Protein AF-0000000079071864 (afdb_homodimer)

Radius of gyration: 28.29 Å; Cα contacts (8 Å, |Δi|>4): 2265; chains: 2; bounding box: 89×73×76 Å

Structure (mmCIF, N/CA/C/O backbone):
data_AF-0000000079071864-model_v1
#
loop_
_entity.id
_entity.type
_entity.pdbx_description
1 polymer 'NDP-hexose 2,3-dehydratase family protein'
#
loop_
_atom_site.group_PDB
_atom_site.id
_atom_site.type_symbol
_atom_site.label_atom_id
_atom_site.label_alt_id
_atom_site.label_comp_id
_atom_site.label_asym_id
_atom_site.label_entity_id
_atom_site.label_seq_id
_atom_site.pdbx_PDB_ins_code
_atom_site.Cartn_x
_atom_site.Cartn_y
_atom_site.Cartn_z
_atom_site.occupancy
_atom_site.B_iso_or_equiv
_atom_site.auth_seq_id
_atom_site.auth_comp_id
_atom_site.auth_asym_id
_atom_site.auth_atom_id
_atom_site.pdbx_PDB_model_num
ATOM 1 N N . MET A 1 1 ? -51.438 -6.512 -4.918 1 23.83 1 MET A N 1
ATOM 2 C CA . MET A 1 1 ? -50.281 -7.375 -4.617 1 23.83 1 MET A CA 1
ATOM 3 C C . MET A 1 1 ? -49.125 -7.074 -5.555 1 23.83 1 MET A C 1
ATOM 5 O O . MET A 1 1 ? -48.969 -7.723 -6.59 1 23.83 1 MET A O 1
ATOM 9 N N . THR A 1 2 ? -48.875 -5.836 -5.816 1 29.66 2 THR A N 1
ATOM 10 C CA . THR A 1 2 ? -47.906 -5.324 -6.797 1 29.66 2 THR A CA 1
ATOM 11 C C . THR A 1 2 ? -46.5 -5.797 -6.477 1 29.66 2 THR A C 1
ATOM 13 O O . THR A 1 2 ? -46 -5.59 -5.363 1 29.66 2 THR A O 1
ATOM 16 N N . GLY A 1 3 ? -46.125 -6.992 -7.043 1 29.64 3 GLY A N 1
ATOM 17 C CA . GLY A 1 3 ? -44.844 -7.672 -6.809 1 29.64 3 GLY A CA 1
ATOM 18 C C . GLY A 1 3 ? -43.656 -6.734 -6.809 1 29.64 3 GLY A C 1
ATOM 19 O O . GLY A 1 3 ? -43.75 -5.617 -7.32 1 29.64 3 GLY A O 1
ATOM 20 N N . PRO A 1 4 ? -42.75 -6.895 -5.785 1 33.53 4 PRO A N 1
ATOM 21 C CA . PRO A 1 4 ? -41.594 -5.996 -5.691 1 33.53 4 PRO A CA 1
ATOM 22 C C . PRO A 1 4 ? -41 -5.664 -7.055 1 33.53 4 PRO A C 1
ATOM 24 O O . PRO A 1 4 ? -41.031 -6.488 -7.973 1 33.53 4 PRO A O 1
ATOM 27 N N . ALA A 1 5 ? -41.031 -4.43 -7.535 1 34.88 5 ALA A N 1
ATOM 28 C CA . ALA A 1 5 ? -40.469 -3.9 -8.789 1 34.88 5 ALA A CA 1
ATOM 29 C C . ALA A 1 5 ? -39.219 -4.625 -9.188 1 34.88 5 ALA A C 1
ATOM 31 O O . ALA A 1 5 ? -38.281 -4.777 -8.375 1 34.88 5 ALA A O 1
ATOM 32 N N . ALA A 1 6 ? -39.062 -5.52 -10.156 1 32.47 6 ALA A N 1
ATOM 33 C CA . ALA A 1 6 ? -37.969 -6.242 -10.797 1 32.47 6 ALA A CA 1
ATOM 34 C C . ALA A 1 6 ? -36.719 -5.387 -10.867 1 32.47 6 ALA A C 1
ATOM 36 O O . ALA A 1 6 ? -36.656 -4.395 -11.602 1 32.47 6 ALA A O 1
ATOM 37 N N . ALA A 1 7 ? -35.938 -5.059 -9.773 1 44.09 7 ALA A N 1
ATOM 38 C CA . ALA A 1 7 ? -34.688 -4.309 -9.789 1 44.09 7 ALA A CA 1
ATOM 39 C C . ALA A 1 7 ? -33.875 -4.59 -11.055 1 44.09 7 ALA A C 1
ATOM 41 O O . ALA A 1 7 ? -33.562 -5.746 -11.344 1 44.09 7 ALA A O 1
ATOM 42 N N . GLY A 1 8 ? -34 -3.877 -12.125 1 55.88 8 GLY A N 1
ATOM 43 C CA . GLY A 1 8 ? -33.344 -4.004 -13.422 1 55.88 8 GLY A CA 1
ATOM 44 C C . GLY A 1 8 ? -31.906 -4.492 -13.328 1 55.88 8 GLY A C 1
ATOM 45 O O . GLY A 1 8 ? -31.297 -4.43 -12.266 1 55.88 8 GLY A O 1
ATOM 46 N N . ARG A 1 9 ? -31.359 -5.34 -14.258 1 71.06 9 ARG A N 1
ATOM 47 C CA . ARG A 1 9 ? -30 -5.84 -14.375 1 71.06 9 ARG A CA 1
ATOM 48 C C . ARG A 1 9 ? -28.984 -4.707 -14.258 1 71.06 9 ARG A C 1
ATOM 50 O O . ARG A 1 9 ? -29.078 -3.715 -14.984 1 71.06 9 ARG A O 1
ATOM 57 N N . PRO A 1 10 ? -28.109 -4.637 -13.188 1 85.62 10 PRO A N 1
ATOM 58 C CA . PRO A 1 10 ? -27.125 -3.559 -13.094 1 85.62 10 PRO A CA 1
ATOM 59 C C . PRO A 1 10 ? -26.297 -3.406 -14.367 1 85.62 10 PRO A C 1
ATOM 61 O O . PRO A 1 10 ? -25.938 -4.402 -14.992 1 85.62 10 PRO A O 1
ATOM 64 N N . LEU A 1 11 ? -26.266 -2.221 -14.875 1 92.12 11 LEU A N 1
ATOM 65 C CA . LEU A 1 11 ? -25.484 -1.911 -16.078 1 92.12 11 LEU A CA 1
ATOM 66 C C . LEU A 1 11 ? -24.172 -1.221 -15.711 1 92.12 11 LEU A C 1
ATOM 68 O O . LEU A 1 11 ? -24.125 -0.443 -14.75 1 92.12 11 LEU A O 1
ATOM 72 N N . PRO A 1 12 ? -23.109 -1.526 -16.469 1 94.88 12 PRO A N 1
ATOM 73 C CA . PRO A 1 12 ? -21.844 -0.83 -16.25 1 94.88 12 PRO A CA 1
ATOM 74 C C . PRO A 1 12 ? -21.953 0.68 -16.453 1 94.88 12 PRO A C 1
ATOM 76 O O . PRO A 1 12 ? -22.781 1.145 -17.234 1 94.88 12 PRO A O 1
ATOM 79 N N . ARG A 1 13 ? -21.203 1.429 -15.727 1 93.81 13 ARG A N 1
ATOM 80 C CA . ARG A 1 13 ? -21.047 2.879 -15.781 1 93.81 13 ARG A CA 1
ATOM 81 C C . ARG A 1 13 ? -19.609 3.264 -16.094 1 93.81 13 ARG A C 1
ATOM 83 O O . ARG A 1 13 ? -18.703 2.43 -16 1 93.81 13 ARG A O 1
ATOM 90 N N . PRO A 1 14 ? -19.469 4.512 -16.578 1 93.69 14 PRO A N 1
ATOM 91 C CA . PRO A 1 14 ? -18.078 4.926 -16.812 1 93.69 14 PRO A CA 1
ATOM 92 C C . PRO A 1 14 ? -17.203 4.754 -15.578 1 93.69 14 PRO A C 1
ATOM 94 O O . PRO A 1 14 ? -17.609 5.098 -14.461 1 93.69 14 PRO A O 1
ATOM 97 N N . ARG A 1 15 ? -15.984 4.266 -15.727 1 93.06 15 ARG A N 1
ATOM 98 C CA . ARG A 1 15 ? -15.039 4.012 -14.641 1 93.06 15 ARG A CA 1
ATOM 99 C C . ARG A 1 15 ? -14.602 5.312 -13.977 1 93.06 15 ARG A C 1
ATOM 101 O O . ARG A 1 15 ? -14.43 5.367 -12.758 1 93.06 15 ARG A O 1
ATOM 108 N N . ASP A 1 16 ? -14.211 6.422 -14.617 1 84.69 16 ASP A N 1
ATOM 109 C CA . ASP A 1 16 ? -13.664 7.668 -14.078 1 84.69 16 ASP A CA 1
ATOM 110 C C . ASP A 1 16 ? -14.781 8.633 -13.688 1 84.69 16 ASP A C 1
ATOM 112 O O . ASP A 1 16 ? -14.516 9.742 -13.227 1 84.69 16 ASP A O 1
ATOM 116 N N . GLY A 1 17 ? -15.883 8.219 -13.203 1 70.75 17 GLY A N 1
ATOM 117 C CA . GLY A 1 17 ? -17 9.086 -12.828 1 70.75 17 GLY A CA 1
ATOM 118 C C . GLY A 1 17 ? -16.984 10.414 -13.562 1 70.75 17 GLY A C 1
ATOM 119 O O . GLY A 1 17 ? -15.953 10.828 -14.086 1 70.75 17 GLY A O 1
ATOM 120 N N . ASP A 1 18 ? -18.078 11.07 -13.914 1 71.12 18 ASP A N 1
ATOM 121 C CA . ASP A 1 18 ? -18.188 12.219 -14.805 1 71.12 18 ASP A CA 1
ATOM 122 C C . ASP A 1 18 ? -18.234 13.523 -14.016 1 71.12 18 ASP A C 1
ATOM 124 O O . ASP A 1 18 ? -19.062 13.695 -13.125 1 71.12 18 ASP A O 1
ATOM 128 N N . GLY A 1 19 ? -17.172 14.43 -14.062 1 86.75 19 GLY A N 1
ATOM 129 C CA . GLY A 1 19 ? -17.234 15.859 -13.828 1 86.75 19 GLY A CA 1
ATOM 130 C C . GLY A 1 19 ? -16.828 16.25 -12.422 1 86.75 19 GLY A C 1
ATOM 131 O O . GLY A 1 19 ? -16.922 17.422 -12.047 1 86.75 19 GLY A O 1
ATOM 132 N N . VAL A 1 20 ? -16.344 15.266 -11.586 1 92 20 VAL A N 1
ATOM 133 C CA . VAL A 1 20 ? -16.047 15.578 -10.195 1 92 20 VAL A CA 1
ATOM 134 C C . VAL A 1 20 ? -14.852 16.531 -10.125 1 92 20 VAL A C 1
ATOM 136 O O . VAL A 1 20 ? -14.859 17.484 -9.336 1 92 20 VAL A O 1
ATOM 139 N N . ALA A 1 21 ? -13.875 16.281 -10.953 1 93.31 21 ALA A N 1
ATOM 140 C CA . ALA A 1 21 ? -12.68 17.109 -10.945 1 93.31 21 ALA A CA 1
ATOM 141 C C . ALA A 1 21 ? -13.016 18.562 -11.289 1 93.31 21 ALA A C 1
ATOM 143 O O . ALA A 1 21 ? -12.531 19.484 -10.633 1 93.31 21 ALA A O 1
ATOM 144 N N . GLU A 1 22 ? -13.836 18.766 -12.266 1 93.69 22 GLU A N 1
ATOM 145 C CA . GLU A 1 22 ? -14.227 20.094 -12.695 1 93.69 22 GLU A CA 1
ATOM 146 C C . GLU A 1 22 ? -15.062 20.797 -11.625 1 93.69 22 GLU A C 1
ATOM 148 O O . GLU A 1 22 ? -14.906 22 -11.398 1 93.69 22 GLU A O 1
ATOM 153 N N . ARG A 1 23 ? -15.93 20.062 -11.039 1 96.12 23 ARG A N 1
ATOM 154 C CA . ARG A 1 23 ? -16.766 20.625 -9.992 1 96.12 23 ARG A CA 1
ATOM 155 C C . ARG A 1 23 ? -15.945 21.047 -8.781 1 96.12 23 ARG A C 1
ATOM 157 O O . ARG A 1 23 ? -16.188 22.094 -8.172 1 96.12 23 ARG A O 1
ATOM 164 N N . LEU A 1 24 ? -14.953 20.234 -8.453 1 97.06 24 LEU A N 1
ATOM 165 C CA . LEU A 1 24 ? -14.055 20.562 -7.348 1 97.06 24 LEU A CA 1
ATOM 166 C C . LEU A 1 24 ? -13.195 21.781 -7.684 1 97.06 24 LEU A C 1
ATOM 168 O O . LEU A 1 24 ? -12.977 22.656 -6.836 1 97.06 24 LEU A O 1
ATOM 172 N N . ALA A 1 25 ? -12.773 21.797 -8.906 1 95.25 25 ALA A N 1
ATOM 173 C CA . ALA A 1 25 ? -11.992 22.938 -9.352 1 95.25 25 ALA A CA 1
ATOM 174 C C . ALA A 1 25 ? -12.812 24.219 -9.273 1 95.25 25 ALA A C 1
ATOM 176 O O . ALA A 1 25 ? -12.297 25.266 -8.867 1 95.25 25 ALA A O 1
ATOM 177 N N . LEU A 1 26 ? -14.078 24.125 -9.703 1 96.62 26 LEU A N 1
ATOM 178 C CA . LEU A 1 26 ? -14.969 25.281 -9.609 1 96.62 26 LEU A CA 1
ATOM 179 C C . LEU A 1 26 ? -15.133 25.719 -8.156 1 96.62 26 LEU A C 1
ATOM 181 O O . LEU A 1 26 ? -15.086 26.922 -7.859 1 96.62 26 LEU A O 1
ATOM 185 N N . SER A 1 27 ? -15.297 24.781 -7.258 1 98.19 27 SER A N 1
ATOM 186 C CA . SER A 1 27 ? -15.43 25.094 -5.84 1 98.19 27 SER A CA 1
ATOM 187 C C . SER A 1 27 ? -14.172 25.781 -5.312 1 98.19 27 SER A C 1
ATOM 189 O O . SER A 1 27 ? -14.266 26.734 -4.527 1 98.19 27 SER A O 1
ATOM 191 N N . ALA A 1 28 ? -13 25.375 -5.754 1 97.12 28 ALA A N 1
ATOM 192 C CA . ALA A 1 28 ? -11.719 25.906 -5.309 1 97.12 28 ALA A CA 1
ATOM 193 C C . ALA A 1 28 ? -11.539 27.344 -5.773 1 97.12 28 ALA A C 1
ATOM 195 O O . ALA A 1 28 ? -10.836 28.141 -5.133 1 97.12 28 ALA A O 1
ATOM 196 N N . ARG A 1 29 ? -12.234 27.703 -6.828 1 96.25 29 ARG A N 1
ATOM 197 C CA . ARG A 1 29 ? -12.133 29.047 -7.367 1 96.25 29 ARG A CA 1
ATOM 198 C C . ARG A 1 29 ? -13.219 29.953 -6.793 1 96.25 29 ARG A C 1
ATOM 200 O O . ARG A 1 29 ? -13.203 31.172 -7.008 1 96.25 29 ARG A O 1
ATOM 207 N N . THR A 1 30 ? -14.141 29.391 -6.113 1 97.88 30 THR A N 1
ATOM 208 C CA . THR A 1 30 ? -15.258 30.141 -5.566 1 97.88 30 THR A CA 1
ATOM 209 C C . THR A 1 30 ? -14.961 30.609 -4.148 1 97.88 30 THR A C 1
ATOM 211 O O . THR A 1 30 ? -14.93 29.797 -3.215 1 97.88 30 THR A O 1
ATOM 214 N N . LEU A 1 31 ? -14.867 31.875 -3.934 1 97.06 31 LEU A N 1
ATOM 215 C CA . LEU A 1 31 ? -14.375 32.406 -2.68 1 97.06 31 LEU A CA 1
ATOM 216 C C . LEU A 1 31 ? -15.523 32.844 -1.778 1 97.06 31 LEU A C 1
ATOM 218 O O . LEU A 1 31 ? -15.312 33.219 -0.622 1 97.06 31 LEU A O 1
ATOM 222 N N . ARG A 1 32 ? -16.75 32.844 -2.387 1 96.25 32 ARG A N 1
ATOM 223 C CA . ARG A 1 32 ? -17.938 33.188 -1.617 1 96.25 32 ARG A CA 1
ATOM 224 C C . ARG A 1 32 ? -18.953 32.031 -1.683 1 96.25 32 ARG A C 1
ATOM 226 O O . ARG A 1 32 ? -19.359 31.641 -2.77 1 96.25 32 ARG A O 1
ATOM 233 N N . GLY A 1 33 ? -19.328 31.531 -0.503 1 93.94 33 GLY A N 1
ATOM 234 C CA . GLY A 1 33 ? -20.281 30.438 -0.451 1 93.94 33 GLY A CA 1
ATOM 235 C C . GLY A 1 33 ? -21.609 30.828 0.168 1 93.94 33 GLY A C 1
ATOM 236 O O . GLY A 1 33 ? -21.891 32 0.333 1 93.94 33 GLY A O 1
ATOM 237 N N . ARG A 1 34 ? -22.516 29.938 0.414 1 90 34 ARG A N 1
ATOM 238 C CA . ARG A 1 34 ? -23.859 30.125 0.967 1 90 34 ARG A CA 1
ATOM 239 C C . ARG A 1 34 ? -23.797 30.281 2.482 1 90 34 ARG A C 1
ATOM 241 O O . ARG A 1 34 ? -24.688 30.891 3.078 1 90 34 ARG A O 1
ATOM 248 N N . GLY A 1 35 ? -22.766 29.891 3.078 1 85.81 35 GLY A N 1
ATOM 249 C CA . GLY A 1 35 ? -22.672 29.906 4.531 1 85.81 35 GLY A CA 1
ATOM 250 C C . GLY A 1 35 ? -21.891 31.094 5.066 1 85.81 35 GLY A C 1
ATOM 251 O O . GLY A 1 35 ? -22.109 32.219 4.629 1 85.81 35 GLY A O 1
ATOM 252 N N . LEU A 1 36 ? -21.141 30.906 5.996 1 92.62 36 LEU A N 1
ATOM 253 C CA . LEU A 1 36 ? -20.312 31.922 6.637 1 92.62 36 LEU A CA 1
ATOM 254 C C . LEU A 1 36 ? -19.359 32.562 5.629 1 92.62 36 LEU A C 1
ATOM 256 O O . LEU A 1 36 ? -18.828 31.875 4.758 1 92.62 36 LEU A O 1
ATOM 260 N N . ARG A 1 37 ? -19.406 33.969 5.695 1 94.69 37 ARG A N 1
ATOM 261 C CA . ARG A 1 37 ? -18.328 34.625 4.941 1 94.69 37 ARG A CA 1
ATOM 262 C C . ARG A 1 37 ? -16.969 34.219 5.477 1 94.69 37 ARG A C 1
ATOM 264 O O . ARG A 1 37 ? -16.797 34.031 6.688 1 94.69 37 ARG A O 1
ATOM 271 N N . THR A 1 38 ? -15.93 34.031 4.672 1 97.62 38 THR A N 1
ATOM 272 C CA . THR A 1 38 ? -14.594 33.562 5.035 1 97.62 38 THR A CA 1
ATOM 273 C C . THR A 1 38 ? -14.031 34.406 6.18 1 97.62 38 THR A C 1
ATOM 275 O O . THR A 1 38 ? -13.453 33.875 7.125 1 97.62 38 THR A O 1
ATOM 278 N N . GLU A 1 39 ? -14.219 35.719 6.145 1 96.75 39 GLU A N 1
ATOM 279 C CA . GLU A 1 39 ? -13.656 36.656 7.121 1 96.75 39 GLU A CA 1
ATOM 280 C C . GLU A 1 39 ? -14.297 36.469 8.492 1 96.75 39 GLU A C 1
ATOM 282 O O . GLU A 1 39 ? -13.742 36.875 9.508 1 96.75 39 GLU A O 1
ATOM 287 N N . ASP A 1 40 ? -15.453 35.844 8.516 1 97.12 40 ASP A N 1
ATOM 288 C CA . ASP A 1 40 ? -16.188 35.688 9.766 1 97.12 40 ASP A CA 1
ATOM 289 C C . ASP A 1 40 ? -15.844 34.375 10.445 1 97.12 40 ASP A C 1
ATOM 291 O O . ASP A 1 40 ? -16.234 34.125 11.594 1 97.12 40 ASP A O 1
ATOM 295 N N . VAL A 1 41 ? -15.125 33.531 9.742 1 97.12 41 VAL A N 1
ATOM 296 C CA . VAL A 1 41 ? -14.898 32.156 10.227 1 97.12 41 VAL A CA 1
ATOM 297 C C . VAL A 1 41 ? -14.062 32.188 11.508 1 97.12 41 VAL A C 1
ATOM 299 O O . VAL A 1 41 ? -14.367 31.5 12.477 1 97.12 41 VAL A O 1
ATOM 302 N N . THR A 1 42 ? -13.055 32.969 11.539 1 95.94 42 THR A N 1
ATOM 303 C CA . THR A 1 42 ? -12.203 33.031 12.719 1 95.94 42 THR A CA 1
ATOM 304 C C . THR A 1 42 ? -12.977 33.562 13.914 1 95.94 42 THR A C 1
ATOM 306 O O . THR A 1 42 ? -12.789 33.094 15.039 1 95.94 42 THR A O 1
ATOM 309 N N . GLY A 1 43 ? -13.805 34.594 13.664 1 95.94 43 GLY A N 1
ATOM 310 C CA . GLY A 1 43 ? -14.672 35.094 14.719 1 95.94 43 GLY A CA 1
ATOM 311 C C . GLY A 1 43 ? -15.672 34.062 15.195 1 95.94 43 GLY A C 1
ATOM 312 O O . GLY A 1 43 ? -15.938 33.938 16.391 1 95.94 43 GLY A O 1
ATOM 313 N N . TRP A 1 44 ? -16.266 33.406 14.242 1 96.69 44 TRP A N 1
ATOM 314 C CA . TRP A 1 44 ? -17.188 32.312 14.555 1 96.69 44 TRP A CA 1
ATOM 315 C C . TRP A 1 44 ? -16.5 31.234 15.406 1 96.69 44 TRP A C 1
ATOM 317 O O . TRP A 1 44 ? -17.047 30.781 16.406 1 96.69 44 TRP A O 1
ATOM 327 N N . LEU A 1 45 ? -15.266 30.812 15.102 1 96.31 45 LEU A N 1
ATOM 328 C CA . LEU A 1 45 ? -14.492 29.844 15.883 1 96.31 45 LEU A CA 1
ATOM 329 C C . LEU A 1 45 ? -14.258 30.359 17.297 1 96.31 45 LEU A C 1
ATOM 331 O O . LEU A 1 45 ? -14.398 29.609 18.266 1 96.31 45 LEU A O 1
ATOM 335 N N . ALA A 1 46 ? -13.922 31.609 17.375 1 94.56 46 ALA A N 1
ATOM 336 C CA . ALA A 1 46 ? -13.719 32.219 18.688 1 94.56 46 ALA A CA 1
ATOM 337 C C . ALA A 1 46 ? -15.008 32.188 19.516 1 94.56 46 ALA A C 1
ATOM 339 O O . ALA A 1 46 ? -14.969 31.969 20.719 1 94.56 46 ALA A O 1
ATOM 340 N N . GLY A 1 47 ? -16.078 32.5 18.812 1 94.38 47 GLY A N 1
ATOM 341 C CA . GLY A 1 47 ? -17.359 32.438 19.469 1 94.38 47 GLY A CA 1
ATOM 342 C C . GLY A 1 47 ? -17.688 31.047 20 1 94.38 47 GLY A C 1
ATOM 343 O O . GLY A 1 47 ? -18.188 30.891 21.109 1 94.38 47 GLY A O 1
ATOM 344 N N . ARG A 1 48 ? -17.391 30.031 19.203 1 93.31 48 ARG A N 1
ATOM 345 C CA . ARG A 1 48 ? -17.609 28.656 19.625 1 93.31 48 ARG A CA 1
ATOM 346 C C . ARG A 1 48 ? -16.734 28.297 20.812 1 93.31 48 ARG A C 1
ATOM 348 O O . ARG A 1 48 ? -17.156 27.578 21.719 1 93.31 48 ARG A O 1
ATOM 355 N N . ALA A 1 49 ? -15.508 28.734 20.781 1 91.19 49 ALA A N 1
ATOM 356 C CA . ALA A 1 49 ? -14.578 28.5 21.891 1 91.19 49 ALA A CA 1
ATOM 357 C C . ALA A 1 49 ? -15.094 29.141 23.188 1 91.19 49 ALA A C 1
ATOM 359 O O . ALA A 1 49 ? -14.969 28.547 24.266 1 91.19 49 ALA A O 1
ATOM 360 N N . ALA A 1 50 ? -15.656 30.281 23.031 1 90.62 50 ALA A N 1
ATOM 361 C CA . ALA A 1 50 ? -16.156 31.031 24.188 1 90.62 50 ALA A CA 1
ATOM 362 C C . ALA A 1 50 ? -17.422 30.391 24.75 1 90.62 50 ALA A C 1
ATOM 364 O O . ALA A 1 50 ? -17.703 30.5 25.938 1 90.62 50 ALA A O 1
ATOM 365 N N . ALA A 1 51 ? -18.094 29.812 23.891 1 88.88 51 ALA A N 1
ATOM 366 C CA . ALA A 1 51 ? -19.359 29.219 24.281 1 88.88 51 ALA A CA 1
ATOM 367 C C . ALA A 1 51 ? -19.141 27.938 25.078 1 88.88 51 ALA A C 1
ATOM 369 O O . ALA A 1 51 ? -20.062 27.453 25.75 1 88.88 51 ALA A O 1
ATOM 370 N N . ASN A 1 52 ? -17.938 27.438 25.031 1 84.75 52 ASN A N 1
ATOM 371 C CA . ASN A 1 52 ? -17.594 26.203 25.719 1 84.75 52 ASN A CA 1
ATOM 372 C C . ASN A 1 52 ? -16.438 26.406 26.688 1 84.75 52 ASN A C 1
ATOM 374 O O . ASN A 1 52 ? -15.672 27.359 26.562 1 84.75 52 ASN A O 1
ATOM 378 N N . ARG A 1 53 ? -16.422 25.719 27.734 1 84.56 53 ARG A N 1
ATOM 379 C CA . ARG A 1 53 ? -15.297 25.734 28.656 1 84.56 53 ARG A CA 1
ATOM 380 C C . ARG A 1 53 ? -14.312 24.609 28.328 1 84.56 53 ARG A C 1
ATOM 382 O O . ARG A 1 53 ? -14.648 23.422 28.453 1 84.56 53 ARG A O 1
ATOM 389 N N . PHE A 1 54 ? -13.125 25.047 27.812 1 90.25 54 PHE A N 1
ATOM 390 C CA . PHE A 1 54 ? -12.055 24.094 27.531 1 90.25 54 PHE A CA 1
ATOM 391 C C . PHE A 1 54 ? -10.844 24.359 28.422 1 90.25 54 PHE A C 1
ATOM 393 O O . PHE A 1 54 ? -10.461 25.516 28.625 1 90.25 54 PHE A O 1
ATOM 400 N N . ARG A 1 55 ? -10.375 23.312 29.016 1 92 55 ARG A N 1
ATOM 401 C CA . ARG A 1 55 ? -9.148 23.422 29.797 1 92 55 ARG A CA 1
ATOM 402 C C . ARG A 1 55 ? -8.25 22.203 29.594 1 92 55 ARG A C 1
ATOM 404 O O . ARG A 1 55 ? -8.734 21.078 29.531 1 92 55 ARG A O 1
ATOM 411 N N . VAL A 1 56 ? -7.004 22.469 29.344 1 95.88 56 VAL A N 1
ATOM 412 C CA . VAL A 1 56 ? -6 21.422 29.203 1 95.88 56 VAL A CA 1
ATOM 413 C C . VAL A 1 56 ? -4.809 21.734 30.109 1 95.88 56 VAL A C 1
ATOM 415 O O . VAL A 1 56 ? -4.117 22.734 29.906 1 95.88 56 VAL A O 1
ATOM 418 N N . ASP A 1 57 ? -4.527 20.875 31.062 1 96.94 57 ASP A N 1
ATOM 419 C CA . ASP A 1 57 ? -3.455 21.109 32.031 1 96.94 57 ASP A CA 1
ATOM 420 C C . ASP A 1 57 ? -2.447 19.969 32.031 1 96.94 57 ASP A C 1
ATOM 422 O O . ASP A 1 57 ? -2.82 18.797 32.188 1 96.94 57 ASP A O 1
ATOM 426 N N . PRO A 1 58 ? -1.188 20.312 31.859 1 97.81 58 PRO A N 1
ATOM 427 C CA . PRO A 1 58 ? -0.195 19.266 32.125 1 97.81 58 PRO A CA 1
ATOM 428 C C . PRO A 1 58 ? -0.262 18.734 33.531 1 97.81 58 PRO A C 1
ATOM 430 O O . PRO A 1 58 ? -0.485 19.5 34.5 1 97.81 58 PRO A O 1
ATOM 433 N N . ILE A 1 59 ? -0.122 17.5 33.688 1 98.56 59 ILE A N 1
ATOM 434 C CA . ILE A 1 59 ? -0.171 16.859 35 1 98.56 59 ILE A CA 1
ATOM 435 C C . ILE A 1 59 ? 0.939 15.82 35.125 1 98.56 59 ILE A C 1
ATOM 437 O O . ILE A 1 59 ? 1.451 15.344 34.094 1 98.56 59 ILE A O 1
ATOM 441 N N . PRO A 1 60 ? 1.382 15.477 36.375 1 98.62 60 PRO A N 1
ATOM 442 C CA . PRO A 1 60 ? 2.279 14.328 36.531 1 98.62 60 PRO A CA 1
ATOM 443 C C . PRO A 1 60 ? 1.628 13.016 36.125 1 98.62 60 PRO A C 1
ATOM 445 O O . PRO A 1 60 ? 0.403 12.883 36.156 1 98.62 60 PRO A O 1
ATOM 448 N N . PHE A 1 61 ? 2.449 12.055 35.719 1 98.56 61 PHE A N 1
ATOM 449 C CA . PHE A 1 61 ? 1.941 10.75 35.312 1 98.56 61 PHE A CA 1
ATOM 450 C C . PHE A 1 61 ? 1.099 10.133 36.438 1 98.56 61 PHE A C 1
ATOM 452 O O . PHE A 1 61 ? 0.086 9.484 36.156 1 98.56 61 PHE A O 1
ATOM 459 N N . ALA A 1 62 ? 1.481 10.359 37.656 1 97.94 62 ALA A N 1
ATOM 460 C CA . ALA A 1 62 ? 0.813 9.758 38.812 1 97.94 62 ALA A CA 1
ATOM 461 C C . ALA A 1 62 ? -0.61 10.289 38.969 1 97.94 62 ALA A C 1
ATOM 463 O O . ALA A 1 62 ? -1.446 9.672 39.625 1 97.94 62 ALA A O 1
ATOM 464 N N . ALA A 1 63 ? -0.846 11.414 38.344 1 98.31 63 ALA A N 1
ATOM 465 C CA . ALA A 1 63 ? -2.15 12.055 38.5 1 98.31 63 ALA A CA 1
ATOM 466 C C . ALA A 1 63 ? -3.105 11.609 37.375 1 98.31 63 ALA A C 1
ATOM 468 O O . ALA A 1 63 ? -4.277 11.992 37.375 1 98.31 63 ALA A O 1
ATOM 469 N N . MET A 1 64 ? -2.652 10.82 36.469 1 98.06 64 MET A N 1
ATOM 470 C CA . MET A 1 64 ? -3.512 10.375 35.375 1 98.06 64 MET A CA 1
ATOM 471 C C . MET A 1 64 ? -4.582 9.414 35.875 1 98.06 64 MET A C 1
ATOM 473 O O . MET A 1 64 ? -4.312 8.57 36.75 1 98.06 64 MET A O 1
ATOM 477 N N . ASP A 1 65 ? -5.711 9.609 35.375 1 96.75 65 ASP A N 1
ATOM 478 C CA . ASP A 1 65 ? -6.812 8.703 35.688 1 96.75 65 ASP A CA 1
ATOM 479 C C . ASP A 1 65 ? -6.926 7.605 34.625 1 96.75 65 ASP A C 1
ATOM 481 O O . ASP A 1 65 ? -7.074 7.898 33.438 1 96.75 65 ASP A O 1
ATOM 485 N N . GLY A 1 66 ? -6.871 6.398 35.094 1 96.12 66 GLY A N 1
ATOM 486 C CA . GLY A 1 66 ? -7.094 5.258 34.219 1 96.12 66 GLY A CA 1
ATOM 487 C C . GLY A 1 66 ? -5.844 4.816 33.5 1 96.12 66 GLY A C 1
ATOM 488 O O . GLY A 1 66 ? -5.848 3.789 32.812 1 96.12 66 GLY A O 1
ATOM 489 N N . TRP A 1 67 ? -4.797 5.551 33.594 1 97.62 67 TRP A N 1
ATOM 490 C CA . TRP A 1 67 ? -3.549 5.234 32.906 1 97.62 67 TRP A CA 1
ATOM 491 C C . TRP A 1 67 ? -2.477 4.793 33.875 1 97.62 67 TRP A C 1
ATOM 493 O O . TRP A 1 67 ? -2.438 5.27 35.031 1 97.62 67 TRP A O 1
ATOM 503 N N . SER A 1 68 ? -1.634 3.916 33.438 1 97.88 68 SER A N 1
ATOM 504 C CA . SER A 1 68 ? -0.522 3.496 34.281 1 97.88 68 SER A CA 1
ATOM 505 C C . SER A 1 68 ? 0.603 2.883 33.438 1 97.88 68 SER A C 1
ATOM 507 O O . SER A 1 68 ? 0.381 2.451 32.312 1 97.88 68 SER A O 1
ATOM 509 N N . PHE A 1 69 ? 1.773 2.936 33.969 1 98.25 69 PHE A N 1
ATOM 510 C CA . PHE A 1 69 ? 2.906 2.221 33.406 1 98.25 69 PHE A CA 1
ATOM 511 C C . PHE A 1 69 ? 2.861 0.744 33.781 1 98.25 69 PHE A C 1
ATOM 513 O O . PHE A 1 69 ? 2.812 0.398 34.938 1 98.25 69 PHE A O 1
ATOM 520 N N . GLN A 1 70 ? 2.922 -0.075 32.781 1 97.38 70 GLN A N 1
ATOM 521 C CA . GLN A 1 70 ? 2.912 -1.513 33.031 1 97.38 70 GLN A CA 1
ATOM 522 C C . GLN A 1 70 ? 4.18 -1.955 33.75 1 97.38 70 GLN A C 1
ATOM 524 O O . GLN A 1 70 ? 5.285 -1.531 33.375 1 97.38 70 GLN A O 1
ATOM 529 N N . GLY A 1 71 ? 4.027 -2.904 34.688 1 96.12 71 GLY A N 1
ATOM 530 C CA . GLY A 1 71 ? 5.156 -3.363 35.469 1 96.12 71 GLY A CA 1
ATOM 531 C C . GLY A 1 71 ? 6.184 -4.129 34.656 1 96.12 71 GLY A C 1
ATOM 532 O O . GLY A 1 71 ? 7.391 -3.98 34.875 1 96.12 71 GLY A O 1
ATOM 533 N N . THR A 1 72 ? 5.809 -4.789 33.656 1 95.25 72 THR A N 1
ATOM 534 C CA . THR A 1 72 ? 6.668 -5.711 32.906 1 95.25 72 THR A CA 1
ATOM 535 C C . THR A 1 72 ? 7.387 -4.988 31.781 1 95.25 72 THR A C 1
ATOM 537 O O . THR A 1 72 ? 8.547 -5.289 31.484 1 95.25 72 THR A O 1
ATOM 540 N N . THR A 1 73 ? 6.734 -4 31.172 1 96.94 73 THR A N 1
ATOM 541 C CA . THR A 1 73 ? 7.27 -3.398 29.953 1 96.94 73 THR A CA 1
ATOM 542 C C . THR A 1 73 ? 7.551 -1.914 30.156 1 96.94 73 THR A C 1
ATOM 544 O O . THR A 1 73 ? 8.289 -1.302 29.375 1 96.94 73 THR A O 1
ATOM 547 N N . GLY A 1 74 ? 6.875 -1.336 31.203 1 98.12 74 GLY A N 1
ATOM 548 C CA . GLY A 1 74 ? 6.949 0.105 31.375 1 98.12 74 GLY A CA 1
ATOM 549 C C . GLY A 1 74 ? 6.105 0.874 30.375 1 98.12 74 GLY A C 1
ATOM 550 O O . GLY A 1 74 ? 6.156 2.104 30.328 1 98.12 74 GLY A O 1
ATOM 551 N N . ASN A 1 75 ? 5.367 0.192 29.562 1 98.56 75 ASN A N 1
ATOM 552 C CA . ASN A 1 75 ? 4.48 0.867 28.609 1 98.56 75 ASN A CA 1
ATOM 553 C C . ASN A 1 75 ? 3.389 1.652 29.344 1 98.56 75 ASN A C 1
ATOM 555 O O . ASN A 1 75 ? 2.906 1.23 30.391 1 98.56 75 ASN A O 1
ATOM 559 N N . LEU A 1 76 ? 3.07 2.818 28.781 1 98.69 76 LEU A N 1
ATOM 560 C CA . LEU A 1 76 ? 1.961 3.613 29.312 1 98.69 76 LEU A CA 1
ATOM 561 C C . LEU A 1 76 ? 0.647 3.209 28.641 1 98.69 76 LEU A C 1
ATOM 563 O O . LEU A 1 76 ? 0.477 3.379 27.438 1 98.69 76 LEU A O 1
ATOM 567 N N . VAL A 1 77 ? -0.309 2.613 29.438 1 97.94 77 VA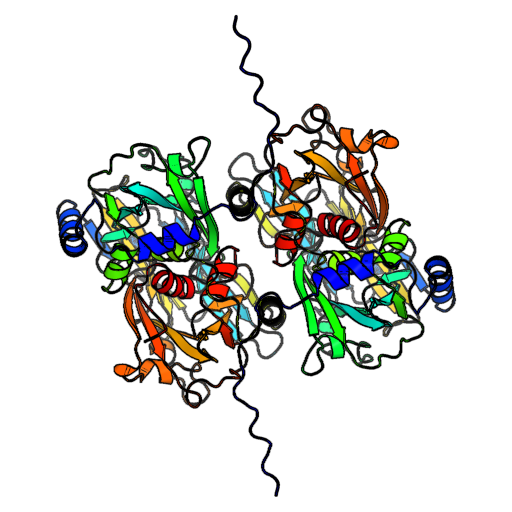L A N 1
ATOM 568 C CA . VAL A 1 77 ? -1.52 2.018 28.891 1 97.94 77 VAL A CA 1
ATOM 569 C C . VAL A 1 77 ? -2.734 2.455 29.703 1 97.94 77 VAL A C 1
ATOM 571 O O . VAL A 1 77 ? -2.594 2.914 30.828 1 97.94 77 VAL A O 1
ATOM 574 N N . HIS A 1 78 ? -3.873 2.377 29.109 1 96.06 78 HIS A N 1
ATOM 575 C CA . HIS A 1 78 ? -5.137 2.57 29.812 1 96.06 78 HIS A CA 1
ATOM 576 C C . HIS A 1 78 ? -5.633 1.261 30.422 1 96.06 78 HIS A C 1
ATOM 578 O O . HIS A 1 78 ? -5.477 0.196 29.812 1 96.06 78 HIS A O 1
ATOM 584 N N . ARG A 1 79 ? -6.258 1.309 31.422 1 94.88 79 ARG A N 1
ATOM 585 C CA . ARG A 1 79 ? -6.695 0.129 32.156 1 94.88 79 ARG A CA 1
ATOM 586 C C . ARG A 1 79 ? -7.699 -0.685 31.344 1 94.88 79 ARG A C 1
ATOM 588 O O . ARG A 1 79 ? -7.793 -1.903 31.516 1 94.88 79 ARG A O 1
ATOM 595 N N . SER A 1 80 ? -8.445 -0.057 30.484 1 88.62 80 SER A N 1
ATOM 596 C CA . SER A 1 80 ? -9.445 -0.753 29.688 1 88.62 80 SER A CA 1
ATOM 597 C C . SER A 1 80 ? -8.797 -1.579 28.578 1 88.62 80 SER A C 1
ATOM 599 O O . SER A 1 80 ? -9.445 -2.434 27.969 1 88.62 80 SER A O 1
ATOM 601 N N . GLY A 1 81 ? -7.547 -1.314 28.344 1 86.19 81 GLY A N 1
ATOM 602 C CA . GLY A 1 81 ? -6.879 -1.958 27.219 1 86.19 81 GLY A CA 1
ATOM 603 C C . GLY A 1 81 ? -7.266 -1.37 25.875 1 86.19 81 GLY A C 1
ATOM 604 O O . GLY A 1 81 ? -6.82 -1.852 24.828 1 86.19 81 GLY A O 1
ATOM 605 N N . ARG A 1 82 ? -8.039 -0.4 25.953 1 83.62 82 ARG A N 1
ATOM 606 C CA . ARG A 1 82 ? -8.516 0.242 24.734 1 83.62 82 ARG A CA 1
ATOM 607 C C . ARG A 1 82 ? -7.746 1.53 24.453 1 83.62 82 ARG A C 1
ATOM 609 O O . ARG A 1 82 ? -6.641 1.72 24.969 1 83.62 82 ARG A O 1
ATOM 616 N N . PHE A 1 83 ? -8.125 2.328 23.531 1 88.12 83 PHE A N 1
ATOM 617 C CA . PHE A 1 83 ? -7.516 3.584 23.109 1 88.12 83 PHE A CA 1
ATOM 618 C C . PHE A 1 83 ? -6.168 3.336 22.438 1 88.12 83 PHE A C 1
ATOM 620 O O . PHE A 1 83 ? -6.09 2.613 21.453 1 88.12 83 PHE A O 1
ATOM 627 N N . PHE A 1 84 ? -5.121 3.928 23.047 1 94.94 84 PHE A N 1
ATOM 628 C CA . PHE A 1 84 ? -3.775 3.775 22.516 1 94.94 84 PHE A CA 1
ATOM 629 C C . PHE A 1 84 ? -2.764 3.568 23.625 1 94.94 84 PHE A C 1
ATOM 631 O O . PHE A 1 84 ? -3.127 3.566 24.812 1 94.94 84 PHE A O 1
ATOM 638 N N . SER A 1 85 ? -1.618 3.195 23.281 1 97.62 85 SER A N 1
ATOM 639 C CA . SER A 1 85 ? -0.521 3.045 24.234 1 97.62 85 SER A CA 1
ATOM 640 C C . SER A 1 85 ? 0.725 3.787 23.766 1 97.62 85 SER A C 1
ATOM 642 O O . SER A 1 85 ? 0.841 4.129 22.578 1 97.62 85 SER A O 1
ATOM 644 N N . VAL A 1 86 ? 1.506 4.16 24.672 1 98.75 86 VAL A N 1
ATOM 645 C CA . VAL A 1 86 ? 2.865 4.605 24.375 1 98.75 86 VAL A CA 1
ATOM 646 C C . VAL A 1 86 ? 3.855 3.486 24.688 1 98.75 86 VAL A C 1
ATOM 648 O O . VAL A 1 86 ? 3.959 3.047 25.844 1 98.75 86 VAL A O 1
ATOM 651 N N . GLU A 1 87 ? 4.535 3.084 23.688 1 98.5 87 GLU A N 1
ATOM 652 C CA . GLU A 1 87 ? 5.484 1.978 23.781 1 98.5 87 GLU A CA 1
ATOM 653 C C . GLU A 1 87 ? 6.867 2.395 23.297 1 98.5 87 GLU A C 1
ATOM 655 O O . GLU A 1 87 ? 7.133 3.582 23.109 1 98.5 87 GLU A O 1
ATOM 660 N N . GLY A 1 88 ? 7.785 1.367 23.359 1 98.56 88 GLY A N 1
ATOM 661 C CA . GLY A 1 88 ? 9.078 1.59 22.734 1 98.56 88 GLY A CA 1
ATOM 662 C C . GLY A 1 88 ? 9.188 0.967 21.359 1 98.56 88 GLY A C 1
ATOM 663 O O . GLY A 1 88 ? 8.508 -0.016 21.062 1 98.56 88 GLY A O 1
ATOM 664 N N . VAL A 1 89 ? 10.008 1.554 20.547 1 98.12 89 VAL A N 1
ATOM 665 C CA . VAL A 1 89 ? 10.289 0.964 19.234 1 98.12 89 VAL A CA 1
ATOM 666 C C . VAL A 1 89 ? 11.789 1.037 18.953 1 98.12 89 VAL A C 1
ATOM 668 O O . VAL A 1 89 ? 12.453 2.008 19.312 1 98.12 89 VAL A O 1
ATOM 671 N N . HIS A 1 90 ? 12.312 0.057 18.406 1 97.62 90 HIS A N 1
ATOM 672 C CA . HIS A 1 90 ? 13.672 -0.021 17.875 1 97.62 90 HIS A CA 1
ATOM 673 C C . HIS A 1 90 ? 13.664 -0.026 16.359 1 97.62 90 HIS A C 1
ATOM 675 O O . HIS A 1 90 ? 13.141 -0.956 15.734 1 97.62 90 HIS A O 1
ATOM 681 N N . VAL A 1 91 ? 14.211 0.991 15.727 1 96.44 91 VAL A N 1
ATOM 682 C CA . VAL A 1 91 ? 14.172 1.157 14.281 1 96.44 91 VAL A CA 1
ATOM 683 C C . VAL A 1 91 ? 15.562 0.951 13.695 1 96.44 91 VAL A C 1
ATOM 685 O O . VAL A 1 91 ? 16.547 1.492 14.203 1 96.44 91 VAL A O 1
ATOM 688 N N . THR A 1 92 ? 15.633 0.178 12.688 1 94.5 92 THR A N 1
ATOM 689 C CA . THR A 1 92 ? 16.859 -0.011 11.922 1 94.5 92 THR A CA 1
ATOM 690 C C . THR A 1 92 ? 16.609 0.208 10.43 1 94.5 92 THR A C 1
ATOM 692 O O . THR A 1 92 ? 15.602 -0.267 9.891 1 94.5 92 THR A O 1
ATOM 695 N N . ILE A 1 93 ? 17.438 0.978 9.758 1 91 93 ILE A N 1
ATOM 696 C CA . ILE A 1 93 ? 17.359 1.218 8.32 1 91 93 ILE A CA 1
ATOM 697 C C . ILE A 1 93 ? 18.688 0.849 7.66 1 91 93 ILE A C 1
ATOM 699 O O . ILE A 1 93 ? 19.75 1.331 8.07 1 91 93 ILE A O 1
ATOM 703 N N . GLY A 1 94 ? 18.625 -0.034 6.562 1 82.94 94 GLY A N 1
ATOM 704 C CA . GLY A 1 94 ? 19.797 -0.343 5.75 1 82.94 94 GLY A CA 1
ATOM 705 C C . GLY A 1 94 ? 20.344 -1.74 5.988 1 82.94 94 GLY A C 1
ATOM 706 O O . GLY A 1 94 ? 19.953 -2.406 6.953 1 82.94 94 GLY A O 1
ATOM 707 N N . ASP A 1 95 ? 21.25 -2.311 5.012 1 68.06 95 ASP A N 1
ATOM 708 C CA . ASP A 1 95 ? 21.922 -3.604 5.117 1 68.06 95 ASP A CA 1
ATOM 709 C C . ASP A 1 95 ? 23.375 -3.436 5.531 1 68.06 95 ASP A C 1
ATOM 711 O O . ASP A 1 95 ? 24 -4.371 6.043 1 68.06 95 ASP A O 1
ATOM 715 N N . GLY A 1 96 ? 23.984 -2.035 5.312 1 60.47 96 GLY A N 1
ATOM 716 C CA . GLY A 1 96 ? 25.328 -1.652 5.723 1 60.47 96 GLY A CA 1
ATOM 717 C C . GLY A 1 96 ? 25.359 -0.98 7.082 1 60.47 96 GLY A C 1
ATOM 718 O O . GLY A 1 96 ? 24.688 -1.416 8.016 1 60.47 96 GLY A O 1
ATOM 719 N N . PRO A 1 97 ? 26.234 0.017 7.043 1 69.94 97 PRO A N 1
ATOM 720 C CA . PRO A 1 97 ? 26.078 0.743 8.305 1 69.94 97 PRO A CA 1
ATOM 721 C C . PRO A 1 97 ? 24.641 1.171 8.57 1 69.94 97 PRO A C 1
ATOM 723 O O . PRO A 1 97 ? 24.047 1.888 7.762 1 69.94 97 PRO A O 1
ATOM 726 N N . LEU A 1 98 ? 24.141 0.567 9.508 1 72.5 98 LEU A N 1
ATOM 727 C CA . LEU A 1 98 ? 22.734 0.685 9.844 1 72.5 98 LEU A CA 1
ATOM 728 C C . LEU A 1 98 ? 22.453 2 10.562 1 72.5 98 LEU A C 1
ATOM 730 O O . LEU A 1 98 ? 23.234 2.424 11.422 1 72.5 98 LEU A O 1
ATOM 734 N N . GLN A 1 99 ? 21.594 2.812 10.031 1 88.12 99 GLN A N 1
ATOM 735 C CA . GLN A 1 99 ? 20.953 3.809 10.883 1 88.12 99 GLN A CA 1
ATOM 736 C C . GLN A 1 99 ? 20.047 3.146 11.914 1 88.12 99 GLN A C 1
ATOM 738 O O . GLN A 1 99 ? 19.188 2.336 11.562 1 88.12 99 GLN A O 1
ATOM 743 N N . GLU A 1 100 ? 20.344 3.408 13.148 1 94.12 100 GLU A N 1
ATOM 744 C CA . GLU A 1 100 ? 19.641 2.719 14.227 1 94.12 100 GLU A CA 1
ATOM 745 C C . GLU A 1 100 ? 19.328 3.672 15.375 1 94.12 100 GLU A C 1
ATOM 747 O O . GLU A 1 100 ? 20.156 4.496 15.758 1 94.12 100 GLU A O 1
ATOM 752 N N . TRP A 1 101 ? 18.047 3.58 15.836 1 96 101 TRP A N 1
ATOM 753 C CA . TRP A 1 101 ? 17.703 4.344 17.031 1 96 101 TRP A CA 1
ATOM 754 C C . TRP A 1 101 ? 16.516 3.723 17.75 1 96 101 TRP A C 1
ATOM 756 O O . TRP A 1 101 ? 15.852 2.832 17.219 1 96 101 TRP A O 1
ATOM 766 N N . GLN A 1 102 ? 16.297 4.066 18.969 1 98.06 102 GLN A N 1
ATOM 767 C CA . GLN A 1 102 ? 15.148 3.682 19.766 1 98.06 102 GLN A CA 1
ATOM 768 C C . GLN A 1 102 ? 14.383 4.91 20.25 1 98.06 102 GLN A C 1
ATOM 770 O O . GLN A 1 102 ? 14.977 5.973 20.469 1 98.06 102 GLN A O 1
ATOM 775 N N . GLN A 1 103 ? 13.078 4.777 20.438 1 98.56 103 GLN A N 1
ATOM 776 C CA . GLN A 1 103 ? 12.273 5.891 20.922 1 98.56 103 GLN A CA 1
ATOM 777 C C . GLN A 1 103 ? 10.93 5.406 21.453 1 98.56 103 GLN A C 1
ATOM 779 O O . GLN A 1 103 ? 10.516 4.277 21.172 1 98.56 103 GLN A O 1
ATOM 784 N N . PRO A 1 104 ? 10.234 6.34 22.234 1 98.75 104 PRO A N 1
ATOM 785 C CA . PRO A 1 104 ? 8.805 6.117 22.453 1 98.75 104 PRO A CA 1
ATOM 786 C C . PRO A 1 104 ? 7.988 6.27 21.156 1 98.75 104 PRO A C 1
ATOM 788 O O . PRO A 1 104 ? 8.359 7.051 20.281 1 98.75 104 PRO A O 1
ATOM 791 N N . ILE A 1 105 ? 6.934 5.543 21.062 1 98.69 105 ILE A N 1
ATOM 792 C CA . ILE A 1 105 ? 6.055 5.629 19.906 1 98.69 105 ILE A CA 1
ATOM 793 C C . ILE A 1 105 ? 4.621 5.316 20.312 1 98.69 105 ILE A C 1
ATOM 795 O O . ILE A 1 105 ? 4.391 4.574 21.266 1 98.69 105 ILE A O 1
ATOM 799 N N . ILE A 1 106 ? 3.676 5.934 19.672 1 98.44 106 ILE A N 1
ATOM 800 C CA . ILE A 1 106 ? 2.264 5.684 19.938 1 98.44 106 ILE A CA 1
ATOM 801 C C . ILE A 1 106 ? 1.789 4.484 19.125 1 98.44 106 ILE A C 1
ATOM 803 O O . ILE A 1 106 ? 2.018 4.418 17.906 1 98.44 106 ILE A O 1
ATOM 807 N N . ASP A 1 107 ? 1.215 3.543 19.75 1 96.81 107 ASP A N 1
ATOM 808 C CA . ASP A 1 107 ? 0.512 2.447 19.094 1 96.81 107 ASP A CA 1
ATOM 809 C C . ASP A 1 107 ? -1.001 2.607 19.219 1 96.81 107 ASP A C 1
ATOM 811 O O . ASP A 1 107 ? -1.56 2.418 20.297 1 96.81 107 ASP A O 1
ATOM 815 N N . GLN A 1 108 ? -1.621 2.977 18.172 1 93.94 108 GLN A N 1
ATOM 816 C CA . GLN A 1 108 ? -3.068 3.113 18.062 1 93.94 108 GLN A CA 1
ATOM 817 C C . GLN A 1 108 ? -3.586 2.41 16.812 1 93.94 108 GLN A C 1
ATOM 819 O O . GLN A 1 108 ? -3.848 3.055 15.789 1 93.94 108 GLN A O 1
ATOM 824 N N . PRO A 1 109 ? -3.83 1.141 16.844 1 88.06 109 PRO A N 1
ATOM 825 C CA . PRO A 1 109 ? -4.129 0.351 15.641 1 88.06 109 PRO A CA 1
ATOM 826 C C . PRO A 1 109 ? -5.508 0.651 15.062 1 88.06 109 PRO A C 1
ATOM 828 O O . PRO A 1 109 ? -5.758 0.395 13.883 1 88.06 109 PRO A O 1
ATOM 831 N N . GLU A 1 110 ? -6.344 1.26 15.797 1 88.81 110 GLU A N 1
ATOM 832 C CA . GLU A 1 110 ? -7.707 1.518 15.344 1 88.81 110 GLU A CA 1
ATOM 833 C C . GLU A 1 110 ? -7.723 2.502 14.18 1 88.81 110 GLU A C 1
ATOM 835 O O . GLU A 1 110 ? -7.031 3.523 14.211 1 88.81 110 GLU A O 1
ATOM 840 N N . ILE A 1 111 ? -8.492 2.152 13.203 1 92.5 111 ILE A N 1
ATOM 841 C CA . ILE A 1 111 ? -8.688 3.033 12.055 1 92.5 111 ILE A CA 1
ATOM 842 C C . ILE A 1 111 ? -9.859 3.979 12.328 1 92.5 111 ILE A C 1
ATOM 844 O O . ILE A 1 111 ? -10.969 3.531 12.625 1 92.5 111 ILE A O 1
ATOM 848 N N . GLY A 1 112 ? -9.625 5.242 12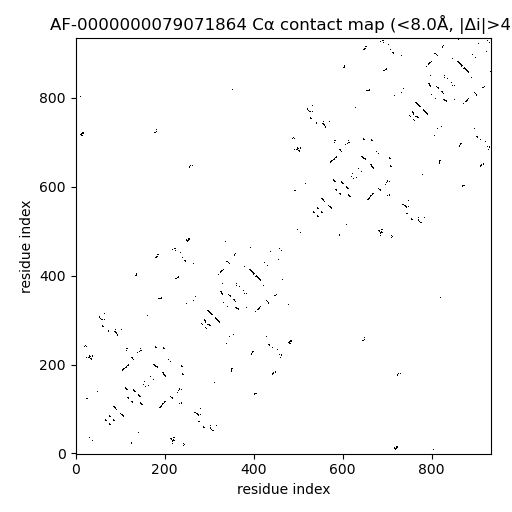.305 1 93.88 112 GLY A N 1
ATOM 849 C CA . GLY A 1 112 ? -10.672 6.238 12.43 1 93.88 112 GLY A CA 1
ATOM 850 C C . GLY A 1 112 ? -11.188 6.734 11.086 1 93.88 112 GLY A C 1
ATOM 851 O O . GLY A 1 112 ? -10.531 6.566 10.062 1 93.88 112 GLY A O 1
ATOM 852 N N . VAL A 1 113 ? -12.383 7.277 11.125 1 96.12 113 VAL A N 1
ATOM 853 C CA . VAL A 1 113 ? -12.969 7.918 9.945 1 96.12 113 VAL A CA 1
ATOM 854 C C . VAL A 1 113 ? -12.75 9.43 10.016 1 96.12 113 VAL A C 1
ATOM 856 O O . VAL A 1 113 ? -13.125 10.07 11.008 1 96.12 113 VAL A O 1
ATOM 859 N N . LEU A 1 114 ? -12.094 9.945 9.109 1 98.06 114 LEU A N 1
ATOM 860 C CA . LEU A 1 114 ? -12.047 11.375 8.812 1 98.06 114 LEU A CA 1
ATOM 861 C C . LEU A 1 114 ? -12.867 11.695 7.57 1 98.06 114 LEU A C 1
ATOM 863 O O . LEU A 1 114 ? -12.414 11.453 6.449 1 98.06 114 LEU A O 1
ATOM 867 N N . GLY A 1 115 ? -14.055 12.258 7.781 1 98.5 115 GLY A N 1
ATOM 868 C CA . GLY A 1 115 ? -14.977 12.43 6.668 1 98.5 115 GLY A CA 1
ATOM 869 C C . GLY A 1 115 ? -15.453 13.867 6.508 1 98.5 115 GLY A C 1
ATOM 870 O O . GLY A 1 115 ? -15.852 14.5 7.484 1 98.5 115 GLY A O 1
ATOM 871 N N . ILE A 1 116 ? -15.383 14.383 5.332 1 98.81 116 ILE A N 1
ATOM 872 C CA . ILE A 1 116 ? -15.984 15.672 5.008 1 98.81 116 ILE A CA 1
ATOM 873 C C . ILE A 1 116 ? -17.188 15.469 4.09 1 98.81 116 ILE A C 1
ATOM 875 O O . ILE A 1 116 ? -17.078 14.828 3.043 1 98.81 116 ILE A O 1
ATOM 879 N N . LEU A 1 117 ? -18.312 15.977 4.484 1 98.62 117 LEU A N 1
ATOM 880 C CA . LEU A 1 117 ? -19.547 15.898 3.709 1 98.62 117 LEU A CA 1
ATOM 881 C C . LEU A 1 117 ? -19.625 17.062 2.719 1 98.62 117 LEU A C 1
ATOM 883 O O . LEU A 1 117 ? -19.422 18.219 3.09 1 98.62 117 LEU A O 1
ATOM 887 N N . ALA A 1 118 ? -19.875 16.781 1.51 1 98.44 118 ALA A N 1
ATOM 888 C CA . ALA A 1 118 ? -20.016 17.781 0.462 1 98.44 118 ALA A CA 1
ATOM 889 C C . ALA A 1 118 ? -21.453 17.875 -0.031 1 98.44 118 ALA A C 1
ATOM 891 O O . ALA A 1 118 ? -22.188 16.891 -0.013 1 98.44 118 ALA A O 1
ATOM 892 N N . LYS A 1 119 ? -21.828 18.969 -0.492 1 97.88 119 LYS A N 1
ATOM 893 C CA . LYS A 1 119 ? -23.156 19.219 -1.07 1 97.88 119 LYS A CA 1
ATOM 894 C C . LYS A 1 119 ? -23.125 20.406 -2.031 1 97.88 119 LYS A C 1
ATOM 896 O O . LYS A 1 119 ? -22.406 21.375 -1.799 1 97.88 119 LYS A O 1
ATOM 901 N N . GLU A 1 120 ? -23.906 20.344 -3.039 1 97.06 120 GLU A N 1
ATOM 902 C CA . GLU A 1 120 ? -23.969 21.422 -4.012 1 97.06 120 GLU A CA 1
ATOM 903 C C . GLU A 1 120 ? -25.016 22.469 -3.615 1 97.06 120 GLU A C 1
ATOM 905 O O . GLU A 1 120 ? -26.141 22.109 -3.289 1 97.06 120 GLU A O 1
ATOM 910 N N . PHE A 1 121 ? -24.609 23.625 -3.496 1 97.06 121 PHE A N 1
ATOM 911 C CA . PHE A 1 121 ? -25.484 24.797 -3.371 1 97.06 121 PHE A CA 1
ATOM 912 C C . PHE A 1 121 ? -25.281 25.75 -4.547 1 97.06 121 PHE A C 1
ATOM 914 O O . PHE A 1 121 ? -24.172 26.234 -4.777 1 97.06 121 PHE A O 1
ATOM 921 N N . ASP A 1 122 ? -26.375 25.984 -5.34 1 95.31 122 ASP A N 1
ATOM 922 C CA . ASP A 1 122 ? -26.328 26.906 -6.473 1 95.31 122 ASP A CA 1
ATOM 923 C C . ASP A 1 122 ? -25.234 26.5 -7.469 1 95.31 122 ASP A C 1
ATOM 925 O O . ASP A 1 122 ? -24.453 27.344 -7.922 1 95.31 122 ASP A O 1
ATOM 929 N N . GLY A 1 123 ? -25 25.281 -7.609 1 95.75 123 GLY A N 1
ATOM 930 C CA . GLY A 1 123 ? -24.109 24.75 -8.633 1 95.75 123 GLY A CA 1
ATOM 931 C C . GLY A 1 123 ? -22.688 24.594 -8.156 1 95.75 123 GLY A C 1
ATOM 932 O O . GLY A 1 123 ? -21.812 24.188 -8.93 1 95.75 123 GLY A O 1
ATOM 933 N N . VAL A 1 124 ? -22.422 24.938 -6.922 1 97.88 124 VAL A N 1
ATOM 934 C CA . VAL A 1 124 ? -21.062 24.891 -6.395 1 97.88 124 VAL A CA 1
ATOM 935 C C . VAL A 1 124 ? -21 23.938 -5.203 1 97.88 124 VAL A C 1
ATOM 937 O O . VAL A 1 124 ? -21.844 24 -4.305 1 97.88 124 VAL A O 1
ATOM 940 N N . LEU A 1 125 ? -19.984 23.094 -5.176 1 97.94 125 LEU A N 1
ATOM 941 C CA . LEU A 1 125 ? -19.812 22.172 -4.059 1 97.94 125 LEU A CA 1
ATOM 942 C C . LEU A 1 125 ? -19.391 22.922 -2.799 1 97.94 125 LEU A C 1
ATOM 944 O O . LEU A 1 125 ? -18.5 23.781 -2.852 1 97.94 125 LEU A O 1
ATOM 948 N N . HIS A 1 126 ? -20.062 22.688 -1.75 1 98.5 126 HIS A N 1
ATOM 949 C CA . HIS A 1 126 ? -19.703 23.141 -0.41 1 98.5 126 HIS A CA 1
ATOM 950 C C . HIS A 1 126 ? -19.359 21.953 0.492 1 98.5 126 HIS A C 1
ATOM 952 O O . HIS A 1 126 ? -19.781 20.828 0.23 1 98.5 126 HIS A O 1
ATOM 958 N N . PHE A 1 127 ? -18.609 22.219 1.479 1 98.75 127 PHE A N 1
ATOM 959 C CA . PHE A 1 127 ? -18.109 21.203 2.395 1 98.75 127 PHE A CA 1
ATOM 960 C C . PHE A 1 127 ? -18.469 21.547 3.836 1 98.75 127 PHE A C 1
ATOM 962 O O . PHE A 1 127 ? -18.219 22.672 4.289 1 98.75 127 PHE A O 1
ATOM 969 N N . LEU A 1 128 ? -19.031 20.594 4.504 1 98.56 128 LEU A N 1
ATOM 970 C CA . LEU A 1 128 ? -19.453 20.812 5.887 1 98.56 128 LEU A CA 1
ATOM 971 C C . LEU A 1 128 ? -18.281 20.625 6.84 1 98.56 128 LEU A C 1
ATOM 973 O O . LEU A 1 128 ? -17.828 19.484 7.059 1 98.56 128 LEU A O 1
ATOM 977 N N . MET A 1 129 ? -17.797 21.75 7.426 1 98.44 129 MET A N 1
ATOM 978 C CA . MET A 1 129 ? -16.672 21.734 8.352 1 98.44 129 MET A CA 1
ATOM 979 C C . MET A 1 129 ? -17.156 21.844 9.797 1 98.44 129 MET A C 1
ATOM 981 O O . MET A 1 129 ? -18.203 22.422 10.062 1 98.44 129 MET A O 1
ATOM 985 N N . GLN A 1 130 ? -16.406 21.328 10.688 1 97.5 130 GLN A N 1
ATOM 986 C CA . GLN A 1 130 ? -16.75 21.328 12.102 1 97.5 130 GLN A CA 1
ATOM 987 C C . GLN A 1 130 ? -15.758 22.156 12.906 1 97.5 130 GLN A C 1
ATOM 989 O O . GLN A 1 130 ? -14.547 22.094 12.672 1 97.5 130 GLN A O 1
ATOM 994 N N . ALA A 1 131 ? -16.234 23 13.789 1 96.44 131 ALA A N 1
ATOM 995 C CA . ALA A 1 131 ? -15.383 23.547 14.844 1 96.44 131 ALA A CA 1
ATOM 996 C C . ALA A 1 131 ? -15.125 22.516 15.938 1 96.44 131 ALA A C 1
ATOM 998 O O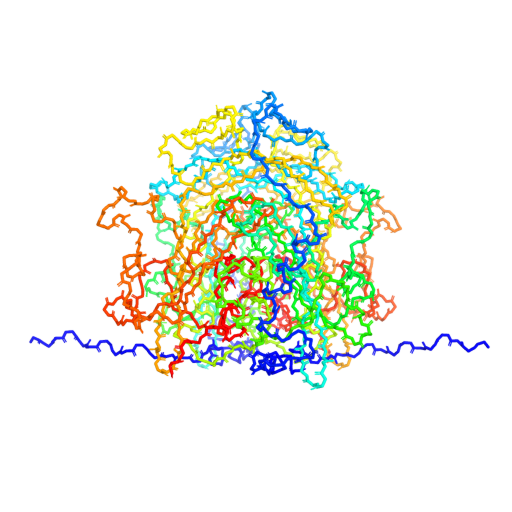 . ALA A 1 131 ? -16.031 22.156 16.688 1 96.44 131 ALA A O 1
ATOM 999 N N . LYS A 1 132 ? -13.93 22.031 15.977 1 94.25 132 LYS A N 1
ATOM 1000 C CA . LYS A 1 132 ? -13.656 20.938 16.906 1 94.25 132 LYS A CA 1
ATOM 1001 C C . LYS A 1 132 ? -12.453 21.266 17.797 1 94.25 132 LYS A C 1
ATOM 1003 O O . LYS A 1 132 ? -11.43 21.75 17.297 1 94.25 132 LYS A O 1
ATOM 1008 N N . MET A 1 133 ? -12.625 21.031 19.047 1 94.06 133 MET A N 1
ATOM 1009 C CA . MET A 1 133 ? -11.547 21.203 20.016 1 94.06 133 MET A CA 1
ATOM 1010 C C . MET A 1 133 ? -10.672 19.969 20.078 1 94.06 133 MET A C 1
ATOM 1012 O O . MET A 1 133 ? -11.172 18.844 20.172 1 94.06 133 MET A O 1
ATOM 1016 N N . GLU A 1 134 ? -9.398 20.094 19.969 1 94.38 134 GLU A N 1
ATOM 1017 C CA . GLU A 1 134 ? -8.398 19.062 20.25 1 94.38 134 GLU A CA 1
ATOM 1018 C C . GLU A 1 134 ? -7.43 19.531 21.344 1 94.38 134 GLU A C 1
ATOM 1020 O O . GLU A 1 134 ? -6.863 20.625 21.25 1 94.38 134 GLU A O 1
ATOM 1025 N N . PRO A 1 135 ? -7.234 18.766 22.25 1 94.5 135 PRO A N 1
ATOM 1026 C CA . PRO A 1 135 ? -6.496 19.203 23.438 1 94.5 135 PRO A CA 1
ATOM 1027 C C . PRO A 1 135 ? -5.07 19.656 23.109 1 94.5 135 PRO A C 1
ATOM 1029 O O . PRO A 1 135 ? -4.516 20.5 23.812 1 94.5 135 PRO A O 1
ATOM 1032 N N . GLY A 1 136 ? -4.504 19.094 22.094 1 96.81 136 GLY A N 1
ATOM 1033 C CA . GLY A 1 136 ? -3.102 19.375 21.844 1 96.81 136 GLY A CA 1
ATOM 1034 C C . GLY A 1 136 ? -2.889 20.578 20.938 1 96.81 136 GLY A C 1
ATOM 1035 O O . GLY A 1 136 ? -1.765 21.062 20.797 1 96.81 136 GLY A O 1
ATOM 1036 N N . ASN A 1 137 ? -3.945 21.031 20.312 1 96.06 137 ASN A N 1
ATOM 1037 C CA . ASN A 1 137 ? -3.814 22.188 19.422 1 96.06 137 ASN A CA 1
ATOM 1038 C C . ASN A 1 137 ? -3.449 23.453 20.203 1 96.06 137 ASN A C 1
ATOM 1040 O O . ASN A 1 137 ? -3.943 23.672 21.312 1 96.06 137 ASN A O 1
ATOM 1044 N N . ARG A 1 138 ? -2.611 24.234 19.594 1 91.62 138 ARG A N 1
ATOM 1045 C CA . ARG A 1 138 ? -2.176 25.484 20.219 1 91.62 138 ARG A CA 1
ATOM 1046 C C . ARG A 1 138 ? -3.367 26.375 20.547 1 91.62 138 ARG A C 1
ATOM 1048 O O . ARG A 1 138 ? -3.439 26.953 21.641 1 91.62 138 ARG A O 1
ATOM 1055 N N . ASN A 1 139 ? -4.324 26.547 19.594 1 92.75 139 ASN A N 1
ATOM 1056 C CA . ASN A 1 139 ? -5.492 27.406 19.797 1 92.75 139 ASN A CA 1
ATOM 1057 C C . ASN A 1 139 ? -6.742 26.578 20.094 1 92.75 139 ASN A C 1
ATOM 1059 O O . ASN A 1 139 ? -7.863 27.078 19.984 1 92.75 139 ASN A O 1
ATOM 1063 N N . LEU A 1 140 ? -6.633 25.328 20.406 1 91.38 140 LEU A N 1
ATOM 1064 C CA . LEU A 1 140 ? -7.609 24.375 20.906 1 91.38 140 LEU A CA 1
ATOM 1065 C C . LEU A 1 140 ? -8.656 24.047 19.859 1 91.38 140 LEU A C 1
ATOM 1067 O O . LEU A 1 140 ? -8.93 22.875 19.594 1 91.38 140 LEU A O 1
ATOM 1071 N N . LEU A 1 141 ? -9.273 25.188 19.328 1 95.06 141 LEU A N 1
ATOM 1072 C CA . LEU A 1 141 ? -10.367 24.969 18.391 1 95.06 141 LEU A CA 1
ATOM 1073 C C . LEU A 1 141 ? -9.922 25.312 16.969 1 95.06 141 LEU A C 1
ATOM 1075 O O . LEU A 1 141 ? -9.375 26.375 16.719 1 95.06 141 LEU A O 1
ATOM 1079 N N . GLN A 1 142 ? -10.117 24.391 16.047 1 97.31 142 GLN A N 1
ATOM 1080 C CA . GLN A 1 142 ? -9.82 24.562 14.625 1 97.31 142 GLN A CA 1
ATOM 1081 C C . GLN A 1 142 ? -10.898 23.922 13.758 1 97.31 142 GLN A C 1
ATOM 1083 O O . GLN A 1 142 ? -11.75 23.172 14.258 1 97.31 142 GLN A O 1
ATOM 1088 N N . LEU A 1 143 ? -10.922 24.297 12.445 1 98.19 143 LEU A N 1
ATOM 1089 C CA . LEU A 1 143 ? -11.812 23.641 11.492 1 98.19 143 LEU A CA 1
ATOM 1090 C C . LEU A 1 143 ? -11.375 22.203 11.234 1 98.19 143 LEU A C 1
ATOM 1092 O O . LEU A 1 143 ? -10.211 21.953 10.906 1 98.19 143 LEU A O 1
ATOM 1096 N N . SER A 1 144 ? -12.266 21.312 11.43 1 98.06 144 SER A N 1
ATOM 1097 C CA . SER A 1 144 ? -12.047 19.875 11.305 1 98.06 144 SER A CA 1
ATOM 1098 C C . SER A 1 144 ? -12.992 19.266 10.281 1 98.06 144 SER A C 1
ATOM 1100 O O . SER A 1 144 ? -13.852 19.953 9.727 1 98.06 144 SER A O 1
ATOM 1102 N N . PRO A 1 145 ? -12.758 17.938 9.891 1 98.5 145 PRO A N 1
ATOM 1103 C CA . PRO A 1 145 ? -13.75 17.266 9.062 1 98.5 145 PRO A CA 1
ATOM 1104 C C . PRO A 1 145 ? -15.133 17.234 9.711 1 98.5 145 PRO A C 1
ATOM 1106 O O . PRO A 1 145 ? -15.266 17.5 10.906 1 98.5 145 PRO A O 1
ATOM 1109 N N . THR A 1 146 ? -16.125 16.953 8.883 1 98.25 146 THR A N 1
ATOM 1110 C CA . THR A 1 146 ? -17.484 16.781 9.383 1 98.25 146 THR A CA 1
ATOM 1111 C C . THR A 1 146 ? -17.531 15.727 10.484 1 98.25 146 THR A C 1
ATOM 1113 O O . THR A 1 146 ? -18.172 15.93 11.516 1 98.25 146 THR A O 1
ATOM 1116 N N . VAL A 1 147 ? -16.859 14.641 10.164 1 96.38 147 VAL A N 1
ATOM 1117 C CA . VAL A 1 147 ? -16.781 13.523 11.102 1 96.38 147 VAL A CA 1
ATOM 1118 C C . VAL A 1 147 ? -15.312 13.195 11.391 1 96.38 147 VAL A C 1
ATOM 1120 O O . VAL A 1 147 ? -14.508 13.078 10.469 1 96.38 147 VAL A O 1
ATOM 1123 N N . GLN A 1 148 ? -14.969 13.086 12.586 1 94.69 148 GLN A N 1
ATOM 1124 C CA . GLN A 1 148 ? -13.703 12.586 13.109 1 94.69 148 GLN A CA 1
ATOM 1125 C C . GLN A 1 148 ? -13.938 11.625 14.273 1 94.69 148 GLN A C 1
ATOM 1127 O O . GLN A 1 148 ? -14.164 12.055 15.406 1 94.69 148 GLN A O 1
ATOM 1132 N N . ALA A 1 149 ? -13.844 10.344 13.898 1 89.31 149 ALA A N 1
ATOM 1133 C CA . ALA A 1 149 ? -14.211 9.375 14.93 1 89.31 149 ALA A CA 1
ATOM 1134 C C . ALA A 1 149 ? -13.469 8.062 14.742 1 89.31 149 ALA A C 1
ATOM 1136 O O . ALA A 1 149 ? -13.305 7.59 13.617 1 89.31 149 ALA A O 1
ATOM 1137 N N . THR A 1 150 ? -13.023 7.559 15.82 1 83.44 150 THR A N 1
ATOM 1138 C CA . THR A 1 150 ? -12.422 6.23 15.797 1 83.44 150 THR A CA 1
ATOM 1139 C C . THR A 1 150 ? -13.5 5.148 15.812 1 83.44 150 THR A C 1
ATOM 1141 O O . THR A 1 150 ? -14.656 5.418 16.141 1 83.44 150 THR A O 1
ATOM 1144 N N . ARG A 1 151 ? -13.102 3.982 15.414 1 78.19 151 ARG A N 1
ATOM 1145 C CA . ARG A 1 151 ? -14.031 2.855 15.391 1 78.19 151 ARG A CA 1
ATOM 1146 C C . ARG A 1 151 ? -14.648 2.629 16.766 1 78.19 151 ARG A C 1
ATOM 1148 O O . ARG A 1 151 ? -15.844 2.348 16.875 1 78.19 151 ARG A O 1
ATOM 1155 N N . SER A 1 152 ? -13.859 2.768 17.797 1 73.56 152 SER A N 1
ATOM 1156 C CA . SER A 1 152 ? -14.359 2.594 19.156 1 73.56 152 SER A CA 1
ATOM 1157 C C . SER A 1 152 ? -15.43 3.627 19.484 1 73.56 152 SER A C 1
ATOM 1159 O O . SER A 1 152 ? -16.359 3.338 20.234 1 73.56 152 SER A O 1
ATOM 1161 N N . ASN A 1 153 ? -15.297 4.758 18.844 1 73.44 153 ASN A N 1
ATOM 1162 C CA . ASN A 1 153 ? -16.25 5.836 19.094 1 73.44 153 ASN A CA 1
ATOM 1163 C C . ASN A 1 153 ? -17.578 5.586 18.375 1 73.44 153 ASN A C 1
ATOM 1165 O O . ASN A 1 153 ? -18.641 5.887 18.922 1 73.44 153 ASN A O 1
ATOM 1169 N N . TYR A 1 154 ? -17.516 4.945 17.172 1 69.06 154 TYR A N 1
ATOM 1170 C CA . TYR A 1 154 ? -18.781 4.867 16.469 1 69.06 154 TYR A CA 1
ATOM 1171 C C . TYR A 1 154 ? -19.359 3.457 16.531 1 69.06 154 TYR A C 1
ATOM 1173 O O . TYR A 1 154 ? -20.5 3.227 16.109 1 69.06 154 TYR A O 1
ATOM 1181 N N . THR A 1 155 ? -18.578 2.447 16.828 1 64.88 155 THR A N 1
ATOM 1182 C CA . THR A 1 155 ? -19.172 1.142 17.094 1 64.88 155 THR A CA 1
ATOM 1183 C C . THR A 1 155 ? -19.594 1.026 18.547 1 64.88 155 THR A C 1
ATOM 1185 O O . THR A 1 155 ? -20.094 -0.017 18.984 1 64.88 155 THR A O 1
ATOM 1188 N N . LYS A 1 156 ? -20.203 1.951 19.031 1 56.97 156 LYS A N 1
ATOM 1189 C CA . LYS A 1 156 ? -20.719 2.318 20.344 1 56.97 156 LYS A CA 1
ATOM 1190 C C . LYS A 1 156 ? -20.328 1.292 21.391 1 56.97 156 LYS A C 1
ATOM 1192 O O . LYS A 1 156 ? -20.984 0.263 21.547 1 56.97 156 LYS A O 1
ATOM 1197 N N . VAL A 1 157 ? -19.203 0.79 21.531 1 46.31 157 VAL A N 1
ATOM 1198 C CA . VAL A 1 157 ? -18.859 0.289 22.859 1 46.31 157 VAL A CA 1
ATOM 1199 C C . VAL A 1 157 ? -19.297 1.29 23.922 1 46.31 157 VAL A C 1
ATOM 1201 O O . VAL A 1 157 ? -19.594 0.909 25.062 1 46.31 157 VAL A O 1
ATOM 1204 N N . HIS A 1 158 ? -19 2.67 23.688 1 43.38 158 HIS A N 1
ATOM 1205 C CA . HIS A 1 158 ? -19.312 3.643 24.734 1 43.38 158 HIS A CA 1
ATOM 1206 C C . HIS A 1 158 ? -20.766 4.094 24.656 1 43.38 158 HIS A C 1
ATOM 1208 O O . HIS A 1 158 ? -21.359 4.086 23.594 1 43.38 158 HIS A O 1
ATOM 1214 N N . ARG A 1 159 ? -21.453 4.055 25.766 1 44.06 159 ARG A N 1
ATOM 1215 C CA . ARG A 1 159 ? -22.75 4.586 26.188 1 44.06 159 ARG A CA 1
ATOM 1216 C C . ARG A 1 159 ? -22.984 5.973 25.594 1 44.06 159 ARG A C 1
ATOM 1218 O O . ARG A 1 159 ? -23.891 6.691 26.016 1 44.06 159 ARG A O 1
ATOM 1225 N N . GLY A 1 160 ? -22.047 6.434 24.609 1 50.06 160 GLY A N 1
ATOM 1226 C CA . GLY A 1 160 ? -22.219 7.844 24.312 1 50.06 160 GLY A CA 1
ATOM 1227 C C . GLY A 1 160 ? -23.094 8.094 23.094 1 50.06 160 GLY A C 1
ATOM 1228 O O . GLY A 1 160 ? -23.578 7.152 22.469 1 50.06 160 GLY A O 1
ATOM 1229 N N . ALA A 1 161 ? -23.469 9.359 22.844 1 56.72 161 ALA A N 1
ATOM 1230 C CA . ALA A 1 161 ? -24.328 9.93 21.812 1 56.72 161 ALA A CA 1
ATOM 1231 C C . ALA A 1 161 ? -23.844 9.555 20.406 1 56.72 161 ALA A C 1
ATOM 1233 O O . ALA A 1 161 ? -22.641 9.391 20.203 1 56.72 161 ALA A O 1
ATOM 1234 N N . GLU A 1 162 ? -24.625 9.133 19.562 1 74.44 162 GLU A N 1
ATOM 1235 C CA . GLU A 1 162 ? -24.375 8.844 18.141 1 74.44 162 GLU A CA 1
ATOM 1236 C C . GLU A 1 162 ? -23.562 9.953 17.484 1 74.44 162 GLU A C 1
ATOM 1238 O O . GLU A 1 162 ? -23.797 11.133 17.734 1 74.44 162 GLU A O 1
ATOM 1243 N N . VAL A 1 163 ? -22.391 9.672 16.812 1 84.31 163 VAL A N 1
ATOM 1244 C CA . VAL A 1 163 ? -21.562 10.641 16.109 1 84.31 163 VAL A CA 1
ATOM 1245 C C . VAL A 1 163 ? -22.391 11.305 15 1 84.31 163 VAL A C 1
ATOM 1247 O O . VAL A 1 163 ? -22.859 10.641 14.078 1 84.31 163 VAL A O 1
ATOM 1250 N N . LYS A 1 164 ? -22.594 12.57 15.203 1 90.06 164 LYS A N 1
ATOM 1251 C CA . LYS A 1 164 ? -23.391 13.336 14.25 1 90.06 164 LYS A CA 1
ATOM 1252 C C . LYS A 1 164 ? -22.891 13.156 12.828 1 90.06 164 LYS A C 1
ATOM 1254 O O . LYS A 1 164 ? -21.672 13.164 12.594 1 90.06 164 LYS A O 1
ATOM 1259 N N . TYR A 1 165 ? -23.719 12.938 11.797 1 94.31 165 TYR A N 1
ATOM 1260 C CA . TYR A 1 165 ? -23.531 12.914 10.352 1 94.31 165 TYR A CA 1
ATOM 1261 C C . TYR A 1 165 ? -22.828 11.641 9.914 1 94.31 165 TYR A C 1
ATOM 1263 O O . TYR A 1 165 ? -22.562 11.445 8.727 1 94.31 165 TYR A O 1
ATOM 1271 N N . LEU A 1 166 ? -22.453 10.719 10.812 1 93.31 166 LEU A N 1
ATOM 1272 C CA . LEU A 1 166 ? -21.688 9.523 10.492 1 93.31 166 LEU A CA 1
ATOM 1273 C C . LEU A 1 166 ? -22.422 8.672 9.453 1 93.31 166 LEU A C 1
ATOM 1275 O O . LEU A 1 166 ? -21.781 8.039 8.602 1 93.31 166 LEU A O 1
ATOM 1279 N N . GLY A 1 167 ? -23.734 8.656 9.5 1 92.44 167 GLY A N 1
ATOM 1280 C CA . GLY A 1 167 ? -24.547 7.855 8.602 1 92.44 167 GLY A CA 1
ATOM 1281 C C . GLY A 1 167 ? -24.359 8.219 7.145 1 92.44 167 GLY A C 1
ATOM 1282 O O . GLY A 1 167 ? -24.656 7.414 6.254 1 92.44 167 GLY A O 1
ATOM 1283 N N . HIS A 1 168 ? -23.875 9.461 6.844 1 95 168 HIS A N 1
ATOM 1284 C CA . HIS A 1 168 ? -23.625 9.891 5.469 1 95 168 HIS A CA 1
ATOM 1285 C C . HIS A 1 168 ? -22.375 9.234 4.906 1 95 168 HIS A C 1
ATOM 1287 O O . HIS A 1 168 ? -22.141 9.273 3.695 1 95 168 HIS A O 1
ATOM 1293 N N . PHE A 1 169 ? -21.578 8.633 5.754 1 95.5 169 PHE A N 1
ATOM 1294 C CA . PHE A 1 169 ? -20.281 8.117 5.328 1 95.5 169 PHE A CA 1
ATOM 1295 C C . PHE A 1 169 ? -20.281 6.59 5.324 1 95.5 169 PHE A C 1
ATOM 1297 O O . PHE A 1 169 ? -19.578 5.965 4.539 1 95.5 169 PHE A O 1
ATOM 1304 N N . LEU A 1 170 ? -20.953 6 6.188 1 90.81 170 LEU A N 1
ATOM 1305 C CA . LEU A 1 170 ? -20.906 4.555 6.367 1 90.81 170 LEU A CA 1
ATOM 1306 C C . LEU A 1 170 ? -22.297 3.938 6.191 1 90.81 170 LEU A C 1
ATOM 1308 O O . LEU A 1 170 ? -23.312 4.602 6.418 1 90.81 170 LEU A O 1
ATOM 1312 N N . GLY A 1 171 ? -22.297 2.717 5.754 1 85.12 171 GLY A N 1
ATOM 1313 C CA . GLY A 1 171 ? -23.547 1.957 5.719 1 85.12 171 GLY A CA 1
ATOM 1314 C C . GLY A 1 171 ? -24.406 2.295 4.523 1 85.12 171 GLY A C 1
ATOM 1315 O O . GLY A 1 171 ? -23.922 2.803 3.512 1 85.12 171 GLY A O 1
ATOM 1316 N N . ASP A 1 172 ? -25.656 2.008 4.598 1 83.31 172 ASP A N 1
ATOM 1317 C CA . ASP A 1 172 ? -26.609 2.092 3.492 1 83.31 172 ASP A CA 1
ATOM 1318 C C . ASP A 1 172 ? -26.953 3.545 3.176 1 83.31 172 ASP A C 1
ATOM 1320 O O . ASP A 1 172 ? -27.375 3.859 2.061 1 83.31 172 ASP A O 1
ATOM 1324 N N . GLY A 1 173 ? -26.75 4.375 4.098 1 83.44 173 GLY A N 1
ATOM 1325 C CA . GLY A 1 173 ? -27.078 5.777 3.912 1 83.44 173 GLY A CA 1
ATOM 1326 C C . GLY A 1 173 ? -25.938 6.586 3.311 1 83.44 173 GLY A C 1
ATOM 1327 O O . GLY A 1 173 ? -26.062 7.797 3.131 1 83.44 173 GLY A O 1
ATOM 1328 N N . ARG A 1 174 ? -24.969 5.914 2.934 1 88.19 174 ARG A N 1
ATOM 1329 C CA . ARG A 1 174 ? -23.781 6.605 2.414 1 88.19 174 ARG A CA 1
ATOM 1330 C C . ARG A 1 174 ? -24.094 7.281 1.081 1 88.19 174 ARG A C 1
ATOM 1332 O O . ARG A 1 174 ? -24.734 6.684 0.209 1 88.19 174 ARG A O 1
ATOM 1339 N N . GLY A 1 175 ? -23.625 8.547 0.967 1 93.38 175 GLY A N 1
ATOM 1340 C CA . GLY A 1 175 ? -23.766 9.281 -0.281 1 93.38 175 GLY A CA 1
ATOM 1341 C C . GLY A 1 175 ? -22.781 8.836 -1.349 1 93.38 175 GLY A C 1
ATOM 1342 O O . GLY A 1 175 ? -22.25 7.73 -1.29 1 93.38 175 GLY A O 1
ATOM 1343 N N . ARG A 1 176 ? -22.688 9.688 -2.279 1 95 176 ARG A N 1
ATOM 1344 C CA . ARG A 1 176 ? -21.766 9.414 -3.365 1 95 176 ARG A CA 1
ATOM 1345 C C . ARG A 1 176 ? -20.312 9.656 -2.922 1 95 176 ARG A C 1
ATOM 1347 O O . ARG A 1 176 ? -19.953 10.773 -2.557 1 95 176 ARG A O 1
ATOM 1354 N N . VAL A 1 177 ? -19.484 8.688 -3.035 1 96.62 177 VAL A N 1
ATOM 1355 C CA . VAL A 1 177 ? -18.094 8.789 -2.602 1 96.62 177 VAL A CA 1
ATOM 1356 C C . VAL A 1 177 ? -17.281 9.547 -3.645 1 96.62 177 VAL A C 1
ATOM 1358 O O . VAL A 1 177 ? -17.297 9.195 -4.828 1 96.62 177 VAL A O 1
ATOM 1361 N N . LEU A 1 178 ? -16.641 10.586 -3.215 1 96.75 178 LEU A N 1
ATOM 1362 C CA . LEU A 1 178 ? -15.727 11.336 -4.082 1 96.75 178 LEU A CA 1
ATOM 1363 C C . LEU A 1 178 ? -14.281 10.93 -3.836 1 96.75 178 LEU A C 1
ATOM 1365 O O . LEU A 1 178 ? -13.453 10.992 -4.746 1 96.75 178 LEU A O 1
ATOM 1369 N N . ALA A 1 179 ? -13.984 10.602 -2.65 1 97.25 179 ALA A N 1
ATOM 1370 C CA . ALA A 1 179 ? -12.688 10.094 -2.23 1 97.25 179 ALA A CA 1
ATOM 1371 C C . ALA A 1 179 ? -12.82 9.164 -1.031 1 97.25 179 ALA A C 1
ATOM 1373 O O . ALA A 1 179 ? -13.656 9.391 -0.151 1 97.25 179 ALA A O 1
ATOM 1374 N N . ASP A 1 180 ? -12.148 8.164 -0.958 1 97.81 180 ASP A N 1
ATOM 1375 C CA . ASP A 1 180 ? -12.125 7.184 0.123 1 97.81 180 ASP A CA 1
ATOM 1376 C C . ASP A 1 180 ? -10.828 6.371 0.097 1 97.81 180 ASP A C 1
ATOM 1378 O O . ASP A 1 180 ? -10.672 5.484 -0.742 1 97.81 180 ASP A O 1
ATOM 1382 N N . VAL A 1 181 ? -9.938 6.641 1.104 1 98.06 181 VAL A N 1
ATOM 1383 C CA . VAL A 1 181 ? -8.625 6.004 1.068 1 98.06 181 VAL A CA 1
ATOM 1384 C C . VAL A 1 181 ? -8.031 5.953 2.475 1 98.06 181 VAL A C 1
ATOM 1386 O O . VAL A 1 181 ? -8.211 6.887 3.264 1 98.06 181 VAL A O 1
ATOM 1389 N N . LEU A 1 182 ? -7.383 4.871 2.809 1 97.56 182 LEU A N 1
ATOM 1390 C CA . LEU A 1 182 ? -6.59 4.812 4.031 1 97.56 182 LEU A CA 1
ATOM 1391 C C . LEU A 1 182 ? -5.273 5.562 3.865 1 97.56 182 LEU A C 1
ATOM 1393 O O . LEU A 1 182 ? -4.523 5.305 2.918 1 97.56 182 LEU A O 1
ATOM 1397 N N . GLN A 1 183 ? -5 6.484 4.754 1 98.25 183 GLN A N 1
ATOM 1398 C CA . GLN A 1 183 ? -3.746 7.23 4.684 1 98.25 183 GLN A CA 1
ATOM 1399 C C . GLN A 1 183 ? -2.979 7.145 6 1 98.25 183 GLN A C 1
ATOM 1401 O O . GLN A 1 183 ? -3.58 7.168 7.074 1 98.25 183 GLN A O 1
ATOM 1406 N N . SER A 1 184 ? -1.708 7.082 5.895 1 97.81 184 SER A N 1
ATOM 1407 C CA . SER A 1 184 ? -0.82 6.996 7.051 1 97.81 184 SER A CA 1
ATOM 1408 C C . SER A 1 184 ? -0.847 8.289 7.863 1 97.81 184 SER A C 1
ATOM 1410 O O . SER A 1 184 ? -1.293 9.328 7.371 1 97.81 184 SER A O 1
ATOM 1412 N N . GLU A 1 185 ? -0.418 8.18 9.07 1 97.75 185 GLU A N 1
ATOM 1413 C CA . GLU A 1 185 ? -0.161 9.32 9.945 1 97.75 185 GLU A CA 1
ATOM 1414 C C . GLU A 1 185 ? 1.336 9.539 10.148 1 97.75 185 GLU A C 1
ATOM 1416 O O . GLU A 1 185 ? 2.146 9.109 9.32 1 97.75 185 GLU A O 1
ATOM 1421 N N . HIS A 1 186 ? 1.676 10.336 11.133 1 97.88 186 HIS A N 1
ATOM 1422 C CA . HIS A 1 186 ? 3.074 10.672 11.375 1 97.88 186 HIS A CA 1
ATOM 1423 C C . HIS A 1 186 ? 3.885 9.43 11.727 1 97.88 186 HIS A C 1
ATOM 1425 O O . HIS A 1 186 ? 3.867 8.984 12.875 1 97.88 186 HIS A O 1
ATOM 1431 N N . GLY A 1 187 ? 4.695 8.969 10.781 1 96.94 187 GLY A N 1
ATOM 1432 C CA . GLY A 1 187 ? 5.473 7.754 10.969 1 96.94 187 GLY A CA 1
ATOM 1433 C C . GLY A 1 187 ? 6.543 7.887 12.031 1 96.94 187 GLY A C 1
ATOM 1434 O O . GLY A 1 187 ? 7.07 6.883 12.516 1 96.94 187 GLY A O 1
ATOM 1435 N N . ALA A 1 188 ? 6.863 9.109 12.414 1 96.62 188 ALA A N 1
ATOM 1436 C CA . ALA A 1 188 ? 7.875 9.352 13.445 1 96.62 188 ALA A CA 1
ATOM 1437 C C . ALA A 1 188 ? 7.297 9.148 14.836 1 96.62 188 ALA A C 1
ATOM 1439 O O . ALA A 1 188 ? 8.039 8.898 15.797 1 96.62 188 ALA A O 1
ATOM 1440 N N . TRP A 1 189 ? 5.926 9.203 14.938 1 98.12 189 TRP A N 1
ATOM 1441 C CA . TRP A 1 189 ? 5.34 9.234 16.281 1 98.12 189 TRP A CA 1
ATOM 1442 C C . TRP A 1 189 ? 4.305 8.125 16.438 1 98.12 189 TRP A C 1
ATOM 1444 O O . TRP A 1 189 ? 3.963 7.754 17.562 1 98.12 189 TRP A O 1
ATOM 1454 N N . PHE A 1 190 ? 3.754 7.613 15.328 1 98.06 190 PHE A N 1
ATOM 1455 C CA . PHE A 1 190 ? 2.789 6.52 15.336 1 98.06 190 PHE A CA 1
ATOM 1456 C C . PHE A 1 190 ? 3.396 5.258 14.727 1 98.06 190 PHE A C 1
ATOM 1458 O O . PHE A 1 190 ? 4.125 5.328 13.734 1 98.06 190 PHE A O 1
ATOM 1465 N N . LEU A 1 191 ? 3.055 4.148 15.359 1 97.25 191 LEU A N 1
ATOM 1466 C CA . LEU A 1 191 ? 3.426 2.865 14.781 1 97.25 191 LEU A CA 1
ATOM 1467 C C . LEU A 1 191 ? 2.344 2.367 13.828 1 97.25 191 LEU A C 1
ATOM 1469 O O . LEU A 1 191 ? 1.334 1.812 14.258 1 97.25 191 LEU A O 1
ATOM 1473 N N . ARG A 1 192 ? 2.484 2.574 12.516 1 95.94 192 ARG A N 1
ATOM 1474 C CA . ARG A 1 192 ? 1.675 2.031 11.43 1 95.94 192 ARG A CA 1
ATOM 1475 C C . ARG A 1 192 ? 0.23 2.51 11.531 1 95.94 192 ARG A C 1
ATOM 1477 O O . ARG A 1 192 ? -0.701 1.75 11.258 1 95.94 192 ARG A O 1
ATOM 1484 N N . LYS A 1 193 ? 0.026 3.75 12 1 96.25 193 LYS A N 1
ATOM 1485 C CA . LYS A 1 193 ? -1.3 4.348 12.133 1 96.25 193 LYS A CA 1
ATOM 1486 C C . LYS A 1 193 ? -1.836 4.801 10.781 1 96.25 193 LYS A C 1
ATOM 1488 O O . LYS A 1 193 ? -1.099 5.371 9.969 1 96.25 193 LYS A O 1
ATOM 1493 N N . SER A 1 194 ? -3.096 4.457 10.531 1 96.06 194 SER A N 1
ATOM 1494 C CA . SER A 1 194 ? -3.801 4.961 9.359 1 96.06 194 SER A CA 1
ATOM 1495 C C . SER A 1 194 ? -5.238 5.336 9.695 1 96.06 194 SER A C 1
ATOM 1497 O O . SER A 1 194 ? -5.832 4.773 10.617 1 96.06 194 SER A O 1
ATOM 1499 N N . ASN A 1 195 ? -5.719 6.23 9.008 1 96.94 195 ASN A N 1
ATOM 1500 C CA . ASN A 1 195 ? -7.125 6.613 9.094 1 96.94 195 ASN A CA 1
ATOM 1501 C C . ASN A 1 195 ? -7.789 6.625 7.723 1 96.94 195 ASN A C 1
ATOM 1503 O O . ASN A 1 195 ? -7.113 6.754 6.699 1 96.94 195 ASN A O 1
ATOM 1507 N N . ARG A 1 196 ? -9.055 6.402 7.754 1 97.69 196 ARG A N 1
ATOM 1508 C CA . ARG A 1 196 ? -9.852 6.426 6.531 1 97.69 196 ARG A CA 1
ATOM 1509 C C . ARG A 1 196 ? -10.266 7.848 6.168 1 97.69 196 ARG A C 1
ATOM 1511 O O . ARG A 1 196 ? -11.023 8.484 6.895 1 97.69 196 ARG A O 1
ATOM 1518 N N . ASN A 1 197 ? -9.742 8.461 5.082 1 98.62 197 ASN A N 1
ATOM 1519 C CA . ASN A 1 197 ? -10.055 9.797 4.586 1 98.62 197 ASN A CA 1
ATOM 1520 C C . ASN A 1 197 ? -11.156 9.758 3.533 1 98.62 197 ASN A C 1
ATOM 1522 O O . ASN A 1 197 ? -10.977 9.164 2.465 1 98.62 197 ASN A O 1
ATOM 1526 N N . MET A 1 198 ? -12.266 10.43 3.834 1 98.5 198 MET A N 1
ATOM 1527 C CA . MET A 1 198 ? -13.43 10.328 2.957 1 98.5 198 MET A CA 1
ATOM 1528 C C . MET A 1 198 ? -13.969 11.711 2.605 1 98.5 198 MET A C 1
ATOM 1530 O O . MET A 1 198 ? -13.992 12.602 3.449 1 98.5 198 MET A O 1
ATOM 1534 N N . ILE A 1 199 ? -14.328 11.867 1.408 1 98.62 199 ILE A N 1
ATOM 1535 C CA . ILE A 1 199 ? -15.219 12.93 0.967 1 98.62 199 ILE A CA 1
ATOM 1536 C C . ILE A 1 199 ? -16.469 12.328 0.329 1 98.62 199 ILE A C 1
ATOM 1538 O O . ILE A 1 199 ? -16.375 11.531 -0.606 1 98.62 199 ILE A O 1
ATOM 1542 N N . VAL A 1 200 ? -17.609 12.648 0.845 1 98.31 200 VAL A N 1
ATOM 1543 C CA . VAL A 1 200 ? -18.859 12.078 0.373 1 98.31 200 VAL A CA 1
ATOM 1544 C C . VAL A 1 200 ? -19.828 13.203 0.021 1 98.31 200 VAL A C 1
ATOM 1546 O O . VAL A 1 200 ? -19.938 14.195 0.743 1 98.31 200 VAL A O 1
ATOM 1549 N N . GLU A 1 201 ? -20.5 13.07 -1.062 1 97.88 201 GLU A N 1
ATOM 1550 C CA . GLU A 1 201 ? -21.469 14.047 -1.52 1 97.88 201 GLU A CA 1
ATOM 1551 C C . GLU A 1 201 ? -22.906 13.578 -1.233 1 97.88 201 GLU A C 1
ATOM 1553 O O . GLU A 1 201 ? -23.234 12.414 -1.438 1 97.88 201 GLU A O 1
ATOM 1558 N N . THR A 1 202 ? -23.719 14.469 -0.753 1 97.44 202 THR A N 1
ATOM 1559 C CA . THR A 1 202 ? -25.125 14.148 -0.52 1 97.44 202 THR A CA 1
ATOM 1560 C C . THR A 1 202 ? -26.031 15.156 -1.227 1 97.44 202 THR A C 1
ATOM 1562 O O . THR A 1 202 ? -25.609 16.281 -1.522 1 97.44 202 THR A O 1
ATOM 1565 N N . THR A 1 203 ? -27.219 14.703 -1.55 1 95.69 203 THR A N 1
ATOM 1566 C CA . THR A 1 203 ? -28.25 15.586 -2.088 1 95.69 203 THR A CA 1
ATOM 1567 C C . THR A 1 203 ? -29.312 15.859 -1.042 1 95.69 203 THR A C 1
ATOM 1569 O O . THR A 1 203 ? -30.234 16.656 -1.274 1 95.69 203 THR A O 1
ATOM 1572 N N . GLU A 1 204 ? -29.125 15.227 0.031 1 95 204 GLU A N 1
ATOM 1573 C CA . GLU A 1 204 ? -30.094 15.391 1.105 1 95 204 GLU A CA 1
ATOM 1574 C C . GLU A 1 204 ? -29.938 16.75 1.78 1 95 204 GLU A C 1
ATOM 1576 O O . GLU A 1 204 ? -28.906 17.406 1.657 1 95 204 GLU A O 1
ATOM 1581 N N . ASP A 1 205 ? -31.094 17.109 2.42 1 93.56 205 ASP A N 1
ATOM 1582 C CA . ASP A 1 205 ? -31 18.281 3.27 1 93.56 205 ASP A CA 1
ATOM 1583 C C . ASP A 1 205 ? -30.297 17.969 4.586 1 93.56 205 ASP A C 1
ATOM 1585 O O . ASP A 1 205 ? -30.703 17.047 5.305 1 93.56 205 ASP A O 1
ATOM 1589 N N . VAL A 1 206 ? -29.203 18.641 4.82 1 94.75 206 VAL A N 1
ATOM 1590 C CA . VAL A 1 206 ? -28.391 18.406 6.008 1 94.75 206 VAL A CA 1
ATOM 1591 C C . VAL A 1 206 ? -28.344 19.672 6.863 1 94.75 206 VAL A C 1
ATOM 1593 O O . VAL A 1 206 ? -27.531 20.562 6.621 1 94.75 206 VAL A O 1
ATOM 1596 N N . PRO A 1 207 ? -29.219 19.75 7.836 1 92.06 207 PRO A N 1
ATOM 1597 C CA . PRO A 1 207 ? -29.094 20.891 8.742 1 92.06 207 PRO A CA 1
ATOM 1598 C C . PRO A 1 207 ? -27.734 20.938 9.445 1 92.06 207 PRO A C 1
ATOM 1600 O O . PRO A 1 207 ? -27.312 19.938 10.047 1 92.06 207 PRO A O 1
ATOM 1603 N N . ALA A 1 208 ? -27.109 22.047 9.359 1 92.88 208 ALA A N 1
ATOM 1604 C CA . ALA A 1 208 ? -25.828 22.219 10.031 1 92.88 208 ALA A CA 1
ATOM 1605 C C . ALA A 1 208 ? -26.016 22.578 11.5 1 92.88 208 ALA A C 1
ATOM 1607 O O . ALA A 1 208 ? -26.719 23.547 11.82 1 92.88 208 ALA A O 1
ATOM 1608 N N . GLY A 1 209 ? -25.469 21.828 12.352 1 92.06 209 GLY A N 1
ATOM 1609 C CA . GLY A 1 209 ? -25.469 22.188 13.766 1 92.06 209 GLY A CA 1
ATOM 1610 C C . GLY A 1 209 ? -24.656 23.422 14.07 1 92.06 209 GLY A C 1
ATOM 1611 O O . GLY A 1 209 ? -23.953 23.938 13.203 1 92.06 209 GLY A O 1
ATOM 1612 N N . ASP A 1 210 ? -24.672 23.906 15.336 1 91.75 210 ASP A N 1
ATOM 1613 C CA . ASP A 1 210 ? -24.047 25.156 15.758 1 91.75 210 ASP A CA 1
ATOM 1614 C C . ASP A 1 210 ? -22.547 25.125 15.547 1 91.75 210 ASP A C 1
ATOM 1616 O O . ASP A 1 210 ? -21.922 26.156 15.281 1 91.75 210 ASP A O 1
ATOM 1620 N N . ASP A 1 211 ? -21.984 23.953 15.648 1 94.56 211 ASP A N 1
ATOM 1621 C CA . ASP A 1 211 ? -20.531 23.812 15.555 1 94.56 211 ASP A CA 1
ATOM 1622 C C . ASP A 1 211 ? -20.094 23.516 14.125 1 94.56 211 ASP A C 1
ATOM 1624 O O . ASP A 1 211 ? -18.953 23.109 13.891 1 94.56 211 ASP A O 1
ATOM 1628 N N . PHE A 1 212 ? -21.062 23.672 13.219 1 96.69 212 PHE A N 1
ATOM 1629 C CA . PHE A 1 212 ? -20.766 23.312 11.836 1 96.69 212 PHE A CA 1
ATOM 1630 C C . PHE A 1 212 ? -21.031 24.469 10.891 1 96.69 212 PHE A C 1
ATOM 1632 O O . PHE A 1 212 ? -21.906 25.312 11.164 1 96.69 212 PHE A O 1
ATOM 1639 N N . CYS A 1 213 ? -20.328 24.547 9.797 1 97.19 213 CYS A N 1
ATOM 1640 C CA . CYS A 1 213 ? -20.562 25.562 8.773 1 97.19 213 CYS A CA 1
ATOM 1641 C C . CYS A 1 213 ? -20.219 25.016 7.387 1 97.19 213 CYS A C 1
ATOM 1643 O O . CYS A 1 213 ? -19.312 24.188 7.25 1 97.19 213 CYS A O 1
ATOM 1645 N N . TRP A 1 214 ? -20.938 25.406 6.375 1 97.88 214 TRP A N 1
ATOM 1646 C CA . TRP A 1 214 ? -20.672 25.062 4.98 1 97.88 214 TRP A CA 1
ATOM 1647 C C . TRP A 1 214 ? -19.703 26.062 4.352 1 97.88 214 TRP A C 1
ATOM 1649 O O . TRP A 1 214 ? -19.922 27.266 4.414 1 97.88 214 TRP A O 1
ATOM 1659 N N . LEU A 1 215 ? -18.625 25.578 3.762 1 98.56 215 LEU A N 1
ATOM 1660 C CA . LEU A 1 215 ? -17.641 26.391 3.074 1 98.56 215 LEU A CA 1
ATOM 1661 C C . LEU A 1 215 ? -17.312 25.828 1.7 1 98.56 215 LEU A C 1
ATOM 1663 O O . LEU A 1 215 ? -17.344 24.609 1.51 1 98.56 215 LEU A O 1
ATOM 1667 N N . THR A 1 216 ? -17.094 26.656 0.71 1 98.56 216 THR A N 1
ATOM 1668 C CA . THR A 1 216 ? -16.531 26.188 -0.546 1 98.56 216 THR A CA 1
ATOM 1669 C C . THR A 1 216 ? -15.055 25.812 -0.368 1 98.56 216 THR A C 1
ATOM 1671 O O . THR A 1 216 ? -14.438 26.156 0.639 1 98.56 216 THR A O 1
ATOM 1674 N N . LEU A 1 217 ? -14.477 25.094 -1.323 1 98.25 217 LEU A N 1
ATOM 1675 C CA . LEU A 1 217 ? -13.055 24.781 -1.305 1 98.25 217 LEU A CA 1
ATOM 1676 C C . LEU A 1 217 ? -12.219 26.047 -1.356 1 98.25 217 LEU A C 1
ATOM 1678 O O . LEU A 1 217 ? -11.164 26.141 -0.725 1 98.25 217 LEU A O 1
ATOM 1682 N N . GLY A 1 218 ? -12.672 27.016 -2.111 1 98.12 218 GLY A N 1
ATOM 1683 C CA . GLY A 1 218 ? -11.977 28.281 -2.193 1 98.12 218 GLY A CA 1
ATOM 1684 C C . GLY A 1 218 ? -11.914 29.016 -0.863 1 98.12 218 GLY A C 1
ATOM 1685 O O . GLY A 1 218 ? -10.875 29.578 -0.515 1 98.12 218 GLY A O 1
ATOM 1686 N N . GLN A 1 219 ? -13.016 29.031 -0.117 1 98.75 219 GLN A N 1
ATOM 1687 C CA . GLN A 1 219 ? -13.016 29.641 1.214 1 98.75 219 GLN A CA 1
ATOM 1688 C C . GLN A 1 219 ? -12.039 28.906 2.141 1 98.75 219 GLN A C 1
ATOM 1690 O O . GLN A 1 219 ? -11.297 29.547 2.883 1 98.75 219 GLN A O 1
ATOM 1695 N N . ILE A 1 220 ? -12.062 27.578 2.068 1 98.81 220 ILE A N 1
ATOM 1696 C CA . ILE A 1 220 ? -11.148 26.797 2.885 1 98.81 220 ILE A CA 1
ATOM 1697 C C . ILE A 1 220 ? -9.703 27.125 2.502 1 98.81 220 ILE A C 1
ATOM 1699 O O . ILE A 1 220 ? -8.836 27.219 3.369 1 98.81 220 ILE A O 1
ATOM 1703 N N . GLY A 1 221 ? -9.445 27.281 1.22 1 98.62 221 GLY A N 1
ATOM 1704 C CA . GLY A 1 221 ? -8.125 27.688 0.752 1 98.62 221 GLY A CA 1
ATOM 1705 C C . GLY A 1 221 ? -7.652 28.984 1.362 1 98.62 221 GLY A C 1
ATOM 1706 O O . GLY A 1 221 ? -6.5 29.094 1.792 1 98.62 221 GLY A O 1
ATOM 1707 N N . GLU A 1 222 ? -8.523 29.953 1.424 1 98.5 222 GLU A N 1
ATOM 1708 C CA . GLU A 1 222 ? -8.188 31.219 2.059 1 98.5 222 GLU A CA 1
ATOM 1709 C C . GLU A 1 222 ? -7.863 31.031 3.537 1 98.5 222 GLU A C 1
ATOM 1711 O O . GLU A 1 222 ? -6.949 31.672 4.066 1 98.5 222 GLU A O 1
ATOM 1716 N N . LEU A 1 223 ? -8.617 30.219 4.141 1 98.69 223 LEU A N 1
ATOM 1717 C CA . LEU A 1 223 ? -8.422 29.969 5.566 1 98.69 223 LEU A CA 1
ATOM 1718 C C . LEU A 1 223 ? -7.117 29.234 5.824 1 98.69 223 LEU A C 1
ATOM 1720 O O . LEU A 1 223 ? -6.508 29.391 6.883 1 98.69 223 LEU A O 1
ATOM 1724 N N . LEU A 1 224 ? -6.625 28.422 4.836 1 98.75 224 LEU A N 1
ATOM 1725 C CA . LEU A 1 224 ? -5.363 27.703 4.945 1 98.75 224 LEU A CA 1
ATOM 1726 C C . LEU A 1 224 ? -4.18 28.656 4.918 1 98.75 224 LEU A C 1
ATOM 1728 O O . LEU A 1 224 ? -3.061 28.281 5.266 1 98.75 224 LEU A O 1
ATOM 1732 N N . ARG A 1 225 ? -4.379 29.844 4.547 1 98.38 225 ARG A N 1
ATOM 1733 C CA . ARG A 1 225 ? -3.314 30.844 4.539 1 98.38 225 ARG A CA 1
ATOM 1734 C C . ARG A 1 225 ? -3.154 31.484 5.914 1 98.38 225 ARG A C 1
ATOM 1736 O O . ARG A 1 225 ? -2.229 32.25 6.141 1 98.38 225 ARG A O 1
ATOM 1743 N N . ARG A 1 226 ? -4.035 31.125 6.809 1 98.06 226 ARG A N 1
ATOM 1744 C CA . ARG A 1 226 ? -3.957 31.594 8.188 1 98.06 226 ARG A CA 1
ATOM 1745 C C . ARG A 1 226 ? -3.389 30.5 9.102 1 98.06 226 ARG A C 1
ATOM 1747 O O . ARG A 1 226 ? -3.619 29.312 8.875 1 98.06 226 ARG A O 1
ATOM 1754 N N . ASP A 1 227 ? -2.701 30.938 10.086 1 98.25 227 ASP A N 1
ATOM 1755 C CA . ASP A 1 227 ? -2.07 30 11.008 1 98.25 227 ASP A CA 1
ATOM 1756 C C . ASP A 1 227 ? -3.115 29.281 11.859 1 98.25 227 ASP A C 1
ATOM 1758 O O . ASP A 1 227 ? -3.967 29.922 12.484 1 98.25 227 ASP A O 1
ATOM 1762 N N . ASN A 1 228 ? -3.059 27.953 11.828 1 98.06 228 ASN A N 1
ATOM 1763 C CA . ASN A 1 228 ? -3.754 27.109 12.797 1 98.06 228 ASN A CA 1
ATOM 1764 C C . ASN A 1 228 ? -5.262 27.328 12.75 1 98.06 228 ASN A C 1
ATOM 1766 O O . ASN A 1 228 ? -5.906 27.469 13.797 1 98.06 228 ASN A O 1
ATOM 1770 N N . VAL A 1 229 ? -5.797 27.453 11.562 1 98.44 229 VAL A N 1
ATOM 1771 C CA . VAL A 1 229 ? -7.242 27.594 11.414 1 98.44 229 VAL A CA 1
ATOM 1772 C C . VAL A 1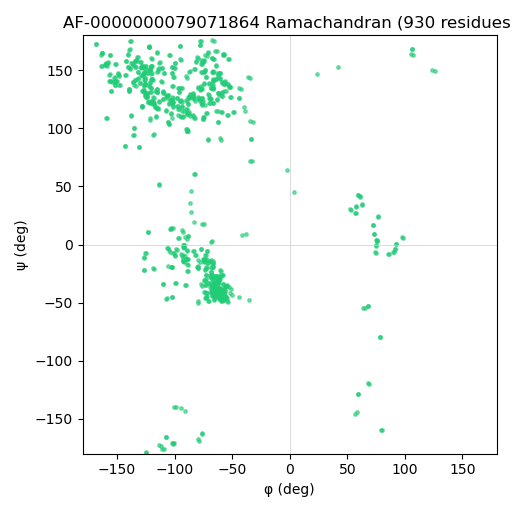 229 ? -7.852 26.266 10.969 1 98.44 229 VAL A C 1
ATOM 1774 O O . VAL A 1 229 ? -8.898 25.859 11.477 1 98.44 229 VAL A O 1
ATOM 1777 N N . VAL A 1 230 ? -7.262 25.609 10.008 1 98.62 230 VAL A N 1
ATOM 1778 C CA . VAL A 1 230 ? -7.711 24.312 9.5 1 98.62 230 VAL A CA 1
ATOM 1779 C C . VAL A 1 230 ? -6.836 23.203 10.07 1 98.62 230 VAL A C 1
ATOM 1781 O O . VAL A 1 230 ? -5.613 23.203 9.891 1 98.62 230 VAL A O 1
ATOM 1784 N N . ASN A 1 231 ? -7.422 22.266 10.742 1 98.12 231 ASN A N 1
ATOM 1785 C CA . ASN A 1 231 ? -6.605 21.297 11.461 1 98.12 231 ASN A CA 1
ATOM 1786 C C . ASN A 1 231 ? -6.031 20.25 10.516 1 98.12 231 ASN A C 1
ATOM 1788 O O . ASN A 1 231 ? -6.355 20.234 9.328 1 98.12 231 ASN A O 1
ATOM 1792 N N . MET A 1 232 ? -5.125 19.391 10.984 1 98.38 232 MET A N 1
ATOM 1793 C CA . MET A 1 232 ? -4.379 18.422 10.195 1 98.38 232 MET A CA 1
ATOM 1794 C C . MET A 1 232 ? -5.316 17.391 9.562 1 98.38 232 MET A C 1
ATOM 1796 O O . MET A 1 232 ? -5.164 17.031 8.391 1 98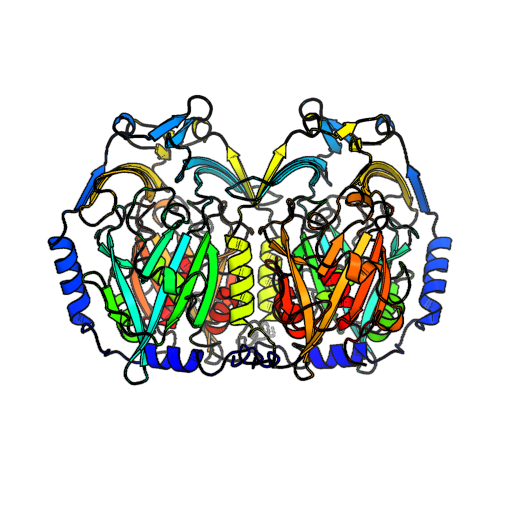.38 232 MET A O 1
ATOM 1800 N N . ASP A 1 233 ? -6.34 16.938 10.281 1 98.38 233 ASP A N 1
ATOM 1801 C CA . ASP A 1 233 ? -7.258 15.906 9.797 1 98.38 233 ASP A CA 1
ATOM 1802 C C . ASP A 1 233 ? -8.055 16.406 8.594 1 98.38 233 ASP A C 1
ATOM 1804 O O . ASP A 1 233 ? -8.312 15.641 7.66 1 98.38 233 ASP A O 1
ATOM 1808 N N . ALA A 1 234 ? -8.461 17.641 8.656 1 98.81 234 ALA A N 1
ATOM 1809 C CA . ALA A 1 234 ? -9.141 18.203 7.5 1 98.81 234 ALA A CA 1
ATOM 1810 C C . ALA A 1 234 ? -8.203 18.312 6.305 1 98.81 234 ALA A C 1
ATOM 1812 O O . ALA A 1 234 ? -8.586 18 5.176 1 98.81 234 ALA A O 1
ATOM 1813 N N . ARG A 1 235 ? -6.992 18.75 6.543 1 98.88 235 ARG A N 1
ATOM 1814 C CA . ARG A 1 235 ? -6.035 18.938 5.461 1 98.88 235 ARG A CA 1
ATOM 1815 C C . ARG A 1 235 ? -5.734 17.609 4.762 1 98.88 235 ARG A C 1
ATOM 1817 O O . ARG A 1 235 ? -5.664 17.547 3.533 1 98.88 235 ARG A O 1
ATOM 1824 N N . THR A 1 236 ? -5.551 16.516 5.516 1 98.75 236 THR A N 1
ATOM 1825 C CA . THR A 1 236 ? -5.262 15.234 4.902 1 98.75 236 THR A CA 1
ATOM 1826 C C . THR A 1 236 ? -6.441 14.758 4.059 1 98.75 236 THR A C 1
ATOM 1828 O O . THR A 1 236 ? -6.254 14.164 2.998 1 98.75 236 THR A O 1
ATOM 1831 N N . VAL A 1 237 ? -7.699 15.016 4.484 1 98.81 237 VAL A N 1
ATOM 1832 C CA . VAL A 1 237 ? -8.875 14.656 3.699 1 98.81 237 VAL A CA 1
ATOM 1833 C C . VAL A 1 237 ? -8.93 15.492 2.428 1 98.81 237 VAL A C 1
ATOM 1835 O O . VAL A 1 237 ? -9.164 14.969 1.337 1 98.81 237 VAL A O 1
ATOM 1838 N N . LEU A 1 238 ? -8.68 16.781 2.553 1 98.81 238 LEU A N 1
ATOM 1839 C CA . LEU A 1 238 ? -8.742 17.703 1.424 1 98.81 238 LEU A CA 1
ATOM 1840 C C . LEU A 1 238 ? -7.676 17.359 0.386 1 98.81 238 LEU A C 1
ATOM 1842 O O . LEU A 1 238 ? -7.883 17.562 -0.812 1 98.81 238 LEU A O 1
ATOM 1846 N N . ALA A 1 239 ? -6.547 16.844 0.853 1 98.62 239 ALA A N 1
ATOM 1847 C CA . ALA A 1 239 ? -5.492 16.406 -0.056 1 98.62 239 ALA A CA 1
ATOM 1848 C C . ALA A 1 239 ? -5.996 15.305 -0.986 1 98.62 239 ALA A C 1
ATOM 1850 O O . ALA A 1 239 ? -5.504 15.156 -2.105 1 98.62 239 ALA A O 1
ATOM 1851 N N . CYS A 1 240 ? -6.992 14.555 -0.584 1 98.06 240 CYS A N 1
ATOM 1852 C CA . CYS A 1 240 ? -7.484 13.398 -1.332 1 98.06 240 CYS A CA 1
ATOM 1853 C C . CYS A 1 240 ? -8.57 13.812 -2.32 1 98.06 240 CYS A C 1
ATOM 1855 O O . CYS A 1 240 ? -9.062 12.984 -3.082 1 98.06 240 CYS A O 1
ATOM 1857 N N . ALA A 1 241 ? -8.984 15.102 -2.303 1 97.31 241 ALA A N 1
ATOM 1858 C CA . ALA A 1 241 ? -9.961 15.57 -3.277 1 97.31 241 ALA A CA 1
ATOM 1859 C C . ALA A 1 241 ? -9.43 15.438 -4.699 1 97.31 241 ALA A C 1
ATOM 1861 O O . ALA A 1 241 ? -8.336 15.93 -5.012 1 97.31 241 ALA A O 1
ATOM 1862 N N . PRO A 1 242 ? -10.234 14.844 -5.531 1 93.5 242 PRO A N 1
ATOM 1863 C CA . PRO A 1 242 ? -9.742 14.625 -6.895 1 93.5 242 PRO A CA 1
ATOM 1864 C C . PRO A 1 242 ? -9.922 15.852 -7.789 1 93.5 242 PRO A C 1
ATOM 1866 O O . PRO A 1 242 ? -10.656 15.797 -8.773 1 93.5 242 PRO A O 1
ATOM 1869 N N . VAL A 1 243 ? -9.336 17.047 -7.516 1 89.5 243 VAL A N 1
ATOM 1870 C CA . VAL A 1 243 ? -9.469 18.312 -8.227 1 89.5 243 VAL A CA 1
ATOM 1871 C C . VAL A 1 243 ? -8.836 18.203 -9.609 1 89.5 243 VAL A C 1
ATOM 1873 O O . VAL A 1 243 ? -9.172 18.953 -10.516 1 89.5 243 VAL A O 1
ATOM 1876 N N . GLY A 1 244 ? -8.336 17.094 -10.016 1 71.12 244 GLY A N 1
ATOM 1877 C CA . GLY A 1 244 ? -7.852 16.828 -11.367 1 71.12 244 GLY A CA 1
ATOM 1878 C C . GLY A 1 244 ? -6.406 16.375 -11.398 1 71.12 244 GLY A C 1
ATOM 1879 O O . GLY A 1 244 ? -5.676 16.516 -10.414 1 71.12 244 GLY A O 1
ATOM 1880 N N . SER A 1 245 ? -6.164 15.562 -12.422 1 62.12 245 SER A N 1
ATOM 1881 C CA . SER A 1 245 ? -4.859 14.938 -12.617 1 62.12 245 SER A CA 1
ATOM 1882 C C . SER A 1 245 ? -3.852 15.938 -13.18 1 62.12 245 SER A C 1
ATOM 1884 O O . SER A 1 245 ? -2.65 15.664 -13.211 1 62.12 245 SER A O 1
ATOM 1886 N N . GLY A 1 246 ? -4.184 17.234 -13.055 1 65.56 246 GLY A N 1
ATOM 1887 C CA . GLY A 1 246 ? -3.266 18.25 -13.531 1 65.56 246 GLY A CA 1
ATOM 1888 C C . GLY A 1 246 ? -2.945 18.125 -15.008 1 65.56 246 GLY A C 1
ATOM 1889 O O . GLY A 1 246 ? -3.807 17.734 -15.805 1 65.56 246 GLY A O 1
ATOM 1890 N N . GLY A 1 247 ? -1.752 18.391 -15.5 1 82.94 247 GLY A N 1
ATOM 1891 C CA . GLY A 1 247 ? -1.188 18.359 -16.844 1 82.94 247 GLY A CA 1
ATOM 1892 C C . GLY A 1 247 ? -0.87 16.953 -17.328 1 82.94 247 GLY A C 1
ATOM 1893 O O . GLY A 1 247 ? -0.882 16 -16.531 1 82.94 247 GLY A O 1
ATOM 1894 N N . SER A 1 248 ? -0.783 16.766 -18.516 1 90.56 248 SER A N 1
ATOM 1895 C CA . SER A 1 248 ? -0.562 15.469 -19.156 1 90.56 248 SER A CA 1
ATOM 1896 C C . SER A 1 248 ? 0.925 15.188 -19.359 1 90.56 248 SER A C 1
ATOM 1898 O O . SER A 1 248 ? 1.305 14.164 -19.922 1 90.56 248 SER A O 1
ATOM 1900 N N . GLU A 1 249 ? 1.731 16.125 -18.781 1 95.19 249 GLU A N 1
ATOM 1901 C CA . GLU A 1 249 ? 3.172 15.977 -18.969 1 95.19 249 GLU A CA 1
ATOM 1902 C C . GLU A 1 249 ? 3.908 16.047 -17.625 1 95.19 249 GLU A C 1
ATOM 1904 O O . GLU A 1 249 ? 3.41 16.641 -16.672 1 95.19 249 GLU A O 1
ATOM 1909 N N . ALA A 1 250 ? 5.008 15.445 -17.547 1 96.56 250 ALA A N 1
ATOM 1910 C CA . ALA A 1 250 ? 5.887 15.438 -16.375 1 96.56 250 ALA A CA 1
ATOM 1911 C C . ALA A 1 250 ? 7.32 15.094 -16.766 1 96.56 250 ALA A C 1
ATOM 1913 O O . ALA A 1 250 ? 7.555 14.531 -17.844 1 96.56 250 ALA A O 1
ATOM 1914 N N . LEU A 1 251 ? 8.234 15.508 -15.969 1 96.38 251 LEU A N 1
ATOM 1915 C CA . LEU A 1 251 ? 9.625 15.117 -16.203 1 96.38 251 LEU A CA 1
ATOM 1916 C C . LEU A 1 251 ? 9.781 13.602 -16.172 1 96.38 251 LEU A C 1
ATOM 1918 O O . LEU A 1 251 ? 10.453 13.023 -17.031 1 96.38 251 LEU A O 1
ATOM 1922 N N . LEU A 1 252 ? 9.195 12.977 -15.172 1 95.38 252 LEU A N 1
ATOM 1923 C CA . LEU A 1 252 ? 9.117 11.523 -15.086 1 95.38 252 LEU A CA 1
ATOM 1924 C C . LEU A 1 252 ? 7.723 11.031 -15.469 1 95.38 252 LEU A C 1
ATOM 1926 O O . LEU A 1 252 ? 6.75 11.32 -14.766 1 95.38 252 LEU A O 1
ATOM 1930 N N . PRO A 1 253 ? 7.668 10.32 -16.594 1 95.38 253 PRO A N 1
ATOM 1931 C CA . PRO A 1 253 ? 6.371 9.68 -16.828 1 95.38 253 PRO A CA 1
ATOM 1932 C C . PRO A 1 253 ? 5.914 8.82 -15.648 1 95.38 253 PRO A C 1
ATOM 1934 O O . PRO A 1 253 ? 6.734 8.422 -14.82 1 95.38 253 PRO A O 1
ATOM 1937 N N . ASP A 1 254 ? 4.59 8.555 -15.586 1 95.38 254 ASP A N 1
ATOM 1938 C CA . ASP A 1 254 ? 4 7.898 -14.422 1 95.38 254 ASP A CA 1
ATOM 1939 C C . ASP A 1 254 ? 4.664 6.551 -14.156 1 95.38 254 ASP A C 1
ATOM 1941 O O . ASP A 1 254 ? 4.961 6.219 -13 1 95.38 254 ASP A O 1
ATOM 1945 N N . THR A 1 255 ? 4.945 5.742 -15.172 1 95.44 255 THR A N 1
ATOM 1946 C CA . THR A 1 255 ? 5.574 4.438 -15 1 95.44 255 THR A CA 1
ATOM 1947 C C . THR A 1 255 ? 6.977 4.586 -14.422 1 95.44 255 THR A C 1
ATOM 1949 O O . THR A 1 255 ? 7.375 3.812 -13.547 1 95.44 255 THR A O 1
ATOM 1952 N N . GLU A 1 256 ? 7.723 5.555 -14.891 1 95.44 256 GLU A N 1
ATOM 1953 C CA . GLU A 1 256 ? 9.07 5.801 -14.383 1 95.44 256 GLU A CA 1
ATOM 1954 C C . GLU A 1 256 ? 9.039 6.297 -12.938 1 95.44 256 GLU A C 1
ATOM 1956 O O . GLU A 1 256 ? 9.93 5.977 -12.148 1 95.44 256 GLU A O 1
ATOM 1961 N N . LEU A 1 257 ? 8.039 7.16 -12.656 1 97.12 257 LEU A N 1
ATOM 1962 C CA . LEU A 1 257 ? 7.891 7.617 -11.273 1 97.12 257 LEU A CA 1
ATOM 1963 C C . LEU A 1 257 ? 7.625 6.445 -10.336 1 97.12 257 LEU A C 1
ATOM 1965 O O . LEU A 1 257 ? 8.266 6.316 -9.297 1 97.12 257 LEU A O 1
ATOM 1969 N N . ILE A 1 258 ? 6.711 5.562 -10.703 1 97.38 258 ILE A N 1
ATOM 1970 C CA . ILE A 1 258 ? 6.406 4.383 -9.898 1 97.38 258 ILE A CA 1
ATOM 1971 C C . ILE A 1 258 ? 7.652 3.512 -9.766 1 97.38 258 ILE A C 1
ATOM 1973 O O . ILE A 1 258 ? 7.938 2.98 -8.695 1 97.38 258 ILE A O 1
ATOM 1977 N N . SER A 1 259 ? 8.391 3.373 -10.852 1 96.81 259 SER A N 1
ATOM 1978 C CA . SER A 1 259 ? 9.633 2.611 -10.828 1 96.81 259 SER A CA 1
ATOM 1979 C C . SER A 1 259 ? 10.625 3.209 -9.828 1 96.81 259 SER A C 1
ATOM 1981 O O . SER A 1 259 ? 11.281 2.479 -9.086 1 96.81 259 SER A O 1
ATOM 1983 N N . TRP A 1 260 ? 10.781 4.531 -9.875 1 96.88 260 TRP A N 1
ATOM 1984 C CA . TRP A 1 260 ? 11.656 5.211 -8.938 1 96.88 260 TRP A CA 1
ATOM 1985 C C . TRP A 1 260 ? 11.234 4.938 -7.496 1 96.88 260 TRP A C 1
ATOM 1987 O O . TRP A 1 260 ? 12.07 4.648 -6.637 1 96.88 260 TRP A O 1
ATOM 1997 N N . ILE A 1 261 ? 9.93 5.02 -7.195 1 97.75 261 ILE A N 1
ATOM 1998 C CA . ILE A 1 261 ? 9.406 4.754 -5.859 1 97.75 261 ILE A CA 1
ATOM 1999 C C . ILE A 1 261 ? 9.703 3.309 -5.469 1 97.75 261 ILE A C 1
ATOM 2001 O O . ILE A 1 261 ? 10.125 3.039 -4.344 1 97.75 261 ILE A O 1
ATOM 2005 N N . THR A 1 262 ? 9.453 2.391 -6.395 1 96.94 262 THR A N 1
ATOM 2006 C CA . THR A 1 262 ? 9.703 0.972 -6.164 1 96.94 262 THR A CA 1
ATOM 2007 C C . THR A 1 262 ? 11.172 0.725 -5.84 1 96.94 262 THR A C 1
ATOM 2009 O O . THR A 1 262 ? 11.492 -0.057 -4.941 1 96.94 262 THR A O 1
ATOM 2012 N N . GLU A 1 263 ? 12.016 1.364 -6.578 1 95.25 263 GLU A N 1
ATOM 2013 C CA . GLU A 1 263 ? 13.453 1.263 -6.316 1 95.25 263 GLU A CA 1
ATOM 2014 C C . GLU A 1 263 ? 13.789 1.741 -4.906 1 95.25 263 GLU A C 1
ATOM 2016 O O . GLU A 1 263 ? 14.516 1.067 -4.176 1 95.25 263 GLU A O 1
ATOM 2021 N N . GLU A 1 264 ? 13.273 2.893 -4.559 1 95.06 264 GLU A N 1
ATOM 2022 C CA . GLU A 1 264 ? 13.516 3.432 -3.225 1 95.06 264 GLU A CA 1
ATOM 2023 C C . GLU A 1 264 ? 13.023 2.473 -2.143 1 95.06 264 GLU A C 1
ATOM 2025 O O . GLU A 1 264 ? 13.688 2.291 -1.12 1 95.06 264 GLU A O 1
ATOM 2030 N N . ARG A 1 265 ? 11.883 1.823 -2.342 1 94.12 265 ARG A N 1
ATOM 2031 C CA . ARG A 1 265 ? 11.312 0.878 -1.388 1 94.12 265 ARG A CA 1
ATOM 2032 C C . ARG A 1 265 ? 12.172 -0.375 -1.278 1 94.12 265 ARG A C 1
ATOM 2034 O O . ARG A 1 265 ? 12.188 -1.039 -0.24 1 94.12 265 ARG A O 1
ATOM 2041 N N . SER A 1 266 ? 12.914 -0.675 -2.338 1 91.5 266 SER A N 1
ATOM 2042 C CA . SER A 1 266 ? 13.664 -1.925 -2.41 1 91.5 266 SER A CA 1
ATOM 2043 C C . SER A 1 266 ? 15.086 -1.746 -1.9 1 91.5 266 SER A C 1
ATOM 2045 O O . SER A 1 266 ? 15.797 -2.727 -1.669 1 91.5 266 SER A O 1
ATOM 2047 N N . LEU A 1 267 ? 15.523 -0.5 -1.761 1 86.5 267 LEU A N 1
ATOM 2048 C CA . LEU A 1 267 ? 16.922 -0.206 -1.493 1 86.5 267 LEU A CA 1
ATOM 2049 C C . LEU A 1 267 ? 17.312 -0.62 -0.076 1 86.5 267 LEU A C 1
ATOM 2051 O O . LEU A 1 267 ? 18.375 -1.195 0.14 1 86.5 267 LEU A O 1
ATOM 2055 N N . HIS A 1 268 ? 16.469 -0.191 0.829 1 81.19 268 HIS A N 1
ATOM 2056 C CA . HIS A 1 268 ? 16.828 -0.429 2.223 1 81.19 268 HIS A CA 1
ATOM 2057 C C . HIS A 1 268 ? 15.695 -1.142 2.969 1 81.19 268 HIS A C 1
ATOM 2059 O O . HIS A 1 268 ? 14.523 -0.865 2.734 1 81.19 268 HIS A O 1
ATOM 2065 N N . ASP A 1 269 ? 16.172 -1.968 3.75 1 83.5 269 ASP A N 1
ATOM 2066 C CA . ASP A 1 269 ? 15.227 -2.543 4.695 1 83.5 269 ASP A CA 1
ATOM 2067 C C . ASP A 1 269 ? 14.922 -1.569 5.832 1 83.5 269 ASP A C 1
ATOM 2069 O O . ASP A 1 269 ? 15.797 -0.798 6.246 1 83.5 269 ASP A O 1
ATOM 2073 N N . VAL A 1 270 ? 13.711 -1.448 6.184 1 89.56 270 VAL A N 1
ATOM 2074 C CA . VAL A 1 270 ? 13.281 -0.711 7.367 1 89.56 270 VAL A CA 1
ATOM 2075 C C . VAL A 1 270 ? 12.617 -1.665 8.359 1 89.56 270 VAL A C 1
ATOM 2077 O O . VAL A 1 270 ? 11.617 -2.312 8.031 1 89.56 270 VAL A O 1
ATOM 2080 N N . ARG A 1 271 ? 13.203 -1.782 9.484 1 90.25 271 ARG A N 1
ATOM 2081 C CA . ARG A 1 271 ? 12.656 -2.646 10.531 1 90.25 271 ARG A CA 1
ATOM 2082 C C . ARG A 1 271 ? 12.297 -1.844 11.773 1 90.25 271 ARG A C 1
ATOM 2084 O O . ARG A 1 271 ? 13.117 -1.091 12.297 1 90.25 271 ARG A O 1
ATOM 2091 N N . ALA A 1 272 ? 11.078 -1.927 12.133 1 93.81 272 ALA A N 1
ATOM 2092 C CA . ALA A 1 272 ? 10.594 -1.349 13.383 1 93.81 272 ALA A CA 1
ATOM 2093 C C . ALA A 1 272 ? 10.086 -2.434 14.328 1 93.81 272 ALA A C 1
ATOM 2095 O O . ALA A 1 272 ? 9.07 -3.074 14.055 1 93.81 272 ALA A O 1
ATOM 2096 N N . ARG A 1 273 ? 10.781 -2.646 15.359 1 93.06 273 ARG A N 1
ATOM 2097 C CA . ARG A 1 273 ? 10.406 -3.664 16.344 1 93.06 273 ARG A CA 1
ATOM 2098 C C . ARG A 1 273 ? 9.938 -3.025 17.641 1 93.06 273 ARG A C 1
ATOM 2100 O O . ARG A 1 273 ? 10.617 -2.166 18.203 1 93.06 273 ARG A O 1
ATOM 2107 N N . ARG A 1 274 ? 8.812 -3.479 18.094 1 95.69 274 ARG A N 1
ATOM 2108 C CA . ARG A 1 274 ? 8.336 -3.033 19.406 1 95.69 274 ARG A CA 1
ATOM 2109 C C . ARG A 1 274 ? 9.25 -3.533 20.516 1 95.69 274 ARG A C 1
ATOM 2111 O O . ARG A 1 274 ? 9.688 -4.688 20.5 1 95.69 274 ARG A O 1
ATOM 2118 N N . ILE A 1 275 ? 9.578 -2.689 21.391 1 97.12 275 ILE A N 1
ATOM 2119 C CA . ILE A 1 275 ? 10.344 -3.039 22.594 1 97.12 275 ILE A CA 1
ATOM 2120 C C . ILE A 1 275 ? 9.688 -2.422 23.828 1 97.12 275 ILE A C 1
ATOM 2122 O O . ILE A 1 275 ? 8.883 -1.49 23.703 1 97.12 275 ILE A O 1
ATOM 2126 N N . PRO A 1 276 ? 9.977 -2.994 24.969 1 97.94 276 PRO A N 1
ATOM 2127 C CA . PRO A 1 276 ? 9.461 -2.352 26.188 1 97.94 276 PRO A CA 1
ATOM 2128 C C . PRO A 1 276 ? 9.906 -0.896 26.312 1 97.94 276 PRO A C 1
ATOM 2130 O O . PRO A 1 276 ? 11.07 -0.577 26.062 1 97.94 276 PRO A O 1
ATOM 2133 N N . LEU A 1 277 ? 9.008 -0.068 26.734 1 98.62 277 LEU A N 1
ATOM 2134 C CA . LEU A 1 277 ? 9.297 1.357 26.844 1 98.62 277 LEU A CA 1
ATOM 2135 C C . LEU A 1 277 ? 10.422 1.603 27.844 1 98.62 277 LEU A C 1
ATOM 2137 O O . LEU A 1 277 ? 11.234 2.514 27.656 1 98.62 277 LEU A O 1
ATOM 2141 N N . ASP A 1 278 ? 10.484 0.776 28.859 1 97.75 278 ASP A N 1
ATOM 2142 C CA . ASP A 1 278 ? 11.461 1.004 29.906 1 97.75 278 ASP A CA 1
ATOM 2143 C C . ASP A 1 278 ? 12.859 0.566 29.469 1 97.75 278 ASP A C 1
ATOM 2145 O O . ASP A 1 278 ? 13.836 0.75 30.203 1 97.75 278 ASP A O 1
ATOM 2149 N N . THR A 1 279 ? 12.922 0 28.266 1 97.81 279 THR A N 1
ATOM 2150 C CA . THR A 1 279 ? 14.219 -0.433 27.781 1 97.81 279 THR A CA 1
ATOM 2151 C C . THR A 1 279 ? 14.75 0.534 26.719 1 97.81 279 THR A C 1
ATOM 2153 O O . THR A 1 279 ? 15.875 0.388 26.25 1 97.81 279 THR A O 1
ATOM 2156 N N . VAL A 1 280 ? 13.984 1.472 26.359 1 98.38 280 VAL A N 1
ATOM 2157 C CA . VAL A 1 280 ? 14.375 2.418 25.328 1 98.38 280 VAL A CA 1
ATOM 2158 C C . VAL A 1 280 ? 15.594 3.223 25.781 1 98.38 280 VAL A C 1
ATOM 2160 O O . VAL A 1 280 ? 15.539 3.902 26.812 1 98.38 280 VAL A O 1
ATOM 2163 N N . GLU A 1 281 ? 16.562 3.184 25.016 1 97.62 281 GLU A N 1
ATOM 2164 C CA . GLU A 1 281 ? 17.812 3.852 25.375 1 97.62 281 GLU A CA 1
ATOM 2165 C C . GLU A 1 281 ? 17.766 5.336 25.047 1 97.62 281 GLU A C 1
ATOM 2167 O O . GLU A 1 281 ? 17.016 5.754 24.156 1 97.62 281 GLU A O 1
ATOM 2172 N N . GLU A 1 282 ? 18.484 6.121 25.781 1 96.81 282 GLU A N 1
ATOM 2173 C CA . GLU A 1 282 ? 18.719 7.551 25.578 1 96.81 282 GLU A CA 1
ATOM 2174 C C . GLU A 1 282 ? 17.469 8.359 25.922 1 96.81 282 GLU A C 1
ATOM 2176 O O . GLU A 1 282 ? 17.391 9.539 25.578 1 96.81 282 GLU A O 1
ATOM 2181 N N . TRP A 1 283 ? 16.516 7.758 26.484 1 98.31 283 TRP A N 1
ATOM 2182 C CA . TRP A 1 283 ? 15.297 8.43 26.953 1 98.31 283 TRP A CA 1
ATOM 2183 C C . TRP A 1 283 ? 15.117 8.234 28.453 1 98.31 283 TRP A C 1
ATOM 2185 O O . TRP A 1 283 ? 15.375 7.148 28.984 1 98.31 283 TRP A O 1
ATOM 2195 N N . LYS A 1 284 ? 14.641 9.258 29.109 1 97.81 284 LYS A N 1
ATOM 2196 C CA . LYS A 1 284 ? 14.508 9.219 30.562 1 97.81 284 LYS A CA 1
ATOM 2197 C C . LYS A 1 284 ? 13.078 9.531 31 1 97.81 284 LYS A C 1
ATOM 2199 O O . LYS A 1 284 ? 12.508 10.547 30.578 1 97.81 284 LYS A O 1
ATOM 2204 N N . ARG A 1 285 ? 12.578 8.672 31.781 1 98 285 ARG A N 1
ATOM 2205 C CA . ARG A 1 285 ? 11.25 8.891 32.344 1 98 285 ARG A CA 1
ATOM 2206 C C . ARG A 1 285 ? 11.336 9.656 33.656 1 98 285 ARG A C 1
ATOM 2208 O O . ARG A 1 285 ? 11.969 9.195 34.594 1 98 285 ARG A O 1
ATOM 2215 N N . GLY A 1 286 ? 10.766 10.828 33.656 1 97.56 286 GLY A N 1
ATOM 2216 C CA . GLY A 1 286 ? 10.562 11.578 34.875 1 97.56 286 GLY A CA 1
ATOM 2217 C C . GLY A 1 286 ? 9.141 11.508 35.406 1 97.56 286 GLY A C 1
ATOM 2218 O O . GLY A 1 286 ? 8.336 10.703 34.906 1 97.56 286 GLY A O 1
ATOM 2219 N N . PRO A 1 287 ? 8.852 12.281 36.375 1 97.88 287 PRO A N 1
ATOM 2220 C CA . PRO A 1 287 ? 7.508 12.258 36.969 1 97.88 287 PRO A CA 1
ATOM 2221 C C . PRO A 1 287 ? 6.441 12.797 36 1 97.88 287 PRO A C 1
ATOM 2223 O O . PRO A 1 287 ? 5.281 12.383 36.062 1 97.88 287 PRO A O 1
ATOM 2226 N N . SER A 1 288 ? 6.898 13.703 35.094 1 98.12 288 SER A N 1
ATOM 2227 C CA . SER A 1 288 ? 5.871 14.383 34.312 1 98.12 288 SER A CA 1
ATOM 2228 C C . SER A 1 288 ? 6.125 14.242 32.812 1 98.12 288 SER A C 1
ATOM 2230 O O . SER A 1 288 ? 5.316 14.688 32 1 98.12 288 SER A O 1
ATOM 2232 N N . SER A 1 289 ? 7.254 13.688 32.5 1 98.38 289 SER A N 1
ATOM 2233 C CA . SER A 1 289 ? 7.555 13.562 31.094 1 98.38 289 SER A CA 1
ATOM 2234 C C . SER A 1 289 ? 8.617 12.5 30.844 1 98.38 289 SER A C 1
ATOM 2236 O O . SER A 1 289 ? 9.32 12.086 31.766 1 98.38 289 SER A O 1
ATOM 2238 N N . ILE A 1 290 ? 8.578 11.953 29.656 1 98.69 290 ILE A N 1
ATOM 2239 C CA . ILE A 1 290 ? 9.664 11.156 29.109 1 98.69 290 ILE A CA 1
ATOM 2240 C C . ILE A 1 290 ? 10.422 11.984 28.062 1 98.69 290 ILE A C 1
ATOM 2242 O O . ILE A 1 290 ? 9.836 12.453 27.094 1 98.69 290 ILE A O 1
ATOM 2246 N N . ASP A 1 291 ? 11.719 12.156 28.312 1 98.5 291 ASP A N 1
ATOM 2247 C CA . ASP A 1 291 ? 12.5 13.062 27.484 1 98.5 291 ASP A CA 1
ATOM 2248 C C . ASP A 1 291 ? 13.742 12.367 26.922 1 98.5 291 ASP A C 1
ATOM 2250 O O . ASP A 1 291 ? 14.289 11.461 27.562 1 98.5 291 ASP A O 1
ATOM 2254 N N . HIS A 1 292 ? 14.102 12.82 25.719 1 97.94 292 HIS A N 1
ATOM 2255 C CA . HIS A 1 292 ? 15.414 12.422 25.234 1 97.94 292 HIS A CA 1
ATOM 2256 C C . HIS A 1 292 ? 16.531 13.039 26.094 1 97.94 292 HIS A C 1
ATOM 2258 O O . HIS A 1 292 ? 16.406 14.18 26.531 1 97.94 292 HIS A O 1
ATOM 2264 N N . ALA A 1 293 ? 17.609 12.32 26.188 1 96.94 293 ALA A N 1
ATOM 2265 C CA . ALA A 1 293 ? 18.719 12.75 27.031 1 96.94 293 ALA A CA 1
ATOM 2266 C C . ALA A 1 293 ? 19.297 14.078 26.562 1 96.94 293 ALA A C 1
ATOM 2268 O O . ALA A 1 293 ? 19.75 14.891 27.359 1 96.94 293 ALA A O 1
ATOM 2269 N N . GLU A 1 294 ? 19.203 14.297 25.281 1 95.44 294 GLU A N 1
ATOM 2270 C CA . GLU A 1 294 ? 19.766 15.516 24.703 1 95.44 294 GLU A CA 1
ATOM 2271 C C . GLU A 1 294 ? 18.703 16.594 24.547 1 95.44 294 GLU A C 1
ATOM 2273 O O . GLU A 1 294 ? 18.938 17.609 23.875 1 95.44 294 GLU A O 1
ATOM 2278 N N . GLU A 1 295 ? 17.547 16.391 25 1 94.44 295 GLU A N 1
ATOM 2279 C CA . GLU A 1 295 ? 16.438 17.344 24.969 1 94.44 295 GLU A CA 1
ATOM 2280 C C . GLU A 1 295 ? 16.109 17.75 23.531 1 94.44 295 GLU A C 1
ATOM 2282 O O . GLU A 1 295 ? 15.961 18.938 23.234 1 94.44 295 GLU A O 1
ATOM 2287 N N . ARG A 1 296 ? 16.109 16.75 22.703 1 95.75 296 ARG A N 1
ATOM 2288 C CA . ARG A 1 296 ? 15.734 16.906 21.312 1 95.75 296 ARG A CA 1
ATOM 2289 C C . ARG A 1 296 ? 14.562 16 20.938 1 95.75 296 ARG A C 1
ATOM 2291 O O . ARG A 1 296 ? 14.102 15.203 21.766 1 95.75 296 ARG A O 1
ATOM 2298 N N . TYR A 1 297 ? 14.008 16.219 19.719 1 97.06 297 TYR A N 1
ATOM 2299 C CA . TYR A 1 297 ? 13.016 15.359 19.078 1 97.06 297 TYR A CA 1
ATOM 2300 C C . TYR A 1 297 ? 11.625 15.602 19.656 1 97.06 297 TYR A C 1
ATOM 2302 O O . TYR A 1 297 ? 10.898 16.484 19.188 1 97.06 297 TYR A O 1
ATOM 2310 N N . PHE A 1 298 ? 11.305 14.992 20.906 1 98.31 298 PHE A N 1
ATOM 2311 C CA . PHE A 1 298 ? 9.992 15.219 21.5 1 98.31 298 PHE A CA 1
ATOM 2312 C C . PHE A 1 298 ? 9.961 14.727 22.938 1 98.31 298 PHE A C 1
ATOM 2314 O O . PHE A 1 298 ? 10.938 14.164 23.438 1 98.31 298 PHE A O 1
ATOM 2321 N N . ARG A 1 299 ? 8.844 15.031 23.609 1 98.25 299 ARG A N 1
ATOM 2322 C CA . ARG A 1 299 ? 8.562 14.523 24.953 1 98.25 299 ARG A CA 1
ATOM 2323 C C . ARG A 1 299 ? 7.203 13.836 25 1 98.25 299 ARG A C 1
ATOM 2325 O O . ARG A 1 299 ? 6.312 14.156 24.203 1 98.25 299 ARG A O 1
ATOM 2332 N N . VAL A 1 300 ? 7.129 12.836 25.844 1 98.81 300 VAL A N 1
ATOM 2333 C CA . VAL A 1 300 ? 5.84 12.258 26.188 1 98.81 300 VAL A CA 1
ATOM 2334 C C . VAL A 1 300 ? 5.352 12.836 27.516 1 98.81 300 VAL A C 1
ATOM 2336 O O . VAL A 1 300 ? 6.086 12.836 28.516 1 98.81 300 VAL A O 1
ATOM 2339 N N . MET A 1 301 ? 4.172 13.375 27.531 1 98.44 301 MET A N 1
ATOM 2340 C CA . MET A 1 301 ? 3.656 13.992 28.75 1 98.44 301 MET A CA 1
ATOM 2341 C C . MET A 1 301 ? 2.189 13.633 28.969 1 98.44 301 MET A C 1
ATOM 2343 O O . MET A 1 301 ? 1.58 12.961 28.141 1 98.44 301 MET A O 1
ATOM 2347 N N . ALA A 1 302 ? 1.669 14.047 30.062 1 98.56 302 ALA A N 1
ATOM 2348 C CA . ALA A 1 302 ? 0.275 13.789 30.406 1 98.56 302 ALA A CA 1
ATOM 2349 C C . ALA A 1 302 ? -0.496 15.086 30.594 1 98.56 302 ALA A C 1
ATOM 2351 O O . ALA A 1 302 ? 0.057 16.078 31.094 1 98.56 302 ALA A O 1
ATOM 2352 N N . VAL A 1 303 ? -1.764 15.008 30.234 1 98.25 303 VAL A N 1
ATOM 2353 C CA . VAL A 1 303 ? -2.598 16.188 30.453 1 98.25 303 VAL A CA 1
ATOM 2354 C C . VAL A 1 303 ? -3.938 15.766 31.047 1 98.25 303 VAL A C 1
ATOM 2356 O O . VAL A 1 303 ? -4.379 14.633 30.875 1 98.25 303 VAL A O 1
ATOM 2359 N N . ALA A 1 304 ? -4.516 16.672 31.734 1 97.94 304 ALA A N 1
ATOM 2360 C CA . ALA A 1 304 ? -5.926 16.641 32.094 1 97.94 304 ALA A CA 1
ATOM 2361 C C . ALA A 1 304 ? -6.75 17.562 31.234 1 97.94 304 ALA A C 1
ATOM 2363 O O . ALA A 1 304 ? -6.406 18.734 31.062 1 97.94 304 ALA A O 1
ATOM 2364 N N . VAL A 1 305 ? -7.785 17.016 30.656 1 95.75 305 VAL A N 1
ATOM 2365 C CA . VAL A 1 305 ? -8.602 17.766 29.703 1 95.75 305 VAL A CA 1
ATOM 2366 C C . VAL A 1 305 ? -10.008 17.938 30.266 1 95.75 305 VAL A C 1
ATOM 2368 O O . VAL A 1 305 ? -10.594 17 30.797 1 95.75 305 VAL A O 1
ATOM 2371 N N . GLN A 1 306 ? -10.5 19.094 30.234 1 92.75 306 GLN A N 1
ATOM 2372 C CA . GLN A 1 306 ? -11.906 19.422 30.484 1 92.75 306 GLN A CA 1
ATOM 2373 C C . GLN A 1 306 ? -12.547 20.047 29.25 1 92.75 306 GLN A C 1
ATOM 2375 O O . GLN A 1 306 ? -12.008 21.016 28.688 1 92.75 306 GLN A O 1
ATOM 2380 N N . ALA A 1 307 ? -13.602 19.406 28.734 1 86.12 307 ALA A N 1
ATOM 2381 C CA . ALA A 1 307 ? -14.305 19.906 27.562 1 86.12 307 ALA A CA 1
ATOM 2382 C C . ALA A 1 307 ? -15.82 19.766 27.734 1 86.12 307 ALA A C 1
ATOM 2384 O O . ALA A 1 307 ? -16.344 18.656 27.703 1 86.12 307 ALA A O 1
ATOM 2385 N N . GLU A 1 308 ? -16.594 20.766 27.875 1 77.5 308 GLU A N 1
ATOM 2386 C CA . GLU A 1 308 ? -18.047 20.719 28.078 1 77.5 308 GLU A CA 1
ATOM 2387 C C . GLU A 1 308 ? -18.766 20.297 26.812 1 77.5 308 GLU A C 1
ATOM 2389 O O . GLU A 1 308 ? -19.891 19.797 26.859 1 77.5 308 GLU A O 1
ATOM 2394 N N . SER A 1 309 ? -18.234 20.391 25.734 1 68.62 309 SER A N 1
ATOM 2395 C CA . SER A 1 309 ? -18.891 20.141 24.453 1 68.62 309 SER A CA 1
ATOM 2396 C C . SER A 1 309 ? -18.703 18.688 24.016 1 68.62 309 SER A C 1
ATOM 2398 O O . SER A 1 309 ? -19.281 18.25 23.016 1 68.62 309 SER A O 1
ATOM 2400 N N . ARG A 1 310 ? -18.031 17.953 24.781 1 67.31 310 ARG A N 1
ATOM 2401 C CA . ARG A 1 310 ? -17.75 16.578 24.391 1 67.31 310 ARG A CA 1
ATOM 2402 C C . ARG A 1 310 ? -18.625 15.602 25.172 1 67.31 310 ARG A C 1
ATOM 2404 O O . ARG A 1 310 ? -19.203 15.961 26.203 1 67.31 310 ARG A O 1
ATOM 2411 N N . GLU A 1 311 ? -18.703 14.438 24.672 1 61.62 311 GLU A N 1
ATOM 2412 C CA . GLU A 1 311 ? -19.406 13.352 25.328 1 61.62 311 GLU A CA 1
ATOM 2413 C C . GLU A 1 311 ? -18.859 13.109 26.734 1 61.62 311 GLU A C 1
ATOM 2415 O O . GLU A 1 311 ? -19.625 12.922 27.688 1 61.62 311 GLU A O 1
ATOM 2420 N N . VAL A 1 312 ? -17.641 13.078 26.859 1 67.19 312 VAL A N 1
ATOM 2421 C CA . VAL A 1 312 ? -16.922 13.008 28.125 1 67.19 312 VAL A CA 1
ATOM 2422 C C . VAL A 1 312 ? -16.359 14.383 28.469 1 67.19 312 VAL A C 1
ATOM 2424 O O . VAL A 1 312 ? -15.523 14.922 27.734 1 67.19 312 VAL A O 1
ATOM 2427 N N . THR A 1 313 ? -16.703 14.82 29.562 1 81.75 313 THR A N 1
ATOM 2428 C CA . THR A 1 313 ? -16.438 16.234 29.859 1 81.75 313 THR A CA 1
ATOM 2429 C C . THR A 1 313 ? -15.062 16.406 30.484 1 81.75 313 THR A C 1
ATOM 2431 O O . THR A 1 313 ? -14.531 17.516 30.531 1 81.75 313 THR A O 1
ATOM 2434 N N . SER A 1 314 ? -14.547 15.234 30.969 1 91.06 314 SER A N 1
ATOM 2435 C CA . SER A 1 314 ? -13.203 15.32 31.531 1 91.06 314 SER A CA 1
ATOM 2436 C C . SER A 1 314 ? -12.469 13.984 31.406 1 91.06 314 SER A C 1
ATOM 2438 O O . SER A 1 314 ? -13.07 12.922 31.594 1 91.06 314 SER A O 1
ATOM 2440 N N . TRP A 1 315 ? -11.172 14.078 31.094 1 93.88 315 TRP A N 1
ATOM 2441 C CA . TRP A 1 315 ? -10.344 12.883 31.016 1 93.88 315 TRP A CA 1
ATOM 2442 C C . TRP A 1 315 ? -8.859 13.242 31.047 1 93.88 315 TRP A C 1
ATOM 2444 O O . TRP A 1 315 ? -8.5 14.422 31.031 1 93.88 315 TRP A O 1
ATOM 2454 N N . THR A 1 316 ? -8.055 12.289 31.312 1 97.19 316 THR A N 1
ATOM 2455 C CA . THR A 1 316 ? -6.605 12.461 31.203 1 97.19 316 THR A CA 1
ATOM 2456 C C . THR A 1 316 ? -6.039 11.602 30.078 1 97.19 316 THR A C 1
ATOM 2458 O O . THR A 1 316 ? -6.637 10.594 29.703 1 97.19 316 THR A O 1
ATOM 2461 N N . GLN A 1 317 ? -4.953 12.023 29.5 1 97.12 317 GLN A N 1
ATOM 2462 C CA . GLN A 1 317 ? -4.316 11.227 28.453 1 97.12 317 GLN A CA 1
ATOM 2463 C C . GLN A 1 317 ? -2.855 11.633 28.266 1 97.12 317 GLN A C 1
ATOM 2465 O O . GLN A 1 317 ? -2.461 12.742 28.641 1 97.12 317 GLN A O 1
ATOM 2470 N N . PRO A 1 318 ? -2.045 10.711 27.766 1 98.12 318 PRO A N 1
ATOM 2471 C CA . PRO A 1 318 ? -0.707 11.109 27.328 1 98.12 318 PRO A CA 1
ATOM 2472 C C . PRO A 1 318 ? -0.722 11.82 25.969 1 98.12 318 PRO A C 1
ATOM 2474 O O . PRO A 1 318 ? -1.643 11.625 25.172 1 98.12 318 PRO A O 1
ATOM 2477 N N . LEU A 1 319 ? 0.268 12.656 25.672 1 98.44 319 LEU A N 1
ATOM 2478 C CA . LEU A 1 319 ? 0.509 13.359 24.422 1 98.44 319 LEU A CA 1
ATOM 2479 C C . LEU A 1 319 ? 1.996 13.375 24.094 1 98.44 319 LEU A C 1
ATOM 2481 O O . LEU A 1 319 ? 2.84 13.281 24.984 1 98.44 319 LEU A O 1
ATOM 2485 N N . ILE A 1 320 ? 2.279 13.445 22.844 1 98.44 320 ILE A N 1
ATOM 2486 C CA . ILE A 1 320 ? 3.629 13.734 22.375 1 98.44 320 ILE A CA 1
ATOM 2487 C C . ILE A 1 320 ? 3.76 15.227 22.078 1 98.44 320 ILE A C 1
ATOM 2489 O O . ILE A 1 320 ? 2.877 15.82 21.453 1 98.44 320 ILE A O 1
ATOM 2493 N N . GLU A 1 321 ? 4.777 15.82 22.562 1 98.25 321 GLU A N 1
ATOM 2494 C CA . GLU A 1 321 ? 5.078 17.219 22.281 1 98.25 321 GLU A CA 1
ATOM 2495 C C . GLU A 1 321 ? 6.453 17.375 21.641 1 98.25 321 GLU A C 1
ATOM 2497 O O . GLU A 1 321 ? 7.477 17.234 22.312 1 98.25 321 GLU A O 1
ATOM 2502 N N . PRO A 1 322 ? 6.5 17.703 20.359 1 97.75 322 PRO A N 1
ATOM 2503 C CA . PRO A 1 322 ? 7.797 17.922 19.719 1 97.75 322 PRO A CA 1
ATOM 2504 C C . PRO A 1 322 ? 8.555 19.109 20.328 1 97.75 322 PRO A C 1
ATOM 2506 O O . PRO A 1 322 ? 7.938 20.078 20.781 1 97.75 322 PRO A O 1
ATOM 2509 N N . VAL A 1 323 ? 9.852 19.016 20.344 1 97.31 323 VAL A N 1
ATOM 2510 C CA . VAL A 1 323 ? 10.711 20.094 20.828 1 97.31 323 VAL A CA 1
ATOM 2511 C C . VAL A 1 323 ? 11.055 21.031 19.688 1 97.31 323 VAL A C 1
ATOM 2513 O O . VAL A 1 323 ? 11.977 20.766 18.906 1 97.31 323 VAL A O 1
ATOM 2516 N N . GLY A 1 324 ? 10.328 22.109 19.609 1 96.19 324 GLY A N 1
ATOM 2517 C CA . GLY A 1 324 ? 10.625 23.109 18.594 1 96.19 324 GLY A CA 1
ATOM 2518 C C . GLY A 1 324 ? 9.625 23.125 17.453 1 96.19 324 GLY A C 1
ATOM 2519 O O . GLY A 1 324 ? 8.805 22.203 17.328 1 96.19 324 GLY A O 1
ATOM 2520 N N . LEU A 1 325 ? 9.688 24.141 16.625 1 97.25 325 LEU A N 1
ATOM 2521 C CA . LEU A 1 325 ? 8.836 24.344 15.461 1 97.25 325 LEU A CA 1
ATOM 2522 C C . LEU A 1 325 ? 9.391 23.578 14.258 1 97.25 325 LEU A C 1
ATOM 2524 O O . LEU A 1 325 ? 10.578 23.672 13.945 1 97.25 325 LEU A O 1
ATOM 2528 N N . GLY A 1 326 ? 8.555 22.75 13.641 1 97.31 326 GLY A N 1
ATOM 2529 C CA . GLY A 1 326 ? 8.969 22.062 12.438 1 97.31 326 GLY A CA 1
ATOM 2530 C C . GLY A 1 326 ? 8.992 22.953 11.211 1 97.31 326 GLY A C 1
ATOM 2531 O O . GLY A 1 326 ? 8.391 24.016 11.203 1 97.31 326 GLY A O 1
ATOM 2532 N N . VAL A 1 327 ? 9.742 22.578 10.242 1 98.19 327 VAL A N 1
ATOM 2533 C CA . VAL A 1 327 ? 9.742 23.172 8.914 1 98.19 327 VAL A CA 1
ATOM 2534 C C . VAL A 1 327 ? 9.422 22.109 7.867 1 98.19 327 VAL A C 1
ATOM 2536 O O . VAL A 1 327 ? 10.086 21.062 7.816 1 98.19 327 VAL A O 1
ATOM 2539 N N . THR A 1 328 ? 8.422 22.297 7.129 1 98.62 328 THR A N 1
ATOM 2540 C CA . THR A 1 328 ? 7.953 21.391 6.086 1 98.62 328 THR A CA 1
ATOM 2541 C C . THR A 1 328 ? 7.762 22.141 4.77 1 98.62 328 THR A C 1
ATOM 2543 O O . THR A 1 328 ? 6.941 23.062 4.684 1 98.62 328 THR A O 1
ATOM 2546 N N . ALA A 1 329 ? 8.516 21.734 3.699 1 98.88 329 ALA A N 1
ATOM 2547 C CA . ALA A 1 329 ? 8.469 22.562 2.496 1 98.88 329 ALA A CA 1
ATOM 2548 C C . ALA A 1 329 ? 8.625 21.719 1.239 1 98.88 329 ALA A C 1
ATOM 2550 O O . ALA A 1 329 ? 9.422 20.781 1.21 1 98.88 329 ALA A O 1
ATOM 2551 N N . PHE A 1 330 ? 7.832 22 0.245 1 98.88 330 PHE A N 1
ATOM 2552 C CA . PHE A 1 330 ? 8.188 21.625 -1.12 1 98.88 330 PHE A CA 1
ATOM 2553 C C . PHE A 1 330 ? 9.047 22.703 -1.771 1 98.88 330 PHE A C 1
ATOM 2555 O O . PHE A 1 330 ? 8.703 23.891 -1.725 1 98.88 330 PHE A O 1
ATOM 2562 N N . VAL A 1 331 ? 10.133 22.344 -2.268 1 98.81 331 VAL A N 1
ATOM 2563 C CA . VAL A 1 331 ? 10.844 23.156 -3.246 1 98.81 331 VAL A CA 1
ATOM 2564 C C . VAL A 1 331 ? 10.227 22.969 -4.629 1 98.81 331 VAL A C 1
ATOM 2566 O O . VAL A 1 331 ? 9.914 21.844 -5.023 1 98.81 331 VAL A O 1
ATOM 2569 N N . THR A 1 332 ? 10.008 24.078 -5.379 1 98.31 332 THR A N 1
ATOM 2570 C CA . THR A 1 332 ? 9.289 23.969 -6.645 1 98.31 332 THR A CA 1
ATOM 2571 C C . THR A 1 332 ? 10.086 24.609 -7.773 1 98.31 332 THR A C 1
ATOM 2573 O O . THR A 1 332 ? 10.844 25.562 -7.547 1 98.31 332 THR A O 1
ATOM 2576 N N . ARG A 1 333 ? 9.984 24.062 -8.945 1 97 333 ARG A N 1
ATOM 2577 C CA . ARG A 1 333 ? 10.492 24.594 -10.211 1 97 333 ARG A CA 1
ATOM 2578 C C . ARG A 1 333 ? 9.516 24.312 -11.344 1 97 333 ARG A C 1
ATOM 2580 O O . ARG A 1 333 ? 8.664 23.422 -11.234 1 97 333 ARG A O 1
ATOM 2587 N N . SER A 1 334 ? 9.641 25.094 -12.375 1 95.38 334 SER A N 1
ATOM 2588 C CA . SER A 1 334 ? 8.891 24.859 -13.602 1 95.38 334 SER A CA 1
ATOM 2589 C C . SER A 1 334 ? 9.797 24.297 -14.703 1 95.38 334 SER A C 1
ATOM 2591 O O . SER A 1 334 ? 10.898 24.797 -14.914 1 95.38 334 SER A O 1
ATOM 2593 N N . PHE A 1 335 ? 9.414 23.219 -15.312 1 95.75 335 PHE A N 1
ATOM 2594 C CA . PHE A 1 335 ? 10.109 22.641 -16.453 1 95.75 335 PHE A CA 1
ATOM 2595 C C . PHE A 1 335 ? 9.242 22.703 -17.703 1 95.75 335 PHE A C 1
ATOM 2597 O O . PHE A 1 335 ? 8.188 22.062 -17.766 1 95.75 335 PHE A O 1
ATOM 2604 N N . GLY A 1 336 ? 9.641 23.406 -18.734 1 93.06 336 GLY A N 1
ATOM 2605 C CA . GLY A 1 336 ? 8.805 23.562 -19.906 1 93.06 336 GLY A CA 1
ATOM 2606 C C . GLY A 1 336 ? 7.438 24.141 -19.609 1 93.06 336 GLY A C 1
ATOM 2607 O O . GLY A 1 336 ? 6.438 23.734 -20.203 1 93.06 336 GLY A O 1
ATOM 2608 N N . GLY A 1 337 ? 7.336 24.906 -18.578 1 92.88 337 GLY A N 1
ATOM 2609 C CA . GLY A 1 337 ? 6.074 25.516 -18.219 1 92.88 337 GLY A CA 1
ATOM 2610 C C . GLY A 1 337 ? 5.242 24.672 -17.281 1 92.88 337 GLY A C 1
ATOM 2611 O O . GLY A 1 337 ? 4.18 25.094 -16.812 1 92.88 337 GLY A O 1
ATOM 2612 N N . VAL A 1 338 ? 5.625 23.469 -16.984 1 95.19 338 VAL A N 1
ATOM 2613 C CA . VAL A 1 338 ? 4.887 22.562 -16.109 1 95.19 338 VAL A CA 1
ATOM 2614 C C . VAL A 1 338 ? 5.453 22.625 -14.695 1 95.19 338 VAL A C 1
ATOM 2616 O O . VAL A 1 338 ? 6.621 22.297 -14.469 1 95.19 338 VAL A O 1
ATOM 2619 N N . PRO A 1 339 ? 4.676 23.047 -13.773 1 96.12 339 PRO A N 1
ATOM 2620 C CA . PRO A 1 339 ? 5.168 23.141 -12.398 1 96.12 339 PRO A CA 1
ATOM 2621 C C . PRO A 1 339 ? 5.457 21.766 -11.789 1 96.12 339 PRO A C 1
ATOM 2623 O O . PRO A 1 339 ? 4.707 20.812 -12.023 1 96.12 339 PRO A O 1
ATOM 2626 N N . HIS A 1 340 ? 6.562 21.625 -11.07 1 97.56 340 HIS A N 1
ATOM 2627 C CA . HIS A 1 340 ? 6.961 20.438 -10.32 1 97.56 340 HIS A CA 1
ATOM 2628 C C . HIS A 1 340 ? 7.324 20.797 -8.883 1 97.56 340 HIS A C 1
ATOM 2630 O O . HIS A 1 340 ? 7.676 21.938 -8.594 1 97.56 340 HIS A O 1
ATOM 2636 N N . VAL A 1 341 ? 7.145 19.875 -8.031 1 98.56 341 VAL A N 1
ATOM 2637 C CA . VAL A 1 341 ? 7.703 19.953 -6.688 1 98.56 341 VAL A CA 1
ATOM 2638 C C . VAL A 1 341 ? 8.742 18.859 -6.496 1 98.56 341 VAL A C 1
ATOM 2640 O O . VAL A 1 341 ? 8.648 17.797 -7.117 1 98.56 341 VAL A O 1
ATOM 2643 N N . LEU A 1 342 ? 9.734 19.125 -5.684 1 98.81 342 LEU A N 1
ATOM 2644 C CA . LEU A 1 342 ? 10.766 18.156 -5.344 1 98.81 342 LEU A CA 1
ATOM 2645 C C . LEU A 1 342 ? 10.359 17.328 -4.125 1 98.81 342 LEU A C 1
ATOM 2647 O O . LEU A 1 342 ? 10.266 17.859 -3.018 1 98.81 342 LEU A O 1
ATOM 2651 N N . VAL A 1 343 ? 10.102 16 -4.363 1 98.88 343 VAL A N 1
ATOM 2652 C CA . VAL A 1 343 ? 9.664 15.133 -3.271 1 98.88 343 VAL A CA 1
ATOM 2653 C C . VAL A 1 343 ? 10.852 14.336 -2.742 1 98.88 343 VAL A C 1
ATOM 2655 O O . VAL A 1 343 ? 11.867 14.195 -3.426 1 98.88 343 VAL A O 1
ATOM 2658 N N . HIS A 1 344 ? 10.734 13.938 -1.557 1 98.69 344 HIS A N 1
ATOM 2659 C CA . HIS A 1 344 ? 11.711 13.102 -0.868 1 98.69 344 HIS A CA 1
ATOM 2660 C C . HIS A 1 344 ? 11.141 11.719 -0.563 1 98.69 344 HIS A C 1
ATOM 2662 O O . HIS A 1 344 ? 10.07 11.602 0.028 1 98.69 344 HIS A O 1
ATOM 2668 N N . ALA A 1 345 ? 11.789 10.602 -1.027 1 97.94 345 ALA A N 1
ATOM 2669 C CA . ALA A 1 345 ? 11.43 9.258 -0.596 1 97.94 345 ALA A CA 1
ATOM 2670 C C . ALA A 1 345 ? 11.844 9.016 0.853 1 97.94 345 ALA A C 1
ATOM 2672 O O . ALA A 1 345 ? 12.914 8.453 1.113 1 97.94 345 ALA A O 1
ATOM 2673 N N . ARG A 1 346 ? 10.961 9.312 1.699 1 96.94 346 ARG A N 1
ATOM 2674 C CA . ARG A 1 346 ? 11.312 9.344 3.115 1 96.94 346 ARG A CA 1
ATOM 2675 C C . ARG A 1 346 ? 11 8.016 3.785 1 96.94 346 ARG A C 1
ATOM 2677 O O . ARG A 1 346 ? 9.953 7.41 3.523 1 96.94 346 ARG A O 1
ATOM 2684 N N . ARG A 1 347 ? 11.938 7.551 4.578 1 95.5 347 ARG A N 1
ATOM 2685 C CA . ARG A 1 347 ? 11.766 6.363 5.41 1 95.5 347 ARG A CA 1
ATOM 2686 C C . ARG A 1 347 ? 11.5 6.746 6.863 1 95.5 347 ARG A C 1
ATOM 2688 O O . ARG A 1 347 ? 12.211 7.578 7.43 1 95.5 347 ARG A O 1
ATOM 2695 N N . GLU A 1 348 ? 10.43 6.277 7.391 1 94.69 348 GLU A N 1
ATOM 2696 C CA . GLU A 1 348 ? 10.133 6.445 8.812 1 94.69 348 GLU A CA 1
ATOM 2697 C C . GLU A 1 348 ? 9.781 5.109 9.461 1 94.69 348 GLU A C 1
ATOM 2699 O O . GLU A 1 348 ? 9.18 4.242 8.82 1 94.69 348 GLU A O 1
ATOM 2704 N N . GLY A 1 349 ? 10.156 4.961 10.703 1 93.56 349 GLY A N 1
ATOM 2705 C CA . GLY A 1 349 ? 9.977 3.701 11.398 1 93.56 349 GLY A CA 1
ATOM 2706 C C . GLY A 1 349 ? 8.516 3.316 11.562 1 93.56 349 GLY A C 1
ATOM 2707 O O . GLY A 1 349 ? 8.18 2.131 11.609 1 93.56 349 GLY A O 1
ATOM 2708 N N . GLY A 1 350 ? 7.668 4.258 11.594 1 96.38 350 GLY A N 1
ATOM 2709 C CA . GLY A 1 350 ? 6.27 3.992 11.891 1 96.38 350 GLY A CA 1
ATOM 2710 C C . GLY A 1 350 ? 5.434 3.736 10.648 1 96.38 350 GLY A C 1
ATOM 2711 O O . GLY A 1 350 ? 4.234 3.461 10.742 1 96.38 350 GLY A O 1
ATOM 2712 N N . PHE A 1 351 ? 6.023 3.791 9.438 1 96.44 351 PHE A N 1
ATOM 2713 C CA . PHE A 1 351 ? 5.281 3.496 8.219 1 96.44 351 PHE A CA 1
ATOM 2714 C C . PHE A 1 351 ? 5.016 2 8.094 1 96.44 351 PHE A C 1
ATOM 2716 O O . PHE A 1 351 ? 5.848 1.182 8.492 1 96.44 351 PHE A O 1
ATOM 2723 N N . LEU A 1 352 ? 3.916 1.754 7.453 1 94 352 LEU A N 1
ATOM 2724 C CA . LEU A 1 352 ? 3.617 0.359 7.152 1 94 352 LEU A CA 1
ATOM 2725 C C . LEU A 1 352 ? 4.52 -0.161 6.035 1 94 352 LEU A C 1
ATOM 2727 O O . LEU A 1 352 ? 5.059 -1.265 6.133 1 94 352 LEU A O 1
ATOM 2731 N N . ASP A 1 353 ? 4.73 0.619 4.867 1 90.75 353 ASP A N 1
ATOM 2732 C CA . ASP A 1 353 ? 5.438 0.179 3.672 1 90.75 353 ASP A CA 1
ATOM 2733 C C . ASP A 1 353 ? 6.727 0.974 3.475 1 90.75 353 ASP A C 1
ATOM 2735 O O . ASP A 1 353 ? 6.988 1.479 2.381 1 90.75 353 ASP A O 1
ATOM 2739 N N . ARG A 1 354 ? 7.551 1.122 4.348 1 89.62 354 ARG A N 1
ATOM 2740 C CA . ARG A 1 354 ? 8.945 1.551 4.395 1 89.62 354 ARG A CA 1
ATOM 2741 C C . ARG A 1 354 ? 9.086 3.008 3.969 1 89.62 354 ARG A C 1
ATOM 2743 O O . ARG A 1 354 ? 9.68 3.816 4.684 1 89.62 354 ARG A O 1
ATOM 2750 N N . VAL A 1 355 ? 8.547 3.342 2.697 1 96.12 355 VAL A N 1
ATOM 2751 C CA . VAL A 1 355 ? 8.805 4.645 2.09 1 96.12 355 VAL A CA 1
ATOM 2752 C C . VAL A 1 355 ? 7.488 5.316 1.723 1 96.12 355 VAL A C 1
ATOM 2754 O O . VAL A 1 355 ? 6.562 4.66 1.243 1 96.12 355 VAL A O 1
ATOM 2757 N N . GLU A 1 356 ? 7.371 6.594 1.966 1 98.31 356 GLU A N 1
ATOM 2758 C CA . GLU A 1 356 ? 6.336 7.453 1.403 1 98.31 356 GLU A CA 1
ATOM 2759 C C . GLU A 1 356 ? 6.926 8.758 0.878 1 98.31 356 GLU A C 1
ATOM 2761 O O . GLU A 1 356 ? 7.984 9.195 1.336 1 98.31 356 GLU A O 1
ATOM 2766 N N . LEU A 1 357 ? 6.281 9.344 -0.103 1 98.81 357 LEU A N 1
ATOM 2767 C CA . LEU A 1 357 ? 6.699 10.633 -0.632 1 98.81 357 LEU A CA 1
ATOM 2768 C C . LEU A 1 357 ? 6.438 11.75 0.38 1 98.81 357 LEU A C 1
ATOM 2770 O O . LEU A 1 357 ? 5.309 11.93 0.836 1 98.81 357 LEU A O 1
ATOM 2774 N N . ALA A 1 358 ? 7.469 12.406 0.724 1 98.81 358 ALA A N 1
ATOM 2775 C CA . ALA A 1 358 ? 7.469 13.508 1.688 1 98.81 358 ALA A CA 1
ATOM 2776 C C . ALA A 1 358 ? 7.855 14.82 1.021 1 98.81 358 ALA A C 1
ATOM 2778 O O . ALA A 1 358 ? 8.289 14.836 -0.132 1 98.81 358 ALA A O 1
ATOM 2779 N N . PRO A 1 359 ? 7.602 15.938 1.725 1 98.88 359 PRO A N 1
ATOM 2780 C CA . PRO A 1 359 ? 8.141 17.219 1.228 1 98.88 359 PRO A CA 1
ATOM 2781 C C . PRO A 1 359 ? 9.656 17.188 1.081 1 98.88 359 PRO A C 1
ATOM 2783 O O . PRO A 1 359 ? 10.328 16.328 1.643 1 98.88 359 PRO A O 1
ATOM 2786 N N . THR A 1 360 ? 10.164 18.156 0.326 1 98.81 360 THR A N 1
ATOM 2787 C CA . THR A 1 360 ? 11.602 18.312 0.129 1 98.81 360 THR A CA 1
ATOM 2788 C C . THR A 1 360 ? 12.328 18.391 1.47 1 98.81 360 THR A C 1
ATOM 2790 O O . THR A 1 360 ? 13.336 17.719 1.678 1 98.81 360 THR A O 1
ATOM 2793 N N . VAL A 1 361 ? 11.766 19.266 2.283 1 98.38 361 VAL A N 1
ATOM 2794 C CA . VAL A 1 361 ? 12.266 19.438 3.643 1 98.38 361 VAL A CA 1
ATOM 2795 C C . VAL A 1 361 ? 11.164 19.094 4.645 1 98.38 361 VAL A C 1
ATOM 2797 O O . VAL A 1 361 ? 10.047 19.594 4.543 1 98.38 361 VAL A O 1
ATOM 2800 N N . GLN A 1 362 ? 11.422 18.234 5.562 1 98.12 362 GLN A N 1
ATOM 2801 C CA . GLN A 1 362 ? 10.562 17.828 6.672 1 98.12 362 GLN A CA 1
ATOM 2802 C C . GLN A 1 362 ? 11.375 17.578 7.938 1 98.12 362 GLN A C 1
ATOM 2804 O O . GLN A 1 362 ? 11.734 16.438 8.227 1 98.12 362 GLN A O 1
ATOM 2809 N N . HIS A 1 363 ? 11.617 18.688 8.664 1 95.69 363 HIS A N 1
ATOM 2810 C CA . HIS A 1 363 ? 12.516 18.578 9.812 1 95.69 363 HIS A CA 1
ATOM 2811 C C . HIS A 1 363 ? 12.164 19.609 10.883 1 95.69 363 HIS A C 1
ATOM 2813 O O . HIS A 1 363 ? 11.453 20.594 10.602 1 95.69 363 HIS A O 1
ATOM 2819 N N . THR A 1 364 ? 12.531 19.297 12.047 1 95.56 364 THR A N 1
ATOM 2820 C CA . THR A 1 364 ? 12.656 20.312 13.086 1 95.56 364 THR A CA 1
ATOM 2821 C C . THR A 1 364 ? 14.094 20.812 13.188 1 95.56 364 THR A C 1
ATOM 2823 O O . THR A 1 364 ? 14.969 20.109 13.695 1 95.56 364 THR A O 1
ATOM 2826 N N . PRO A 1 365 ? 14.312 22.016 12.797 1 93.12 365 PRO A N 1
ATOM 2827 C CA . PRO A 1 365 ? 15.695 22.484 12.664 1 93.12 365 PRO A CA 1
ATOM 2828 C C . PRO A 1 365 ? 16.516 22.312 13.938 1 93.12 365 PRO A C 1
ATOM 2830 O O . PRO A 1 365 ? 17.703 22 13.883 1 93.12 365 PRO A O 1
ATOM 2833 N N . GLY A 1 366 ? 15.938 22.469 15.062 1 92.25 366 GLY A N 1
ATOM 2834 C CA . GLY A 1 366 ? 16.625 22.344 16.328 1 92.25 366 GLY A CA 1
ATOM 2835 C C . GLY A 1 366 ? 17.266 20.984 16.531 1 92.25 366 GLY A C 1
ATOM 2836 O O . GLY A 1 366 ? 18.25 20.859 17.25 1 92.25 366 GLY A O 1
ATOM 2837 N N . ASN A 1 367 ? 16.75 19.938 15.898 1 93.44 367 ASN A N 1
ATOM 2838 C CA . ASN A 1 367 ? 17.266 18.578 16.031 1 93.44 367 ASN A CA 1
ATOM 2839 C C . ASN A 1 367 ? 18.562 18.391 15.273 1 93.44 367 ASN A C 1
ATOM 2841 O O . ASN A 1 367 ? 19.281 17.406 15.492 1 93.44 367 ASN A O 1
ATOM 2845 N N . TYR A 1 368 ? 18.906 19.344 14.391 1 90.69 368 TYR A N 1
ATOM 2846 C CA . TYR A 1 368 ? 20.031 19.141 13.492 1 90.69 368 TYR A CA 1
ATOM 2847 C C . TYR A 1 368 ? 21.062 20.25 13.664 1 90.69 368 TYR A C 1
ATOM 2849 O O . TYR A 1 368 ? 22 20.359 12.867 1 90.69 368 TYR A O 1
ATOM 2857 N N . ARG A 1 369 ? 20.938 21.016 14.617 1 88.88 369 ARG A N 1
ATOM 2858 C CA . ARG A 1 369 ? 21.812 22.156 14.828 1 88.88 369 ARG A CA 1
ATOM 2859 C C . ARG A 1 369 ? 23.25 21.719 15.039 1 88.88 369 ARG A C 1
ATOM 2861 O O . ARG A 1 369 ? 24.188 22.453 14.711 1 88.88 369 ARG A O 1
ATOM 2868 N N . HIS A 1 370 ? 23.391 20.531 15.578 1 90.38 370 HIS A N 1
ATOM 2869 C CA . HIS A 1 370 ? 24.719 20.031 15.906 1 90.38 370 HIS A CA 1
ATOM 2870 C C . HIS A 1 370 ? 25.453 19.531 14.672 1 90.38 370 HIS A C 1
ATOM 2872 O O . HIS A 1 370 ? 26.656 19.297 14.703 1 90.38 370 HIS A O 1
ATOM 2878 N N . LEU A 1 371 ? 24.688 19.344 13.617 1 90.19 371 LEU A N 1
ATOM 2879 C CA . LEU A 1 371 ? 25.281 18.844 12.383 1 90.19 371 LEU A CA 1
ATOM 2880 C C . LEU A 1 371 ? 25.781 19.984 11.508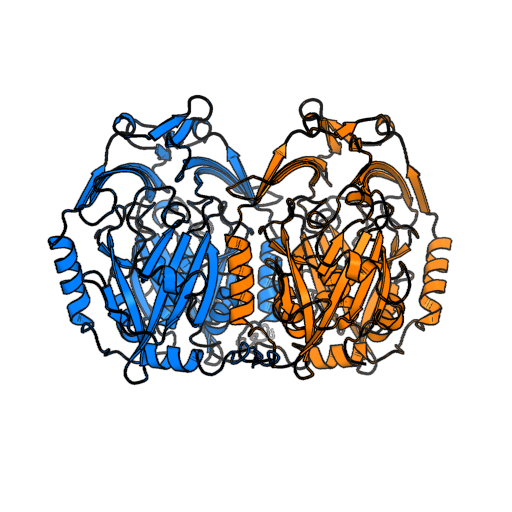 1 90.19 371 LEU A C 1
ATOM 2882 O O . LEU A 1 371 ? 25.188 21.062 11.508 1 90.19 371 LEU A O 1
ATOM 2886 N N . THR A 1 372 ? 26.906 19.734 10.836 1 90.06 372 THR A N 1
ATOM 2887 C CA . THR A 1 372 ? 27.469 20.766 9.977 1 90.06 372 THR A CA 1
ATOM 2888 C C . THR A 1 372 ? 27.766 20.203 8.586 1 90.06 372 THR A C 1
ATOM 2890 O O . THR A 1 372 ? 27.812 18.984 8.398 1 90.06 372 THR A O 1
ATOM 2893 N N . GLY A 1 373 ? 27.812 21.094 7.645 1 87.44 373 GLY A N 1
ATOM 2894 C CA . GLY A 1 373 ? 28.219 20.734 6.293 1 87.44 373 GLY A CA 1
ATOM 2895 C C . GLY A 1 373 ? 27.328 19.672 5.66 1 87.44 373 GLY A C 1
ATOM 2896 O O . GLY A 1 373 ? 26.109 19.812 5.664 1 87.44 373 GLY A O 1
ATOM 2897 N N . ALA A 1 374 ? 27.969 18.641 5.152 1 84.62 374 ALA A N 1
ATOM 2898 C CA . ALA A 1 374 ? 27.297 17.594 4.379 1 84.62 374 ALA A CA 1
ATOM 2899 C C . ALA A 1 374 ? 26.438 16.719 5.281 1 84.62 374 ALA A C 1
ATOM 2901 O O . ALA A 1 374 ? 25.594 15.953 4.793 1 84.62 374 ALA A O 1
ATOM 2902 N N . ASP A 1 375 ? 26.562 16.984 6.52 1 88 375 ASP A N 1
ATOM 2903 C CA . ASP A 1 375 ? 25.828 16.156 7.461 1 88 375 ASP A CA 1
ATOM 2904 C C . ASP A 1 375 ? 24.422 16.734 7.715 1 88 375 ASP A C 1
ATOM 2906 O O . ASP A 1 375 ? 23.562 16.047 8.273 1 88 375 ASP A O 1
ATOM 2910 N N . ARG A 1 376 ? 24.281 17.984 7.25 1 91.06 376 ARG A N 1
ATOM 2911 C CA . ARG A 1 376 ? 22.969 18.594 7.391 1 91.06 376 ARG A CA 1
ATOM 2912 C C . ARG A 1 376 ? 22 18.031 6.352 1 91.06 376 ARG A C 1
ATOM 2914 O O . ARG A 1 376 ? 22.406 17.672 5.246 1 91.06 376 ARG A O 1
ATOM 2921 N N . PRO A 1 377 ? 20.766 17.984 6.77 1 92.25 377 PRO A N 1
ATOM 2922 C CA . PRO A 1 377 ? 19.797 17.5 5.777 1 92.25 377 PRO A CA 1
ATOM 2923 C C . PRO A 1 377 ? 19.797 18.328 4.5 1 92.25 377 PRO A C 1
ATOM 2925 O O . PRO A 1 377 ? 19.875 19.562 4.562 1 92.25 377 PRO A O 1
ATOM 2928 N N . PRO A 1 378 ? 19.719 17.672 3.369 1 94.75 378 PRO A N 1
ATOM 2929 C CA . PRO A 1 378 ? 19.672 18.406 2.1 1 94.75 378 PRO A CA 1
ATOM 2930 C C . PRO A 1 378 ? 18.516 19.406 2.031 1 94.75 378 PRO A C 1
ATOM 2932 O O . PRO A 1 378 ? 17.422 19.125 2.529 1 94.75 378 PRO A O 1
ATOM 2935 N N . PHE A 1 379 ? 18.766 20.672 1.422 1 96.88 379 PHE A N 1
ATOM 2936 C CA . PHE A 1 379 ? 17.797 21.719 1.055 1 96.88 379 PHE A CA 1
ATOM 2937 C C . PHE A 1 379 ? 17.312 22.453 2.291 1 96.88 379 PHE A C 1
ATOM 2939 O O . PHE A 1 379 ? 16.531 23.406 2.182 1 96.88 379 PHE A O 1
ATOM 2946 N N . LEU A 1 380 ? 17.688 21.984 3.531 1 95.12 380 LEU A N 1
ATOM 2947 C CA . LEU A 1 380 ? 17.266 22.672 4.746 1 95.12 380 LEU A CA 1
ATOM 2948 C C . LEU A 1 380 ? 17.672 24.141 4.711 1 95.12 380 LEU A C 1
ATOM 2950 O O . LEU A 1 380 ? 16.859 25.031 5 1 95.12 380 LEU A O 1
ATOM 2954 N N . ASP A 1 381 ? 18.875 24.453 4.32 1 93.25 381 ASP A N 1
ATOM 2955 C CA . ASP A 1 381 ? 19.391 25.828 4.277 1 93.25 381 ASP A CA 1
ATOM 2956 C C . ASP A 1 381 ? 18.688 26.625 3.182 1 93.25 381 ASP A C 1
ATOM 2958 O O . ASP A 1 381 ? 18.453 27.828 3.342 1 93.25 381 ASP A O 1
ATOM 2962 N N . LEU A 1 382 ? 18.406 25.938 2.084 1 95.81 382 LEU A N 1
ATOM 2963 C CA . LEU A 1 382 ? 17.672 26.594 1 1 95.81 382 LEU A CA 1
ATOM 2964 C C . LEU A 1 382 ? 16.328 27.109 1.483 1 95.81 382 LEU A C 1
ATOM 2966 O O . LEU A 1 382 ? 15.977 28.266 1.224 1 95.81 382 LEU A O 1
ATOM 2970 N N . VAL A 1 383 ? 15.602 26.297 2.223 1 97.38 383 VAL A N 1
ATOM 2971 C CA . VAL A 1 383 ? 14.258 26.641 2.686 1 97.38 383 VAL A CA 1
ATOM 2972 C C . VAL A 1 383 ? 14.352 27.672 3.809 1 97.38 383 VAL A C 1
ATOM 2974 O O . VAL A 1 383 ? 13.602 28.656 3.824 1 97.38 383 VAL A O 1
ATOM 2977 N N . ALA A 1 384 ? 15.312 27.5 4.695 1 93.38 384 ALA A N 1
ATOM 2978 C CA . ALA A 1 384 ? 15.484 28.391 5.84 1 93.38 384 ALA A CA 1
ATOM 2979 C C . ALA A 1 384 ? 15.898 29.797 5.387 1 93.38 384 ALA A C 1
ATOM 2981 O O . ALA A 1 384 ? 15.516 30.797 6.004 1 93.38 384 ALA A O 1
ATOM 2982 N N . GLY A 1 385 ? 16.641 29.875 4.363 1 93.12 385 GLY A N 1
ATOM 2983 C CA . GLY A 1 385 ? 17.172 31.141 3.906 1 93.12 385 GLY A CA 1
ATOM 2984 C C . GLY A 1 385 ? 16.438 31.703 2.699 1 93.12 385 GLY A C 1
ATOM 2985 O O . GLY A 1 385 ? 16.922 32.625 2.053 1 93.12 385 GLY A O 1
ATOM 2986 N N . ALA A 1 386 ? 15.297 31.125 2.439 1 96.12 386 ALA A N 1
ATOM 2987 C CA . ALA A 1 386 ? 14.586 31.531 1.23 1 96.12 386 ALA A CA 1
ATOM 2988 C C . ALA A 1 386 ? 14.211 33 1.288 1 96.12 386 ALA A C 1
ATOM 2990 O O . ALA A 1 386 ? 13.656 33.469 2.283 1 96.12 386 ALA A O 1
ATOM 2991 N N . ALA A 1 387 ? 14.523 33.781 0.202 1 95.69 387 ALA A N 1
ATOM 2992 C CA . ALA A 1 387 ? 14.078 35.156 0.095 1 95.69 387 ALA A CA 1
ATOM 2993 C C . ALA A 1 387 ? 12.555 35.25 0.062 1 95.69 387 ALA A C 1
ATOM 2995 O O . ALA A 1 387 ? 11.891 34.375 -0.532 1 95.69 387 ALA A O 1
ATOM 2996 N N . PRO A 1 388 ? 12.039 36.219 0.628 1 95.25 388 PRO A N 1
ATOM 2997 C CA . PRO A 1 388 ? 10.578 36.375 0.685 1 95.25 388 PRO A CA 1
ATOM 2998 C C . PRO A 1 388 ? 9.922 36.25 -0.689 1 95.25 388 PRO A C 1
ATOM 3000 O O . PRO A 1 388 ? 8.828 35.688 -0.812 1 95.25 388 PRO A O 1
ATOM 3003 N N . GLY A 1 389 ? 10.578 36.781 -1.66 1 94.88 389 GLY A N 1
ATOM 3004 C CA . GLY A 1 389 ? 10.023 36.75 -3.004 1 94.88 389 GLY A CA 1
ATOM 3005 C C . GLY A 1 389 ? 9.938 35.344 -3.58 1 94.88 389 GLY A C 1
ATOM 3006 O O . GLY A 1 389 ? 9.219 35.094 -4.551 1 94.88 389 GLY A O 1
ATOM 3007 N N . ARG A 1 390 ? 10.617 34.406 -2.955 1 96.12 390 ARG A N 1
ATOM 3008 C CA . ARG A 1 390 ? 10.633 33.031 -3.443 1 96.12 390 ARG A CA 1
ATOM 3009 C C . ARG A 1 390 ? 9.672 32.156 -2.656 1 96.12 390 ARG A C 1
ATOM 3011 O O . ARG A 1 390 ? 9.469 31 -2.994 1 96.12 390 ARG A O 1
ATOM 3018 N N . VAL A 1 391 ? 9.117 32.688 -1.607 1 97.94 391 VAL A N 1
ATOM 3019 C CA . VAL A 1 391 ? 8.148 31.938 -0.801 1 97.94 391 VAL A CA 1
ATOM 3020 C C . VAL A 1 391 ? 6.746 32.125 -1.383 1 97.94 391 VAL A C 1
ATOM 3022 O O . VAL A 1 391 ? 6.18 33.219 -1.328 1 97.94 391 VAL A O 1
ATOM 3025 N N . LEU A 1 392 ? 6.188 31.078 -1.921 1 97.94 392 LEU A N 1
ATOM 3026 C CA . LEU A 1 392 ? 4.906 31.141 -2.609 1 97.94 392 LEU A CA 1
ATOM 3027 C C . LEU A 1 392 ? 3.754 30.906 -1.637 1 97.94 392 LEU A C 1
ATOM 3029 O O . LEU A 1 392 ? 2.605 31.25 -1.937 1 97.94 392 LEU A O 1
ATOM 3033 N N . TYR A 1 393 ? 3.994 30.312 -0.629 1 98.38 393 TYR A N 1
ATOM 3034 C CA . TYR A 1 393 ? 3.037 30 0.424 1 98.38 393 TYR A CA 1
ATOM 3035 C C . TYR A 1 393 ? 3.742 29.812 1.764 1 98.38 393 TYR A C 1
ATOM 3037 O O . TYR A 1 393 ? 4.836 29.25 1.825 1 98.38 393 TYR A O 1
ATOM 3045 N N . GLU A 1 394 ? 3.133 30.281 2.744 1 98.44 394 GLU A N 1
ATOM 3046 C CA . GLU A 1 394 ? 3.646 30.094 4.098 1 98.44 394 GLU A CA 1
ATOM 3047 C C . GLU A 1 394 ? 2.525 30.188 5.129 1 98.44 394 GLU A C 1
ATOM 3049 O O . GLU A 1 394 ? 1.702 31.109 5.078 1 98.44 394 GLU A O 1
ATOM 3054 N N . ALA A 1 395 ? 2.479 29.266 6.023 1 98.69 395 ALA A N 1
ATOM 3055 C CA . ALA A 1 395 ? 1.601 29.281 7.188 1 98.69 395 ALA A CA 1
ATOM 3056 C C . ALA A 1 395 ? 2.066 28.281 8.242 1 98.69 395 ALA A C 1
ATOM 3058 O O . ALA A 1 395 ? 2.777 27.328 7.93 1 98.69 395 ALA A O 1
ATOM 3059 N N . VAL A 1 396 ? 1.752 28.547 9.445 1 98.69 396 VAL A N 1
ATOM 3060 C CA . VAL A 1 396 ? 1.999 27.594 10.523 1 98.69 396 VAL A CA 1
ATOM 3061 C C . VAL A 1 396 ? 0.745 26.766 10.773 1 98.69 396 VAL A C 1
ATOM 3063 O O . VAL A 1 396 ? -0.341 27.312 10.977 1 98.69 396 VAL A O 1
ATOM 3066 N N . HIS A 1 397 ? 0.896 25.469 10.688 1 98.62 397 HIS A N 1
ATOM 3067 C CA . HIS A 1 397 ? -0.223 24.562 10.914 1 98.62 397 HIS A CA 1
ATOM 3068 C C . HIS A 1 397 ? 0.08 23.594 12.047 1 98.62 397 HIS A C 1
ATOM 3070 O O . HIS A 1 397 ? 1.211 23.109 12.18 1 98.62 397 HIS A O 1
ATOM 3076 N N . SER A 1 398 ? -0.936 23.344 12.867 1 97.94 398 SER A N 1
ATOM 3077 C CA . SER A 1 398 ? -0.845 22.297 13.883 1 97.94 398 SER A CA 1
ATOM 3078 C C . SER A 1 398 ? -0.919 20.906 13.258 1 97.94 398 SER A C 1
ATOM 3080 O O . SER A 1 398 ? -1.626 20.703 12.266 1 97.94 398 SER A O 1
ATOM 3082 N N . GLU A 1 399 ? -0.189 20 13.82 1 97.75 399 GLU A N 1
ATOM 3083 C CA . GLU A 1 399 ? -0.412 18.594 13.516 1 97.75 399 GLU A CA 1
ATOM 3084 C C . GLU A 1 399 ? -1.605 18.047 14.289 1 97.75 399 GLU A C 1
ATOM 3086 O O . GLU A 1 399 ? -2.451 18.812 14.766 1 97.75 399 GLU A O 1
ATOM 3091 N N . GLU A 1 400 ? -1.824 16.766 14.352 1 94.88 400 GLU A N 1
ATOM 3092 C CA . GLU A 1 400 ? -3.006 16.172 14.969 1 94.88 400 GLU A CA 1
ATOM 3093 C C . GLU A 1 400 ? -3.049 16.469 16.469 1 94.88 400 GLU A C 1
ATOM 3095 O O . GLU A 1 400 ? -2.234 15.938 17.234 1 94.88 400 GLU A O 1
ATOM 3100 N N . GLY A 1 401 ? -4.023 17.234 16.953 1 95.94 401 GLY A N 1
ATOM 3101 C CA . GLY A 1 401 ? -4.043 17.719 18.312 1 95.94 401 GLY A CA 1
ATOM 3102 C C . GLY A 1 401 ? -4.562 16.703 19.312 1 95.94 401 GLY A C 1
ATOM 3103 O O . GLY A 1 401 ? -4.492 16.922 20.531 1 95.94 401 GLY A O 1
ATOM 3104 N N . GLY A 1 402 ? -5.098 15.586 18.766 1 94.88 402 GLY A N 1
ATOM 3105 C CA . GLY A 1 402 ? -5.598 14.547 19.656 1 94.88 402 GLY A CA 1
ATOM 3106 C C . GLY A 1 402 ? -4.492 13.766 20.344 1 94.88 402 GLY A C 1
ATOM 3107 O O . GLY A 1 402 ? -4.68 13.25 21.453 1 94.88 402 GLY A O 1
ATOM 3108 N N . ARG A 1 403 ? -3.34 13.711 19.719 1 97.56 403 ARG A N 1
ATOM 3109 C CA . ARG A 1 403 ? -2.244 12.906 20.234 1 97.56 403 ARG A CA 1
ATOM 3110 C C . ARG A 1 403 ? -0.97 13.734 20.375 1 97.56 403 ARG A C 1
ATOM 3112 O O . ARG A 1 403 ? -0.016 13.305 21.031 1 97.56 403 ARG A O 1
ATOM 3119 N N . PHE A 1 404 ? -0.961 14.922 19.812 1 98.38 404 PHE A N 1
ATOM 3120 C CA . PHE A 1 404 ? 0.23 15.758 19.859 1 98.38 404 PHE A CA 1
ATOM 3121 C C . PHE A 1 404 ? -0.078 17.094 20.516 1 98.38 404 PHE A C 1
ATOM 3123 O O . PHE A 1 404 ? -1.085 17.734 20.203 1 98.38 404 PHE A O 1
ATOM 3130 N N . ARG A 1 405 ? 0.769 17.531 21.359 1 98.06 405 ARG A N 1
ATOM 3131 C CA . ARG A 1 405 ? 0.618 18.828 22 1 98.06 405 ARG A CA 1
ATOM 3132 C C . ARG A 1 405 ? 1.517 19.875 21.344 1 98.06 405 ARG A C 1
ATOM 3134 O O . ARG A 1 405 ? 2.732 19.688 21.266 1 98.06 405 ARG A O 1
ATOM 3141 N N . HIS A 1 406 ? 0.909 20.891 20.891 1 97.62 406 HIS A N 1
ATOM 3142 C CA . HIS A 1 406 ? 1.607 22.047 20.328 1 97.62 406 HIS A CA 1
ATOM 3143 C C . HIS A 1 406 ? 2.578 21.609 19.234 1 97.62 406 HIS A C 1
ATOM 3145 O O . HIS A 1 406 ? 3.688 22.141 19.125 1 97.62 406 HIS A O 1
ATOM 3151 N N . ALA A 1 407 ? 2.25 20.516 18.562 1 98.25 407 ALA A N 1
ATOM 3152 C CA . ALA A 1 407 ? 3.012 20.125 17.375 1 98.25 407 ALA A CA 1
ATOM 3153 C C . ALA A 1 407 ? 2.67 21.016 16.188 1 98.25 407 ALA A C 1
ATOM 3155 O O . ALA A 1 407 ? 1.544 20.984 15.68 1 98.25 407 ALA A O 1
ATOM 3156 N N . GLU A 1 408 ? 3.578 21.828 15.82 1 98.38 408 GLU A N 1
ATOM 3157 C CA . GLU A 1 408 ? 3.361 22.781 14.734 1 98.38 408 GLU A CA 1
ATOM 3158 C C . GLU A 1 408 ? 4.516 22.766 13.734 1 98.38 408 GLU A C 1
ATOM 3160 O O . GLU A 1 408 ? 5.648 22.438 14.102 1 98.38 408 GLU A O 1
ATOM 3165 N N . SER A 1 409 ? 4.203 23.016 12.555 1 98.25 409 SER A N 1
ATOM 3166 C CA . SER A 1 409 ? 5.207 23.172 11.508 1 98.25 409 SER A CA 1
ATOM 3167 C C . SER A 1 409 ? 4.922 24.406 10.648 1 98.25 409 SER A C 1
ATOM 3169 O O . SER A 1 409 ? 3.764 24.719 10.391 1 98.25 409 SER A O 1
ATOM 3171 N N . ARG A 1 410 ? 5.984 25.125 10.375 1 98.38 410 ARG A N 1
ATOM 3172 C CA . ARG A 1 410 ? 5.93 26.109 9.297 1 98.38 410 ARG A CA 1
ATOM 3173 C C . ARG A 1 410 ? 5.898 25.422 7.934 1 98.38 410 ARG A C 1
ATOM 3175 O O . ARG A 1 410 ? 6.867 24.766 7.535 1 98.38 410 ARG A O 1
ATOM 3182 N N . TYR A 1 411 ? 4.785 25.531 7.215 1 98.81 411 TYR A N 1
ATOM 3183 C CA . TYR A 1 411 ? 4.621 24.938 5.898 1 98.81 411 TYR A CA 1
ATOM 3184 C C . TYR A 1 411 ? 4.906 25.938 4.797 1 98.81 411 TYR A C 1
ATOM 3186 O O . TYR A 1 411 ? 4.41 27.078 4.836 1 98.81 411 TYR A O 1
ATOM 3194 N N . LEU A 1 412 ? 5.695 25.516 3.748 1 98.62 412 LEU A N 1
ATOM 3195 C CA . LEU A 1 412 ? 6.129 26.453 2.729 1 98.62 412 LEU A CA 1
ATOM 3196 C C . LEU A 1 412 ? 6.141 25.797 1.351 1 98.62 412 LEU A C 1
ATOM 3198 O O . LEU A 1 412 ? 6.316 24.594 1.236 1 98.62 412 LEU A O 1
ATOM 3202 N N . PHE A 1 413 ? 5.828 26.547 0.347 1 98.75 413 PHE A N 1
ATOM 3203 C CA . PHE A 1 413 ? 6.324 26.328 -1.007 1 98.75 413 PHE A CA 1
ATOM 3204 C C . PHE A 1 413 ? 7.43 27.328 -1.349 1 98.75 413 PHE A C 1
ATOM 3206 O O . PHE A 1 413 ? 7.242 28.531 -1.222 1 98.75 413 PHE A O 1
ATOM 3213 N N . VAL A 1 414 ? 8.578 26.828 -1.721 1 98.62 414 VAL A N 1
ATOM 3214 C CA . VAL A 1 414 ? 9.711 27.703 -2.004 1 98.62 414 VAL A CA 1
ATOM 3215 C C . VAL A 1 414 ? 10.172 27.5 -3.447 1 98.62 414 VAL A C 1
ATOM 3217 O O . VAL A 1 414 ? 10.477 26.375 -3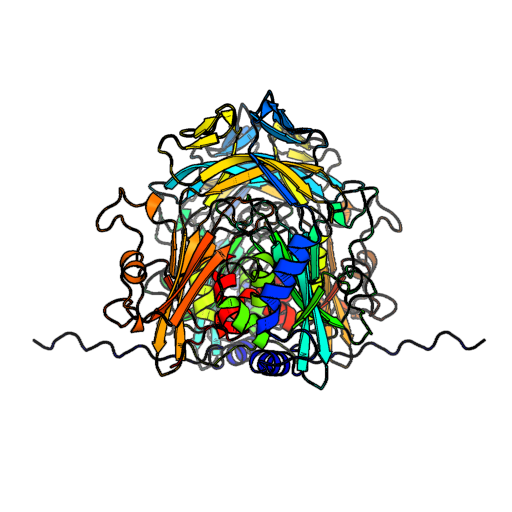.859 1 98.62 414 VAL A O 1
ATOM 3220 N N . GLU A 1 415 ? 10.211 28.547 -4.223 1 97.94 415 GLU A N 1
ATOM 3221 C CA . GLU A 1 415 ? 10.727 28.5 -5.59 1 97.94 415 GLU A CA 1
ATOM 3222 C C . GLU A 1 415 ? 12.25 28.406 -5.605 1 97.94 415 GLU A C 1
ATOM 3224 O O . GLU A 1 415 ? 12.914 29.062 -4.805 1 97.94 415 GLU A O 1
ATOM 3229 N N . ALA A 1 416 ? 12.734 27.609 -6.465 1 97 416 ALA A N 1
ATOM 3230 C CA . ALA A 1 416 ? 14.18 27.453 -6.602 1 97 416 ALA A CA 1
ATOM 3231 C C . ALA A 1 416 ? 14.602 27.531 -8.07 1 97 416 ALA A C 1
ATOM 3233 O O . ALA A 1 416 ? 13.758 27.469 -8.969 1 97 416 ALA A O 1
ATOM 3234 N N . ASP A 1 417 ? 15.898 27.797 -8.273 1 94.69 417 ASP A N 1
ATOM 3235 C CA . ASP A 1 417 ? 16.469 27.734 -9.609 1 94.69 417 ASP A CA 1
ATOM 3236 C C . ASP A 1 417 ? 17.406 26.531 -9.758 1 94.69 417 ASP A C 1
ATOM 3238 O O . ASP A 1 417 ? 17.469 25.688 -8.867 1 94.69 417 ASP A O 1
ATOM 3242 N N . GLU A 1 418 ? 18.016 26.438 -10.875 1 94.88 418 GLU A N 1
ATOM 3243 C CA . GLU A 1 418 ? 18.844 25.281 -11.203 1 94.88 418 GLU A CA 1
ATOM 3244 C C . GLU A 1 418 ? 20.031 25.156 -10.242 1 94.88 418 GLU A C 1
ATOM 3246 O O . GLU A 1 418 ? 20.453 24.047 -9.906 1 94.88 418 GLU A O 1
ATOM 3251 N N . ALA A 1 419 ? 20.516 26.25 -9.758 1 93.81 419 ALA A N 1
ATOM 3252 C CA . ALA A 1 419 ? 21.672 26.25 -8.859 1 93.81 419 ALA A CA 1
ATOM 3253 C C . ALA A 1 419 ? 21.281 25.719 -7.48 1 93.81 419 ALA A C 1
ATOM 3255 O O . ALA A 1 419 ? 22.062 25.031 -6.828 1 93.81 419 ALA A O 1
ATOM 3256 N N . ASP A 1 420 ? 20.047 26.016 -7.043 1 94.06 420 ASP A N 1
ATOM 3257 C CA . ASP A 1 420 ? 19.547 25.625 -5.73 1 94.06 420 ASP A CA 1
ATOM 3258 C C . ASP A 1 420 ? 19.094 24.172 -5.723 1 94.06 420 ASP A C 1
ATOM 3260 O O . ASP A 1 420 ? 19.375 23.438 -4.77 1 94.06 420 ASP A O 1
ATOM 3264 N N . ALA A 1 421 ? 18.312 23.812 -6.703 1 96.56 421 ALA A N 1
ATOM 3265 C CA . ALA A 1 421 ? 17.703 22.5 -6.867 1 96.56 421 ALA A CA 1
ATOM 3266 C C . ALA A 1 421 ? 17.797 22.016 -8.312 1 96.56 421 ALA A C 1
ATOM 3268 O O . ALA A 1 421 ? 16.906 22.312 -9.125 1 96.56 421 ALA A O 1
ATOM 3269 N N . PRO A 1 422 ? 18.797 21.266 -8.609 1 96.25 422 PRO A N 1
ATOM 3270 C CA . PRO A 1 422 ? 19.078 20.891 -9.992 1 96.25 422 PRO A CA 1
ATOM 3271 C C . PRO A 1 422 ? 18 19.984 -10.586 1 96.25 422 PRO A C 1
ATOM 3273 O O . PRO A 1 422 ? 17.266 19.328 -9.836 1 96.25 422 PRO A O 1
ATOM 3276 N N . ALA A 1 423 ? 17.953 19.953 -11.898 1 96.06 423 ALA A N 1
ATOM 3277 C CA . ALA A 1 423 ? 17 19.109 -12.625 1 96.06 423 ALA A CA 1
ATOM 3278 C C . ALA A 1 423 ? 17.203 17.641 -12.305 1 96.06 423 ALA A C 1
ATOM 3280 O O . ALA A 1 423 ? 16.25 16.859 -12.219 1 96.06 423 ALA A O 1
ATOM 3281 N N . ARG A 1 424 ? 18.453 17.25 -12.211 1 95 424 ARG A N 1
ATOM 3282 C CA . ARG A 1 424 ? 18.766 15.93 -11.664 1 95 424 ARG A CA 1
ATOM 3283 C C . ARG A 1 424 ? 18.953 15.992 -10.156 1 95 424 ARG A C 1
ATOM 3285 O O . ARG A 1 424 ? 20.016 16.422 -9.672 1 95 424 ARG A O 1
ATOM 3292 N N . PRO A 1 425 ? 17.969 15.633 -9.453 1 96.44 425 PRO A N 1
ATOM 3293 C CA . PRO A 1 425 ? 18.062 15.781 -8 1 96.44 425 PRO A CA 1
ATOM 3294 C C . PRO A 1 425 ? 19.016 14.766 -7.363 1 96.44 425 PRO A C 1
ATOM 3296 O O . PRO A 1 425 ? 19.422 13.797 -8.016 1 96.44 425 PRO A O 1
ATOM 3299 N N . PRO A 1 426 ? 19.438 15.047 -6.133 1 95.31 426 PRO A N 1
ATOM 3300 C CA . PRO A 1 426 ? 20.25 14.047 -5.418 1 95.31 426 PRO A CA 1
ATOM 3301 C C . PRO A 1 426 ? 19.484 12.75 -5.152 1 95.31 426 PRO A C 1
ATOM 3303 O O . PRO A 1 426 ? 18.266 12.695 -5.348 1 95.31 426 PRO A O 1
ATOM 3306 N N . ALA A 1 427 ? 20.234 11.656 -4.75 1 93.94 427 ALA A N 1
ATOM 3307 C CA . ALA A 1 427 ? 19.625 10.367 -4.43 1 93.94 427 ALA A CA 1
ATOM 3308 C C . ALA A 1 427 ? 18.5 10.531 -3.406 1 93.94 427 ALA A C 1
ATOM 3310 O O . ALA A 1 427 ? 18.625 11.305 -2.453 1 93.94 427 ALA A O 1
ATOM 3311 N N . GLY A 1 428 ? 17.375 9.852 -3.643 1 96.38 428 GLY A N 1
ATOM 3312 C CA . GLY A 1 428 ? 16.266 9.867 -2.711 1 96.38 428 GLY A CA 1
ATOM 3313 C C . GLY A 1 428 ? 15.258 10.961 -3.008 1 96.38 428 GLY A C 1
ATOM 3314 O O . GLY A 1 428 ? 14.227 11.062 -2.34 1 96.38 428 GLY A O 1
ATOM 3315 N N . TYR A 1 429 ? 15.555 11.812 -4.023 1 98.31 429 TYR A N 1
ATOM 3316 C CA . TYR A 1 429 ? 14.641 12.891 -4.395 1 98.31 429 TYR A CA 1
ATOM 3317 C C . TYR A 1 429 ? 14.188 12.742 -5.844 1 98.31 429 TYR A C 1
ATOM 3319 O O . TYR A 1 429 ? 14.906 12.18 -6.668 1 98.31 429 TYR A O 1
ATOM 3327 N N . ALA A 1 430 ? 12.992 13.273 -6.184 1 98.62 430 ALA A N 1
ATOM 3328 C CA . ALA A 1 430 ? 12.484 13.273 -7.551 1 98.62 430 ALA A CA 1
ATOM 3329 C C . ALA A 1 430 ? 11.531 14.445 -7.781 1 98.62 430 ALA A C 1
ATOM 3331 O O . ALA A 1 430 ? 10.828 14.875 -6.863 1 98.62 430 ALA A O 1
ATOM 3332 N N . TRP A 1 431 ? 11.57 15.016 -8.945 1 98.56 431 TRP A N 1
ATOM 3333 C CA . TRP A 1 431 ? 10.609 16.031 -9.352 1 98.56 431 TRP A CA 1
ATOM 3334 C C . TRP A 1 431 ? 9.281 15.398 -9.766 1 98.56 431 TRP A C 1
ATOM 3336 O O . TRP A 1 431 ? 9.25 14.523 -10.625 1 98.56 431 TRP A O 1
ATOM 3346 N N . VAL A 1 432 ? 8.203 15.836 -9.156 1 98.12 432 VAL A N 1
ATOM 3347 C CA . VAL A 1 432 ? 6.875 15.273 -9.383 1 98.12 432 VAL A CA 1
ATOM 3348 C C . VAL A 1 432 ? 5.859 16.406 -9.57 1 98.12 432 VAL A C 1
ATOM 3350 O O . VAL A 1 432 ? 5.969 17.453 -8.93 1 98.12 432 VAL A O 1
ATOM 3353 N N . THR A 1 433 ? 4.91 16.25 -10.469 1 97.31 433 THR A N 1
ATOM 3354 C CA . THR A 1 433 ? 3.889 17.266 -10.672 1 97.31 433 THR A CA 1
ATOM 3355 C C . THR A 1 433 ? 2.785 17.141 -9.625 1 97.31 433 THR A C 1
ATOM 3357 O O . THR A 1 433 ? 2.57 16.062 -9.07 1 97.31 433 THR A O 1
ATOM 3360 N N . PRO A 1 434 ? 2.012 18.219 -9.344 1 96.44 434 PRO A N 1
ATOM 3361 C CA . PRO A 1 434 ? 0.825 18.109 -8.492 1 96.44 434 PRO A CA 1
ATOM 3362 C C . PRO A 1 434 ? -0.171 17.062 -9 1 96.44 434 PRO A C 1
ATOM 3364 O O . PRO A 1 434 ? -0.798 16.359 -8.203 1 96.44 434 PRO A O 1
ATOM 3367 N N . GLY A 1 435 ? -0.26 17 -10.336 1 95.94 435 GLY A N 1
ATOM 3368 C CA . GLY A 1 435 ? -1.128 15.992 -10.922 1 95.94 435 GLY A CA 1
ATOM 3369 C C . GLY A 1 435 ? -0.727 14.578 -10.547 1 95.94 435 GLY A C 1
ATOM 3370 O O . GLY A 1 435 ? -1.585 13.734 -10.266 1 95.94 435 GLY A O 1
ATOM 3371 N N . GLN A 1 436 ? 0.548 14.281 -10.555 1 97.12 436 GLN A N 1
ATOM 3372 C CA . GLN A 1 436 ? 1.047 12.961 -10.18 1 97.12 436 GLN A CA 1
ATOM 3373 C C . GLN A 1 436 ? 0.805 12.688 -8.695 1 97.12 436 GLN A C 1
ATOM 3375 O O . GLN A 1 436 ? 0.438 11.57 -8.32 1 97.12 436 GLN A O 1
ATOM 3380 N N . LEU A 1 437 ? 0.98 13.703 -7.84 1 97.69 437 LEU A N 1
ATOM 3381 C CA . LEU A 1 437 ? 0.677 13.539 -6.422 1 97.69 437 LEU A CA 1
ATOM 3382 C C . LEU A 1 437 ? -0.803 13.234 -6.215 1 97.69 437 LEU A C 1
ATOM 3384 O O . LEU A 1 437 ? -1.158 12.383 -5.402 1 97.69 437 LEU A O 1
ATOM 3388 N N . ASN A 1 438 ? -1.637 13.953 -6.965 1 96.69 438 ASN A N 1
ATOM 3389 C CA . ASN A 1 438 ? -3.078 13.742 -6.871 1 96.69 438 ASN A CA 1
ATOM 3390 C C . ASN A 1 438 ? -3.467 12.336 -7.305 1 96.69 438 ASN A C 1
ATOM 3392 O O . ASN A 1 438 ? -4.414 11.75 -6.77 1 96.69 438 ASN A O 1
ATOM 3396 N N . ALA A 1 439 ? -2.738 11.805 -8.25 1 95.38 439 ALA A N 1
ATOM 3397 C CA . ALA A 1 439 ? -2.992 10.438 -8.68 1 95.38 439 ALA A CA 1
ATOM 3398 C C . ALA A 1 439 ? -2.537 9.438 -7.617 1 95.38 439 ALA A C 1
ATOM 3400 O O . ALA A 1 439 ? -3.252 8.484 -7.309 1 95.38 439 ALA A O 1
ATOM 3401 N N . LEU A 1 440 ? -1.399 9.688 -7.027 1 97.25 440 LEU A N 1
ATOM 3402 C CA . LEU A 1 440 ? -0.787 8.75 -6.098 1 97.25 440 LEU A CA 1
ATOM 3403 C C . LEU A 1 440 ? -1.524 8.742 -4.762 1 97.25 440 LEU A C 1
ATOM 3405 O O . LEU A 1 440 ? -1.62 7.707 -4.102 1 97.25 440 LEU A O 1
ATOM 3409 N N . VAL A 1 441 ? -2.121 9.891 -4.34 1 97.56 441 VAL A N 1
ATOM 3410 C CA . VAL A 1 441 ? -2.771 10 -3.037 1 97.56 441 VAL A CA 1
ATOM 3411 C C . VAL A 1 441 ? -4.074 9.203 -3.045 1 97.56 441 VAL A C 1
ATOM 3413 O O . VAL A 1 441 ? -4.648 8.93 -1.987 1 97.56 441 VAL A O 1
ATOM 3416 N N . ARG A 1 442 ? -4.547 8.789 -4.215 1 96.06 442 ARG A N 1
ATOM 3417 C CA . ARG A 1 442 ? -5.742 7.961 -4.324 1 96.06 442 ARG A CA 1
ATOM 3418 C C . ARG A 1 442 ? -5.469 6.535 -3.859 1 96.06 442 ARG A C 1
ATOM 3420 O O . ARG A 1 442 ? -6.395 5.734 -3.705 1 96.06 442 ARG A O 1
ATOM 3427 N N . HIS A 1 443 ? -4.223 6.254 -3.631 1 97 443 HIS A N 1
ATOM 3428 C CA . HIS A 1 443 ? -3.785 4.957 -3.127 1 97 443 HIS A CA 1
ATOM 3429 C C . HIS A 1 443 ? -3.057 5.102 -1.795 1 97 443 HIS A C 1
ATOM 3431 O O . HIS A 1 443 ? -2.461 6.145 -1.517 1 97 443 HIS A O 1
ATOM 3437 N N . SER A 1 444 ? -3.115 4.055 -1.027 1 97 444 SER A N 1
ATOM 3438 C CA . SER A 1 444 ? -2.482 4.074 0.287 1 97 444 SER A CA 1
ATOM 3439 C C . SER A 1 444 ? -0.965 3.969 0.171 1 97 444 SER A C 1
ATOM 3441 O O . SER A 1 444 ? -0.448 3.412 -0.8 1 97 444 SER A O 1
ATOM 3443 N N . HIS A 1 445 ? -0.226 4.586 1.11 1 96.31 445 HIS A N 1
ATOM 3444 C CA . HIS A 1 445 ? 1.188 4.367 1.389 1 96.31 445 HIS A CA 1
ATOM 3445 C C . HIS A 1 445 ? 2.068 5.047 0.347 1 96.31 445 HIS A C 1
ATOM 3447 O O . HIS A 1 445 ? 3.17 4.578 0.055 1 96.31 445 HIS A O 1
ATOM 3453 N N . TYR A 1 446 ? 1.562 6.082 -0.324 1 98.38 446 TYR A N 1
ATOM 3454 C CA . TYR A 1 446 ? 2.395 6.785 -1.294 1 98.38 446 TYR A CA 1
ATOM 3455 C C . TYR A 1 446 ? 2.818 8.148 -0.762 1 98.38 446 TYR A C 1
ATOM 3457 O O . TYR A 1 446 ? 3.986 8.531 -0.873 1 98.38 446 TYR A O 1
ATOM 3465 N N . VAL A 1 447 ? 1.896 8.898 -0.21 1 98.81 447 VAL A N 1
ATOM 3466 C CA . VAL A 1 447 ? 2.139 10.289 0.156 1 98.81 447 VAL A CA 1
ATOM 3467 C C . VAL A 1 447 ? 1.964 10.469 1.663 1 98.81 447 VAL A C 1
ATOM 3469 O O . VAL A 1 447 ? 0.909 10.141 2.213 1 98.81 447 VAL A O 1
ATOM 3472 N N . ASN A 1 448 ? 2.982 10.945 2.332 1 98.69 448 ASN A N 1
ATOM 3473 C CA . ASN A 1 448 ? 2.873 11.039 3.785 1 98.69 448 ASN A CA 1
ATOM 3474 C C . ASN A 1 448 ? 2.029 12.234 4.211 1 98.69 448 ASN A C 1
ATOM 3476 O O . ASN A 1 448 ? 1.574 13.008 3.369 1 98.69 448 ASN A O 1
ATOM 3480 N N . VAL A 1 449 ? 1.765 12.375 5.473 1 98.69 449 VAL A N 1
ATOM 3481 C CA . VAL A 1 449 ? 0.76 13.312 5.969 1 98.69 449 VAL A CA 1
ATOM 3482 C C . VAL A 1 449 ? 1.249 14.742 5.785 1 98.69 449 VAL A C 1
ATOM 3484 O O . VAL A 1 449 ? 0.456 15.648 5.512 1 98.69 449 VAL A O 1
ATOM 3487 N N . GLN A 1 450 ? 2.58 15.031 5.887 1 98.75 450 GLN A N 1
ATOM 3488 C CA . GLN A 1 450 ? 3.117 16.375 5.672 1 98.75 450 GLN A CA 1
ATOM 3489 C C . GLN A 1 450 ? 2.955 16.797 4.215 1 98.75 450 GLN A C 1
ATOM 3491 O O . GLN A 1 450 ? 2.539 17.922 3.939 1 98.75 450 GLN A O 1
ATOM 3496 N N . ALA A 1 451 ? 3.254 15.875 3.35 1 98.88 451 ALA A N 1
ATOM 3497 C CA . ALA A 1 451 ? 3.08 16.172 1.93 1 98.88 451 ALA A CA 1
ATOM 3498 C C . ALA A 1 451 ? 1.605 16.359 1.585 1 98.88 451 ALA A C 1
ATOM 3500 O O . ALA A 1 451 ? 1.261 17.188 0.734 1 98.88 451 ALA A O 1
ATOM 3501 N N . ARG A 1 452 ? 0.723 15.617 2.205 1 98.88 452 ARG A N 1
ATOM 3502 C CA . ARG A 1 452 ? -0.709 15.766 1.968 1 98.88 452 ARG A CA 1
ATOM 3503 C C . ARG A 1 452 ? -1.201 17.141 2.428 1 98.88 452 ARG A C 1
ATOM 3505 O O . ARG A 1 452 ? -2.098 17.719 1.812 1 98.88 452 ARG A O 1
ATOM 3512 N N . THR A 1 453 ? -0.644 17.656 3.508 1 98.81 453 THR A N 1
ATOM 3513 C CA . THR A 1 453 ? -0.981 19.016 3.914 1 98.81 453 THR A CA 1
ATOM 3514 C C . THR A 1 453 ? -0.674 20 2.795 1 98.81 453 THR A C 1
ATOM 3516 O O . THR A 1 453 ? -1.511 20.844 2.455 1 98.81 453 THR A O 1
ATOM 3519 N N . LEU A 1 454 ? 0.502 19.891 2.234 1 98.88 454 LEU A N 1
ATOM 3520 C CA . LEU A 1 454 ? 0.888 20.797 1.159 1 98.88 454 LEU A CA 1
ATOM 3521 C C . LEU A 1 454 ? 0.05 20.547 -0.09 1 98.88 454 LEU A C 1
ATOM 3523 O O . LEU A 1 454 ? -0.283 21.484 -0.818 1 98.88 454 LEU A O 1
ATOM 3527 N N . LEU A 1 455 ? -0.295 19.312 -0.346 1 98.5 455 LEU A N 1
ATOM 3528 C CA . LEU A 1 455 ? -1.165 18.984 -1.471 1 98.5 455 LEU A CA 1
ATOM 3529 C C . LEU A 1 455 ? -2.551 19.578 -1.278 1 98.5 455 LEU A C 1
ATOM 3531 O O . LEU A 1 455 ? -3.172 20.047 -2.238 1 98.5 455 LEU A O 1
ATOM 3535 N N . ALA A 1 456 ? -3.051 19.578 -0.05 1 98.75 456 ALA A N 1
ATOM 3536 C CA . ALA A 1 456 ? -4.328 20.219 0.256 1 98.75 456 ALA A CA 1
ATOM 3537 C C . ALA A 1 456 ? -4.305 21.703 -0.108 1 98.75 456 ALA A C 1
ATOM 3539 O O . ALA A 1 456 ? -5.289 22.234 -0.614 1 98.75 456 ALA A O 1
ATOM 3540 N N . CYS A 1 457 ? -3.172 22.359 0.149 1 98.5 457 CYS A N 1
ATOM 3541 C CA . CYS A 1 457 ? -3.025 23.766 -0.188 1 98.5 457 CYS A CA 1
ATOM 3542 C C . CYS A 1 457 ? -3.131 23.984 -1.693 1 98.5 457 CYS A C 1
ATOM 3544 O O . CYS A 1 457 ? -3.678 25 -2.145 1 98.5 457 CYS A O 1
ATOM 3546 N N . LEU A 1 458 ? -2.619 23.062 -2.436 1 97.56 458 LEU A N 1
ATOM 3547 C CA . LEU A 1 458 ? -2.74 23.141 -3.887 1 97.56 458 LEU A CA 1
ATOM 3548 C C . LEU A 1 458 ? -4.168 22.859 -4.332 1 97.56 458 LEU A C 1
ATOM 3550 O O . LEU A 1 458 ? -4.727 23.578 -5.16 1 97.56 458 LEU A O 1
ATOM 3554 N N . ASN A 1 459 ? -4.805 21.828 -3.785 1 97.5 459 ASN A N 1
ATOM 3555 C CA . ASN A 1 459 ? -6.133 21.375 -4.184 1 97.5 459 ASN A CA 1
ATOM 3556 C C . ASN A 1 459 ? -7.199 22.422 -3.873 1 97.5 459 ASN A C 1
ATOM 3558 O O . ASN A 1 459 ? -8.227 22.484 -4.543 1 97.5 459 ASN A O 1
ATOM 3562 N N . THR A 1 460 ? -6.957 23.266 -2.861 1 97.94 460 THR A N 1
ATOM 3563 C CA . THR A 1 460 ? -7.91 24.297 -2.455 1 97.94 460 THR A CA 1
ATOM 3564 C C . THR A 1 460 ? -7.539 25.641 -3.055 1 97.94 460 THR A C 1
ATOM 3566 O O . THR A 1 460 ? -8.156 26.656 -2.738 1 97.94 460 THR A O 1
ATOM 3569 N N . ALA A 1 461 ? -6.43 25.719 -3.736 1 96.06 461 ALA A N 1
ATOM 3570 C CA . ALA A 1 461 ? -5.902 26.906 -4.387 1 96.06 461 ALA A CA 1
ATOM 3571 C C . ALA A 1 461 ? -5.375 27.906 -3.355 1 96.06 461 ALA A C 1
ATOM 3573 O O . ALA A 1 461 ? -5.25 29.094 -3.643 1 96.06 461 ALA A O 1
ATOM 3574 N N . ALA A 1 462 ? -5.16 27.406 -2.158 1 97.81 462 ALA A N 1
ATOM 3575 C CA . ALA A 1 462 ? -4.473 28.234 -1.181 1 97.81 462 ALA A CA 1
ATOM 3576 C C . ALA A 1 462 ? -3.082 28.625 -1.677 1 97.81 462 ALA A C 1
ATOM 3578 O O . ALA A 1 462 ? -2.598 29.734 -1.389 1 97.81 462 ALA A O 1
ATOM 3579 N N . ALA A 1 463 ? -2.43 27.672 -2.34 1 97.06 463 ALA A N 1
ATOM 3580 C CA . ALA A 1 463 ? -1.13 27.875 -2.973 1 97.06 463 ALA A CA 1
ATOM 3581 C C . ALA A 1 463 ? -1.204 27.625 -4.477 1 97.06 463 ALA A C 1
ATOM 3583 O O . ALA A 1 463 ? -1.93 26.734 -4.93 1 97.06 463 ALA A O 1
ATOM 3584 N N . THR A 1 464 ? -0.5 28.406 -5.23 1 94.88 464 THR A N 1
ATOM 3585 C CA . THR A 1 464 ? -0.315 28.219 -6.664 1 94.88 464 THR A CA 1
ATOM 3586 C C . THR A 1 464 ? 1.169 28.188 -7.02 1 94.88 464 THR A C 1
ATOM 3588 O O . THR A 1 464 ? 1.959 28.953 -6.453 1 94.88 464 THR A O 1
ATOM 3591 N N . LEU A 1 465 ? 1.543 27.328 -7.859 1 94.44 465 LEU A N 1
ATOM 3592 C CA . LEU A 1 465 ? 2.953 27.156 -8.203 1 94.44 465 LEU A CA 1
ATOM 3593 C C . LEU A 1 465 ? 3.32 28 -9.414 1 94.44 465 LEU A C 1
ATOM 3595 O O . LEU A 1 465 ? 4.496 28.094 -9.781 1 94.44 465 LEU A O 1
ATOM 3599 N N . THR A 1 466 ? 2.387 28.516 -10.141 1 82.06 466 THR A N 1
ATOM 3600 C CA . THR A 1 466 ? 2.658 29.406 -11.273 1 82.06 466 THR A CA 1
ATOM 3601 C C . THR A 1 466 ? 2.307 30.844 -10.922 1 82.06 466 THR A C 1
ATOM 3603 O O . THR A 1 466 ? 1.313 31.109 -10.242 1 82.06 466 THR A O 1
ATOM 3606 N N . ARG A 1 467 ? 3.289 31.828 -11.133 1 63.16 467 ARG A N 1
ATOM 3607 C CA . ARG A 1 467 ? 3.02 33.25 -10.898 1 63.16 467 ARG A CA 1
ATOM 3608 C C . ARG A 1 467 ? 2.092 33.812 -11.969 1 63.16 467 ARG A C 1
ATOM 3610 O O . ARG A 1 467 ? 2.125 33.375 -13.125 1 63.16 467 ARG A O 1
ATOM 3617 N N . MET B 1 1 ? 39.562 21.281 -27.219 1 24.31 1 MET B N 1
ATOM 3618 C CA . MET B 1 1 ? 39.062 21.297 -25.844 1 24.31 1 MET B CA 1
ATOM 3619 C C . MET B 1 1 ? 37.562 21.438 -25.781 1 24.31 1 MET B C 1
ATOM 3621 O O . MET B 1 1 ? 37.031 22.547 -25.625 1 24.31 1 MET B O 1
ATOM 3625 N N . THR B 1 2 ? 36.844 20.734 -26.641 1 29.36 2 THR B N 1
ATOM 3626 C CA . THR B 1 2 ? 35.406 20.844 -26.891 1 29.36 2 THR B CA 1
ATOM 3627 C C . THR B 1 2 ? 34.625 20.547 -25.625 1 29.36 2 THR B C 1
ATOM 3629 O O . THR B 1 2 ? 34.781 19.5 -25.016 1 29.36 2 THR B O 1
ATOM 3632 N N . GLY B 1 3 ? 34.312 21.625 -24.812 1 29.73 3 GLY B N 1
ATOM 3633 C CA . GLY B 1 3 ? 33.656 21.547 -23.531 1 29.73 3 GLY B CA 1
ATOM 3634 C C . GLY B 1 3 ? 32.469 20.594 -23.531 1 29.73 3 GLY B C 1
ATOM 3635 O O . GLY B 1 3 ? 31.922 20.25 -24.594 1 29.73 3 GLY B O 1
ATOM 3636 N N . PRO B 1 4 ? 32.344 19.719 -22.469 1 33.16 4 PRO B N 1
ATOM 3637 C CA . PRO B 1 4 ? 31.266 18.734 -22.422 1 33.16 4 PRO B CA 1
ATOM 3638 C C . PRO B 1 4 ? 29.938 19.281 -22.922 1 33.16 4 PRO B C 1
ATOM 3640 O O . PRO B 1 4 ? 29.672 20.469 -22.781 1 33.16 4 PRO B O 1
ATOM 3643 N N . ALA B 1 5 ? 29.344 18.766 -23.969 1 34.03 5 ALA B N 1
ATOM 3644 C CA . ALA B 1 5 ? 28.062 19.125 -24.594 1 34.03 5 ALA B CA 1
ATOM 3645 C C . ALA B 1 5 ? 27.047 19.562 -23.547 1 34.03 5 ALA B C 1
ATOM 3647 O O . ALA B 1 5 ? 26.859 18.891 -22.531 1 34.0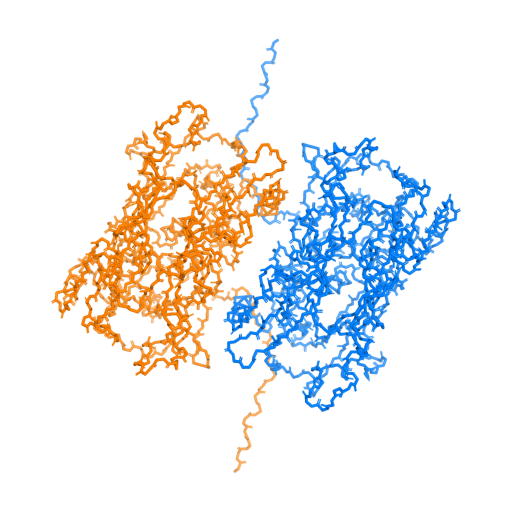3 5 ALA B O 1
ATOM 3648 N N . ALA B 1 6 ? 26.625 20.781 -23.297 1 33.09 6 ALA B N 1
ATOM 3649 C CA . ALA B 1 6 ? 25.609 21.453 -22.484 1 33.09 6 ALA B CA 1
ATOM 3650 C C . ALA B 1 6 ? 24.359 20.578 -22.359 1 33.09 6 ALA B C 1
ATOM 3652 O O . ALA B 1 6 ? 23.641 20.375 -23.344 1 33.09 6 ALA B O 1
ATOM 3653 N N . ALA B 1 7 ? 24.25 19.406 -21.609 1 43.75 7 ALA B N 1
ATOM 3654 C CA . ALA B 1 7 ? 23.062 18.562 -21.406 1 43.75 7 ALA B CA 1
ATOM 3655 C C . ALA B 1 7 ? 21.797 19.406 -21.375 1 43.75 7 ALA B C 1
ATOM 3657 O O . ALA B 1 7 ? 21.688 20.328 -20.562 1 43.75 7 ALA B O 1
ATOM 3658 N N . GLY B 1 8 ? 21.094 19.672 -22.406 1 55.38 8 GLY B N 1
ATOM 3659 C CA . GLY B 1 8 ? 19.891 20.469 -22.562 1 55.38 8 GLY B CA 1
ATOM 3660 C C . GLY B 1 8 ? 18.953 20.359 -21.391 1 55.38 8 GLY B C 1
ATOM 3661 O O . GLY B 1 8 ? 19.062 19.438 -20.578 1 55.38 8 GLY B O 1
ATOM 3662 N N . ARG B 1 9 ? 18.203 21.422 -20.938 1 70.94 9 ARG B N 1
ATOM 3663 C CA . ARG B 1 9 ? 17.203 21.484 -19.875 1 70.94 9 ARG B CA 1
ATOM 3664 C C . ARG B 1 9 ? 16.188 20.359 -20.016 1 70.94 9 ARG B C 1
ATOM 3666 O O . ARG B 1 9 ? 15.586 20.188 -21.078 1 70.94 9 ARG B O 1
ATOM 3673 N N . PRO B 1 10 ? 16.094 19.359 -19.078 1 85.69 10 PRO B N 1
ATOM 3674 C CA . PRO B 1 10 ? 15.094 18.297 -19.203 1 85.69 10 PRO B CA 1
ATOM 3675 C C . PRO B 1 10 ? 13.68 18.844 -19.422 1 85.69 10 PRO B C 1
ATOM 3677 O O . PRO B 1 10 ? 13.305 19.859 -18.828 1 85.69 10 PRO B O 1
ATOM 3680 N N . LEU B 1 11 ? 13.047 18.375 -20.453 1 92.25 11 LEU B N 1
ATOM 3681 C CA . LEU B 1 11 ? 11.68 18.766 -20.781 1 92.25 11 LEU B CA 1
ATOM 3682 C C . LEU B 1 11 ? 10.68 17.703 -20.344 1 92.25 11 LEU B C 1
ATOM 3684 O O . LEU B 1 11 ? 10.984 16.5 -20.406 1 92.25 11 LEU B O 1
ATOM 3688 N N . PRO B 1 12 ? 9.5 18.141 -19.891 1 94.88 12 PRO B N 1
ATOM 3689 C CA . PRO B 1 12 ? 8.445 17.188 -19.547 1 94.88 12 PRO B CA 1
ATOM 3690 C C . PRO B 1 12 ? 8.023 16.328 -20.75 1 94.88 12 PRO B C 1
ATOM 3692 O O . PRO B 1 12 ? 8.109 16.766 -21.891 1 94.88 12 PRO B O 1
ATOM 3695 N N . ARG B 1 13 ? 7.641 15.125 -20.484 1 93.94 13 ARG B N 1
ATOM 3696 C CA . ARG B 1 13 ? 7.102 14.141 -21.422 1 93.94 13 ARG B CA 1
ATOM 3697 C C . ARG B 1 13 ? 5.695 13.711 -21.016 1 93.94 13 ARG B C 1
ATOM 3699 O O . ARG B 1 13 ? 5.262 13.977 -19.891 1 93.94 13 ARG B O 1
ATOM 3706 N N . PRO B 1 14 ? 4.992 13.156 -22.016 1 93.69 14 PRO B N 1
ATOM 3707 C CA . PRO B 1 14 ? 3.67 12.672 -21.625 1 93.69 14 PRO B CA 1
ATOM 3708 C C . PRO B 1 14 ? 3.725 11.703 -20.438 1 93.69 14 PRO B C 1
ATOM 3710 O O . PRO B 1 14 ? 4.578 10.812 -20.406 1 93.69 14 PRO B O 1
ATOM 3713 N N . ARG B 1 15 ? 2.82 11.812 -19.484 1 93.12 15 ARG B N 1
ATOM 3714 C CA . ARG B 1 15 ? 2.771 10.992 -18.281 1 93.12 15 ARG B CA 1
ATOM 3715 C C . ARG B 1 15 ? 2.465 9.531 -18.609 1 93.12 15 ARG B C 1
ATOM 3717 O O . ARG B 1 15 ? 3.016 8.617 -18 1 93.12 15 ARG B O 1
ATOM 3724 N N . ASP B 1 16 ? 1.514 9.109 -19.406 1 84.69 16 ASP B N 1
ATOM 3725 C CA . ASP B 1 16 ? 1.052 7.75 -19.688 1 84.69 16 ASP B CA 1
ATOM 3726 C C . ASP B 1 16 ? 1.933 7.082 -20.75 1 84.69 16 ASP B C 1
ATOM 3728 O O . ASP B 1 16 ? 1.795 5.883 -21 1 84.69 16 ASP B O 1
ATOM 3732 N N . GLY B 1 17 ? 3.066 7.477 -21.031 1 71.31 17 GLY B N 1
ATOM 3733 C CA . GLY B 1 17 ? 3.922 6.902 -22.047 1 71.31 17 GLY B CA 1
ATOM 3734 C C . GLY B 1 17 ? 3.174 6.551 -23.328 1 71.31 17 GLY B C 1
ATOM 3735 O O . GLY B 1 17 ? 1.941 6.5 -23.328 1 71.31 17 GLY B O 1
ATOM 3736 N N . ASP B 1 18 ? 3.766 6.512 -24.531 1 71.12 18 ASP B N 1
ATOM 3737 C CA . ASP B 1 18 ? 3.064 6.383 -25.812 1 71.12 18 ASP B CA 1
ATOM 3738 C C . ASP B 1 18 ? 3.162 4.957 -26.344 1 71.12 18 ASP B C 1
ATOM 3740 O O . ASP B 1 18 ? 4.262 4.445 -26.562 1 71.12 18 ASP B O 1
ATOM 3744 N N . GLY B 1 19 ? 2.014 4.125 -26.344 1 86.69 19 GLY B N 1
ATOM 3745 C CA . GLY B 1 19 ? 1.789 3.008 -27.25 1 86.69 19 GLY B CA 1
ATOM 3746 C C . GLY B 1 19 ? 2.162 1.666 -26.641 1 86.69 19 GLY B C 1
ATOM 3747 O O . GLY B 1 19 ? 2.123 0.641 -27.328 1 86.69 19 GLY B O 1
ATOM 3748 N N . VAL B 1 20 ? 2.521 1.618 -25.312 1 92 20 VAL B N 1
ATOM 3749 C CA . VAL B 1 20 ? 2.992 0.371 -24.719 1 92 20 VAL B CA 1
ATOM 3750 C C . VAL B 1 20 ? 1.852 -0.643 -24.672 1 92 20 VAL B C 1
ATOM 3752 O O . VAL B 1 20 ? 2.047 -1.822 -24.969 1 92 20 VAL B O 1
ATOM 3755 N N . ALA B 1 21 ? 0.688 -0.173 -24.328 1 93.25 21 ALA B N 1
ATOM 3756 C CA . ALA B 1 21 ? -0.466 -1.062 -24.219 1 93.25 21 ALA B CA 1
ATOM 3757 C C . ALA B 1 21 ? -0.784 -1.714 -25.562 1 93.25 21 ALA B C 1
ATOM 3759 O O . ALA B 1 21 ? -1.033 -2.92 -25.625 1 93.25 21 ALA B O 1
ATOM 3760 N N . GLU B 1 22 ? -0.745 -0.943 -26.609 1 93.62 22 GLU B N 1
ATOM 3761 C CA . GLU B 1 22 ? -1.034 -1.442 -27.953 1 93.62 22 GLU B CA 1
ATOM 3762 C C . GLU B 1 22 ? 0.033 -2.432 -28.406 1 93.62 22 GLU B C 1
ATOM 3764 O O . GLU B 1 22 ? -0.282 -3.438 -29.047 1 93.62 22 GLU B O 1
ATOM 3769 N N . ARG B 1 23 ? 1.235 -2.115 -28.125 1 96.12 23 ARG B N 1
ATOM 3770 C CA . ARG B 1 23 ? 2.338 -2.99 -28.516 1 96.12 23 ARG B CA 1
ATOM 3771 C C . ARG B 1 23 ? 2.266 -4.32 -27.781 1 96.12 23 ARG B C 1
ATOM 3773 O O . ARG B 1 23 ? 2.52 -5.379 -28.359 1 96.12 23 ARG B O 1
ATOM 3780 N N . LEU B 1 24 ? 1.888 -4.27 -26.516 1 97.06 24 LEU B N 1
ATOM 3781 C CA . LEU B 1 24 ? 1.729 -5.488 -25.734 1 97.06 24 LEU B CA 1
ATOM 3782 C C . LEU B 1 24 ? 0.542 -6.305 -26.234 1 97.06 24 LEU B C 1
ATOM 3784 O O . LEU B 1 24 ? 0.62 -7.531 -26.312 1 97.06 24 LEU B O 1
ATOM 3788 N N . ALA B 1 25 ? -0.484 -5.582 -26.547 1 95.25 25 ALA B N 1
ATOM 3789 C CA . ALA B 1 25 ? -1.652 -6.266 -27.109 1 95.25 25 ALA B CA 1
ATOM 3790 C C . ALA B 1 25 ? -1.311 -6.969 -28.406 1 95.25 25 ALA B C 1
ATOM 3792 O O . ALA B 1 25 ? -1.763 -8.086 -28.656 1 95.25 25 ALA B O 1
ATOM 3793 N N . LEU B 1 26 ? -0.539 -6.266 -29.266 1 96.62 26 LEU B N 1
ATOM 3794 C CA . LEU B 1 26 ? -0.098 -6.875 -30.516 1 96.62 26 LEU B CA 1
ATOM 3795 C C . LEU B 1 26 ? 0.731 -8.125 -30.25 1 96.62 26 LEU B C 1
ATOM 3797 O O . LEU B 1 26 ? 0.542 -9.148 -30.906 1 96.62 26 LEU B O 1
ATOM 3801 N N . SER B 1 27 ? 1.619 -8.07 -29.297 1 98.19 27 SER B N 1
ATOM 3802 C CA . SER B 1 27 ? 2.438 -9.227 -28.922 1 98.19 27 SER B CA 1
ATOM 3803 C C . SER B 1 27 ? 1.576 -10.391 -28.453 1 98.19 27 SER B C 1
ATOM 3805 O O . SER B 1 27 ? 1.838 -11.547 -28.797 1 98.19 27 SER B O 1
ATOM 3807 N N . ALA B 1 28 ? 0.518 -10.117 -27.719 1 97.19 28 ALA B N 1
ATOM 3808 C CA . ALA B 1 28 ? -0.374 -11.133 -27.156 1 97.19 28 ALA B CA 1
ATOM 3809 C C . ALA B 1 28 ? -1.162 -11.828 -28.266 1 97.19 28 ALA B C 1
ATOM 3811 O O . ALA B 1 28 ? -1.557 -12.992 -28.109 1 97.19 28 ALA B O 1
ATOM 3812 N N . ARG B 1 29 ? -1.301 -11.156 -29.375 1 96.25 29 ARG B N 1
ATOM 3813 C CA . ARG B 1 29 ? -2.047 -11.727 -30.484 1 96.25 29 ARG B CA 1
ATOM 3814 C C . ARG B 1 29 ? -1.115 -12.438 -31.469 1 96.25 29 ARG B C 1
ATOM 3816 O O . ARG B 1 29 ? -1.572 -13.109 -32.375 1 96.25 29 ARG B O 1
ATOM 3823 N N . THR B 1 30 ? 0.141 -12.281 -31.266 1 97.94 30 THR B N 1
ATOM 3824 C CA . THR B 1 30 ? 1.123 -12.867 -32.188 1 97.94 30 THR B CA 1
ATOM 3825 C C . THR B 1 30 ? 1.561 -14.242 -31.688 1 97.94 30 THR B C 1
ATOM 3827 O O . THR B 1 30 ? 2.283 -14.352 -30.688 1 97.94 30 THR B O 1
ATOM 3830 N N . LEU B 1 31 ? 1.26 -15.266 -32.406 1 97.06 31 LEU B N 1
ATOM 3831 C CA . LEU B 1 31 ? 1.426 -16.641 -31.922 1 97.06 31 LEU B CA 1
ATOM 3832 C C . LEU B 1 31 ? 2.719 -17.234 -32.469 1 97.06 31 LEU B C 1
ATOM 3834 O O . LEU B 1 31 ? 3.1 -18.344 -32.062 1 97.06 31 LEU B O 1
ATOM 3838 N N . ARG B 1 32 ? 3.334 -16.5 -33.438 1 96.38 32 ARG B N 1
ATOM 3839 C CA . ARG B 1 32 ? 4.617 -16.938 -33.969 1 96.38 32 ARG B CA 1
ATOM 3840 C C . ARG B 1 32 ? 5.676 -15.852 -33.812 1 96.38 32 ARG B C 1
ATOM 3842 O O . ARG B 1 32 ? 5.492 -14.727 -34.25 1 96.38 32 ARG B O 1
ATOM 3849 N N . GLY B 1 33 ? 6.762 -16.188 -33.125 1 94.19 33 GLY B N 1
ATOM 3850 C CA . GLY B 1 33 ? 7.832 -15.234 -32.875 1 94.19 33 GLY B CA 1
ATOM 3851 C C . GLY B 1 33 ? 9.109 -15.578 -33.625 1 94.19 33 GLY B C 1
ATOM 3852 O O . GLY B 1 33 ? 9.102 -16.406 -34.531 1 94.19 33 GLY B O 1
ATOM 3853 N N . ARG B 1 34 ? 10.195 -14.906 -33.406 1 90.25 34 ARG B N 1
ATOM 3854 C CA . ARG B 1 34 ? 11.492 -15.062 -34.031 1 90.25 34 ARG B CA 1
ATOM 3855 C C . ARG B 1 34 ? 12.266 -16.219 -33.438 1 90.25 34 ARG B C 1
ATOM 3857 O O . ARG B 1 34 ? 13.133 -16.812 -34.094 1 90.25 34 ARG B O 1
ATOM 3864 N N . GLY B 1 35 ? 11.906 -16.625 -32.281 1 86.38 35 GLY B N 1
ATOM 3865 C CA . GLY B 1 35 ? 12.648 -17.656 -31.578 1 86.38 35 GLY B CA 1
ATOM 3866 C C . GLY B 1 35 ? 12.031 -19.031 -31.719 1 86.38 35 GLY B C 1
ATOM 3867 O O . GLY B 1 35 ? 11.656 -19.453 -32.812 1 86.38 35 GLY B O 1
ATOM 3868 N N . LEU B 1 36 ? 12.023 -19.75 -30.734 1 92.81 36 LEU B N 1
ATOM 3869 C CA . LEU B 1 36 ? 11.469 -21.109 -30.672 1 92.81 36 LEU B CA 1
ATOM 3870 C C . LEU B 1 36 ? 9.992 -21.109 -31.031 1 92.81 36 LEU B C 1
ATOM 3872 O O . LEU B 1 36 ? 9.258 -20.188 -30.656 1 92.81 36 LEU B O 1
ATOM 3876 N N . ARG B 1 37 ? 9.672 -22.109 -32 1 94.75 37 ARG B N 1
ATOM 3877 C CA . ARG B 1 37 ? 8.234 -22.312 -32.188 1 94.75 37 ARG B CA 1
ATOM 3878 C C . ARG B 1 37 ? 7.578 -22.766 -30.891 1 94.75 37 ARG B C 1
ATOM 3880 O O . ARG B 1 37 ? 8.18 -23.516 -30.109 1 94.75 37 ARG B O 1
ATOM 3887 N N . THR B 1 38 ? 6.379 -22.359 -30.531 1 97.69 38 THR B N 1
ATOM 3888 C CA . THR B 1 38 ? 5.66 -22.656 -29.312 1 97.69 38 THR B CA 1
ATOM 3889 C C . THR B 1 38 ? 5.648 -24.172 -29.047 1 97.69 38 THR B C 1
ATOM 3891 O O . THR B 1 38 ? 5.867 -24.609 -27.922 1 97.69 38 THR B O 1
ATOM 3894 N N . GLU B 1 39 ? 5.41 -24.969 -30.047 1 96.81 39 GLU B N 1
ATOM 3895 C CA . GLU B 1 39 ? 5.277 -26.406 -29.922 1 96.81 39 GLU B CA 1
ATOM 3896 C C . GLU B 1 39 ? 6.605 -27.047 -29.531 1 96.81 39 GLU B C 1
ATOM 3898 O O . GLU B 1 39 ? 6.633 -28.188 -29.047 1 96.81 39 GLU B O 1
ATOM 3903 N N . ASP B 1 40 ? 7.691 -26.359 -29.766 1 97.19 40 ASP B N 1
ATOM 3904 C CA . ASP B 1 40 ? 9.016 -26.906 -29.5 1 97.19 40 ASP B CA 1
ATOM 3905 C C . ASP B 1 40 ? 9.484 -26.578 -28.094 1 97.19 40 ASP B C 1
ATOM 3907 O O . ASP B 1 40 ? 10.5 -27.094 -27.625 1 97.19 40 ASP B O 1
ATOM 3911 N N . VAL B 1 41 ? 8.75 -25.703 -27.422 1 97.19 41 VAL B N 1
ATOM 3912 C CA . VAL B 1 41 ? 9.211 -25.188 -26.141 1 97.19 41 VAL B CA 1
ATOM 3913 C C . VAL B 1 41 ? 9.281 -26.312 -25.109 1 97.19 41 VAL B C 1
ATOM 3915 O O . VAL B 1 41 ? 10.25 -26.422 -24.359 1 97.19 41 VAL B O 1
ATOM 3918 N N . THR B 1 42 ? 8.305 -27.109 -25.031 1 96 42 THR B N 1
ATOM 3919 C CA . THR B 1 42 ? 8.289 -28.188 -24.047 1 96 42 THR B CA 1
ATOM 3920 C C . THR B 1 42 ? 9.438 -29.172 -24.312 1 96 42 THR B C 1
ATOM 3922 O O . THR B 1 42 ? 10.055 -29.672 -23.375 1 96 42 THR B O 1
ATOM 3925 N N . GLY B 1 43 ? 9.656 -29.484 -25.625 1 96 43 GLY B N 1
ATOM 3926 C CA . GLY B 1 43 ? 10.797 -30.312 -25.969 1 96 43 GLY B CA 1
ATOM 3927 C C . GLY B 1 43 ? 12.125 -29.672 -25.609 1 96 43 GLY B C 1
ATOM 3928 O O . GLY B 1 43 ? 13.039 -30.344 -25.125 1 96 43 GLY B O 1
ATOM 3929 N N . TRP B 1 44 ? 12.219 -28.406 -25.922 1 96.75 44 TRP B N 1
ATOM 3930 C CA . TRP B 1 44 ? 13.406 -27.641 -25.547 1 96.75 44 TRP B CA 1
ATOM 3931 C C . TRP B 1 44 ? 13.641 -27.688 -24.047 1 96.75 44 TRP B C 1
ATOM 3933 O O . TRP B 1 44 ? 14.766 -27.906 -23.594 1 96.75 44 TRP B O 1
ATOM 3943 N N . LEU B 1 45 ? 12.617 -27.5 -23.188 1 96.31 45 LEU B N 1
ATOM 3944 C CA . LEU B 1 45 ? 12.711 -27.594 -21.734 1 96.31 45 LEU B CA 1
ATOM 3945 C C . LEU B 1 45 ? 13.195 -28.984 -21.312 1 96.31 45 LEU B C 1
ATOM 3947 O O . LEU B 1 45 ? 14.055 -29.094 -20.438 1 96.31 45 LEU B O 1
ATOM 3951 N N . ALA B 1 46 ? 12.648 -29.969 -21.938 1 94.56 46 ALA B N 1
ATOM 3952 C CA . ALA B 1 46 ? 13.07 -31.344 -21.656 1 94.56 46 ALA B CA 1
ATOM 3953 C C . ALA B 1 46 ? 14.547 -31.531 -21.984 1 94.56 46 ALA B C 1
ATOM 3955 O O . ALA B 1 46 ? 15.266 -32.219 -21.25 1 94.56 46 ALA B O 1
ATOM 3956 N N . GLY B 1 47 ? 14.898 -31 -23.125 1 94.44 47 GLY B N 1
ATOM 3957 C CA . GLY B 1 47 ? 16.297 -31.047 -23.5 1 94.44 47 GLY B CA 1
ATOM 3958 C C . GLY B 1 47 ? 17.219 -30.391 -22.5 1 94.44 47 GLY B C 1
ATOM 3959 O O . GLY B 1 47 ? 18.281 -30.922 -22.172 1 94.44 47 GLY B O 1
ATOM 3960 N N . ARG B 1 48 ? 16.797 -29.234 -22 1 93.38 48 ARG B N 1
ATOM 3961 C CA . ARG B 1 48 ? 17.578 -28.531 -20.984 1 93.38 48 ARG B CA 1
ATOM 3962 C C . ARG B 1 48 ? 17.656 -29.344 -19.703 1 93.38 48 ARG B C 1
ATOM 3964 O O . ARG B 1 48 ? 18.703 -29.375 -19.031 1 93.38 48 ARG B O 1
ATOM 3971 N N . ALA B 1 49 ? 16.578 -29.938 -19.312 1 91.25 49 ALA B N 1
ATOM 3972 C CA . ALA B 1 49 ? 16.531 -30.781 -18.125 1 91.25 49 ALA B CA 1
ATOM 3973 C C . ALA B 1 49 ? 17.5 -31.953 -18.25 1 91.25 49 ALA B C 1
ATOM 3975 O O . ALA B 1 49 ? 18.172 -32.344 -17.297 1 91.25 49 ALA B O 1
ATOM 3976 N N . ALA B 1 50 ? 17.547 -32.469 -19.438 1 90.62 50 ALA B N 1
ATOM 3977 C CA . ALA B 1 50 ? 18.375 -33.656 -19.703 1 90.62 50 ALA B CA 1
ATOM 3978 C C . ALA B 1 50 ? 19.859 -33.281 -19.719 1 90.62 50 ALA B C 1
ATOM 3980 O O . ALA B 1 50 ? 20.719 -34.094 -19.406 1 90.62 50 ALA B O 1
ATOM 3981 N N . ALA B 1 51 ? 20.047 -32.125 -20.109 1 89.06 51 ALA B N 1
ATOM 3982 C CA . ALA B 1 51 ? 21.422 -31.656 -20.234 1 89.06 51 ALA B CA 1
ATOM 3983 C C . ALA B 1 51 ? 22.047 -31.375 -18.875 1 89.06 51 ALA B C 1
ATOM 3985 O O . ALA B 1 51 ? 23.266 -31.266 -18.75 1 89.06 51 ALA B O 1
ATOM 3986 N N . ASN B 1 52 ? 21.203 -31.328 -17.875 1 84.94 52 ASN B N 1
ATOM 3987 C CA . ASN B 1 52 ? 21.672 -31.047 -16.516 1 84.94 52 ASN B CA 1
ATOM 3988 C C . ASN B 1 52 ? 21.25 -32.156 -15.547 1 84.94 52 ASN B C 1
ATOM 3990 O O . ASN B 1 52 ? 20.344 -32.938 -15.836 1 84.94 52 ASN B O 1
ATOM 3994 N N . ARG B 1 53 ? 22.016 -32.406 -14.609 1 84.62 53 ARG B N 1
ATOM 3995 C CA . ARG B 1 53 ? 21.672 -33.344 -13.555 1 84.62 53 ARG B CA 1
ATOM 3996 C C . ARG B 1 53 ? 21.016 -32.625 -12.375 1 84.62 53 ARG B C 1
ATOM 3998 O O . ARG B 1 53 ? 21.656 -31.812 -11.703 1 84.62 53 ARG B O 1
ATOM 4005 N N . PHE B 1 54 ? 19.688 -32.906 -12.234 1 90.19 54 PHE B N 1
ATOM 4006 C CA . PHE B 1 54 ? 18.953 -32.344 -11.102 1 90.19 54 PHE B CA 1
ATOM 4007 C C . PHE B 1 54 ? 18.438 -33.469 -10.195 1 90.19 54 PHE B C 1
ATOM 4009 O O . PHE B 1 54 ? 17.938 -34.469 -10.68 1 90.19 54 PHE B O 1
ATOM 4016 N N . ARG B 1 55 ? 18.688 -33.281 -8.938 1 91.94 55 ARG B N 1
ATOM 4017 C CA . ARG B 1 55 ? 18.156 -34.219 -7.965 1 91.94 55 ARG B CA 1
ATOM 4018 C C . ARG B 1 55 ? 17.656 -33.5 -6.719 1 91.94 55 ARG B C 1
ATOM 4020 O O . ARG B 1 55 ? 18.297 -32.562 -6.234 1 91.94 55 ARG B O 1
ATOM 4027 N N . VAL B 1 56 ? 16.469 -33.844 -6.305 1 95.88 56 VAL B N 1
ATOM 4028 C CA . VAL B 1 56 ? 15.891 -33.312 -5.078 1 95.88 56 VAL B CA 1
ATOM 4029 C C . VAL B 1 56 ? 15.391 -34.469 -4.203 1 95.88 56 VAL B C 1
ATOM 4031 O O . VAL B 1 56 ? 14.469 -35.188 -4.586 1 95.88 56 VAL B O 1
ATOM 4034 N N . ASP B 1 57 ? 15.945 -34.594 -3.016 1 96.94 57 ASP B N 1
ATOM 4035 C CA . ASP B 1 57 ? 15.586 -35.719 -2.133 1 96.94 57 ASP B CA 1
ATOM 4036 C C . ASP B 1 57 ? 15.102 -35.188 -0.78 1 96.94 57 ASP B C 1
ATOM 4038 O O . ASP B 1 57 ? 15.789 -34.406 -0.122 1 96.94 57 ASP B O 1
ATOM 4042 N N . PRO B 1 58 ? 13.922 -35.656 -0.385 1 97.81 58 PRO B N 1
ATOM 4043 C CA . PRO B 1 58 ? 13.57 -35.406 1.012 1 97.81 58 PRO B CA 1
ATOM 4044 C C . PRO B 1 58 ? 14.578 -36 1.995 1 97.81 58 PRO B C 1
ATOM 4046 O O . PRO B 1 58 ? 15.078 -37.094 1.773 1 97.81 58 PRO B O 1
ATOM 4049 N N . ILE B 1 59 ? 14.883 -35.312 2.994 1 98.56 59 ILE B N 1
ATOM 4050 C CA . ILE B 1 59 ? 15.828 -35.781 4.004 1 98.56 59 ILE B CA 1
ATOM 4051 C C . ILE B 1 59 ? 15.305 -35.438 5.398 1 98.56 59 ILE B C 1
ATOM 4053 O O . ILE B 1 59 ? 14.461 -34.531 5.555 1 98.56 59 ILE B O 1
ATOM 4057 N N . PRO B 1 60 ? 15.758 -36.188 6.457 1 98.62 60 PRO B N 1
ATOM 4058 C CA . PRO B 1 60 ? 15.445 -35.75 7.82 1 98.62 60 PRO B CA 1
ATOM 4059 C C . PRO B 1 60 ? 16.078 -34.406 8.172 1 98.62 60 PRO B C 1
ATOM 4061 O O . PRO B 1 60 ? 17.094 -34.031 7.594 1 98.62 60 PRO B O 1
ATOM 4064 N N . PHE B 1 61 ? 15.461 -33.719 9.109 1 98.56 61 PHE B N 1
ATOM 4065 C CA . PHE B 1 61 ? 15.984 -32.406 9.531 1 98.56 61 PHE B CA 1
ATOM 4066 C C . PHE B 1 61 ? 17.438 -32.531 9.984 1 98.56 61 PHE B C 1
ATOM 4068 O O . PHE B 1 61 ? 18.234 -31.641 9.734 1 98.56 61 PHE B O 1
ATOM 4075 N N . ALA B 1 62 ? 17.766 -33.625 10.617 1 97.94 62 ALA B N 1
ATOM 4076 C CA . ALA B 1 62 ? 19.094 -33.812 11.18 1 97.94 62 ALA B CA 1
ATOM 4077 C C . ALA B 1 62 ? 20.156 -33.906 10.078 1 97.94 62 ALA B C 1
ATOM 4079 O O . ALA B 1 62 ? 21.344 -33.719 10.328 1 97.94 62 ALA B O 1
ATOM 4080 N N . ALA B 1 63 ? 19.688 -34.188 8.883 1 98.31 63 ALA B N 1
ATOM 4081 C CA . ALA B 1 63 ? 20.625 -34.375 7.77 1 98.31 63 ALA B CA 1
ATOM 4082 C C . ALA B 1 63 ? 20.859 -33.062 7.035 1 98.31 63 ALA B C 1
ATOM 4084 O O . ALA B 1 63 ? 21.672 -33 6.102 1 98.31 63 ALA B O 1
ATOM 4085 N N . MET B 1 64 ? 20.203 -32.031 7.414 1 98.06 64 MET B N 1
ATOM 4086 C CA . MET B 1 64 ? 20.375 -30.75 6.73 1 98.06 64 MET B CA 1
ATOM 4087 C C . MET B 1 64 ? 21.75 -30.156 7.016 1 98.06 64 MET B C 1
ATOM 4089 O O . MET B 1 64 ? 22.25 -30.25 8.141 1 98.06 64 MET B O 1
ATOM 4093 N N . ASP B 1 65 ? 22.297 -29.641 6.012 1 96.75 65 ASP B N 1
ATOM 4094 C CA . ASP B 1 65 ? 23.578 -28.938 6.145 1 96.75 65 ASP B CA 1
ATOM 4095 C C . ASP B 1 65 ? 23.359 -27.438 6.352 1 96.75 65 ASP B C 1
ATOM 4097 O O . ASP B 1 65 ? 22.719 -26.781 5.527 1 96.75 65 ASP B O 1
ATOM 4101 N N . GLY B 1 66 ? 23.891 -26.969 7.43 1 96.12 66 GLY B N 1
ATOM 4102 C CA . GLY B 1 66 ? 23.875 -25.531 7.688 1 96.12 66 GLY B CA 1
ATOM 4103 C C . GLY B 1 66 ? 22.609 -25.062 8.359 1 96.12 66 GLY B C 1
ATOM 4104 O O . GLY B 1 66 ? 22.5 -23.891 8.75 1 96.12 66 GLY B O 1
ATOM 4105 N N . TRP B 1 67 ? 21.641 -25.906 8.484 1 97.62 67 TRP B N 1
ATOM 4106 C CA . TRP B 1 67 ? 20.359 -25.547 9.094 1 97.62 67 TRP B CA 1
ATOM 4107 C C . TRP B 1 67 ? 20.203 -26.219 10.453 1 97.62 67 TRP B C 1
ATOM 4109 O O . TRP B 1 67 ? 20.703 -27.328 10.672 1 97.62 67 TRP B O 1
ATOM 4119 N N . SER B 1 68 ? 19.531 -25.531 11.32 1 97.88 68 SER B N 1
ATOM 4120 C CA . SER B 1 68 ? 19.25 -26.125 12.625 1 97.88 68 SER B CA 1
ATOM 4121 C C . SER B 1 68 ? 18.062 -25.438 13.305 1 97.88 68 SER B C 1
ATOM 4123 O O . SER B 1 68 ? 17.703 -24.312 12.945 1 97.88 68 SER B O 1
ATOM 4125 N N . PHE B 1 69 ? 17.453 -26.156 14.18 1 98.25 69 PHE B N 1
ATOM 4126 C CA . PHE B 1 69 ? 16.438 -25.578 15.047 1 98.25 69 PHE B CA 1
ATOM 4127 C C . PHE B 1 69 ? 17.078 -24.812 16.203 1 98.25 69 PHE B C 1
ATOM 4129 O O . PHE B 1 69 ? 17.875 -25.375 16.953 1 98.25 69 PHE B O 1
ATOM 4136 N N . GLN B 1 70 ? 16.672 -23.594 16.344 1 97.38 70 GLN B N 1
ATOM 4137 C CA . GLN B 1 70 ? 17.203 -22.781 17.438 1 97.38 70 GLN B CA 1
ATOM 4138 C C . GLN B 1 70 ? 16.75 -23.312 18.797 1 97.38 70 GLN B C 1
ATOM 4140 O O . GLN B 1 70 ? 15.57 -23.656 18.969 1 97.38 70 GLN B O 1
ATOM 4145 N N . GLY B 1 71 ? 17.641 -23.281 19.781 1 96.12 71 GLY B N 1
ATOM 4146 C CA . GLY B 1 71 ? 17.344 -23.812 21.094 1 96.12 71 GLY B CA 1
ATOM 4147 C C . GLY B 1 71 ? 16.281 -23.016 21.828 1 96.12 71 GLY B C 1
ATOM 4148 O O . GLY B 1 71 ? 15.422 -23.594 22.516 1 96.12 71 GLY B O 1
ATOM 4149 N N . THR B 1 72 ? 16.172 -21.781 21.625 1 95.25 72 THR B N 1
ATOM 4150 C CA . THR B 1 72 ? 15.328 -20.891 22.422 1 95.25 72 THR B CA 1
ATOM 4151 C C . THR B 1 72 ? 13.93 -20.797 21.812 1 95.25 72 THR B C 1
ATOM 4153 O O . THR B 1 72 ? 12.938 -20.719 22.531 1 95.25 72 THR B O 1
ATOM 4156 N N . THR B 1 73 ? 13.828 -20.844 20.484 1 96.94 73 THR B N 1
ATOM 4157 C CA . THR B 1 73 ? 12.562 -20.562 19.828 1 96.94 73 THR B CA 1
ATOM 4158 C C . THR B 1 73 ? 12.062 -21.781 19.062 1 96.94 73 THR B C 1
ATOM 4160 O O . THR B 1 73 ? 10.891 -21.859 18.703 1 96.94 73 THR B O 1
ATOM 4163 N N . GLY B 1 74 ? 13.039 -22.703 18.75 1 98.12 74 GLY B N 1
ATOM 4164 C CA . GLY B 1 74 ? 12.695 -23.828 17.891 1 98.12 74 GLY B CA 1
ATOM 4165 C C . GLY B 1 74 ? 12.578 -23.438 16.422 1 98.12 74 GLY B C 1
ATOM 4166 O O . GLY B 1 74 ? 12.172 -24.25 15.594 1 98.12 74 GLY B O 1
ATOM 4167 N N . ASN B 1 75 ? 12.867 -22.219 16.094 1 98.56 75 ASN B N 1
ATOM 4168 C CA . ASN B 1 75 ? 12.836 -21.797 14.703 1 98.56 75 ASN B CA 1
ATOM 4169 C C . ASN B 1 75 ? 13.891 -22.531 13.875 1 98.56 75 ASN B C 1
ATOM 4171 O O . ASN B 1 75 ? 14.977 -22.828 14.367 1 98.56 75 ASN B O 1
ATOM 4175 N N . LEU B 1 76 ? 13.516 -22.859 12.641 1 98.69 76 LEU B N 1
ATOM 4176 C CA . LEU B 1 76 ? 14.461 -23.453 11.703 1 98.69 76 LEU B CA 1
ATOM 4177 C C . LEU B 1 76 ? 15.227 -22.375 10.938 1 98.69 76 LEU B C 1
ATOM 4179 O O . LEU B 1 76 ? 14.625 -21.609 10.172 1 98.69 76 LEU B O 1
ATOM 4183 N N . VAL B 1 77 ? 16.578 -22.266 11.164 1 97.94 77 VAL B N 1
ATOM 4184 C CA . VAL B 1 77 ? 17.359 -21.156 10.641 1 97.94 77 VAL B CA 1
ATOM 4185 C C . VAL B 1 77 ? 18.656 -21.688 10.023 1 97.94 77 VAL B C 1
ATOM 4187 O O . VAL B 1 77 ? 19.062 -22.828 10.297 1 97.94 77 VAL B O 1
ATOM 4190 N N . HIS B 1 78 ? 19.234 -20.922 9.148 1 96.12 78 HIS B N 1
ATOM 4191 C CA . HIS B 1 78 ? 20.562 -21.203 8.625 1 96.12 78 HIS B CA 1
ATOM 4192 C C . HIS B 1 78 ? 21.641 -20.609 9.516 1 96.12 78 HIS B C 1
ATOM 4194 O O . HIS B 1 78 ? 21.469 -19.516 10.062 1 96.12 78 HIS B O 1
ATOM 4200 N N . ARG B 1 79 ? 22.688 -21.156 9.586 1 94.94 79 ARG B N 1
ATOM 4201 C CA . ARG B 1 79 ? 23.766 -20.75 10.484 1 94.94 79 ARG B CA 1
ATOM 4202 C C . ARG B 1 79 ? 24.312 -19.391 10.102 1 94.94 79 ARG B C 1
ATOM 4204 O O . ARG B 1 79 ? 24.797 -18.641 10.961 1 94.94 79 ARG B O 1
ATOM 4211 N N . SER B 1 80 ? 24.234 -19.016 8.859 1 88.62 80 SER B N 1
ATOM 4212 C CA . SER B 1 80 ? 24.75 -17.734 8.406 1 88.62 80 SER B CA 1
ATOM 4213 C C . SER B 1 80 ? 23.844 -16.594 8.836 1 88.62 80 SER B C 1
ATOM 4215 O O . SER B 1 80 ? 24.234 -15.422 8.781 1 88.62 80 SER B O 1
ATOM 4217 N N . GLY B 1 81 ? 22.656 -16.938 9.242 1 86.19 81 GLY B N 1
ATOM 4218 C CA . GLY B 1 81 ? 21.672 -15.906 9.555 1 86.19 81 GLY B CA 1
ATOM 4219 C C . GLY B 1 81 ? 21.062 -15.273 8.32 1 86.19 81 GLY B C 1
ATOM 4220 O O . GLY B 1 81 ? 20.25 -14.352 8.43 1 86.19 81 GLY B O 1
ATOM 4221 N N . ARG B 1 82 ? 21.453 -15.773 7.254 1 83.62 82 ARG B N 1
ATOM 4222 C CA . ARG B 1 82 ? 20.969 -15.242 5.988 1 83.62 82 ARG B CA 1
ATOM 4223 C C . ARG B 1 82 ? 19.859 -16.125 5.414 1 83.62 82 ARG B C 1
ATOM 4225 O O . ARG B 1 82 ? 19.234 -16.906 6.141 1 83.62 82 ARG B O 1
ATOM 4232 N N . PHE B 1 83 ? 19.422 -15.93 4.227 1 88.06 83 PHE B N 1
ATOM 4233 C CA . PHE B 1 83 ? 18.375 -16.641 3.514 1 88.06 83 PHE B CA 1
ATOM 4234 C C . PHE B 1 83 ? 17.016 -16.375 4.137 1 88.06 83 PHE B C 1
ATOM 4236 O O . PHE B 1 83 ? 16.578 -15.227 4.211 1 88.06 83 PHE B O 1
ATOM 4243 N N . PHE B 1 84 ? 16.391 -17.484 4.613 1 94.94 84 PHE B N 1
ATOM 4244 C CA . PHE B 1 84 ? 15.07 -17.359 5.23 1 94.94 84 PHE B CA 1
ATOM 4245 C C . PHE B 1 84 ? 14.969 -18.266 6.461 1 94.94 84 PHE B C 1
ATOM 4247 O O . PHE B 1 84 ? 15.922 -18.969 6.797 1 94.94 84 PHE B O 1
ATOM 4254 N N . SER B 1 85 ? 13.977 -18.062 7.215 1 97.62 85 SER B N 1
ATOM 4255 C CA . SER B 1 85 ? 13.703 -18.906 8.375 1 97.62 85 SER B CA 1
ATOM 4256 C C . SER B 1 85 ? 12.266 -19.422 8.352 1 97.62 85 SER B C 1
ATOM 4258 O O . SER B 1 85 ? 11.414 -18.875 7.648 1 97.62 85 SER B O 1
ATOM 4260 N N . VAL B 1 86 ? 12.062 -20.516 8.953 1 98.75 86 VAL B N 1
ATOM 4261 C CA . VAL B 1 86 ? 10.719 -20.984 9.281 1 98.75 86 VAL B CA 1
ATOM 4262 C C . VAL B 1 86 ? 10.422 -20.719 10.75 1 98.75 86 VAL B C 1
ATOM 4264 O O . VAL B 1 86 ? 11.109 -21.234 11.633 1 98.75 86 VAL B O 1
ATOM 4267 N N . GLU B 1 87 ? 9.438 -19.922 10.961 1 98.5 87 GLU B N 1
ATOM 4268 C CA . GLU B 1 87 ? 9.047 -19.5 12.297 1 98.5 87 GLU B CA 1
ATOM 4269 C C . GLU B 1 87 ? 7.578 -19.812 12.57 1 98.5 87 GLU B C 1
ATOM 4271 O O . GLU B 1 87 ? 6.945 -20.547 11.82 1 98.5 87 GLU B O 1
ATOM 4276 N N . GLY B 1 88 ? 7.164 -19.391 13.82 1 98.56 88 GLY B N 1
ATOM 4277 C CA . GLY B 1 88 ? 5.742 -19.453 14.109 1 98.56 88 GLY B CA 1
ATOM 4278 C C . GLY B 1 88 ? 5.043 -18.125 13.977 1 98.56 88 GLY B C 1
ATOM 4279 O O . GLY B 1 88 ? 5.664 -17.062 14.141 1 98.56 88 GLY B O 1
ATOM 4280 N N . VAL B 1 89 ? 3.785 -18.172 13.664 1 98.12 89 VAL B N 1
ATOM 4281 C CA . VAL B 1 89 ? 2.986 -16.953 13.641 1 98.12 89 VAL B CA 1
ATOM 4282 C C . VAL B 1 89 ? 1.635 -17.203 14.305 1 98.12 89 VAL B C 1
ATOM 4284 O O . VAL B 1 89 ? 1.068 -18.297 14.18 1 98.12 89 VAL B O 1
ATOM 4287 N N . HIS B 1 90 ? 1.179 -16.312 15.031 1 97.69 90 HIS B N 1
ATOM 4288 C CA . HIS B 1 90 ? -0.161 -16.266 15.602 1 97.69 90 HIS B CA 1
ATOM 4289 C C . HIS B 1 90 ? -1.014 -15.203 14.906 1 97.69 90 HIS B C 1
ATOM 4291 O O . HIS B 1 90 ? -0.712 -14.008 14.977 1 97.69 90 HIS B O 1
ATOM 4297 N N . VAL B 1 91 ? -2.068 -15.617 14.227 1 96.44 91 VAL B N 1
ATOM 4298 C CA . VAL B 1 91 ? -2.896 -14.719 13.422 1 96.44 91 VAL B CA 1
ATOM 4299 C C . VAL B 1 91 ? -4.262 -14.547 14.086 1 96.44 91 VAL B C 1
ATOM 4301 O O . VAL B 1 91 ? -4.883 -15.531 14.5 1 96.44 91 VAL B O 1
ATOM 4304 N N . THR B 1 92 ? -4.668 -13.344 14.203 1 94.44 92 THR B N 1
ATOM 4305 C CA . THR B 1 92 ? -6.008 -13.016 14.672 1 94.44 92 THR B CA 1
ATOM 4306 C C . THR B 1 92 ? -6.711 -12.078 13.695 1 94.44 92 THR B C 1
ATOM 4308 O O . THR B 1 92 ? -6.105 -11.117 13.211 1 94.44 92 THR B O 1
ATOM 4311 N N . ILE B 1 93 ? -7.961 -12.359 13.336 1 90.88 93 ILE B N 1
ATOM 4312 C CA . ILE B 1 93 ? -8.773 -11.516 12.469 1 90.88 93 ILE B CA 1
ATOM 4313 C C . ILE B 1 93 ? -10.086 -11.164 13.164 1 90.88 93 ILE B C 1
ATOM 4315 O O . ILE B 1 93 ? -10.812 -12.055 13.617 1 90.88 93 ILE B O 1
ATOM 4319 N N . GLY B 1 94 ? -10.414 -9.789 13.242 1 82.44 94 GLY B N 1
ATOM 4320 C CA . GLY B 1 94 ? -11.711 -9.328 13.727 1 82.44 94 GLY B CA 1
ATOM 4321 C C . GLY B 1 94 ? -11.648 -8.742 15.125 1 82.44 94 GLY B C 1
ATOM 4322 O O . GLY B 1 94 ? -10.633 -8.891 15.82 1 82.44 94 GLY B O 1
ATOM 4323 N N . ASP B 1 95 ? -12.773 -7.938 15.586 1 67.69 95 ASP B N 1
ATOM 4324 C CA . ASP B 1 95 ? -12.922 -7.363 16.922 1 67.69 95 ASP B CA 1
ATOM 4325 C C . ASP B 1 95 ? -13.898 -8.172 17.766 1 67.69 95 ASP B C 1
ATOM 4327 O O . ASP B 1 95 ? -13.898 -8.078 18.984 1 67.69 95 ASP B O 1
ATOM 4331 N N . GLY B 1 96 ? -14.852 -9.094 16.984 1 60.5 96 GLY B N 1
ATOM 4332 C CA . GLY B 1 96 ? -15.781 -10.008 17.609 1 60.5 96 GLY B CA 1
ATOM 4333 C C . GLY B 1 96 ? -15.203 -11.398 17.828 1 60.5 96 GLY B C 1
ATOM 4334 O O . GLY B 1 96 ? -14.031 -11.539 18.188 1 60.5 96 GLY B O 1
ATOM 4335 N N . PRO B 1 97 ? -16.203 -12.312 17.609 1 69.56 97 PRO B N 1
ATOM 4336 C CA . PRO B 1 97 ? -15.516 -13.609 17.656 1 69.56 97 PRO B CA 1
ATOM 4337 C C . PRO B 1 97 ? -14.336 -13.688 16.688 1 69.56 97 PRO B C 1
ATOM 4339 O O . PRO B 1 97 ? -14.508 -13.492 15.484 1 69.56 97 PRO B O 1
ATOM 4342 N N . LEU B 1 98 ? -13.266 -13.727 17.266 1 71.19 98 LEU B N 1
ATOM 4343 C CA . LEU B 1 98 ? -11.992 -13.648 16.578 1 71.19 98 LEU B CA 1
ATOM 4344 C C . LEU B 1 98 ? -11.695 -14.953 15.836 1 71.19 98 LEU B C 1
ATOM 4346 O O . LEU B 1 98 ? -11.93 -16.031 16.375 1 71.19 98 LEU B O 1
ATOM 4350 N N . GLN B 1 99 ? -11.539 -14.906 14.547 1 88.12 99 GLN B N 1
ATOM 4351 C CA . GLN B 1 99 ? -10.82 -15.992 13.898 1 88.12 99 GLN B CA 1
ATOM 4352 C C . GLN B 1 99 ? -9.352 -16 14.312 1 88.12 99 GLN B C 1
ATOM 4354 O O . GLN B 1 99 ? -8.664 -14.984 14.234 1 88.12 99 GLN B O 1
ATOM 4359 N N . GLU B 1 100 ? -8.953 -17.109 14.859 1 94 100 GLU B N 1
ATOM 4360 C CA . GLU B 1 100 ? -7.609 -17.203 15.43 1 94 100 GLU B CA 1
ATOM 4361 C C . GLU B 1 100 ? -6.965 -18.547 15.117 1 94 100 GLU B C 1
ATOM 4363 O O . GLU B 1 100 ? -7.625 -19.578 15.18 1 94 100 GLU B O 1
ATOM 4368 N N . TRP B 1 101 ? -5.68 -18.453 14.672 1 96 101 TRP B N 1
ATOM 4369 C CA . TRP B 1 101 ? -4.941 -19.703 14.5 1 96 101 TRP B CA 1
ATOM 4370 C C . TRP B 1 101 ? -3.439 -19.453 14.578 1 96 101 TRP B C 1
ATOM 4372 O O . TRP B 1 101 ? -2.988 -18.312 14.562 1 96 101 TRP B O 1
ATOM 4382 N N . GLN B 1 102 ? -2.688 -20.469 14.781 1 98.06 102 GLN B N 1
ATOM 4383 C CA . GLN B 1 102 ? -1.229 -20.453 14.758 1 98.06 102 GLN B CA 1
ATOM 4384 C C . GLN B 1 102 ? -0.687 -21.422 13.711 1 98.06 102 GLN B C 1
ATOM 4386 O O . GLN B 1 102 ? -1.312 -22.438 13.414 1 98.06 102 GLN B O 1
ATOM 4391 N N . GLN B 1 103 ? 0.475 -21.109 13.141 1 98.56 103 GLN B N 1
ATOM 4392 C CA . GLN B 1 103 ? 1.081 -21.984 12.148 1 98.56 103 GLN B CA 1
ATOM 4393 C C . GLN B 1 103 ? 2.559 -21.656 11.953 1 98.56 103 GLN B C 1
ATOM 4395 O O . GLN B 1 103 ? 3.025 -20.594 12.375 1 98.56 103 GLN B O 1
ATOM 4400 N N . PRO B 1 104 ? 3.297 -22.641 11.273 1 98.75 104 PRO B N 1
ATOM 4401 C CA . PRO B 1 104 ? 4.594 -22.25 10.711 1 98.75 104 PRO B CA 1
ATOM 4402 C C . PRO B 1 104 ? 4.461 -21.25 9.562 1 98.75 104 PRO B C 1
ATOM 4404 O O . PRO B 1 104 ? 3.465 -21.266 8.836 1 98.75 104 PRO B O 1
ATOM 4407 N N . ILE B 1 105 ? 5.426 -20.406 9.43 1 98.69 105 ILE B N 1
ATOM 4408 C CA . ILE B 1 105 ? 5.426 -19.438 8.344 1 98.69 105 ILE B CA 1
ATOM 4409 C C . ILE B 1 105 ? 6.863 -19.125 7.934 1 98.69 105 ILE B C 1
ATOM 4411 O O . ILE B 1 105 ? 7.785 -19.219 8.75 1 98.69 105 ILE B O 1
ATOM 4415 N N . ILE B 1 106 ? 7.074 -18.859 6.68 1 98.44 106 ILE B N 1
ATOM 4416 C CA . ILE B 1 106 ? 8.391 -18.5 6.176 1 98.44 106 ILE B CA 1
ATOM 4417 C C . ILE B 1 106 ? 8.625 -17 6.355 1 98.44 106 ILE B C 1
ATOM 4419 O O . ILE B 1 106 ? 7.777 -16.188 5.977 1 98.44 106 ILE B O 1
ATOM 4423 N N . ASP B 1 107 ? 9.68 -16.641 6.961 1 96.81 107 ASP B N 1
ATOM 4424 C CA . ASP B 1 107 ? 10.148 -15.25 7.012 1 96.81 107 ASP B CA 1
ATOM 4425 C C . ASP B 1 107 ? 11.359 -15.047 6.105 1 96.81 107 ASP B C 1
ATOM 4427 O O . ASP B 1 107 ? 12.461 -15.516 6.414 1 96.81 107 ASP B O 1
ATOM 4431 N N . GLN B 1 108 ? 11.148 -14.422 5.023 1 93.94 108 GLN B N 1
ATOM 4432 C CA . GLN B 1 108 ? 12.18 -14.047 4.059 1 93.94 108 GLN B CA 1
ATOM 4433 C C . GLN B 1 108 ? 12.062 -12.57 3.674 1 93.94 108 GLN B C 1
ATOM 4435 O O . GLN B 1 108 ? 11.523 -12.242 2.615 1 93.94 108 GLN B O 1
ATOM 4440 N N . PRO B 1 109 ? 12.602 -11.664 4.43 1 88.25 109 PRO B N 1
ATOM 4441 C CA . PRO B 1 109 ? 12.367 -10.234 4.25 1 88.25 109 PRO B CA 1
ATOM 4442 C C . PRO B 1 109 ? 13.039 -9.672 3.002 1 88.25 109 PRO B C 1
ATOM 4444 O O . PRO B 1 109 ? 12.641 -8.617 2.498 1 88.25 109 PRO B O 1
ATOM 4447 N N . GLU B 1 110 ? 13.945 -10.367 2.445 1 88.94 110 GLU B N 1
ATOM 4448 C CA . GLU B 1 110 ? 14.68 -9.867 1.29 1 88.94 110 GLU B CA 1
ATOM 4449 C C . GLU B 1 110 ? 13.773 -9.727 0.07 1 88.94 110 GLU B C 1
ATOM 4451 O O . GLU B 1 110 ? 12.984 -10.625 -0.226 1 88.94 110 GLU B O 1
ATOM 4456 N N . ILE B 1 111 ? 13.914 -8.625 -0.57 1 92.56 111 ILE B N 1
ATOM 4457 C CA . ILE B 1 111 ? 13.188 -8.383 -1.811 1 92.56 111 ILE B CA 1
ATOM 4458 C C . ILE B 1 111 ? 14 -8.898 -2.996 1 92.56 111 ILE B C 1
ATOM 4460 O O . ILE B 1 111 ? 15.156 -8.5 -3.182 1 92.56 111 ILE B O 1
ATOM 4464 N N . GLY B 1 112 ? 13.469 -9.781 -3.74 1 93.88 112 GLY B N 1
ATOM 4465 C CA . GLY B 1 112 ? 14.094 -10.258 -4.961 1 93.88 112 GLY B CA 1
ATOM 4466 C C . GLY B 1 112 ? 13.602 -9.539 -6.203 1 93.88 112 GLY B C 1
ATOM 4467 O O . GLY B 1 112 ? 12.562 -8.883 -6.18 1 93.88 112 GLY B O 1
ATOM 4468 N N . VAL B 1 113 ? 14.406 -9.625 -7.242 1 96.12 113 VAL B N 1
ATOM 4469 C CA . VAL B 1 113 ? 14.031 -9.094 -8.547 1 96.12 113 VAL B CA 1
ATOM 4470 C C . VAL B 1 113 ? 13.492 -10.227 -9.43 1 96.12 113 VAL B C 1
ATOM 4472 O O . VAL B 1 113 ? 14.172 -11.234 -9.625 1 96.12 113 VAL B O 1
ATOM 4475 N N . LEU B 1 114 ? 12.328 -10.117 -9.82 1 98.06 114 LEU B N 1
ATOM 4476 C CA . LEU B 1 114 ? 11.742 -10.891 -10.914 1 98.06 114 LEU B CA 1
ATOM 4477 C C . LEU B 1 114 ? 11.586 -10.039 -12.164 1 98.06 114 LEU B C 1
ATOM 4479 O O . LEU B 1 114 ? 10.664 -9.227 -12.266 1 98.06 114 LEU B O 1
ATOM 4483 N N . GLY B 1 115 ? 12.484 -10.25 -13.133 1 98.5 115 GLY B N 1
ATOM 4484 C CA . GLY B 1 115 ? 12.523 -9.359 -14.281 1 98.5 115 GLY B CA 1
ATOM 4485 C C . GLY B 1 115 ? 12.43 -10.094 -15.609 1 98.5 115 GLY B C 1
ATOM 4486 O O . GLY B 1 115 ? 13.117 -11.094 -15.82 1 98.5 115 GLY B O 1
ATOM 4487 N N . ILE B 1 116 ? 11.57 -9.656 -16.469 1 98.81 116 ILE B N 1
ATOM 4488 C CA . ILE B 1 116 ? 11.508 -10.148 -17.844 1 98.81 116 ILE B CA 1
ATOM 4489 C C . ILE B 1 116 ? 11.984 -9.062 -18.797 1 98.81 116 ILE B C 1
ATOM 4491 O O . ILE B 1 116 ? 11.484 -7.941 -18.781 1 98.81 116 ILE B O 1
ATOM 4495 N N . LEU B 1 117 ? 12.953 -9.383 -19.609 1 98.62 117 LEU B N 1
ATOM 4496 C CA . LEU B 1 117 ? 13.5 -8.477 -20.609 1 98.62 117 LEU B CA 1
ATOM 4497 C C . LEU B 1 117 ? 12.703 -8.555 -21.906 1 98.62 117 LEU B C 1
ATOM 4499 O O . LEU B 1 117 ? 12.445 -9.648 -22.406 1 98.62 117 LEU B O 1
ATOM 4503 N N . ALA B 1 118 ? 12.289 -7.469 -22.391 1 98.44 118 ALA B N 1
ATOM 4504 C CA . ALA B 1 118 ? 11.531 -7.395 -23.641 1 98.44 118 ALA B CA 1
ATOM 4505 C C . ALA B 1 118 ? 12.359 -6.734 -24.734 1 98.44 118 ALA B C 1
ATOM 4507 O O . ALA B 1 118 ? 13.203 -5.879 -24.469 1 98.44 118 ALA B O 1
ATOM 4508 N N . LYS B 1 119 ? 12.109 -7.055 -25.922 1 97.94 119 LYS B N 1
ATOM 4509 C CA . LYS B 1 119 ? 12.742 -6.473 -27.094 1 97.94 119 LYS B CA 1
ATOM 4510 C C . LYS B 1 119 ? 11.852 -6.621 -28.328 1 97.94 119 LYS B C 1
ATOM 4512 O O . LYS B 1 119 ? 11.164 -7.633 -28.484 1 97.94 119 LYS B O 1
ATOM 4517 N N . GLU B 1 120 ? 11.914 -5.68 -29.188 1 97.06 120 GLU B N 1
ATOM 4518 C CA . GLU B 1 120 ? 11.117 -5.73 -30.406 1 97.06 120 GLU B CA 1
ATOM 4519 C C . GLU B 1 120 ? 11.875 -6.426 -31.531 1 97.06 120 GLU B C 1
ATOM 4521 O O . GLU B 1 120 ? 13.039 -6.113 -31.797 1 97.06 120 GLU B O 1
ATOM 4526 N N . PHE B 1 121 ? 11.32 -7.402 -32.062 1 97.06 121 PHE B N 1
ATOM 4527 C CA . PHE B 1 121 ? 11.75 -8.047 -33.281 1 97.06 121 PHE B CA 1
ATOM 4528 C C . PHE B 1 121 ? 10.688 -7.93 -34.375 1 97.06 121 PHE B C 1
ATOM 4530 O O . PHE B 1 121 ? 9.555 -8.398 -34.188 1 97.06 121 PHE B O 1
ATOM 4537 N N . ASP B 1 122 ? 11.016 -7.262 -35.531 1 95.31 122 ASP B N 1
ATOM 4538 C CA . ASP B 1 122 ? 10.094 -7.121 -36.656 1 95.31 122 ASP B CA 1
ATOM 4539 C C . ASP B 1 122 ? 8.797 -6.449 -36.219 1 95.31 122 ASP B C 1
ATOM 4541 O O . ASP B 1 122 ? 7.703 -6.91 -36.531 1 95.31 122 ASP B O 1
ATOM 4545 N N . GLY B 1 123 ? 8.852 -5.582 -35.281 1 95.81 123 GLY B N 1
ATOM 4546 C CA . GLY B 1 123 ? 7.723 -4.758 -34.875 1 95.81 123 GLY B CA 1
ATOM 4547 C C . GLY B 1 123 ? 6.914 -5.363 -33.75 1 95.81 123 GLY B C 1
ATOM 4548 O O . GLY B 1 123 ? 5.902 -4.793 -33.344 1 95.81 123 GLY B O 1
ATOM 4549 N N . VAL B 1 124 ? 7.324 -6.508 -33.281 1 97.94 124 VAL B N 1
ATOM 4550 C CA . VAL B 1 124 ? 6.57 -7.199 -32.219 1 97.94 124 VAL B CA 1
ATOM 4551 C C . VAL B 1 124 ? 7.453 -7.395 -31 1 97.94 124 VAL B C 1
ATOM 4553 O O . VAL B 1 124 ? 8.602 -7.832 -31.109 1 97.94 124 VAL B O 1
ATOM 4556 N N . LEU B 1 125 ? 6.914 -7.109 -29.828 1 97.94 125 LEU B N 1
ATOM 4557 C CA . LEU B 1 125 ? 7.648 -7.305 -28.594 1 97.94 125 LEU B CA 1
ATOM 4558 C C . LEU B 1 125 ? 7.828 -8.789 -28.297 1 97.94 125 LEU B C 1
ATOM 4560 O O . LEU B 1 125 ? 6.875 -9.57 -28.406 1 97.94 125 LEU B O 1
ATOM 4564 N N . HIS B 1 126 ? 9.016 -9.172 -28.047 1 98.5 126 HIS B N 1
ATOM 4565 C CA . HIS B 1 126 ? 9.367 -10.492 -27.531 1 98.5 126 HIS B CA 1
ATOM 4566 C C . HIS B 1 126 ? 9.922 -10.406 -26.125 1 98.5 126 HIS B C 1
ATOM 4568 O O . HIS B 1 126 ? 10.414 -9.359 -25.703 1 98.5 126 HIS B O 1
ATOM 4574 N N . PHE B 1 127 ? 9.836 -11.461 -25.422 1 98.75 127 PHE B N 1
ATOM 4575 C CA . PHE B 1 127 ? 10.227 -11.539 -24.016 1 98.75 127 PHE B CA 1
ATOM 4576 C C . PHE B 1 127 ? 11.227 -12.664 -23.797 1 98.75 127 PHE B C 1
ATOM 4578 O O . PHE B 1 127 ? 11 -13.797 -24.219 1 98.75 127 PHE B O 1
ATOM 4585 N N . LEU B 1 128 ? 12.305 -12.328 -23.172 1 98.56 128 LEU B N 1
ATOM 4586 C CA . LEU B 1 128 ? 13.352 -13.305 -22.922 1 98.56 128 LEU B CA 1
ATOM 4587 C C . LEU B 1 128 ? 13.023 -14.141 -21.688 1 98.56 128 LEU B C 1
ATOM 4589 O O . LEU B 1 128 ? 13.094 -13.648 -20.562 1 98.56 128 LEU B O 1
ATOM 4593 N N . MET B 1 129 ? 12.672 -15.445 -21.922 1 98.5 129 MET B N 1
ATOM 4594 C CA . MET B 1 129 ? 12.32 -16.375 -20.844 1 98.5 129 MET B CA 1
ATOM 4595 C C . MET B 1 129 ? 13.484 -17.312 -20.547 1 98.5 129 MET B C 1
ATOM 4597 O O . MET B 1 129 ? 14.305 -17.594 -21.406 1 98.5 129 MET B O 1
ATOM 4601 N N . GLN B 1 130 ? 13.539 -17.766 -19.359 1 97.5 130 GLN B N 1
ATOM 4602 C CA . GLN B 1 130 ? 14.609 -18.641 -18.906 1 97.5 130 GLN B CA 1
ATOM 4603 C C . GLN B 1 130 ? 14.07 -20.031 -18.547 1 97.5 130 GLN B C 1
ATOM 4605 O O . GLN B 1 130 ? 13.008 -20.141 -17.922 1 97.5 130 GLN B O 1
ATOM 4610 N N . ALA B 1 131 ? 14.711 -21.078 -18.984 1 96.44 131 ALA B N 1
ATOM 4611 C CA . ALA B 1 131 ? 14.5 -22.391 -18.406 1 96.44 131 ALA B CA 1
ATOM 4612 C C . ALA B 1 131 ? 15.188 -22.516 -17.047 1 96.44 131 ALA B C 1
ATOM 4614 O O . ALA B 1 131 ? 16.422 -22.547 -16.969 1 96.44 131 ALA B O 1
ATOM 4615 N N . LYS B 1 132 ? 14.422 -22.531 -16.016 1 94.31 132 LYS B N 1
ATOM 4616 C CA . LYS B 1 132 ? 15.023 -22.5 -14.688 1 94.31 132 LYS B CA 1
ATOM 4617 C C . LYS B 1 132 ? 14.5 -23.641 -13.82 1 94.31 132 LYS B C 1
ATOM 4619 O O . LYS B 1 132 ? 13.297 -23.922 -13.805 1 94.31 132 LYS B O 1
ATOM 4624 N N . MET B 1 133 ? 15.398 -24.312 -13.195 1 94 133 MET B N 1
ATOM 4625 C CA . MET B 1 133 ? 15.062 -25.375 -12.266 1 94 133 MET B CA 1
ATOM 4626 C C . MET B 1 133 ? 14.75 -24.812 -10.883 1 94 133 MET B C 1
ATOM 4628 O O . MET B 1 133 ? 15.5 -23.984 -10.359 1 94 133 MET B O 1
ATOM 4632 N N . GLU B 1 134 ? 13.656 -25.172 -10.305 1 94.38 134 GLU B N 1
ATOM 4633 C CA . GLU B 1 134 ? 13.328 -24.938 -8.898 1 94.38 134 GLU B CA 1
ATOM 4634 C C . GLU B 1 134 ? 13.062 -26.25 -8.172 1 94.38 134 GLU B C 1
ATOM 4636 O O . GLU B 1 134 ? 12.273 -27.078 -8.648 1 94.38 134 GLU B O 1
ATOM 4641 N N . PRO B 1 135 ? 13.633 -26.406 -7.109 1 94.5 135 PRO B N 1
ATOM 4642 C CA . PRO B 1 135 ? 13.609 -27.719 -6.453 1 94.5 135 PRO B CA 1
ATOM 4643 C C . PRO B 1 135 ? 12.195 -28.172 -6.102 1 94.5 135 PRO B C 1
ATOM 4645 O O . PRO B 1 135 ? 11.93 -29.375 -6.055 1 94.5 135 PRO B O 1
ATOM 4648 N N . GLY B 1 136 ? 11.328 -27.266 -5.863 1 96.81 136 GLY B N 1
ATOM 4649 C CA . GLY B 1 136 ? 10.008 -27.641 -5.379 1 96.81 136 GLY B CA 1
ATOM 4650 C C . GLY B 1 136 ? 9.016 -27.891 -6.496 1 96.81 136 GLY B C 1
ATOM 4651 O O . GLY B 1 136 ? 7.93 -28.422 -6.258 1 96.81 136 GLY B O 1
ATOM 4652 N N . ASN B 1 137 ? 9.367 -27.5 -7.699 1 95.94 137 ASN B N 1
ATOM 4653 C CA . ASN B 1 137 ? 8.453 -27.703 -8.82 1 95.94 137 ASN B CA 1
ATOM 4654 C C . ASN B 1 137 ? 8.266 -29.188 -9.133 1 95.94 137 ASN B C 1
ATOM 4656 O O . ASN B 1 137 ? 9.219 -29.969 -9.055 1 95.94 137 ASN B O 1
ATOM 4660 N N . ARG B 1 138 ? 7.059 -29.531 -9.477 1 91.56 138 ARG B N 1
ATOM 4661 C CA . ARG B 1 138 ? 6.742 -30.922 -9.805 1 91.56 138 ARG B CA 1
ATOM 4662 C C . ARG B 1 138 ? 7.617 -31.422 -10.945 1 91.56 138 ARG B C 1
ATOM 4664 O O . ARG B 1 138 ? 8.148 -32.531 -10.883 1 91.56 138 ARG B O 1
ATOM 4671 N N . ASN B 1 139 ? 7.77 -30.641 -12.047 1 92.62 139 ASN B N 1
ATOM 4672 C CA . ASN B 1 139 ? 8.57 -31.031 -13.195 1 92.62 139 ASN B CA 1
ATOM 4673 C C . ASN B 1 139 ? 9.93 -30.344 -13.203 1 92.62 139 ASN B C 1
ATOM 4675 O O . ASN B 1 139 ? 10.617 -30.328 -14.219 1 92.62 139 ASN B O 1
ATOM 4679 N N . LEU B 1 140 ? 10.352 -29.75 -12.141 1 91.19 140 LEU B N 1
ATOM 4680 C CA . LEU B 1 140 ? 11.656 -29.188 -11.797 1 91.19 140 LEU B CA 1
ATOM 4681 C C . LEU B 1 140 ? 11.969 -27.969 -12.656 1 91.19 140 LEU B C 1
ATOM 4683 O O . LEU B 1 140 ? 12.344 -26.922 -12.125 1 91.19 140 LEU B O 1
ATOM 4687 N N . LEU B 1 141 ? 11.852 -28.219 -14.031 1 95.06 141 LEU B N 1
ATOM 4688 C CA . LEU B 1 141 ? 12.227 -27.125 -14.922 1 95.06 141 LEU B CA 1
ATOM 4689 C C . LEU B 1 141 ? 10.984 -26.5 -15.555 1 95.06 141 LEU B C 1
ATOM 4691 O O . LEU B 1 141 ? 10.125 -27.203 -16.094 1 95.06 141 LEU B O 1
ATOM 4695 N N . GLN B 1 142 ? 10.859 -25.188 -15.445 1 97.31 142 GLN B N 1
ATOM 4696 C CA . GLN B 1 142 ? 9.773 -24.406 -16.047 1 97.31 142 GLN B CA 1
ATOM 4697 C C . GLN B 1 142 ? 10.289 -23.094 -16.609 1 97.31 142 GLN B C 1
ATOM 4699 O O . GLN B 1 142 ? 11.438 -22.703 -16.359 1 97.31 142 GLN B O 1
ATOM 4704 N N . LEU B 1 143 ? 9.469 -22.453 -17.484 1 98.25 143 LEU B N 1
ATOM 4705 C CA . LEU B 1 143 ? 9.789 -21.109 -17.969 1 98.25 143 LEU B CA 1
ATOM 4706 C C . LEU B 1 143 ? 9.688 -20.078 -16.859 1 98.25 143 LEU B C 1
ATOM 4708 O O . LEU B 1 143 ? 8.664 -20 -16.172 1 98.25 143 LEU B O 1
ATOM 4712 N N . SER B 1 144 ? 10.727 -19.375 -16.672 1 98.06 144 SER B N 1
ATOM 4713 C CA . SER B 1 144 ? 10.867 -18.375 -15.617 1 98.06 144 SER B CA 1
ATOM 4714 C C . SER B 1 144 ? 11.188 -17 -16.203 1 98.06 144 SER B C 1
ATOM 4716 O O . SER B 1 144 ? 11.367 -16.859 -17.406 1 98.06 144 SER B O 1
ATOM 4718 N N . PRO B 1 145 ? 11.141 -15.906 -15.344 1 98.5 145 PRO B N 1
ATOM 4719 C CA . PRO B 1 145 ? 11.633 -14.609 -15.82 1 98.5 145 PRO B CA 1
ATOM 4720 C C . PRO B 1 145 ? 13.086 -14.664 -16.297 1 98.5 145 PRO B C 1
ATOM 4722 O O . PRO B 1 145 ? 13.797 -15.633 -15.992 1 98.5 145 PRO B O 1
ATOM 4725 N N . THR B 1 146 ? 13.461 -13.641 -17.031 1 98.31 146 THR B N 1
ATOM 4726 C CA . THR B 1 146 ? 14.852 -13.508 -17.453 1 98.31 146 THR B CA 1
ATOM 4727 C C . THR B 1 146 ? 15.797 -13.539 -16.25 1 98.31 146 THR B C 1
ATOM 4729 O O . THR B 1 146 ? 16.828 -14.219 -16.281 1 98.31 146 THR B O 1
ATOM 4732 N N . VAL B 1 147 ? 15.383 -12.766 -15.266 1 96.38 147 VAL B N 1
ATOM 4733 C CA . VAL B 1 147 ? 16.156 -12.68 -14.031 1 96.38 147 VAL B CA 1
ATOM 4734 C C . VAL B 1 147 ? 15.258 -13.039 -12.844 1 96.38 147 VAL B C 1
ATOM 4736 O O . VAL B 1 147 ? 14.133 -12.539 -12.734 1 96.38 147 VAL B O 1
ATOM 4739 N N . GLN B 1 148 ? 15.688 -13.875 -12.031 1 94.75 148 GLN B N 1
ATOM 4740 C CA . GLN B 1 148 ? 15.133 -14.234 -10.734 1 94.75 148 GLN B CA 1
ATOM 4741 C C . GLN B 1 148 ? 16.234 -14.328 -9.672 1 94.75 148 GLN B C 1
ATOM 4743 O O . GLN B 1 148 ? 16.922 -15.336 -9.578 1 94.75 148 GLN B O 1
ATOM 4748 N N . ALA B 1 149 ? 16.281 -13.219 -8.906 1 89.38 149 ALA B N 1
ATOM 4749 C CA . ALA B 1 149 ? 17.422 -13.18 -7.98 1 89.38 149 ALA B CA 1
ATOM 4750 C C . ALA B 1 149 ? 17.078 -12.352 -6.738 1 89.38 149 ALA B C 1
ATOM 4752 O O . ALA B 1 149 ? 16.438 -11.305 -6.836 1 89.38 149 ALA B O 1
ATOM 4753 N N . THR B 1 150 ? 17.469 -12.875 -5.66 1 83.56 150 THR B N 1
ATOM 4754 C CA . THR B 1 150 ? 17.344 -12.125 -4.414 1 83.56 150 THR B CA 1
ATOM 4755 C C . THR B 1 150 ? 18.469 -11.117 -4.277 1 83.56 150 THR B C 1
ATOM 4757 O O . THR B 1 150 ? 19.484 -11.219 -4.969 1 83.56 150 THR B O 1
ATOM 4760 N N . ARG B 1 151 ? 18.25 -10.164 -3.441 1 78.31 151 ARG B N 1
ATOM 4761 C CA . ARG B 1 151 ? 19.266 -9.141 -3.207 1 78.31 151 ARG B CA 1
ATOM 4762 C C . ARG B 1 151 ? 20.594 -9.766 -2.775 1 78.31 151 ARG B C 1
ATOM 4764 O O . ARG B 1 151 ? 21.656 -9.328 -3.211 1 78.31 151 ARG B O 1
ATOM 4771 N N . SER B 1 152 ? 20.516 -10.758 -1.957 1 73.69 152 SER B N 1
ATOM 4772 C CA . SER B 1 152 ? 21.719 -11.445 -1.5 1 73.69 152 SER B CA 1
ATOM 4773 C C . SER B 1 152 ? 22.469 -12.086 -2.666 1 73.69 152 SER B C 1
ATOM 4775 O O . SER B 1 152 ? 23.703 -12.148 -2.662 1 73.69 152 SER B O 1
ATOM 4777 N N . ASN B 1 153 ? 21.703 -12.453 -3.652 1 73.5 153 ASN B N 1
ATOM 4778 C CA . ASN B 1 153 ? 22.297 -13.094 -4.82 1 73.5 153 ASN B CA 1
ATOM 4779 C C . ASN B 1 153 ? 23 -12.086 -5.727 1 73.5 153 ASN B C 1
ATOM 4781 O O . ASN B 1 153 ? 24.047 -12.375 -6.285 1 73.5 153 ASN B O 1
ATOM 4785 N N . TYR B 1 154 ? 22.422 -10.867 -5.832 1 68.88 154 TYR B N 1
ATOM 4786 C CA . TYR B 1 154 ? 23.016 -9.984 -6.828 1 68.88 154 TYR B CA 1
ATOM 4787 C C . TYR B 1 154 ? 23.891 -8.922 -6.164 1 68.88 154 TYR B C 1
ATOM 4789 O O . TYR B 1 154 ? 24.594 -8.172 -6.844 1 68.88 154 TYR B O 1
ATOM 4797 N N . THR B 1 155 ? 23.688 -8.695 -4.906 1 64.88 155 THR B N 1
ATOM 4798 C CA . THR B 1 155 ? 24.656 -7.84 -4.227 1 64.88 155 THR B CA 1
ATOM 4799 C C . THR B 1 155 ? 25.844 -8.656 -3.729 1 64.88 155 THR B C 1
ATOM 4801 O O . THR B 1 155 ? 26.734 -8.125 -3.064 1 64.88 155 THR B O 1
ATOM 4804 N N . LYS B 1 156 ? 26.031 -9.672 -4.449 1 55.44 156 LYS B N 1
ATOM 4805 C CA . LYS B 1 156 ? 26.984 -10.766 -4.301 1 55.44 156 LYS B CA 1
ATOM 4806 C C . LYS B 1 156 ? 27.891 -10.539 -3.092 1 55.44 156 LYS B C 1
ATOM 4808 O O . LYS B 1 156 ? 28.781 -9.672 -3.121 1 55.44 156 LYS B O 1
ATOM 4813 N N . VAL B 1 157 ? 27.516 -10.5 -2.023 1 46 157 VAL B N 1
ATOM 4814 C CA . VAL B 1 157 ? 28.25 -11.094 -0.908 1 46 157 VAL B CA 1
ATOM 4815 C C . VAL B 1 157 ? 28.938 -12.367 -1.368 1 46 157 VAL B C 1
ATOM 4817 O O . VAL B 1 157 ? 29.953 -12.773 -0.794 1 46 157 VAL B O 1
ATOM 4820 N N . HIS B 1 158 ? 28.141 -13.344 -2.137 1 42.69 158 HIS B N 1
ATOM 4821 C CA . HIS B 1 158 ? 28.703 -14.648 -2.484 1 42.69 158 HIS B CA 1
ATOM 4822 C C . HIS B 1 158 ? 29.656 -14.531 -3.674 1 42.69 158 HIS B C 1
ATOM 4824 O O . HIS B 1 158 ? 29.5 -13.656 -4.52 1 42.69 158 HIS B O 1
ATOM 4830 N N . ARG B 1 159 ? 30.781 -15.133 -3.539 1 43.91 159 ARG B N 1
ATOM 4831 C CA . ARG B 1 159 ? 31.875 -15.461 -4.461 1 43.91 159 ARG B CA 1
ATOM 4832 C C . ARG B 1 159 ? 31.328 -15.93 -5.805 1 43.91 159 ARG B C 1
ATOM 4834 O O . ARG B 1 159 ? 32.062 -16.484 -6.625 1 43.91 159 ARG B O 1
ATOM 4841 N N . GLY B 1 160 ? 29.891 -15.805 -6.031 1 49.78 160 GLY B N 1
ATOM 4842 C CA . GLY B 1 160 ? 29.453 -16.5 -7.23 1 49.78 160 GLY B CA 1
ATOM 4843 C C . GLY B 1 160 ? 29.359 -15.602 -8.445 1 49.78 160 GLY B C 1
ATOM 4844 O O . GLY B 1 160 ? 29.641 -14.406 -8.359 1 49.78 160 GLY B O 1
ATOM 4845 N N . ALA B 1 161 ? 29.141 -16.172 -9.641 1 56.53 161 ALA B N 1
ATOM 4846 C CA . ALA B 1 161 ? 29.062 -15.625 -10.992 1 56.53 161 ALA B CA 1
ATOM 4847 C C . ALA B 1 161 ? 27.984 -14.547 -11.086 1 56.53 161 ALA B C 1
ATOM 4849 O O . ALA B 1 161 ? 26.969 -14.602 -10.383 1 56.53 161 ALA B O 1
ATOM 4850 N N . GLU B 1 162 ? 28.219 -13.453 -11.617 1 74.25 162 GLU B N 1
ATOM 4851 C CA . GLU B 1 162 ? 27.312 -12.352 -11.914 1 74.25 162 GLU B CA 1
ATOM 4852 C C . GLU B 1 162 ? 26 -12.867 -12.516 1 74.25 162 GLU B C 1
ATOM 4854 O O . GLU B 1 162 ? 26.016 -13.758 -13.359 1 74.25 162 GLU B O 1
ATOM 4859 N N . VAL B 1 163 ? 24.781 -12.523 -11.953 1 84.19 163 VAL B N 1
ATOM 4860 C CA . VAL B 1 163 ? 23.469 -12.906 -12.484 1 84.19 163 VAL B CA 1
ATOM 4861 C C . VAL B 1 163 ? 23.328 -12.375 -13.906 1 84.19 163 VAL B C 1
ATOM 4863 O O . VAL B 1 163 ? 23.344 -11.164 -14.133 1 84.19 163 VAL B O 1
ATOM 4866 N N . LYS B 1 164 ? 23.266 -13.305 -14.805 1 90 164 LYS B N 1
ATOM 4867 C CA . LYS B 1 164 ? 23.156 -12.953 -16.219 1 90 164 LYS B CA 1
ATOM 4868 C C . LYS B 1 164 ? 21.984 -11.992 -16.453 1 90 164 LYS B C 1
ATOM 4870 O O . LYS B 1 164 ? 20.906 -12.156 -15.883 1 90 164 LYS B O 1
ATOM 4875 N N . TYR B 1 165 ? 22.125 -10.906 -17.25 1 94.31 165 TYR B N 1
ATOM 4876 C CA . TYR B 1 165 ? 21.172 -9.953 -17.781 1 94.31 165 TYR B CA 1
ATOM 4877 C C . TYR B 1 165 ? 20.719 -8.977 -16.703 1 94.31 165 TYR B C 1
ATOM 4879 O O . TYR B 1 165 ? 19.891 -8.102 -16.969 1 94.31 165 TYR B O 1
ATOM 4887 N N . LEU B 1 166 ? 21.172 -9.07 -15.445 1 93.38 166 LEU B N 1
ATOM 4888 C CA . LEU B 1 166 ? 20.703 -8.242 -14.336 1 93.38 166 LEU B CA 1
ATOM 4889 C C . LEU B 1 166 ? 20.922 -6.758 -14.648 1 93.38 166 LEU B C 1
ATOM 4891 O O . LEU B 1 166 ? 20.109 -5.918 -14.242 1 93.38 166 LEU B O 1
ATOM 4895 N N . GLY B 1 167 ? 21.984 -6.43 -15.352 1 92.44 167 GLY B N 1
ATOM 4896 C CA . GLY B 1 167 ? 22.328 -5.055 -15.68 1 92.44 167 GLY B CA 1
ATOM 4897 C C . GLY B 1 167 ? 21.25 -4.344 -16.484 1 92.44 167 GLY B C 1
ATOM 4898 O O . GLY B 1 167 ? 21.203 -3.113 -16.5 1 92.44 167 GLY B O 1
ATOM 4899 N N . HIS B 1 168 ? 20.375 -5.109 -17.188 1 95.06 168 HIS B N 1
ATOM 4900 C CA . HIS B 1 168 ? 19.281 -4.523 -17.969 1 95.06 168 HIS B CA 1
ATOM 4901 C C . HIS B 1 168 ? 18.156 -4.031 -17.078 1 95.06 168 HIS B C 1
ATOM 4903 O O . HIS B 1 168 ? 17.281 -3.285 -17.516 1 95.06 168 HIS B O 1
ATOM 4909 N N . PHE B 1 169 ? 18.188 -4.414 -15.828 1 95.56 169 PHE B N 1
ATOM 4910 C CA . PHE B 1 169 ? 17.078 -4.121 -14.93 1 95.56 169 PHE B CA 1
ATOM 4911 C C . PHE B 1 169 ? 17.484 -3.086 -13.883 1 95.56 169 PHE B C 1
ATOM 4913 O O . PHE B 1 169 ? 16.641 -2.318 -13.406 1 95.56 169 PHE B O 1
ATOM 4920 N N . LEU B 1 170 ? 18.641 -3.098 -13.469 1 90.88 170 LEU B N 1
ATOM 4921 C CA . LEU B 1 170 ? 19.094 -2.26 -12.367 1 90.88 170 LEU B CA 1
ATOM 4922 C C . LEU B 1 170 ? 20.234 -1.351 -12.805 1 90.88 170 LEU B C 1
ATOM 4924 O O . LEU B 1 170 ? 20.984 -1.682 -13.734 1 90.88 170 LEU B O 1
ATOM 4928 N N . GLY B 1 171 ? 20.328 -0.223 -12.164 1 85.38 171 GLY B N 1
ATOM 4929 C CA . GLY B 1 171 ? 21.484 0.649 -12.359 1 85.38 171 GLY B CA 1
ATOM 4930 C C . GLY B 1 171 ? 21.391 1.471 -13.633 1 85.38 171 GLY B C 1
ATOM 4931 O O . GLY B 1 171 ? 20.297 1.691 -14.164 1 85.38 171 GLY B O 1
ATOM 4932 N N . ASP B 1 172 ? 22.484 1.942 -14.109 1 83.56 172 ASP B N 1
ATOM 4933 C CA . ASP B 1 172 ? 22.578 2.895 -15.211 1 83.56 172 ASP B CA 1
ATOM 4934 C C . ASP B 1 172 ? 22.281 2.217 -16.547 1 83.56 172 ASP B C 1
ATOM 4936 O O . ASP B 1 172 ? 21.906 2.881 -17.516 1 83.56 172 ASP B O 1
ATOM 4940 N N . GLY B 1 173 ? 22.422 0.96 -16.562 1 83.56 173 GLY B N 1
ATOM 4941 C CA . GLY B 1 173 ? 22.188 0.224 -17.797 1 83.56 173 GLY B CA 1
ATOM 4942 C C . GLY B 1 173 ? 20.75 -0.198 -17.984 1 83.56 173 GLY B C 1
ATOM 4943 O O . GLY B 1 173 ? 20.406 -0.857 -18.969 1 83.56 173 GLY B O 1
ATOM 4944 N N . ARG B 1 174 ? 19.938 0.246 -17.156 1 88.19 174 ARG B N 1
ATOM 4945 C CA . ARG B 1 174 ? 18.547 -0.168 -17.203 1 88.19 174 ARG B CA 1
ATOM 4946 C C . ARG B 1 174 ? 17.859 0.381 -18.438 1 88.19 174 ARG B C 1
ATOM 4948 O O . ARG B 1 174 ? 18.016 1.555 -18.781 1 88.19 174 ARG B O 1
ATOM 4955 N N . GLY B 1 175 ? 17.094 -0.509 -19.109 1 93.44 175 GLY B N 1
ATOM 4956 C CA . GLY B 1 175 ? 16.312 -0.102 -20.266 1 93.44 175 GLY B CA 1
ATOM 4957 C C . GLY B 1 175 ? 15.055 0.664 -19.891 1 93.44 175 GLY B C 1
ATOM 4958 O O . GLY B 1 175 ? 14.969 1.23 -18.812 1 93.44 175 GLY B O 1
ATOM 4959 N N . ARG B 1 176 ? 14.227 0.69 -20.859 1 95.06 176 ARG B N 1
ATOM 4960 C CA . ARG B 1 176 ? 12.953 1.368 -20.641 1 95.06 176 ARG B CA 1
ATOM 4961 C C . ARG B 1 176 ? 12.023 0.516 -19.797 1 95.06 176 ARG B C 1
ATOM 4963 O O . ARG B 1 176 ? 11.641 -0.587 -20.188 1 95.06 176 ARG B O 1
ATOM 4970 N N . VAL B 1 177 ? 11.57 1.022 -18.703 1 96.69 177 VAL B N 1
ATOM 4971 C CA . VAL B 1 177 ? 10.703 0.286 -17.781 1 96.69 177 VAL B CA 1
ATOM 4972 C C . VAL B 1 177 ? 9.273 0.271 -18.328 1 96.69 177 VAL B C 1
ATOM 4974 O O . VAL B 1 177 ? 8.703 1.324 -18.625 1 96.69 177 VAL B O 1
ATOM 4977 N N . LEU B 1 178 ? 8.734 -0.897 -18.469 1 96.75 178 LEU B N 1
ATOM 4978 C CA . LEU B 1 178 ? 7.34 -1.047 -18.875 1 96.75 178 LEU B CA 1
ATOM 4979 C C . LEU B 1 178 ? 6.453 -1.327 -17.656 1 96.75 178 LEU B C 1
ATOM 4981 O O . LEU B 1 178 ? 5.273 -0.968 -17.656 1 96.75 178 LEU B O 1
ATOM 4985 N N . ALA B 1 179 ? 6.984 -2.002 -16.734 1 97.25 179 ALA B N 1
ATOM 4986 C CA . ALA B 1 179 ? 6.336 -2.291 -15.453 1 97.25 179 ALA B CA 1
ATOM 4987 C C . ALA B 1 179 ? 7.363 -2.445 -14.336 1 97.25 179 ALA B C 1
ATOM 4989 O O . ALA B 1 179 ? 8.453 -2.98 -14.562 1 97.25 179 ALA B O 1
ATOM 4990 N N . ASP B 1 180 ? 7.148 -1.997 -13.242 1 97.81 180 ASP B N 1
ATOM 4991 C CA . ASP B 1 180 ? 7.996 -2.084 -12.055 1 97.81 180 ASP B CA 1
ATOM 4992 C C . ASP B 1 180 ? 7.184 -1.863 -10.781 1 97.81 180 ASP B C 1
ATOM 4994 O O . ASP B 1 180 ? 6.805 -0.732 -10.469 1 97.81 180 ASP B O 1
ATOM 4998 N N . VAL B 1 181 ? 6.984 -2.975 -10.008 1 98.06 181 VAL B N 1
ATOM 4999 C CA . VAL B 1 181 ? 6.105 -2.873 -8.844 1 98.06 181 VAL B CA 1
ATOM 5000 C C . VAL B 1 181 ? 6.461 -3.957 -7.828 1 98.06 181 VAL B C 1
ATOM 5002 O O . VAL B 1 181 ? 6.809 -5.078 -8.203 1 98.06 181 VAL B O 1
ATOM 5005 N N . LEU B 1 182 ? 6.43 -3.613 -6.562 1 97.56 182 LEU B N 1
ATOM 5006 C CA . LEU B 1 182 ? 6.527 -4.621 -5.512 1 97.56 182 LEU B CA 1
ATOM 5007 C C . LEU B 1 182 ? 5.207 -5.367 -5.352 1 97.56 182 LEU B C 1
ATOM 5009 O O . LEU B 1 182 ? 4.156 -4.746 -5.172 1 97.56 182 LEU B O 1
ATOM 5013 N N . GLN B 1 183 ? 5.254 -6.68 -5.426 1 98.25 183 GLN B N 1
ATOM 5014 C CA . GLN B 1 183 ? 4.039 -7.473 -5.266 1 98.25 183 GLN B CA 1
ATOM 5015 C C . GLN B 1 183 ? 4.207 -8.523 -4.168 1 98.25 183 GLN B C 1
ATOM 5017 O O . GLN B 1 183 ? 5.277 -9.117 -4.031 1 98.25 183 GLN B O 1
ATOM 5022 N N . SER B 1 184 ? 3.176 -8.742 -3.457 1 97.81 184 SER B N 1
ATOM 5023 C CA . SER B 1 184 ? 3.158 -9.711 -2.369 1 97.81 184 SER B CA 1
ATOM 5024 C C . SER B 1 184 ? 3.293 -11.133 -2.898 1 97.81 184 SER B C 1
ATOM 5026 O O . SER B 1 184 ? 3.082 -11.383 -4.086 1 97.81 184 SER B O 1
ATOM 5028 N N . GLU B 1 185 ? 3.676 -12.008 -2.025 1 97.75 185 GLU B N 1
ATOM 5029 C CA . GLU B 1 185 ? 3.662 -13.445 -2.264 1 97.75 185 GLU B CA 1
ATOM 5030 C C . GLU B 1 185 ? 2.551 -14.125 -1.471 1 97.75 185 GLU B C 1
ATOM 5032 O O . GLU B 1 185 ? 1.567 -13.484 -1.093 1 97.75 185 GLU B O 1
ATOM 5037 N N . HIS B 1 186 ? 2.635 -15.438 -1.374 1 97.94 186 HIS B N 1
ATOM 5038 C CA . HIS B 1 186 ? 1.592 -16.203 -0.701 1 97.94 186 HIS B CA 1
ATOM 5039 C C . HIS B 1 186 ? 1.49 -15.82 0.771 1 97.94 186 HIS B C 1
ATOM 5041 O O . HIS B 1 186 ? 2.273 -16.297 1.597 1 97.94 186 HIS B O 1
ATOM 5047 N N . GLY B 1 187 ? 0.439 -15.07 1.113 1 96.94 187 GLY B N 1
ATOM 5048 C CA . GLY B 1 187 ? 0.259 -14.586 2.471 1 96.94 187 GLY B CA 1
ATOM 5049 C C . GLY B 1 187 ? -0.008 -15.688 3.473 1 96.94 187 GLY B C 1
ATOM 5050 O O . GLY B 1 187 ? 0.118 -15.484 4.68 1 96.94 187 GLY B O 1
ATOM 5051 N N . ALA B 1 188 ? -0.361 -16.859 2.984 1 96.62 188 ALA B N 1
ATOM 5052 C CA . ALA B 1 188 ? -0.635 -18 3.859 1 96.62 188 ALA B CA 1
ATOM 5053 C C . ALA B 1 188 ? 0.66 -18.672 4.312 1 96.62 188 ALA B C 1
ATOM 5055 O O . ALA B 1 188 ? 0.687 -19.359 5.34 1 96.62 188 ALA B O 1
ATOM 5056 N N . TRP B 1 189 ? 1.771 -18.406 3.547 1 98.12 189 TRP B N 1
ATOM 5057 C CA . TRP B 1 189 ? 2.975 -19.203 3.809 1 98.12 189 TRP B CA 1
ATOM 5058 C C . TRP B 1 189 ? 4.172 -18.281 4.059 1 98.12 189 TRP B C 1
ATOM 5060 O O . TRP B 1 189 ? 5.176 -18.719 4.633 1 98.12 189 TRP B O 1
ATOM 5070 N N . PHE B 1 190 ? 4.113 -17.031 3.588 1 98.06 190 PHE B N 1
ATOM 5071 C CA . PHE B 1 190 ? 5.16 -16.031 3.795 1 98.06 190 PHE B CA 1
ATOM 5072 C C . PHE B 1 190 ? 4.684 -14.93 4.727 1 98.06 190 PHE B C 1
ATOM 5074 O O . PHE B 1 190 ? 3.535 -14.484 4.633 1 98.06 190 PHE B O 1
ATOM 5081 N N . LEU B 1 191 ? 5.602 -14.523 5.586 1 97.25 191 LEU B N 1
ATOM 5082 C CA . LEU B 1 191 ? 5.328 -13.352 6.41 1 97.25 191 LEU B CA 1
ATOM 5083 C C . LEU B 1 191 ? 5.762 -12.07 5.699 1 97.25 191 LEU B C 1
ATOM 5085 O O . LEU B 1 191 ? 6.945 -11.719 5.711 1 97.25 191 LEU B O 1
ATOM 5089 N N . ARG B 1 192 ? 4.855 -11.344 5.039 1 95.94 192 ARG B N 1
ATOM 5090 C CA . ARG B 1 192 ? 5.016 -10.016 4.457 1 95.94 192 ARG B CA 1
ATOM 5091 C C . ARG B 1 192 ? 6.07 -10.023 3.352 1 95.94 192 ARG B C 1
ATOM 5093 O O . ARG B 1 192 ? 6.84 -9.07 3.213 1 95.94 192 ARG B O 1
ATOM 5100 N N . LYS B 1 193 ? 6.168 -11.141 2.605 1 96.25 193 LYS B N 1
ATOM 5101 C CA . LYS B 1 193 ? 7.117 -11.281 1.504 1 96.25 193 LYS B CA 1
ATOM 5102 C C . LYS B 1 193 ? 6.645 -10.523 0.269 1 96.25 193 LYS B C 1
ATOM 5104 O O . LYS B 1 193 ? 5.461 -10.555 -0.072 1 96.25 193 LYS B O 1
ATOM 5109 N N . SER B 1 194 ? 7.574 -9.789 -0.316 1 96.06 194 SER B N 1
ATOM 5110 C CA . SER B 1 194 ? 7.328 -9.141 -1.599 1 96.06 194 SER B CA 1
ATOM 5111 C C . SER B 1 194 ? 8.539 -9.242 -2.518 1 96.06 194 SER B C 1
ATOM 5113 O O . SER B 1 194 ? 9.672 -9.344 -2.047 1 96.06 194 SER B O 1
ATOM 5115 N N . ASN B 1 195 ? 8.289 -9.234 -3.723 1 96.94 195 ASN B N 1
ATOM 5116 C CA . ASN B 1 195 ? 9.328 -9.172 -4.738 1 96.94 195 ASN B CA 1
ATOM 5117 C C . ASN B 1 195 ? 9.07 -8.062 -5.75 1 96.94 195 ASN B C 1
ATOM 5119 O O . ASN B 1 195 ? 7.93 -7.629 -5.922 1 96.94 195 ASN B O 1
ATOM 5123 N N . ARG B 1 196 ? 10.133 -7.609 -6.293 1 97.69 196 ARG B N 1
ATOM 5124 C CA . ARG B 1 196 ? 10.055 -6.574 -7.32 1 97.69 196 ARG B CA 1
ATOM 5125 C C . ARG B 1 196 ? 9.789 -7.18 -8.695 1 97.69 196 ARG B C 1
ATOM 5127 O O . ARG B 1 196 ? 10.617 -7.918 -9.227 1 97.69 196 ARG B O 1
ATOM 5134 N N . ASN B 1 197 ? 8.617 -6.977 -9.312 1 98.62 197 ASN B N 1
ATOM 5135 C CA . ASN B 1 197 ? 8.219 -7.457 -10.633 1 98.62 197 ASN B CA 1
ATOM 5136 C C . ASN B 1 197 ? 8.492 -6.414 -11.711 1 98.62 197 ASN B C 1
ATOM 5138 O O . ASN B 1 197 ? 7.91 -5.328 -11.695 1 98.62 197 ASN B O 1
ATOM 5142 N N . MET B 1 198 ? 9.352 -6.785 -12.664 1 98.5 198 MET B N 1
ATOM 5143 C CA . MET B 1 198 ? 9.789 -5.805 -13.648 1 98.5 198 MET B CA 1
ATOM 5144 C C . MET B 1 198 ? 9.648 -6.352 -15.062 1 98.5 198 MET B C 1
ATOM 5146 O O . MET B 1 198 ? 9.898 -7.535 -15.305 1 98.5 198 MET B O 1
ATOM 5150 N N . ILE B 1 199 ? 9.203 -5.547 -15.93 1 98.62 199 ILE B N 1
ATOM 5151 C CA . ILE B 1 199 ? 9.367 -5.727 -17.375 1 98.62 199 ILE B CA 1
ATOM 5152 C C . ILE B 1 199 ? 10.148 -4.547 -17.953 1 98.62 199 ILE B C 1
ATOM 5154 O O . ILE B 1 199 ? 9.758 -3.391 -17.766 1 98.62 199 ILE B O 1
ATOM 5158 N N . VAL B 1 200 ? 11.234 -4.82 -18.578 1 98.31 200 VAL B N 1
ATOM 5159 C CA . VAL B 1 200 ? 12.109 -3.777 -19.109 1 98.31 200 VAL B CA 1
ATOM 5160 C C . VAL B 1 200 ? 12.367 -4.039 -20.594 1 98.31 200 VAL B C 1
ATOM 5162 O O . VAL B 1 200 ? 12.578 -5.184 -21 1 98.31 200 VAL B O 1
ATOM 5165 N N . GLU B 1 201 ? 12.305 -3.027 -21.375 1 97.88 201 GLU B N 1
ATOM 5166 C CA . GLU B 1 201 ? 12.547 -3.117 -22.812 1 97.88 201 GLU B CA 1
ATOM 5167 C C . GLU B 1 201 ? 13.945 -2.619 -23.156 1 97.88 201 GLU B C 1
ATOM 5169 O O . GLU B 1 201 ? 14.398 -1.6 -22.641 1 97.88 201 GLU B O 1
ATOM 5174 N N . THR B 1 202 ? 14.625 -3.334 -24 1 97.5 202 THR B N 1
ATOM 5175 C CA . THR B 1 202 ? 15.938 -2.904 -24.469 1 97.5 202 THR B CA 1
ATOM 5176 C C . THR B 1 202 ? 15.977 -2.852 -26 1 97.5 202 THR B C 1
ATOM 5178 O O . THR B 1 202 ? 15.18 -3.514 -26.672 1 97.5 202 THR B O 1
ATOM 5181 N N . THR B 1 203 ? 16.844 -2.012 -26.5 1 95.69 203 THR B N 1
ATOM 5182 C CA . THR B 1 203 ? 17.109 -1.961 -27.938 1 95.69 203 THR B CA 1
ATOM 5183 C C . THR B 1 203 ? 18.469 -2.58 -28.266 1 95.69 203 THR B C 1
ATOM 5185 O O . THR B 1 203 ? 18.828 -2.719 -29.422 1 95.69 203 THR B O 1
ATOM 5188 N N . GLU B 1 204 ? 19.094 -2.947 -27.219 1 95 204 GLU B N 1
ATOM 5189 C CA . GLU B 1 204 ? 20.406 -3.539 -27.406 1 95 204 GLU B CA 1
ATOM 5190 C C . GLU B 1 204 ? 20.312 -4.961 -27.938 1 95 204 GLU B C 1
ATOM 5192 O O . GLU B 1 204 ? 19.266 -5.598 -27.844 1 95 204 GLU B O 1
ATOM 5197 N N . ASP B 1 205 ? 21.469 -5.336 -28.547 1 93.69 205 ASP B N 1
ATOM 5198 C CA . ASP B 1 205 ? 21.562 -6.746 -28.922 1 93.69 205 ASP B CA 1
ATOM 5199 C C . ASP B 1 205 ? 21.844 -7.621 -27.703 1 93.69 205 ASP B C 1
ATOM 5201 O O . ASP B 1 205 ? 22.812 -7.383 -26.969 1 93.69 205 ASP B O 1
ATOM 5205 N N . VAL B 1 206 ? 20.953 -8.539 -27.453 1 94.81 206 VAL B N 1
ATOM 5206 C CA . VAL B 1 206 ? 21.047 -9.406 -26.281 1 94.81 206 VAL B CA 1
ATOM 5207 C C . VAL B 1 206 ? 21.156 -10.859 -26.734 1 94.81 206 VAL B C 1
ATOM 5209 O O . VAL B 1 206 ? 20.141 -11.516 -27 1 94.81 206 VAL B O 1
ATOM 5212 N N . PRO B 1 207 ? 22.359 -11.344 -26.844 1 92.12 207 PRO B N 1
ATOM 5213 C CA . PRO B 1 207 ? 22.469 -12.773 -27.141 1 92.12 207 PRO B CA 1
ATOM 5214 C C . PRO B 1 207 ? 21.797 -13.648 -26.078 1 92.12 207 PRO B C 1
ATOM 5216 O O . PRO B 1 207 ? 22.094 -13.516 -24.891 1 92.12 207 PRO B O 1
ATOM 5219 N N . ALA B 1 208 ? 20.953 -14.508 -26.547 1 92.75 208 ALA B N 1
ATOM 5220 C CA . ALA B 1 208 ? 20.281 -15.414 -25.609 1 92.75 208 ALA B CA 1
ATOM 5221 C C . ALA B 1 208 ? 21.172 -16.625 -25.297 1 92.75 208 ALA B C 1
ATOM 5223 O O . ALA B 1 208 ? 21.656 -17.297 -26.203 1 92.75 208 ALA B O 1
ATOM 5224 N N . GLY B 1 209 ? 21.406 -16.844 -24.062 1 91.88 209 GLY B N 1
ATOM 5225 C CA . GLY B 1 209 ? 22.125 -18.047 -23.672 1 91.88 209 GLY B CA 1
ATOM 5226 C C . GLY B 1 209 ? 21.328 -19.312 -23.922 1 91.88 209 GLY B C 1
ATOM 5227 O O . GLY B 1 209 ? 20.156 -19.266 -24.266 1 91.88 209 GLY B O 1
ATOM 5228 N N . ASP B 1 210 ? 21.938 -20.5 -23.672 1 91.69 210 ASP B N 1
ATOM 5229 C CA . ASP B 1 210 ? 21.359 -21.812 -23.984 1 91.69 210 ASP B CA 1
ATOM 5230 C C . ASP B 1 210 ? 20.062 -22.031 -23.203 1 91.69 210 ASP B C 1
ATOM 5232 O O . ASP B 1 210 ? 19.156 -22.719 -23.672 1 91.69 210 ASP B O 1
ATOM 5236 N N . ASP B 1 211 ? 20 -21.453 -22.047 1 94.56 211 ASP B N 1
ATOM 5237 C CA . ASP B 1 211 ? 18.859 -21.688 -21.172 1 94.56 211 ASP B CA 1
ATOM 5238 C C . ASP B 1 211 ? 17.781 -20.609 -21.359 1 94.56 211 ASP B C 1
ATOM 5240 O O . ASP B 1 211 ? 16.875 -20.484 -20.547 1 94.56 211 ASP B O 1
ATOM 5244 N N . PHE B 1 212 ? 17.969 -19.844 -22.438 1 96.75 212 PHE B N 1
ATOM 5245 C CA . PHE B 1 212 ? 17.062 -18.734 -22.656 1 96.75 212 PHE B CA 1
ATOM 5246 C C . PHE B 1 212 ? 16.422 -18.797 -24.031 1 96.75 212 PHE B C 1
ATOM 5248 O O . PHE B 1 212 ? 17.031 -19.312 -24.969 1 96.75 212 PHE B O 1
ATOM 5255 N N . CYS B 1 213 ? 15.25 -18.297 -24.188 1 97.25 213 CYS B N 1
ATOM 5256 C CA . CYS B 1 213 ? 14.578 -18.219 -25.484 1 97.25 213 CYS B CA 1
ATOM 5257 C C . CYS B 1 213 ? 13.672 -16.984 -25.547 1 97.25 213 CYS B C 1
ATOM 5259 O O . CYS B 1 213 ? 13.102 -16.578 -24.531 1 97.25 213 CYS B O 1
ATOM 5261 N N . TRP B 1 214 ? 13.547 -16.375 -26.688 1 97.88 214 TRP B N 1
ATOM 5262 C CA . TRP B 1 214 ? 12.648 -15.25 -26.938 1 97.88 214 TRP B CA 1
ATOM 5263 C C . TRP B 1 214 ? 11.266 -15.742 -27.359 1 97.88 214 TRP B C 1
ATOM 5265 O O . TRP B 1 214 ? 11.148 -16.547 -28.281 1 97.88 214 TRP B O 1
ATOM 5275 N N . LEU B 1 215 ? 10.227 -15.297 -26.688 1 98.56 215 LEU B N 1
ATOM 5276 C CA . LEU B 1 215 ? 8.844 -15.641 -27.016 1 98.56 215 LEU B CA 1
ATOM 5277 C C . LEU B 1 215 ? 7.969 -14.391 -27.062 1 98.56 215 LEU B C 1
ATOM 5279 O O . LEU B 1 215 ? 8.211 -13.438 -26.312 1 98.56 215 LEU B O 1
ATOM 5283 N N . THR B 1 216 ? 7.012 -14.344 -27.969 1 98.56 216 THR B N 1
ATOM 5284 C CA . THR B 1 216 ? 5.992 -13.305 -27.891 1 98.56 216 THR B CA 1
ATOM 5285 C C . THR B 1 216 ? 5.047 -13.562 -26.719 1 98.56 216 THR B C 1
ATOM 5287 O O . THR B 1 216 ? 5.035 -14.656 -26.156 1 98.56 216 THR B O 1
ATOM 5290 N N . LEU B 1 217 ? 4.246 -12.578 -26.328 1 98.25 217 LEU B N 1
ATOM 5291 C CA . LEU B 1 217 ? 3.229 -12.758 -25.312 1 98.25 217 LEU B CA 1
ATOM 5292 C C . LEU B 1 217 ? 2.205 -13.805 -25.734 1 98.25 217 LEU B C 1
ATOM 5294 O O . LEU B 1 217 ? 1.718 -14.578 -24.906 1 98.25 217 LEU B O 1
ATOM 5298 N N . GLY B 1 218 ? 1.88 -13.82 -27 1 98.12 218 GLY B N 1
ATOM 5299 C CA . GLY B 1 218 ? 0.951 -14.812 -27.516 1 98.12 218 GLY B CA 1
ATOM 5300 C C . GLY B 1 218 ? 1.452 -16.234 -27.359 1 98.12 218 GLY B C 1
ATOM 5301 O O . GLY B 1 218 ? 0.687 -17.125 -27.016 1 98.12 218 GLY B O 1
ATOM 5302 N N . GLN B 1 219 ? 2.73 -16.453 -27.672 1 98.75 219 GLN B N 1
ATOM 5303 C CA . GLN B 1 219 ? 3.32 -17.781 -27.469 1 98.75 219 GLN B CA 1
ATOM 5304 C C . GLN B 1 219 ? 3.279 -18.188 -26 1 98.75 219 GLN B C 1
ATOM 5306 O O . GLN B 1 219 ? 2.945 -19.328 -25.672 1 98.75 219 GLN B O 1
ATOM 5311 N N . ILE B 1 220 ? 3.615 -17.234 -25.125 1 98.81 220 ILE B N 1
ATOM 5312 C CA . ILE B 1 220 ? 3.572 -17.5 -23.688 1 98.81 220 ILE B CA 1
ATOM 5313 C C . ILE B 1 220 ? 2.145 -17.844 -23.281 1 98.81 220 ILE B C 1
ATOM 5315 O O . ILE B 1 220 ? 1.928 -18.734 -22.453 1 98.81 220 ILE B O 1
ATOM 5319 N N . GLY B 1 221 ? 1.166 -17.141 -23.828 1 98.62 221 GLY B N 1
ATOM 5320 C CA . GLY B 1 221 ? -0.233 -17.438 -23.578 1 98.62 221 GLY B CA 1
ATOM 5321 C C . GLY B 1 221 ? -0.609 -18.875 -23.922 1 98.62 221 GLY B C 1
ATOM 5322 O O . GLY B 1 221 ? -1.293 -19.547 -23.141 1 98.62 221 GLY B O 1
ATOM 5323 N N . GLU B 1 222 ? -0.15 -19.328 -25.047 1 98.5 222 GLU B N 1
ATOM 5324 C CA . GLU B 1 222 ? -0.395 -20.719 -25.438 1 98.5 222 GLU B CA 1
ATOM 5325 C C . GLU B 1 222 ? 0.24 -21.688 -24.453 1 98.5 222 GLU B C 1
ATOM 5327 O O . GLU B 1 222 ? -0.345 -22.719 -24.125 1 98.5 222 GLU B O 1
ATOM 5332 N N . LEU B 1 223 ? 1.388 -21.344 -24.031 1 98.69 223 LEU B N 1
ATOM 5333 C CA . LEU B 1 223 ? 2.109 -22.203 -23.109 1 98.69 223 LEU B CA 1
ATOM 5334 C C . LEU B 1 223 ? 1.432 -22.234 -21.75 1 98.69 223 LEU B C 1
ATOM 5336 O O . LEU B 1 223 ? 1.515 -23.219 -21.016 1 98.69 223 LEU B O 1
ATOM 5340 N N . LEU B 1 224 ? 0.707 -21.141 -21.359 1 98.75 224 LEU B N 1
ATOM 5341 C CA . LEU B 1 224 ? -0.024 -21.062 -20.094 1 98.75 224 LEU B CA 1
ATOM 5342 C C . LEU B 1 224 ? -1.219 -22.016 -20.094 1 98.75 224 LEU B C 1
ATOM 5344 O O . LEU B 1 224 ? -1.798 -22.281 -19.047 1 98.75 224 LEU B O 1
ATOM 5348 N N . ARG B 1 225 ? -1.591 -22.5 -21.188 1 98.38 225 ARG B N 1
ATOM 5349 C CA . ARG B 1 225 ? -2.689 -23.469 -21.281 1 98.38 225 ARG B CA 1
ATOM 5350 C C . ARG B 1 225 ? -2.203 -24.875 -21 1 98.38 225 ARG B C 1
ATOM 5352 O O . ARG B 1 225 ? -3.006 -25.812 -20.922 1 98.38 225 ARG B O 1
ATOM 5359 N N . ARG B 1 226 ? -0.917 -25.016 -20.844 1 98.12 226 ARG B N 1
ATOM 5360 C CA . ARG B 1 226 ? -0.319 -26.297 -20.5 1 98.12 226 ARG B CA 1
ATOM 5361 C C . ARG B 1 226 ? 0.043 -26.344 -19.016 1 98.12 226 ARG B C 1
ATOM 5363 O O . ARG B 1 226 ? 0.412 -25.328 -18.422 1 98.12 226 ARG B O 1
ATOM 5370 N N . ASP B 1 227 ? -0.048 -27.5 -18.469 1 98.25 227 ASP B N 1
ATOM 5371 C CA . ASP B 1 227 ? 0.229 -27.672 -17.047 1 98.25 227 ASP B CA 1
ATOM 5372 C C . ASP B 1 227 ? 1.716 -27.484 -16.75 1 98.25 227 ASP B C 1
ATOM 5374 O O . ASP B 1 227 ? 2.562 -28.125 -17.391 1 98.25 227 ASP B O 1
ATOM 5378 N N . ASN B 1 228 ? 2.008 -26.594 -15.82 1 98.06 228 ASN B N 1
ATOM 5379 C CA . ASN B 1 228 ? 3.32 -26.484 -15.195 1 98.06 228 ASN B CA 1
ATOM 5380 C C . ASN B 1 228 ? 4.414 -26.203 -16.219 1 98.06 228 ASN B C 1
ATOM 5382 O O . ASN B 1 228 ? 5.469 -26.844 -16.203 1 98.06 228 ASN B O 1
ATOM 5386 N N . VAL B 1 229 ? 4.117 -25.328 -17.141 1 98.44 229 VAL B N 1
ATOM 5387 C CA . VAL B 1 229 ? 5.121 -24.938 -18.141 1 98.44 229 VAL B CA 1
ATOM 5388 C C . VAL B 1 229 ? 5.695 -23.578 -17.781 1 98.44 229 VAL B C 1
ATOM 5390 O O . VAL B 1 229 ? 6.91 -23.359 -17.844 1 98.44 229 VAL B O 1
ATOM 5393 N N . VAL B 1 230 ? 4.867 -22.625 -17.422 1 98.62 230 VAL B N 1
ATOM 5394 C CA . VAL B 1 230 ? 5.277 -21.281 -17.031 1 98.62 230 VAL B CA 1
ATOM 5395 C C . VAL B 1 230 ? 5.215 -21.156 -15.508 1 98.62 230 VAL B C 1
ATOM 5397 O O . VAL B 1 230 ? 4.16 -21.359 -14.906 1 98.62 230 VAL B O 1
ATOM 5400 N N . ASN B 1 231 ? 6.305 -20.828 -14.898 1 98.12 231 ASN B N 1
ATOM 5401 C CA . ASN B 1 231 ? 6.336 -20.875 -13.445 1 98.12 231 ASN B CA 1
ATOM 5402 C C . ASN B 1 231 ? 5.633 -19.672 -12.828 1 98.12 231 ASN B C 1
ATOM 5404 O O . ASN B 1 231 ? 5.215 -18.75 -13.547 1 98.12 231 ASN B O 1
ATOM 5408 N N . MET B 1 232 ? 5.422 -19.656 -11.508 1 98.38 232 MET B N 1
ATOM 5409 C CA . MET B 1 232 ? 4.652 -18.656 -10.781 1 98.38 232 MET B CA 1
ATOM 5410 C C . MET B 1 232 ? 5.297 -17.281 -10.898 1 98.38 232 MET B C 1
ATOM 5412 O O . MET B 1 232 ? 4.609 -16.281 -11.102 1 98.38 232 MET B O 1
ATOM 5416 N N . ASP B 1 233 ? 6.633 -17.188 -10.836 1 98.31 233 ASP B N 1
ATOM 5417 C CA . ASP B 1 233 ? 7.352 -15.914 -10.867 1 98.31 233 ASP B CA 1
ATOM 5418 C C . ASP B 1 233 ? 7.16 -15.211 -12.211 1 98.31 233 ASP B C 1
ATOM 5420 O O . ASP B 1 233 ? 7.027 -13.984 -12.258 1 98.31 233 ASP B O 1
ATOM 5424 N N . ALA B 1 234 ? 7.184 -15.984 -13.266 1 98.81 234 ALA B N 1
ATOM 5425 C CA . ALA B 1 234 ? 6.906 -15.398 -14.57 1 98.81 234 ALA B CA 1
ATOM 5426 C C . ALA B 1 234 ? 5.465 -14.898 -14.656 1 98.81 234 ALA B C 1
ATOM 5428 O O . ALA B 1 234 ? 5.207 -13.812 -15.172 1 98.81 234 ALA B O 1
ATOM 5429 N N . ARG B 1 235 ? 4.543 -15.68 -14.164 1 98.88 235 ARG B N 1
ATOM 5430 C CA . ARG B 1 235 ? 3.131 -15.312 -14.242 1 98.88 235 ARG B CA 1
ATOM 5431 C C . ARG B 1 235 ? 2.855 -14.023 -13.477 1 98.88 235 ARG B C 1
ATOM 5433 O O . ARG B 1 235 ? 2.119 -13.156 -13.961 1 98.88 235 ARG B O 1
ATOM 5440 N N . THR B 1 236 ? 3.434 -13.859 -12.281 1 98.75 236 THR B N 1
ATOM 5441 C CA . THR B 1 236 ? 3.209 -12.641 -11.508 1 98.75 236 THR B CA 1
ATOM 5442 C C . THR B 1 236 ? 3.777 -11.43 -12.242 1 98.75 236 THR B C 1
ATOM 5444 O O . THR B 1 236 ? 3.189 -10.344 -12.203 1 98.75 236 THR B O 1
ATOM 5447 N N . VAL B 1 237 ? 4.93 -11.555 -12.938 1 98.81 237 VAL B N 1
ATOM 5448 C CA . VAL B 1 237 ? 5.5 -10.453 -13.711 1 98.81 237 VAL B CA 1
ATOM 5449 C C . VAL B 1 237 ? 4.598 -10.141 -14.906 1 98.81 237 VAL B C 1
ATOM 5451 O O . VAL B 1 237 ? 4.305 -8.969 -15.172 1 98.81 237 VAL B O 1
ATOM 5454 N N . LEU B 1 238 ? 4.125 -11.156 -15.578 1 98.81 238 LEU B N 1
ATOM 5455 C CA . LEU B 1 238 ? 3.289 -10.992 -16.766 1 98.81 238 LEU B CA 1
ATOM 5456 C C . LEU B 1 238 ? 1.961 -10.336 -16.406 1 98.81 238 LEU B C 1
ATOM 5458 O O . LEU B 1 238 ? 1.39 -9.594 -17.219 1 98.81 238 LEU B O 1
ATOM 5462 N N . ALA B 1 239 ? 1.485 -10.609 -15.203 1 98.62 239 ALA B N 1
ATOM 5463 C CA . ALA B 1 239 ? 0.268 -9.961 -14.711 1 98.62 239 ALA B CA 1
ATOM 5464 C C . ALA B 1 239 ? 0.431 -8.445 -14.672 1 98.62 239 ALA B C 1
ATOM 5466 O O . ALA B 1 239 ? -0.548 -7.707 -14.797 1 98.62 239 ALA B O 1
ATOM 5467 N N . CYS B 1 240 ? 1.63 -7.949 -14.531 1 98.06 240 CYS B N 1
ATOM 5468 C CA . CYS B 1 240 ? 1.899 -6.523 -14.359 1 98.06 240 CYS B CA 1
ATOM 5469 C C . CYS B 1 240 ? 2.078 -5.836 -15.703 1 98.06 240 CYS B C 1
ATOM 5471 O O . CYS B 1 240 ? 2.254 -4.617 -15.766 1 98.06 240 CYS B O 1
ATOM 5473 N N . ALA B 1 241 ? 2.078 -6.609 -16.828 1 97.38 241 ALA B N 1
ATOM 5474 C CA . ALA B 1 241 ? 2.164 -6 -18.141 1 97.38 241 ALA B CA 1
ATOM 5475 C C . ALA B 1 241 ? 0.972 -5.082 -18.406 1 97.38 241 ALA B C 1
ATOM 5477 O O . ALA B 1 241 ? -0.181 -5.496 -18.266 1 97.38 241 ALA B O 1
ATOM 5478 N N . PRO B 1 242 ? 1.277 -3.893 -18.812 1 93.56 242 PRO B N 1
ATOM 5479 C CA . PRO B 1 242 ? 0.176 -2.947 -19.016 1 93.56 242 PRO B CA 1
ATOM 5480 C C . PRO B 1 242 ? -0.516 -3.119 -20.359 1 93.56 242 PRO B C 1
ATOM 5482 O O . PRO B 1 242 ? -0.478 -2.213 -21.203 1 93.56 242 PRO B O 1
ATOM 5485 N N . VAL B 1 243 ? -1.132 -4.262 -20.719 1 89.69 243 VAL B N 1
ATOM 5486 C CA . VAL B 1 243 ? -1.759 -4.598 -22 1 89.69 243 VAL B CA 1
ATOM 5487 C C . VAL B 1 243 ? -3.014 -3.748 -22.188 1 89.69 243 VAL B C 1
ATOM 5489 O O . VAL B 1 243 ? -3.467 -3.555 -23.312 1 89.69 243 VAL B O 1
ATOM 5492 N N . GLY B 1 244 ? -3.367 -2.871 -21.344 1 71.12 244 GLY B N 1
ATOM 5493 C CA . GLY B 1 244 ? -4.434 -1.896 -21.516 1 71.12 244 GLY B CA 1
ATOM 5494 C C . GLY B 1 244 ? -5.445 -1.912 -20.391 1 71.12 244 GLY B C 1
ATOM 5495 O O . GLY B 1 244 ? -5.48 -2.852 -19.594 1 71.12 244 GLY B O 1
ATOM 5496 N N . SER B 1 245 ? -5.969 -0.689 -20.188 1 61.97 245 SER B N 1
ATOM 5497 C CA . SER B 1 245 ? -6.922 -0.447 -19.094 1 61.97 245 SER B CA 1
ATOM 5498 C C . SER B 1 245 ? -8.289 -1.025 -19.438 1 61.97 245 SER B C 1
ATOM 5500 O O . SER B 1 245 ? -9.164 -1.115 -18.562 1 61.97 245 SER B O 1
ATOM 5502 N N . GLY B 1 246 ? -8.312 -1.937 -20.422 1 65.62 246 GLY B N 1
ATOM 5503 C CA . GLY B 1 246 ? -9.578 -2.553 -20.797 1 65.62 246 GLY B CA 1
ATOM 5504 C C . GLY B 1 246 ? -10.633 -1.546 -21.203 1 65.62 246 GLY B C 1
ATOM 5505 O O . GLY B 1 246 ? -10.312 -0.512 -21.797 1 65.62 246 GLY B O 1
ATOM 5506 N N . GLY B 1 247 ? -11.914 -1.698 -20.969 1 82.75 247 GLY B N 1
ATOM 5507 C CA . GLY B 1 247 ? -13.109 -0.917 -21.25 1 82.75 247 GLY B CA 1
ATOM 5508 C C . GLY B 1 247 ? -13.258 0.286 -20.328 1 82.75 247 GLY B C 1
ATOM 5509 O O . GLY B 1 247 ? -12.547 0.405 -19.328 1 82.75 247 GLY B O 1
ATOM 5510 N N . SER B 1 248 ? -13.945 1.207 -20.703 1 90.56 248 SER B N 1
ATOM 5511 C CA . SER B 1 248 ? -14.148 2.467 -20 1 90.56 248 SER B CA 1
ATOM 5512 C C . SER B 1 248 ? -15.336 2.387 -19.047 1 90.56 248 SER B C 1
ATOM 5514 O O . SER B 1 248 ? -15.68 3.369 -18.391 1 90.56 248 SER B O 1
ATOM 5516 N N . GLU B 1 249 ? -15.891 1.153 -18.969 1 95.19 249 GLU B N 1
ATOM 5517 C CA . GLU B 1 249 ? -17.078 0.995 -18.141 1 95.19 249 GLU B CA 1
ATOM 5518 C C . GLU B 1 249 ? -16.922 -0.161 -17.156 1 95.19 249 GLU B C 1
ATOM 5520 O O . GLU B 1 249 ? -16.141 -1.087 -17.406 1 95.19 249 GLU B O 1
ATOM 5525 N N . ALA B 1 250 ? -17.562 -0.115 -16.094 1 96.56 250 ALA B N 1
ATOM 5526 C CA . ALA B 1 250 ? -17.594 -1.146 -15.055 1 96.56 250 ALA B CA 1
ATOM 5527 C C . ALA B 1 250 ? -18.844 -1.023 -14.188 1 96.56 250 ALA B C 1
ATOM 5529 O O . ALA B 1 250 ? -19.484 0.029 -14.156 1 96.56 250 ALA B O 1
ATOM 5530 N N . LEU B 1 251 ? -19.203 -2.09 -13.586 1 96.31 251 LEU B N 1
ATOM 5531 C CA . LEU B 1 251 ? -20.328 -2.035 -12.648 1 96.31 251 LEU B CA 1
ATOM 5532 C C . LEU B 1 251 ? -20.016 -1.072 -11.5 1 96.31 251 LEU B C 1
ATOM 5534 O O . LEU B 1 251 ? -20.875 -0.274 -11.117 1 96.31 251 LEU B O 1
ATOM 5538 N N . LEU B 1 252 ? -18.828 -1.179 -10.945 1 95.38 252 LEU B N 1
ATOM 5539 C CA . LEU B 1 252 ? -18.328 -0.232 -9.953 1 95.38 252 LEU B CA 1
ATOM 5540 C C . LEU B 1 252 ? -17.328 0.73 -10.578 1 95.38 252 LEU B C 1
ATOM 5542 O O . LEU B 1 252 ? -16.25 0.315 -11.008 1 95.38 252 LEU B O 1
ATOM 5546 N N . PRO B 1 253 ? -17.734 1.996 -10.648 1 95.38 253 PRO B N 1
ATOM 5547 C CA . PRO B 1 253 ? -16.688 2.936 -11.047 1 95.38 253 PRO B CA 1
ATOM 5548 C C . PRO B 1 253 ? -15.43 2.828 -10.18 1 95.38 253 PRO B C 1
ATOM 5550 O O . PRO B 1 253 ? -15.492 2.311 -9.062 1 95.38 253 PRO B O 1
ATOM 5553 N N . ASP B 1 254 ? -14.289 3.314 -10.711 1 95.38 254 ASP B N 1
ATOM 5554 C CA . ASP B 1 254 ? -12.992 3.115 -10.062 1 95.38 254 ASP B CA 1
ATOM 5555 C C . ASP B 1 254 ? -13 3.664 -8.641 1 95.38 254 ASP B C 1
ATOM 5557 O O . ASP B 1 254 ? -12.492 3.021 -7.719 1 95.38 254 ASP B O 1
ATOM 5561 N N . THR B 1 255 ? -13.578 4.848 -8.398 1 95.44 255 THR B N 1
ATOM 5562 C CA . THR B 1 255 ? -13.617 5.445 -7.066 1 95.44 255 THR B CA 1
ATOM 5563 C C . THR B 1 255 ? -14.43 4.574 -6.109 1 95.44 255 THR B C 1
ATOM 5565 O O . THR B 1 255 ? -14.039 4.395 -4.953 1 95.44 255 THR B O 1
ATOM 5568 N N . GLU B 1 256 ? -15.523 4.035 -6.566 1 95.38 256 GLU B N 1
ATOM 5569 C CA . GLU B 1 256 ? -16.359 3.166 -5.742 1 95.38 256 GLU B CA 1
ATOM 5570 C C . GLU B 1 256 ? -15.656 1.848 -5.441 1 95.38 256 GLU B C 1
ATOM 5572 O O . GLU B 1 256 ? -15.812 1.285 -4.355 1 95.38 256 GLU B O 1
ATOM 5577 N N . LEU B 1 257 ? -14.945 1.333 -6.461 1 97.12 257 LEU B N 1
ATOM 5578 C CA . LEU B 1 257 ? -14.172 0.117 -6.227 1 97.12 257 LEU B CA 1
ATOM 5579 C C . LEU B 1 257 ? -13.117 0.339 -5.148 1 97.12 257 LEU B C 1
ATOM 5581 O O . LEU B 1 257 ? -13 -0.462 -4.219 1 97.12 257 LEU B O 1
ATOM 5585 N N . ILE B 1 258 ? -12.375 1.426 -5.234 1 97.31 258 ILE B N 1
ATOM 5586 C CA . ILE B 1 258 ? -11.367 1.752 -4.23 1 97.31 258 ILE B CA 1
ATOM 5587 C C . ILE B 1 258 ? -12.031 1.919 -2.865 1 97.31 258 ILE B C 1
ATOM 5589 O O . ILE B 1 258 ? -11.5 1.467 -1.849 1 97.31 258 ILE B O 1
ATOM 5593 N N . SER B 1 259 ? -13.18 2.568 -2.848 1 96.81 259 SER B N 1
ATOM 5594 C CA . SER B 1 259 ? -13.93 2.734 -1.607 1 96.81 259 SER B CA 1
ATOM 5595 C C . SER B 1 259 ? -14.297 1.385 -1.003 1 96.81 259 SER B C 1
ATOM 5597 O O . SER B 1 259 ? -14.195 1.192 0.21 1 96.81 259 SER B O 1
ATOM 5599 N N . TRP B 1 260 ? -14.797 0.482 -1.836 1 96.88 260 TRP B N 1
ATOM 5600 C CA . TRP B 1 260 ? -15.133 -0.86 -1.373 1 96.88 260 TRP B CA 1
ATOM 5601 C C . TRP B 1 260 ? -13.914 -1.549 -0.769 1 96.88 260 TRP B C 1
ATOM 5603 O O . TRP B 1 260 ? -14 -2.158 0.3 1 96.88 260 TRP B O 1
ATOM 5613 N N . ILE B 1 261 ? -12.758 -1.47 -1.434 1 97.69 261 ILE B N 1
ATOM 5614 C CA . ILE B 1 261 ? -11.523 -2.066 -0.935 1 97.69 261 ILE B CA 1
ATOM 5615 C C . ILE B 1 261 ? -11.148 -1.437 0.406 1 97.69 261 ILE B C 1
ATOM 5617 O O . ILE B 1 261 ? -10.773 -2.139 1.345 1 97.69 261 ILE B O 1
ATOM 5621 N N . THR B 1 262 ? -11.242 -0.111 0.472 1 96.94 262 THR B N 1
ATOM 5622 C CA . THR B 1 262 ? -10.922 0.625 1.69 1 96.94 262 THR B CA 1
ATOM 5623 C C . THR B 1 262 ? -11.82 0.178 2.84 1 96.94 262 THR B C 1
ATOM 5625 O O . THR B 1 262 ? -11.352 0.007 3.969 1 96.94 262 THR B O 1
ATOM 5628 N N . GLU B 1 263 ? -13.062 0.03 2.541 1 95.25 263 GLU B N 1
ATOM 5629 C CA . GLU B 1 263 ? -14.008 -0.461 3.541 1 95.25 263 GLU B CA 1
ATOM 5630 C C . GLU B 1 263 ? -13.602 -1.842 4.051 1 95.25 263 GLU B C 1
ATOM 5632 O O . GLU B 1 263 ? -13.57 -2.08 5.262 1 95.25 263 GLU B O 1
ATOM 5637 N N . GLU B 1 264 ? -13.312 -2.725 3.131 1 94.94 264 GLU B N 1
ATOM 5638 C CA . GLU B 1 264 ? -12.891 -4.07 3.512 1 94.94 264 GLU B CA 1
ATOM 5639 C C . GLU B 1 264 ? -11.641 -4.035 4.387 1 94.94 264 GLU B C 1
ATOM 5641 O O . GLU B 1 264 ? -11.531 -4.793 5.352 1 94.94 264 GLU B O 1
ATOM 5646 N N . ARG B 1 265 ? -10.688 -3.152 4.09 1 94.06 265 ARG B N 1
ATOM 5647 C CA . ARG B 1 265 ? -9.453 -3.016 4.855 1 94.06 265 ARG B CA 1
ATOM 5648 C C . ARG B 1 265 ? -9.727 -2.471 6.25 1 94.06 265 ARG B C 1
ATOM 5650 O O . ARG B 1 265 ? -8.969 -2.734 7.188 1 94.06 265 ARG B O 1
ATOM 5657 N N . SER B 1 266 ? -10.82 -1.73 6.383 1 91.38 266 SER B N 1
ATOM 5658 C CA . SER B 1 266 ? -11.109 -1.033 7.633 1 91.38 266 SER B CA 1
ATOM 5659 C C . SER B 1 266 ? -11.977 -1.885 8.555 1 91.38 266 SER B C 1
ATOM 5661 O O . SER B 1 266 ? -12.141 -1.564 9.727 1 91.38 266 SER B O 1
ATOM 5663 N N . LEU B 1 267 ? -12.578 -2.939 8.008 1 86.38 267 LEU B N 1
ATOM 5664 C CA . LEU B 1 267 ? -13.594 -3.699 8.727 1 86.38 267 LEU B CA 1
ATOM 5665 C C . LEU B 1 267 ? -12.977 -4.492 9.875 1 86.38 267 LEU B C 1
ATOM 5667 O O . LEU B 1 267 ? -13.523 -4.535 10.977 1 86.38 267 LEU B O 1
ATOM 5671 N N . HIS B 1 268 ? -11.906 -5.184 9.508 1 80.81 268 HIS B N 1
ATOM 5672 C CA . HIS B 1 268 ? -11.336 -6.078 10.5 1 80.81 268 HIS B CA 1
ATOM 5673 C C . HIS B 1 268 ? -9.852 -5.797 10.711 1 80.81 268 HIS B C 1
ATOM 5675 O O . HIS B 1 268 ? -9.141 -5.488 9.758 1 80.81 268 HIS B O 1
ATOM 5681 N N . ASP B 1 269 ? -9.578 -5.91 11.914 1 83.25 269 ASP B N 1
ATOM 5682 C CA . ASP B 1 269 ? -8.148 -5.914 12.211 1 83.25 269 ASP B CA 1
ATOM 5683 C C . ASP B 1 269 ? -7.523 -7.27 11.883 1 83.25 269 ASP B C 1
ATOM 5685 O O . ASP B 1 269 ? -8.172 -8.312 12.031 1 83.25 269 ASP B O 1
ATOM 5689 N N . VAL B 1 270 ? -6.426 -7.266 11.258 1 89.38 270 VAL B N 1
ATOM 5690 C CA . VAL B 1 270 ? -5.613 -8.461 11.047 1 89.38 270 VAL B CA 1
ATOM 5691 C C . VAL B 1 270 ? -4.281 -8.32 11.773 1 89.38 270 VAL B C 1
ATOM 5693 O O . VAL B 1 270 ? -3.512 -7.391 11.5 1 89.38 270 VAL B O 1
ATOM 5696 N N . ARG B 1 271 ? -4.066 -9.172 12.695 1 90.38 271 ARG B N 1
ATOM 5697 C CA . ARG B 1 271 ? -2.822 -9.148 13.461 1 90.38 271 ARG B CA 1
ATOM 5698 C C . ARG B 1 271 ? -2.049 -10.453 13.273 1 90.38 271 ARG B C 1
ATOM 5700 O O . ARG B 1 271 ? -2.598 -11.539 13.469 1 90.38 271 ARG B O 1
ATOM 5707 N N . ALA B 1 272 ? -0.858 -10.336 12.812 1 93.81 272 ALA B N 1
ATOM 5708 C CA . ALA B 1 272 ? 0.071 -11.461 12.719 1 93.81 272 ALA B CA 1
ATOM 5709 C C . ALA B 1 272 ? 1.289 -11.242 13.609 1 93.81 272 ALA B C 1
ATOM 5711 O O . ALA B 1 272 ? 2.105 -10.352 13.352 1 93.81 272 ALA B O 1
ATOM 5712 N N . ARG B 1 273 ? 1.371 -11.992 14.625 1 93.12 273 ARG B N 1
ATOM 5713 C CA . ARG B 1 273 ? 2.484 -11.875 15.562 1 93.12 273 ARG B CA 1
ATOM 5714 C C . ARG B 1 273 ? 3.42 -13.078 15.445 1 93.12 273 ARG B C 1
ATOM 5716 O O . ARG B 1 273 ? 2.975 -14.227 15.492 1 93.12 273 ARG B O 1
ATOM 5723 N N . ARG B 1 274 ? 4.68 -12.789 15.328 1 95.75 274 ARG B N 1
ATOM 5724 C CA . ARG B 1 274 ? 5.668 -13.859 15.352 1 95.75 274 ARG B CA 1
ATOM 5725 C C . ARG B 1 274 ? 5.715 -14.531 16.719 1 95.75 274 ARG B C 1
ATOM 5727 O O . ARG B 1 274 ? 5.672 -13.859 17.75 1 95.75 274 ARG B O 1
ATOM 5734 N N . ILE B 1 275 ? 5.734 -15.781 16.719 1 97.19 275 ILE B N 1
ATOM 5735 C CA . ILE B 1 275 ? 5.906 -16.562 17.938 1 97.19 275 ILE B CA 1
ATOM 5736 C C . ILE B 1 275 ? 6.953 -17.656 17.703 1 97.19 275 ILE B C 1
ATOM 5738 O O . ILE B 1 275 ? 7.262 -18 16.562 1 97.19 275 ILE B O 1
ATOM 5742 N N . PRO B 1 276 ? 7.523 -18.141 18.797 1 97.94 276 PRO B N 1
ATOM 5743 C CA . PRO B 1 276 ? 8.438 -19.266 18.625 1 97.94 276 PRO B CA 1
ATOM 5744 C C . PRO B 1 276 ? 7.777 -20.453 17.938 1 97.94 276 PRO B C 1
ATOM 5746 O O . PRO B 1 276 ? 6.641 -20.812 18.25 1 97.94 276 PRO B O 1
ATOM 5749 N N . LEU B 1 277 ? 8.5 -21.062 17.047 1 98.62 277 LEU B N 1
ATOM 5750 C CA . LEU B 1 277 ? 7.953 -22.188 16.281 1 98.62 277 LEU B CA 1
ATOM 5751 C C . LEU B 1 277 ? 7.574 -23.344 17.203 1 98.62 277 LEU B C 1
ATOM 5753 O O . LEU B 1 277 ? 6.594 -24.047 16.953 1 98.62 277 LEU B O 1
ATOM 5757 N N . ASP B 1 278 ? 8.328 -23.484 18.266 1 97.75 278 ASP B N 1
ATOM 5758 C CA . ASP B 1 278 ? 8.102 -24.625 19.156 1 97.75 278 ASP B CA 1
ATOM 5759 C C . ASP B 1 278 ? 6.883 -24.406 20.047 1 97.75 278 ASP B C 1
ATOM 5761 O O . ASP B 1 278 ? 6.488 -25.281 20.797 1 97.75 278 ASP B O 1
ATOM 5765 N N . THR B 1 279 ? 6.301 -23.219 19.922 1 97.81 279 THR B N 1
ATOM 5766 C CA . THR B 1 279 ? 5.121 -22.922 20.719 1 97.81 279 THR B CA 1
ATOM 5767 C C . THR B 1 279 ? 3.855 -23 19.875 1 97.81 279 THR B C 1
ATOM 5769 O O . THR B 1 279 ? 2.746 -22.875 20.406 1 97.81 279 THR B O 1
ATOM 5772 N N . VAL B 1 280 ? 4.004 -23.172 18.641 1 98.38 280 VAL B N 1
ATOM 5773 C CA . VAL B 1 280 ? 2.855 -23.203 17.734 1 98.38 280 VAL B CA 1
ATOM 5774 C C . VAL B 1 280 ? 1.959 -24.391 18.078 1 98.38 280 VAL B C 1
ATOM 5776 O O . VAL B 1 280 ? 2.404 -25.547 18.062 1 98.38 280 VAL B O 1
ATOM 5779 N N . GLU B 1 281 ? 0.764 -24.094 18.297 1 97.62 281 GLU B N 1
ATOM 5780 C CA . GLU B 1 281 ? -0.179 -25.125 18.719 1 97.62 281 GLU B CA 1
ATOM 5781 C C . GLU B 1 281 ? -0.727 -25.891 17.516 1 97.62 281 GLU B C 1
ATOM 5783 O O . GLU B 1 281 ? -0.75 -25.359 16.391 1 97.62 281 GLU B O 1
ATOM 5788 N N . GLU B 1 282 ? -1.078 -27.125 17.719 1 96.81 282 GLU B N 1
ATOM 5789 C CA . GLU B 1 282 ? -1.754 -28.016 16.781 1 96.81 282 GLU B CA 1
ATOM 5790 C C . GLU B 1 282 ? -0.805 -28.469 15.672 1 96.81 282 GLU B C 1
ATOM 5792 O O . GLU B 1 282 ? -1.244 -29 14.648 1 96.81 282 GLU B O 1
ATOM 5797 N N . TRP B 1 283 ? 0.424 -28.188 15.797 1 98.31 283 TRP B N 1
ATOM 5798 C CA . TRP B 1 283 ? 1.455 -28.641 14.875 1 98.31 283 TRP B CA 1
ATOM 5799 C C . TRP B 1 283 ? 2.498 -29.5 15.586 1 98.31 283 TRP B C 1
ATOM 5801 O O . TRP B 1 283 ? 2.887 -29.188 16.719 1 98.31 283 TRP B O 1
ATOM 5811 N N . LYS B 1 284 ? 2.961 -30.5 14.906 1 97.75 284 LYS B N 1
ATOM 5812 C CA . LYS B 1 284 ? 3.895 -31.438 15.516 1 97.75 284 LYS B CA 1
ATOM 5813 C C . LYS B 1 284 ? 5.172 -31.578 14.695 1 97.75 284 LYS B C 1
ATOM 5815 O O . LYS B 1 284 ? 5.113 -31.828 13.484 1 97.75 284 LYS B O 1
ATOM 5820 N N . ARG B 1 285 ? 6.227 -31.406 15.359 1 98 285 ARG B N 1
ATOM 5821 C CA . ARG B 1 285 ? 7.523 -31.578 14.719 1 98 285 ARG B CA 1
ATOM 5822 C C . ARG B 1 285 ? 8.008 -33.031 14.844 1 98 285 ARG B C 1
ATOM 5824 O O . ARG B 1 285 ? 8.164 -33.531 15.953 1 98 285 ARG B O 1
ATOM 5831 N N . GLY B 1 286 ? 8.141 -33.656 13.719 1 97.56 286 GLY B N 1
ATOM 5832 C CA . GLY B 1 286 ? 8.797 -34.938 13.648 1 97.56 286 GLY B CA 1
ATOM 5833 C C . GLY B 1 286 ? 10.219 -34.875 13.125 1 97.56 286 GLY B C 1
ATOM 5834 O O . GLY B 1 286 ? 10.781 -33.781 13 1 97.56 286 GLY B O 1
ATOM 5835 N N . PRO B 1 287 ? 10.781 -36 12.875 1 97.88 287 PRO B N 1
ATOM 5836 C CA . PRO B 1 287 ? 12.172 -36 12.398 1 97.88 287 PRO B CA 1
ATOM 5837 C C . PRO B 1 287 ? 12.312 -35.438 10.992 1 97.88 287 PRO B C 1
ATOM 5839 O O . PRO B 1 287 ? 13.367 -34.906 10.648 1 97.88 287 PRO B O 1
ATOM 5842 N N . SER B 1 288 ? 11.203 -35.562 10.219 1 98.12 288 SER B N 1
ATOM 5843 C CA . SER B 1 288 ? 11.383 -35.219 8.812 1 98.12 288 SER B CA 1
ATOM 5844 C C . SER B 1 288 ? 10.375 -34.156 8.367 1 98.12 288 SER B C 1
ATOM 5846 O O . SER B 1 288 ? 10.43 -33.688 7.23 1 98.12 288 SER B O 1
ATOM 5848 N N . SER B 1 289 ? 9.477 -33.875 9.242 1 98.38 289 SER B N 1
ATOM 5849 C CA . SER B 1 289 ? 8.477 -32.875 8.852 1 98.38 289 SER B CA 1
ATOM 5850 C C . SER B 1 289 ? 7.785 -32.281 10.07 1 98.38 289 SER B C 1
ATOM 5852 O O . SER B 1 289 ? 7.875 -32.812 11.172 1 98.38 289 SER B O 1
ATOM 5854 N N . ILE B 1 290 ? 7.285 -31.094 9.883 1 98.69 290 ILE B N 1
ATOM 5855 C CA . ILE B 1 290 ? 6.336 -30.469 10.789 1 98.69 290 ILE B CA 1
ATOM 5856 C C . ILE B 1 290 ? 4.934 -30.5 10.18 1 98.69 290 ILE B C 1
ATOM 5858 O O . ILE B 1 290 ? 4.715 -30 9.086 1 98.69 290 ILE B O 1
ATOM 5862 N N . ASP B 1 291 ? 4.02 -31.141 10.914 1 98.5 291 ASP B N 1
ATOM 5863 C CA . ASP B 1 291 ? 2.695 -31.391 10.352 1 98.5 291 ASP B CA 1
ATOM 5864 C C . ASP B 1 291 ? 1.597 -30.875 11.273 1 98.5 291 ASP B C 1
ATOM 5866 O O . ASP B 1 291 ? 1.766 -30.844 12.492 1 98.5 291 ASP B O 1
ATOM 5870 N N . HIS B 1 292 ? 0.523 -30.453 10.609 1 97.94 292 HIS B N 1
ATOM 5871 C CA . HIS B 1 292 ? -0.673 -30.188 11.406 1 97.94 292 HIS B CA 1
ATOM 5872 C C . HIS B 1 292 ? -1.229 -31.484 12 1 97.94 292 HIS B C 1
ATOM 5874 O O . HIS B 1 292 ? -1.187 -32.531 11.352 1 97.94 292 HIS B O 1
ATOM 5880 N N . ALA B 1 293 ? -1.827 -31.359 13.148 1 96.94 293 ALA B N 1
ATOM 5881 C CA . ALA B 1 293 ? -2.326 -32.531 13.875 1 96.94 293 ALA B CA 1
ATOM 5882 C C . ALA B 1 293 ? -3.398 -33.25 13.07 1 96.94 293 ALA B C 1
ATOM 5884 O O . ALA B 1 293 ? -3.512 -34.5 13.141 1 96.94 293 ALA B O 1
ATOM 5885 N N . GLU B 1 294 ? -4.109 -32.5 12.273 1 95.38 294 GLU B N 1
ATOM 5886 C CA . GLU B 1 294 ? -5.199 -33.094 11.5 1 95.38 294 GLU B CA 1
ATOM 5887 C C . GLU B 1 294 ? -4.754 -33.438 10.078 1 95.38 294 GLU B C 1
ATOM 5889 O O . GLU B 1 294 ? -5.582 -33.719 9.211 1 95.38 294 GLU B O 1
ATOM 5894 N N . GLU B 1 295 ? -3.541 -33.281 9.781 1 94.38 295 GLU B N 1
ATOM 5895 C CA . GLU B 1 295 ? -2.951 -33.625 8.492 1 94.38 295 GLU B CA 1
ATOM 5896 C C . GLU B 1 295 ? -3.604 -32.812 7.363 1 94.38 295 GLU B C 1
ATOM 5898 O O . GLU B 1 295 ? -3.975 -33.375 6.332 1 94.38 295 GLU B O 1
ATOM 5903 N N . ARG B 1 296 ? -3.799 -31.562 7.676 1 95.69 296 ARG B N 1
ATOM 5904 C CA . ARG B 1 296 ? -4.344 -30.609 6.715 1 95.69 296 ARG B CA 1
ATOM 5905 C C . ARG B 1 296 ? -3.395 -29.438 6.516 1 95.69 296 ARG B C 1
ATOM 5907 O O . ARG B 1 296 ? -2.357 -29.344 7.172 1 95.69 296 ARG B O 1
ATOM 5914 N N . TYR B 1 297 ? -3.705 -28.594 5.5 1 97 297 TYR B N 1
ATOM 5915 C CA . TYR B 1 297 ? -3.062 -27.312 5.234 1 97 297 TYR B CA 1
ATOM 5916 C C . TYR B 1 297 ? -1.718 -27.5 4.547 1 97 297 TYR B C 1
ATOM 5918 O O . TYR B 1 297 ? -1.651 -27.609 3.32 1 97 297 TYR B O 1
ATOM 5926 N N . PHE B 1 298 ? -0.597 -27.859 5.355 1 98.31 298 PHE B N 1
ATOM 5927 C CA . PHE B 1 298 ? 0.702 -28.062 4.727 1 98.31 298 PHE B CA 1
ATOM 5928 C C . PHE B 1 298 ? 1.676 -28.719 5.703 1 98.31 298 PHE B C 1
ATOM 5930 O O . PHE B 1 298 ? 1.344 -28.938 6.871 1 98.31 298 PHE B O 1
ATOM 5937 N N . ARG B 1 299 ? 2.838 -29.078 5.176 1 98.25 299 ARG B N 1
ATOM 5938 C CA . ARG B 1 299 ? 3.949 -29.594 5.977 1 98.25 299 ARG B CA 1
ATOM 5939 C C . ARG B 1 299 ? 5.227 -28.797 5.699 1 98.25 299 ARG B C 1
ATOM 5941 O O . ARG B 1 299 ? 5.391 -28.234 4.613 1 98.25 299 ARG B O 1
ATOM 5948 N N . VAL B 1 300 ? 6.02 -28.688 6.719 1 98.81 300 VAL B N 1
ATOM 5949 C CA . VAL B 1 300 ? 7.383 -28.188 6.551 1 98.81 300 VAL B CA 1
ATOM 5950 C C . VAL B 1 300 ? 8.352 -29.375 6.477 1 98.81 300 VAL B C 1
ATOM 5952 O O . VAL B 1 300 ? 8.336 -30.25 7.34 1 98.81 300 VAL B O 1
ATOM 5955 N N . MET B 1 301 ? 9.148 -29.422 5.449 1 98.44 301 MET B N 1
ATOM 5956 C CA . MET B 1 301 ? 10.07 -30.547 5.289 1 98.44 301 MET B CA 1
ATOM 5957 C C . MET B 1 301 ? 11.43 -30.062 4.797 1 98.44 301 MET B C 1
ATOM 5959 O O . MET B 1 301 ? 11.609 -28.875 4.527 1 98.44 301 MET B O 1
ATOM 5963 N N . ALA B 1 302 ? 12.336 -30.953 4.715 1 98.56 302 ALA B N 1
ATOM 5964 C CA . ALA B 1 302 ? 13.688 -30.641 4.27 1 98.56 302 ALA B CA 1
ATOM 5965 C C . ALA B 1 302 ? 14.055 -31.453 3.027 1 98.56 302 ALA B C 1
ATOM 5967 O O . ALA B 1 302 ? 13.641 -32.594 2.883 1 98.56 302 ALA B O 1
ATOM 5968 N N . VAL B 1 303 ? 14.859 -30.812 2.197 1 98.25 303 VAL B N 1
ATOM 5969 C CA . VAL B 1 303 ? 15.32 -31.531 1.013 1 98.25 303 VAL B CA 1
ATOM 5970 C C . VAL B 1 303 ? 16.812 -31.297 0.818 1 98.25 303 VAL B C 1
ATOM 5972 O O . VAL B 1 303 ? 17.359 -30.281 1.267 1 98.25 303 VAL B O 1
ATOM 5975 N N . ALA B 1 304 ? 17.422 -32.219 0.183 1 97.94 304 ALA B N 1
ATOM 5976 C CA . ALA B 1 304 ? 18.734 -32.094 -0.417 1 97.94 304 ALA B CA 1
ATOM 5977 C C . ALA B 1 304 ? 18.641 -31.891 -1.928 1 97.94 304 ALA B C 1
ATOM 5979 O O . ALA B 1 304 ? 17.969 -32.656 -2.613 1 97.94 304 ALA B O 1
ATOM 5980 N N . VAL B 1 305 ? 19.266 -30.844 -2.389 1 95.75 305 VAL B N 1
ATOM 5981 C CA . VAL B 1 305 ? 19.172 -30.484 -3.797 1 95.75 305 VAL B CA 1
ATOM 5982 C C . VAL B 1 305 ? 20.531 -30.609 -4.461 1 95.75 305 VAL B C 1
ATOM 5984 O O . VAL B 1 305 ? 21.547 -30.188 -3.895 1 95.75 305 VAL B O 1
ATOM 5987 N N . GLN B 1 306 ? 20.594 -31.234 -5.555 1 92.69 306 GLN B N 1
ATOM 5988 C CA . GLN B 1 306 ? 21.75 -31.234 -6.453 1 92.69 306 GLN B CA 1
ATOM 5989 C C . GLN B 1 306 ? 21.391 -30.656 -7.816 1 92.69 306 GLN B C 1
ATOM 5991 O O . GLN B 1 306 ? 20.406 -31.078 -8.43 1 92.69 306 GLN B O 1
ATOM 5996 N N . ALA B 1 307 ? 22.078 -29.594 -8.195 1 86.06 307 ALA B N 1
ATOM 5997 C CA . ALA B 1 307 ? 21.828 -28.938 -9.477 1 86.06 307 ALA B CA 1
ATOM 5998 C C . ALA B 1 307 ? 23.141 -28.547 -10.164 1 86.06 307 ALA B C 1
ATOM 6000 O O . ALA B 1 307 ? 23.828 -27.641 -9.703 1 86.06 307 ALA B O 1
ATOM 6001 N N . GLU B 1 308 ? 23.562 -29.109 -11.227 1 77.62 308 GLU B N 1
ATOM 6002 C CA . GLU B 1 308 ? 24.812 -28.828 -11.906 1 77.62 308 GLU B CA 1
ATOM 6003 C C . GLU B 1 308 ? 24.766 -27.469 -12.617 1 77.62 308 GLU B C 1
ATOM 6005 O O . GLU B 1 308 ? 25.812 -26.859 -12.883 1 77.62 308 GLU B O 1
ATOM 6010 N N . SER B 1 309 ? 23.703 -26.938 -12.867 1 68.56 309 SER B N 1
ATOM 6011 C CA . SER B 1 309 ? 23.547 -25.719 -13.648 1 68.56 309 SER B CA 1
ATOM 6012 C C . SER B 1 309 ? 23.547 -24.484 -12.742 1 68.56 309 SER B C 1
ATOM 6014 O O . SER B 1 309 ? 23.547 -23.359 -13.227 1 68.56 309 SER B O 1
ATOM 6016 N N . ARG B 1 310 ? 23.641 -24.703 -11.516 1 67.19 310 ARG B N 1
ATOM 6017 C CA . ARG B 1 310 ? 23.562 -23.578 -10.594 1 67.19 310 ARG B CA 1
ATOM 6018 C C . ARG B 1 310 ? 24.938 -23.219 -10.055 1 67.19 310 ARG B C 1
ATOM 6020 O O . ARG B 1 310 ? 25.891 -24 -10.164 1 67.19 310 ARG B O 1
ATOM 6027 N N . GLU B 1 311 ? 25.016 -22.047 -9.523 1 61.44 311 GLU B N 1
ATOM 6028 C CA . GLU B 1 311 ? 26.234 -21.578 -8.883 1 61.44 311 GLU B CA 1
ATOM 6029 C C . GLU B 1 311 ? 26.672 -22.516 -7.762 1 61.44 311 GLU B C 1
ATOM 6031 O O . GLU B 1 311 ? 27.859 -22.828 -7.633 1 61.44 311 GLU B O 1
ATOM 6036 N N . VAL B 1 312 ? 25.797 -22.922 -7.016 1 66.88 312 VAL B N 1
ATOM 6037 C CA . VAL B 1 312 ? 25.984 -23.938 -5.984 1 66.88 312 VAL B CA 1
ATOM 6038 C C . VAL B 1 312 ? 25.391 -25.266 -6.441 1 66.88 312 VAL B C 1
ATOM 6040 O O . VAL B 1 312 ? 24.188 -25.359 -6.68 1 66.88 312 VAL B O 1
ATOM 6043 N N . THR B 1 313 ? 26.172 -26.203 -6.434 1 81.56 313 THR B N 1
ATOM 6044 C CA . THR B 1 313 ? 25.766 -27.422 -7.121 1 81.56 313 THR B CA 1
ATOM 6045 C C . THR B 1 313 ? 25 -28.344 -6.18 1 81.56 313 THR B C 1
ATOM 6047 O O . THR B 1 313 ? 24.328 -29.281 -6.625 1 81.56 313 THR B O 1
ATOM 6050 N N . SER B 1 314 ? 25.188 -28.031 -4.859 1 91.06 314 SER B N 1
ATOM 6051 C CA . SER B 1 314 ? 24.438 -28.844 -3.902 1 91.06 314 SER B CA 1
ATOM 6052 C C . SER B 1 314 ? 24.156 -28.062 -2.627 1 91.06 314 SER B C 1
ATOM 6054 O O . SER B 1 314 ? 25 -27.297 -2.15 1 91.06 314 SER B O 1
ATOM 6056 N N . TRP B 1 315 ? 22.938 -28.25 -2.104 1 93.88 315 TRP B N 1
ATOM 6057 C CA . TRP B 1 315 ? 22.562 -27.609 -0.848 1 93.88 315 TRP B CA 1
ATOM 6058 C C . TRP B 1 315 ? 21.328 -28.281 -0.243 1 93.88 315 TRP B C 1
ATOM 6060 O O . TRP B 1 315 ? 20.734 -29.156 -0.864 1 93.88 315 TRP B O 1
ATOM 6070 N N . THR B 1 316 ? 21.094 -28.016 0.982 1 97.19 316 THR B N 1
ATOM 6071 C CA . THR B 1 316 ? 19.875 -28.453 1.641 1 97.19 316 THR B CA 1
ATOM 6072 C C . THR B 1 316 ? 19.016 -27.25 2.037 1 97.19 316 THR B C 1
ATOM 6074 O O . THR B 1 316 ? 19.531 -26.141 2.215 1 97.19 316 THR B O 1
ATOM 6077 N N . GLN B 1 317 ? 17.734 -27.422 2.084 1 97.12 317 GLN B N 1
ATOM 6078 C CA . GLN B 1 317 ? 16.844 -26.344 2.512 1 97.12 317 GLN B CA 1
ATOM 6079 C C . GLN B 1 317 ? 15.5 -26.875 2.98 1 97.12 317 GLN B C 1
ATOM 6081 O O . GLN B 1 317 ? 15.109 -28 2.617 1 97.12 317 GLN B O 1
ATOM 6086 N N . PRO B 1 318 ? 14.836 -26.125 3.855 1 98.12 318 PRO B N 1
ATOM 6087 C CA . PRO B 1 318 ? 13.438 -26.453 4.137 1 98.12 318 PRO B CA 1
ATOM 6088 C C . PRO B 1 318 ? 12.492 -26 3.021 1 98.12 318 PRO B C 1
ATOM 6090 O O . PRO B 1 318 ? 12.812 -25.078 2.271 1 98.12 318 PRO B O 1
ATOM 6093 N N . LEU B 1 319 ? 11.336 -26.625 2.877 1 98.5 319 LEU B N 1
ATOM 6094 C CA . LEU B 1 319 ? 10.25 -26.297 1.961 1 98.5 319 LEU B CA 1
ATOM 6095 C C . LEU B 1 319 ? 8.898 -26.484 2.637 1 98.5 319 LEU B C 1
ATOM 6097 O O . LEU B 1 319 ? 8.773 -27.25 3.592 1 98.5 319 LEU B O 1
ATOM 6101 N N . ILE B 1 320 ? 7.953 -25.75 2.188 1 98.44 320 ILE B N 1
ATOM 6102 C CA . ILE B 1 320 ? 6.555 -25.984 2.535 1 98.44 320 ILE B CA 1
ATOM 6103 C C . ILE B 1 320 ? 5.883 -26.812 1.448 1 98.44 320 ILE B C 1
ATOM 6105 O O . ILE B 1 320 ? 6.055 -26.547 0.257 1 98.44 320 ILE B O 1
ATOM 6109 N N . GLU B 1 321 ? 5.207 -27.828 1.839 1 98.31 321 GLU B N 1
ATOM 6110 C CA . GLU B 1 321 ? 4.445 -28.672 0.923 1 98.31 321 GLU B CA 1
ATOM 6111 C C . GLU B 1 321 ? 2.969 -28.703 1.297 1 98.31 321 GLU B C 1
ATOM 6113 O O . GLU B 1 321 ? 2.582 -29.328 2.281 1 98.31 321 GLU B O 1
ATOM 6118 N N . PRO B 1 322 ? 2.119 -28.047 0.52 1 97.69 322 PRO B N 1
ATOM 6119 C CA . PRO B 1 322 ? 0.684 -28.109 0.804 1 97.69 322 PRO B CA 1
ATOM 6120 C C . PRO B 1 322 ? 0.128 -29.531 0.709 1 97.69 322 PRO B C 1
ATOM 6122 O O . PRO B 1 322 ? 0.598 -30.328 -0.106 1 97.69 322 PRO B O 1
ATOM 6125 N N . VAL B 1 323 ? -0.856 -29.812 1.521 1 97.31 323 VAL B N 1
ATOM 6126 C CA . VAL B 1 323 ? -1.537 -31.094 1.487 1 97.31 323 VAL B CA 1
ATOM 6127 C C . VAL B 1 323 ? -2.707 -31.047 0.51 1 97.31 323 VAL B C 1
ATOM 6129 O O . VAL B 1 323 ? -3.789 -30.562 0.854 1 97.31 323 VAL B O 1
ATOM 6132 N N . GLY B 1 324 ? -2.467 -31.531 -0.669 1 96.12 324 GLY B N 1
ATOM 6133 C CA . GLY B 1 324 ? -3.539 -31.594 -1.649 1 96.12 324 GLY B CA 1
ATOM 6134 C C . GLY B 1 324 ? -3.402 -30.547 -2.744 1 96.12 324 GLY B C 1
ATOM 6135 O O . GLY B 1 324 ? -2.586 -29.641 -2.639 1 96.12 324 GLY B O 1
ATOM 6136 N N . LEU B 1 325 ? -4.203 -30.703 -3.785 1 97.25 325 LEU B N 1
ATOM 6137 C CA . LEU B 1 325 ? -4.25 -29.797 -4.934 1 97.25 325 LEU B CA 1
ATOM 6138 C C . LEU B 1 325 ? -5.152 -28.594 -4.645 1 97.25 325 LEU B C 1
ATOM 6140 O O . LEU B 1 325 ? -6.281 -28.766 -4.18 1 97.25 325 LEU B O 1
ATOM 6144 N N . GLY B 1 326 ? -4.629 -27.391 -4.84 1 97.31 326 GLY B N 1
ATOM 6145 C CA . GLY B 1 326 ? -5.449 -26.203 -4.68 1 97.31 326 GLY B CA 1
ATOM 6146 C C . GLY B 1 326 ? -6.398 -25.969 -5.836 1 97.31 326 GLY B C 1
ATOM 6147 O O . GLY B 1 326 ? -6.215 -26.531 -6.918 1 97.31 326 GLY B O 1
ATOM 6148 N N . VAL B 1 327 ? -7.426 -25.266 -5.598 1 98.19 327 VAL B N 1
ATOM 6149 C CA . VAL B 1 327 ? -8.336 -24.75 -6.617 1 98.19 327 VAL B CA 1
ATOM 6150 C C . VAL B 1 327 ? -8.398 -23.234 -6.547 1 98.19 327 VAL B C 1
ATOM 6152 O O . VAL B 1 327 ? -8.656 -22.672 -5.48 1 98.19 327 VAL B O 1
ATOM 6155 N N . THR B 1 328 ? -8.094 -22.594 -7.582 1 98.62 328 THR B N 1
ATOM 6156 C CA . THR B 1 328 ? -8.078 -21.141 -7.711 1 98.62 328 THR B CA 1
ATOM 6157 C C . THR B 1 328 ? -8.875 -20.688 -8.93 1 98.62 328 THR B C 1
ATOM 6159 O O . THR B 1 328 ? -8.531 -21.031 -10.062 1 98.62 328 THR B O 1
ATOM 6162 N N . ALA B 1 329 ? -9.953 -19.875 -8.711 1 98.88 329 ALA B N 1
ATOM 6163 C CA . ALA B 1 329 ? -10.82 -19.609 -9.852 1 98.88 329 ALA B CA 1
ATOM 6164 C C . ALA B 1 329 ? -11.43 -18.203 -9.758 1 98.88 329 ALA B C 1
ATOM 6166 O O . ALA B 1 329 ? -11.82 -17.766 -8.672 1 98.88 329 ALA B O 1
ATOM 6167 N N . PHE B 1 330 ? -11.453 -17.516 -10.859 1 98.88 330 PHE B N 1
ATOM 6168 C CA . PHE B 1 330 ? -12.398 -16.422 -11.023 1 98.88 330 PHE B CA 1
ATOM 6169 C C . PHE B 1 330 ? -13.727 -16.922 -11.578 1 98.88 330 PHE B C 1
ATOM 6171 O O . PHE B 1 330 ? -13.75 -17.672 -12.562 1 98.88 330 PHE B O 1
ATOM 6178 N N . VAL B 1 331 ? -14.766 -16.625 -10.938 1 98.81 331 VAL B N 1
ATOM 6179 C CA . VAL B 1 331 ? -16.078 -16.688 -11.547 1 98.81 331 VAL B CA 1
ATOM 6180 C C . VAL B 1 331 ? -16.328 -15.445 -12.398 1 98.81 331 VAL B C 1
ATOM 6182 O O . VAL B 1 331 ? -16 -14.336 -11.992 1 98.81 331 VAL B O 1
ATOM 6185 N N . THR B 1 332 ? -16.875 -15.625 -13.633 1 98.31 332 THR B N 1
ATOM 6186 C CA . THR B 1 332 ? -17.016 -14.484 -14.531 1 98.31 332 THR B CA 1
ATOM 6187 C C . THR B 1 332 ? -18.438 -14.359 -15.047 1 98.31 332 THR B C 1
ATOM 6189 O O . THR B 1 332 ? -19.156 -15.359 -15.164 1 98.31 332 THR B O 1
ATOM 6192 N N . ARG B 1 333 ? -18.875 -13.172 -15.266 1 96.94 333 ARG B N 1
ATOM 6193 C CA . ARG B 1 333 ? -20.125 -12.797 -15.914 1 96.94 333 ARG B CA 1
ATOM 6194 C C . ARG B 1 333 ? -19.938 -11.562 -16.797 1 96.94 333 ARG B C 1
ATOM 6196 O O . ARG B 1 333 ? -18.969 -10.812 -16.625 1 96.94 333 ARG B O 1
ATOM 6203 N N . SER B 1 334 ? -20.828 -11.422 -17.734 1 95.38 334 SER B N 1
ATOM 6204 C CA . SER B 1 334 ? -20.875 -10.219 -18.547 1 95.38 334 SER B CA 1
ATOM 6205 C C . SER B 1 334 ? -22.047 -9.328 -18.156 1 95.38 334 SER B C 1
ATOM 6207 O O . SER B 1 334 ? -23.172 -9.812 -17.969 1 95.38 334 SER B O 1
ATOM 6209 N N . PHE B 1 335 ? -21.812 -8.086 -17.906 1 95.75 335 PHE B N 1
ATOM 6210 C CA . PHE B 1 335 ? -22.844 -7.09 -17.625 1 95.75 335 PHE B CA 1
ATOM 6211 C C . PHE B 1 335 ? -22.891 -6.039 -18.734 1 95.75 335 PHE B C 1
ATOM 6213 O O . PHE B 1 335 ? -21.938 -5.285 -18.922 1 95.75 335 PHE B O 1
ATOM 6220 N N . GLY B 1 336 ? -23.969 -5.922 -19.469 1 93.06 336 GLY B N 1
ATOM 6221 C CA . GLY B 1 336 ? -24.031 -4.992 -20.578 1 93.06 336 GLY B CA 1
ATOM 6222 C C . GLY B 1 336 ? -22.953 -5.234 -21.609 1 93.06 336 GLY B C 1
ATOM 6223 O O . GLY B 1 336 ? -22.391 -4.281 -22.172 1 93.06 336 GLY B O 1
ATOM 6224 N N . GLY B 1 337 ? -22.484 -6.414 -21.734 1 92.88 337 GLY B N 1
ATOM 6225 C CA . GLY B 1 337 ? -21.453 -6.75 -22.703 1 92.88 337 GLY B CA 1
ATOM 6226 C C . GLY B 1 337 ? -20.047 -6.602 -22.172 1 92.88 337 GLY B C 1
ATOM 6227 O O . GLY B 1 337 ? -19.078 -6.918 -22.859 1 92.88 337 GLY B O 1
ATOM 6228 N N . VAL B 1 338 ? -19.875 -6.094 -21 1 95.19 338 VAL B N 1
ATOM 6229 C CA . VAL B 1 338 ? -18.562 -5.875 -20.391 1 95.19 338 VAL B CA 1
ATOM 6230 C C . VAL B 1 338 ? -18.219 -7.043 -19.469 1 95.19 338 VAL B C 1
ATOM 6232 O O . VAL B 1 338 ? -18.906 -7.285 -18.484 1 95.19 338 VAL B O 1
ATOM 6235 N N . PRO B 1 339 ? -17.203 -7.754 -19.781 1 96.12 339 PRO B N 1
ATOM 6236 C CA . PRO B 1 339 ? -16.828 -8.883 -18.938 1 96.12 339 PRO B CA 1
ATOM 6237 C C . PRO B 1 339 ? -16.344 -8.453 -17.547 1 96.12 339 PRO B C 1
ATOM 6239 O O . PRO B 1 339 ? -15.641 -7.445 -17.422 1 96.12 339 PRO B O 1
ATOM 6242 N N . HIS B 1 340 ? -16.766 -9.148 -16.5 1 97.56 340 HIS B N 1
ATOM 6243 C CA . HIS B 1 340 ? -16.328 -8.969 -15.117 1 97.56 340 HIS B CA 1
ATOM 6244 C C . HIS B 1 340 ? -15.898 -10.297 -14.5 1 97.56 340 HIS B C 1
ATOM 6246 O O . HIS B 1 340 ? -16.312 -11.359 -14.953 1 97.56 340 HIS B O 1
ATOM 6252 N N . VAL B 1 341 ? -15.039 -10.211 -13.586 1 98.56 341 VAL B N 1
ATOM 6253 C CA . VAL B 1 341 ? -14.734 -11.336 -12.703 1 98.56 341 VAL B CA 1
ATOM 6254 C C . VAL B 1 341 ? -15.133 -10.992 -11.273 1 98.56 341 VAL B C 1
ATOM 6256 O O . VAL B 1 341 ? -15.133 -9.828 -10.883 1 98.56 341 VAL B O 1
ATOM 6259 N N . LEU B 1 342 ? -15.523 -12 -10.523 1 98.81 342 LEU B N 1
ATOM 6260 C CA . LEU B 1 342 ? -15.875 -11.844 -9.117 1 98.81 342 LEU B CA 1
ATOM 6261 C C . LEU B 1 342 ? -14.648 -12.016 -8.234 1 98.81 342 LEU B C 1
ATOM 6263 O O . LEU B 1 342 ? -14.086 -13.109 -8.148 1 98.81 342 LEU B O 1
ATOM 6267 N N . VAL B 1 343 ? -14.227 -10.891 -7.574 1 98.88 343 VAL B N 1
ATOM 6268 C CA . VAL B 1 343 ? -13.039 -10.938 -6.727 1 98.88 343 VAL B CA 1
ATOM 6269 C C . VAL B 1 343 ? -13.453 -11.078 -5.262 1 98.88 343 VAL B C 1
ATOM 6271 O O . VAL B 1 343 ? -14.594 -10.789 -4.902 1 98.88 343 VAL B O 1
ATOM 6274 N N . HIS B 1 344 ? -12.578 -11.578 -4.52 1 98.69 344 HIS B N 1
ATOM 6275 C CA . HIS B 1 344 ? -12.727 -11.758 -3.08 1 98.69 344 HIS B CA 1
ATOM 6276 C C . HIS B 1 344 ? -11.75 -10.875 -2.314 1 98.69 344 HIS B C 1
ATOM 6278 O O . HIS B 1 344 ? -10.539 -10.914 -2.57 1 98.69 344 HIS B O 1
ATOM 6284 N N . ALA B 1 345 ? -12.219 -9.977 -1.398 1 97.88 345 ALA B N 1
ATOM 6285 C CA . ALA B 1 345 ? -11.336 -9.266 -0.48 1 97.88 345 ALA B CA 1
ATOM 6286 C C . ALA B 1 345 ? -10.773 -10.203 0.582 1 97.88 345 ALA B C 1
ATOM 6288 O O . ALA B 1 345 ? -11.305 -10.289 1.693 1 97.88 345 ALA B O 1
ATOM 6289 N N . ARG B 1 346 ? -9.688 -10.75 0.266 1 96.94 346 ARG B N 1
ATOM 6290 C CA . ARG B 1 346 ? -9.156 -11.836 1.089 1 96.94 346 ARG B CA 1
ATOM 6291 C C . ARG B 1 346 ? -8.18 -11.305 2.135 1 96.94 346 ARG B C 1
ATOM 6293 O O . ARG B 1 346 ? -7.359 -10.438 1.84 1 96.94 346 ARG B O 1
ATOM 6300 N N . ARG B 1 347 ? -8.344 -11.797 3.346 1 95.44 347 ARG B N 1
ATOM 6301 C CA . ARG B 1 347 ? -7.426 -11.516 4.445 1 95.44 347 ARG B CA 1
ATOM 6302 C C . ARG B 1 347 ? -6.496 -12.703 4.695 1 95.44 347 ARG B C 1
ATOM 6304 O O . ARG B 1 347 ? -6.949 -13.844 4.793 1 95.44 347 ARG B O 1
ATOM 6311 N N . GLU B 1 348 ? -5.234 -12.461 4.645 1 94.69 348 GLU B N 1
ATOM 6312 C CA . GLU B 1 348 ? -4.242 -13.461 5.008 1 94.69 348 GLU B CA 1
ATOM 6313 C C . GLU B 1 348 ? -3.244 -12.906 6.023 1 94.69 348 GLU B C 1
ATOM 6315 O O . GLU B 1 348 ? -2.904 -11.727 5.988 1 94.69 348 GLU B O 1
ATOM 6320 N N . GLY B 1 349 ? -2.803 -13.75 6.906 1 93.56 349 GLY B N 1
ATOM 6321 C CA . GLY B 1 349 ? -1.927 -13.328 7.988 1 93.56 349 GLY B CA 1
ATOM 6322 C C . GLY B 1 349 ? -0.594 -12.797 7.504 1 93.56 349 GLY B C 1
ATOM 6323 O O . GLY B 1 349 ? 0.008 -11.93 8.148 1 93.56 349 GLY B O 1
ATOM 6324 N N . GLY B 1 350 ? -0.167 -13.234 6.391 1 96.38 350 GLY B N 1
ATOM 6325 C CA . GLY B 1 350 ? 1.165 -12.891 5.922 1 96.38 350 GLY B CA 1
ATOM 6326 C C . GLY B 1 350 ? 1.186 -11.641 5.051 1 96.38 350 GLY B C 1
ATOM 6327 O O . GLY B 1 350 ? 2.25 -11.211 4.605 1 96.38 350 GLY B O 1
ATOM 6328 N N . PHE B 1 351 ? 0.035 -11 4.801 1 96.38 351 PHE B N 1
ATOM 6329 C CA . PHE B 1 351 ? 0.004 -9.766 4.023 1 96.38 351 PHE B CA 1
ATOM 6330 C C . PHE B 1 351 ? 0.548 -8.602 4.84 1 96.38 351 PHE B C 1
ATOM 6332 O O . PHE B 1 351 ? 0.349 -8.539 6.055 1 96.38 351 PHE B O 1
ATOM 6339 N N . LEU B 1 352 ? 1.106 -7.707 4.086 1 93.94 352 LEU B N 1
ATOM 6340 C CA . LEU B 1 352 ? 1.543 -6.477 4.734 1 93.94 352 LEU B CA 1
ATOM 6341 C C . LEU B 1 352 ? 0.348 -5.602 5.102 1 93.94 352 LEU B C 1
ATOM 6343 O O . LEU B 1 352 ? 0.28 -5.07 6.211 1 93.94 352 LEU B O 1
ATOM 6347 N N . ASP B 1 353 ? -0.704 -5.371 4.152 1 90.5 353 ASP B N 1
ATOM 6348 C CA . ASP B 1 353 ? -1.825 -4.453 4.324 1 90.5 353 ASP B CA 1
ATOM 6349 C C . ASP B 1 353 ? -3.146 -5.211 4.422 1 90.5 353 ASP B C 1
ATOM 6351 O O . ASP B 1 353 ? -4.109 -4.883 3.723 1 90.5 353 ASP B O 1
ATOM 6355 N N . ARG B 1 354 ? -3.346 -6.117 5.18 1 89.56 354 ARG B N 1
ATOM 6356 C CA . ARG B 1 354 ? -4.512 -6.824 5.695 1 89.56 354 ARG B CA 1
ATOM 6357 C C . ARG B 1 354 ? -5.254 -7.551 4.578 1 89.56 354 ARG B C 1
ATOM 6359 O O . ARG B 1 354 ? -5.535 -8.742 4.688 1 89.56 354 ARG B O 1
ATOM 6366 N N . VAL B 1 355 ? -5.641 -6.746 3.457 1 96.06 355 VAL B N 1
ATOM 6367 C CA . VAL B 1 355 ? -6.535 -7.281 2.434 1 96.06 355 VAL B CA 1
ATOM 6368 C C . VAL B 1 355 ? -5.895 -7.129 1.057 1 96.06 355 VAL B C 1
ATOM 6370 O O . VAL B 1 355 ? -5.273 -6.105 0.763 1 96.06 355 VAL B O 1
ATOM 6373 N N . GLU B 1 356 ? -6.008 -8.141 0.222 1 98.25 356 GLU B N 1
ATOM 6374 C CA . GLU B 1 356 ? -5.746 -8.055 -1.212 1 98.25 356 GLU B CA 1
ATOM 6375 C C . GLU B 1 356 ? -6.852 -8.742 -2.014 1 98.25 356 GLU B C 1
ATOM 6377 O O . GLU B 1 356 ? -7.531 -9.641 -1.505 1 98.25 356 GLU B O 1
ATOM 6382 N N . LEU B 1 357 ? -7.062 -8.289 -3.232 1 98.81 357 LEU B N 1
ATOM 6383 C CA . LEU B 1 357 ? -8.031 -8.914 -4.125 1 98.81 357 LEU B CA 1
ATOM 6384 C C . LEU B 1 357 ? -7.551 -10.289 -4.57 1 98.81 357 LEU B C 1
ATOM 6386 O O . LEU B 1 357 ? -6.457 -10.422 -5.125 1 98.81 357 LEU B O 1
ATOM 6390 N N . ALA B 1 358 ? -8.336 -11.25 -4.285 1 98.81 358 ALA B N 1
ATOM 6391 C CA . ALA B 1 358 ? -8.086 -12.656 -4.598 1 98.81 358 ALA B CA 1
ATOM 6392 C C . ALA B 1 358 ? -9.117 -13.188 -5.586 1 98.81 358 ALA B C 1
ATOM 6394 O O . ALA B 1 358 ? -10.117 -12.523 -5.871 1 98.81 358 ALA B O 1
ATOM 6395 N N . PRO B 1 359 ? -8.812 -14.367 -6.184 1 98.88 359 PRO B N 1
ATOM 6396 C CA . PRO B 1 359 ? -9.852 -15.031 -6.977 1 98.88 359 PRO B CA 1
ATOM 6397 C C . PRO B 1 359 ? -11.117 -15.32 -6.164 1 98.88 359 PRO B C 1
ATOM 6399 O O . PRO B 1 359 ? -11.086 -15.289 -4.934 1 98.88 359 PRO B O 1
ATOM 6402 N N . THR B 1 360 ? -12.195 -15.594 -6.879 1 98.81 360 THR B N 1
ATOM 6403 C CA . THR B 1 360 ? -13.469 -15.938 -6.254 1 98.81 360 THR B CA 1
ATOM 6404 C C . THR B 1 360 ? -13.297 -17.109 -5.289 1 98.81 360 THR B C 1
ATOM 6406 O O . THR B 1 360 ? -13.789 -17.062 -4.156 1 98.81 360 THR B O 1
ATOM 6409 N N . VAL B 1 361 ? -12.641 -18.109 -5.824 1 98.38 361 VAL B N 1
ATOM 6410 C CA . VAL B 1 361 ? -12.305 -19.297 -5.047 1 98.38 361 VAL B CA 1
ATOM 6411 C C . VAL B 1 361 ? -10.789 -19.453 -4.977 1 98.38 361 VAL B C 1
ATOM 6413 O O . VAL B 1 361 ? -10.102 -19.422 -6.004 1 98.38 361 VAL B O 1
ATOM 6416 N N . GLN B 1 362 ? -10.234 -19.562 -3.82 1 98.12 362 GLN B N 1
ATOM 6417 C CA . GLN B 1 362 ? -8.828 -19.812 -3.527 1 98.12 362 GLN B CA 1
ATOM 6418 C C . GLN B 1 362 ? -8.672 -20.719 -2.311 1 98.12 362 GLN B C 1
ATOM 6420 O O . GLN B 1 362 ? -8.484 -20.25 -1.191 1 98.12 362 GLN B O 1
ATOM 6425 N N . HIS B 1 363 ? -8.75 -22.031 -2.594 1 95.69 363 HIS B N 1
ATOM 6426 C CA . HIS B 1 363 ? -8.766 -22.984 -1.492 1 95.69 363 HIS B CA 1
ATOM 6427 C C . HIS B 1 363 ? -8.164 -24.328 -1.911 1 95.69 363 HIS B C 1
ATOM 6429 O O . HIS B 1 363 ? -8.039 -24.609 -3.105 1 95.69 363 HIS B O 1
ATOM 6435 N N . THR B 1 364 ? -7.703 -25.016 -0.948 1 95.69 364 THR B N 1
ATOM 6436 C CA . THR B 1 364 ? -7.488 -26.453 -1.099 1 95.69 364 THR B CA 1
ATOM 6437 C C . THR B 1 364 ? -8.695 -27.234 -0.586 1 95.69 364 THR B C 1
ATOM 6439 O O . THR B 1 364 ? -8.906 -27.328 0.624 1 95.69 364 THR B O 1
ATOM 6442 N N . PRO B 1 365 ? -9.414 -27.828 -1.457 1 93.19 365 PRO B N 1
ATOM 6443 C CA . PRO B 1 365 ? -10.695 -28.422 -1.071 1 93.19 365 PRO B CA 1
ATOM 6444 C C . PRO B 1 365 ? -10.57 -29.406 0.09 1 93.19 365 PRO B C 1
ATOM 6446 O O . PRO B 1 365 ? -11.445 -29.453 0.958 1 93.19 365 PRO B O 1
ATOM 6449 N N . GLY B 1 366 ? -9.523 -30.141 0.172 1 92.25 366 GLY B N 1
ATOM 6450 C CA . GLY B 1 366 ? -9.312 -31.109 1.234 1 92.25 366 GLY B CA 1
ATOM 6451 C C . GLY B 1 366 ? -9.336 -30.484 2.619 1 92.25 366 GLY B C 1
ATOM 6452 O O . GLY B 1 366 ? -9.664 -31.156 3.6 1 92.25 366 GLY B O 1
ATOM 6453 N N . ASN B 1 367 ? -9.008 -29.203 2.762 1 93.38 367 ASN B N 1
ATOM 6454 C CA . ASN B 1 367 ? -8.969 -28.516 4.047 1 93.38 367 ASN B CA 1
ATOM 6455 C C . ASN B 1 367 ? -10.367 -28.203 4.566 1 93.38 367 ASN B C 1
ATOM 6457 O O . ASN B 1 367 ? -10.539 -27.891 5.742 1 93.38 367 ASN B O 1
ATOM 6461 N N . TYR B 1 368 ? -11.383 -28.344 3.693 1 90.69 368 TYR B N 1
ATOM 6462 C CA . TYR B 1 368 ? -12.727 -27.891 4.059 1 90.69 368 TYR B CA 1
ATOM 6463 C C . TYR B 1 368 ? -13.727 -29.031 3.951 1 90.69 368 TYR B C 1
ATOM 6465 O O . TYR B 1 368 ? -14.938 -28.812 4.027 1 90.69 368 TYR B O 1
ATOM 6473 N N . ARG B 1 369 ? -13.289 -30.172 3.789 1 88.88 369 ARG B N 1
ATOM 6474 C CA . ARG B 1 369 ? -14.156 -31.328 3.584 1 88.88 369 ARG B CA 1
ATOM 6475 C C . ARG B 1 369 ? -15.039 -31.578 4.797 1 88.88 369 ARG B C 1
ATOM 6477 O O . ARG B 1 369 ? -16.156 -32.094 4.672 1 88.88 369 ARG B O 1
ATOM 6484 N N . HIS B 1 370 ? -14.523 -31.172 5.941 1 90.25 370 HIS B N 1
ATOM 6485 C CA . HIS B 1 370 ? -15.242 -31.438 7.184 1 90.25 370 HIS B CA 1
ATOM 6486 C C . HIS B 1 370 ? -16.375 -30.438 7.383 1 90.25 370 HIS B C 1
ATOM 6488 O O . HIS B 1 370 ? -17.234 -30.625 8.25 1 90.25 370 HIS B O 1
ATOM 6494 N N . LEU B 1 371 ? -16.344 -29.391 6.605 1 90.12 371 LEU B N 1
ATOM 6495 C CA . LEU B 1 371 ? -17.375 -28.359 6.73 1 90.12 371 LEU B CA 1
ATOM 6496 C C . LEU B 1 371 ? -18.562 -28.672 5.82 1 90.12 371 LEU B C 1
ATOM 6498 O O . LEU B 1 371 ? -18.391 -29.25 4.742 1 90.12 371 LEU B O 1
ATOM 6502 N N . THR B 1 372 ? -19.75 -28.328 6.312 1 90 372 THR B N 1
ATOM 6503 C CA . THR B 1 372 ? -20.953 -28.578 5.531 1 90 372 THR B CA 1
ATOM 6504 C C . THR B 1 372 ? -21.828 -27.328 5.449 1 90 372 THR B C 1
ATOM 6506 O O . THR B 1 372 ? -21.641 -26.391 6.227 1 90 372 THR B O 1
ATOM 6509 N N . GLY B 1 373 ? -22.641 -27.297 4.441 1 87.25 373 GLY B N 1
ATOM 6510 C CA . GLY B 1 373 ? -23.625 -26.234 4.297 1 87.25 373 GLY B CA 1
ATOM 6511 C C . GLY B 1 373 ? -23 -24.844 4.23 1 87.25 373 GLY B C 1
ATOM 6512 O O . GLY B 1 373 ? -22.078 -24.609 3.445 1 87.25 373 GLY B O 1
ATOM 6513 N N . ALA B 1 374 ? -23.516 -23.969 5.062 1 84.44 374 ALA B N 1
ATOM 6514 C CA . ALA B 1 374 ? -23.141 -22.547 5.047 1 84.44 374 ALA B CA 1
ATOM 6515 C C . ALA B 1 374 ? -21.734 -22.344 5.582 1 84.44 374 ALA B C 1
ATOM 6517 O O . ALA B 1 374 ? -21.141 -21.266 5.406 1 84.44 374 ALA B O 1
ATOM 6518 N N . ASP B 1 375 ? -21.203 -23.406 6.047 1 87.88 375 ASP B N 1
ATOM 6519 C CA . ASP B 1 375 ? -19.875 -23.297 6.629 1 87.88 375 ASP B CA 1
ATOM 6520 C C . ASP B 1 375 ? -18.797 -23.484 5.566 1 87.88 375 ASP B C 1
ATOM 6522 O O . ASP B 1 375 ? -17.625 -23.172 5.801 1 87.88 375 ASP B O 1
ATOM 6526 N N . ARG B 1 376 ? -19.266 -23.969 4.406 1 90.88 376 ARG B N 1
ATOM 6527 C CA . ARG B 1 376 ? -18.312 -24.125 3.309 1 90.88 376 ARG B CA 1
ATOM 6528 C C . ARG B 1 376 ? -18.016 -22.781 2.666 1 90.88 376 ARG B C 1
ATOM 6530 O O . ARG B 1 376 ? -18.859 -21.891 2.645 1 90.88 376 ARG B O 1
ATOM 6537 N N . PRO B 1 377 ? -16.797 -22.703 2.201 1 92.19 377 PRO B N 1
ATOM 6538 C CA . PRO B 1 377 ? -16.469 -21.438 1.537 1 92.19 377 PRO B CA 1
ATOM 6539 C C . PRO B 1 377 ? -17.422 -21.125 0.378 1 92.19 377 PRO B C 1
ATOM 6541 O O . PRO B 1 377 ? -17.766 -22.016 -0.398 1 92.19 377 PRO B O 1
ATOM 6544 N N . PRO B 1 378 ? -17.828 -19.891 0.259 1 94.69 378 PRO B N 1
ATOM 6545 C CA . PRO B 1 378 ? -18.703 -19.5 -0.848 1 94.69 378 PRO B CA 1
ATOM 6546 C C . PRO B 1 378 ? -18.109 -19.828 -2.215 1 94.69 378 PRO B C 1
ATOM 6548 O O . PRO B 1 378 ? -16.891 -19.688 -2.414 1 94.69 378 PRO B O 1
ATOM 6551 N N . PHE B 1 379 ? -18.969 -20.312 -3.23 1 96.88 379 PHE B N 1
ATOM 6552 C CA . PHE B 1 379 ? -18.703 -20.516 -4.652 1 96.88 379 PHE B CA 1
ATOM 6553 C C . PHE B 1 379 ? -17.828 -21.734 -4.875 1 96.88 379 PHE B C 1
ATOM 6555 O O . PHE B 1 379 ? -17.516 -22.094 -6.016 1 96.88 379 PHE B O 1
ATOM 6562 N N . LEU B 1 380 ? -17.297 -22.375 -3.77 1 95.19 380 LEU B N 1
ATOM 6563 C CA . LEU B 1 380 ? -16.453 -23.562 -3.928 1 95.19 380 LEU B CA 1
ATOM 6564 C C . LEU B 1 380 ? -17.188 -24.641 -4.723 1 95.19 380 LEU B C 1
ATOM 6566 O O . LEU B 1 380 ? -16.625 -25.219 -5.656 1 95.19 380 LEU B O 1
ATOM 6570 N N . ASP B 1 381 ? -18.438 -24.906 -4.422 1 93.31 381 ASP B N 1
ATOM 6571 C CA . ASP B 1 381 ? -19.219 -25.922 -5.102 1 93.31 381 ASP B CA 1
ATOM 6572 C C . ASP B 1 381 ? -19.5 -25.531 -6.551 1 93.31 381 ASP B C 1
ATOM 6574 O O . ASP B 1 381 ? -19.531 -26.391 -7.438 1 93.31 381 ASP B O 1
ATOM 6578 N N . LEU B 1 382 ? -19.703 -24.25 -6.742 1 95.88 382 LEU B N 1
ATOM 6579 C CA . LEU B 1 382 ? -19.922 -23.75 -8.094 1 95.88 382 LEU B CA 1
ATOM 6580 C C . LEU B 1 382 ? -18.734 -24.078 -8.992 1 95.88 382 LEU B C 1
ATOM 6582 O O . LEU B 1 382 ? -18.906 -24.578 -10.109 1 95.88 382 LEU B O 1
ATOM 6586 N N . VAL B 1 383 ? -17.531 -23.828 -8.5 1 97.38 383 VAL B N 1
ATOM 6587 C CA . VAL B 1 383 ? -16.312 -24.031 -9.281 1 97.38 383 VAL B CA 1
ATOM 6588 C C . VAL B 1 383 ? -16.016 -25.516 -9.422 1 97.38 383 VAL B C 1
ATOM 6590 O O . VAL B 1 383 ? -15.688 -26 -10.508 1 97.38 383 VAL B O 1
ATOM 6593 N N . ALA B 1 384 ? -16.219 -26.266 -8.352 1 93.31 384 ALA B N 1
ATOM 6594 C CA . ALA B 1 384 ? -15.938 -27.703 -8.344 1 93.31 384 ALA B CA 1
ATOM 6595 C C . ALA B 1 384 ? -16.891 -28.453 -9.273 1 93.31 384 ALA B C 1
ATOM 6597 O O . ALA B 1 384 ? -16.5 -29.453 -9.891 1 93.31 384 ALA B O 1
ATOM 6598 N N . GLY B 1 385 ? -18.062 -28 -9.383 1 93.12 385 GLY B N 1
ATOM 6599 C CA . GLY B 1 385 ? -19.078 -28.703 -10.156 1 93.12 385 GLY B CA 1
ATOM 6600 C C . GLY B 1 385 ? -19.344 -28.062 -11.508 1 93.12 385 GLY B C 1
ATOM 6601 O O . GLY B 1 385 ? -20.328 -28.375 -12.164 1 93.12 385 GLY B O 1
ATOM 6602 N N . ALA B 1 386 ? -18.438 -27.172 -11.875 1 96.12 386 ALA B N 1
ATOM 6603 C CA . ALA B 1 386 ? -18.688 -26.438 -13.109 1 96.12 386 ALA B CA 1
ATOM 6604 C C . ALA B 1 386 ? -18.75 -27.375 -14.312 1 96.12 386 ALA B C 1
ATOM 6606 O O . ALA B 1 386 ? -17.875 -28.219 -14.492 1 96.12 386 ALA B O 1
ATOM 6607 N N . ALA B 1 387 ? -19.812 -27.234 -15.141 1 95.69 387 ALA B N 1
ATOM 6608 C CA . ALA B 1 387 ? -19.891 -27.984 -16.391 1 95.69 387 ALA B CA 1
ATOM 6609 C C . ALA B 1 387 ? -18.75 -27.609 -17.328 1 95.69 387 ALA B C 1
ATOM 6611 O O . ALA B 1 387 ? -18.344 -26.438 -17.391 1 95.69 387 ALA B O 1
ATOM 6612 N N . PRO B 1 388 ? -18.297 -28.531 -18.047 1 95.19 388 PRO B N 1
ATOM 6613 C CA . PRO B 1 388 ? -17.172 -28.281 -18.953 1 95.19 388 PRO B CA 1
ATOM 6614 C C . PRO B 1 388 ? -17.406 -27.094 -19.875 1 95.19 388 PRO B C 1
ATOM 6616 O O . PRO B 1 388 ? -16.484 -26.328 -20.172 1 95.19 388 PRO B O 1
ATOM 6619 N N . GLY B 1 389 ? -18.609 -26.938 -20.297 1 94.88 389 GLY B N 1
ATOM 6620 C CA . GLY B 1 389 ? -18.922 -25.844 -21.203 1 94.88 389 GLY B CA 1
ATOM 6621 C C . GLY B 1 389 ? -18.812 -24.484 -20.547 1 94.88 389 GLY B C 1
ATOM 6622 O O . GLY B 1 389 ? -18.734 -23.453 -21.234 1 94.88 389 GLY B O 1
ATOM 6623 N N . ARG B 1 390 ? -18.734 -24.469 -19.25 1 96.12 390 ARG B N 1
ATOM 6624 C CA . ARG B 1 390 ? -18.672 -23.203 -18.531 1 96.12 390 ARG B CA 1
ATOM 6625 C C . ARG B 1 390 ? -17.234 -22.891 -18.109 1 96.12 390 ARG B C 1
ATOM 6627 O O . ARG B 1 390 ? -16.953 -21.812 -17.578 1 96.12 390 ARG B O 1
ATOM 6634 N N . VAL B 1 391 ? -16.344 -23.812 -18.297 1 97.94 391 VAL B N 1
ATOM 6635 C CA . VAL B 1 391 ? -14.938 -23.609 -17.969 1 97.94 391 VAL B CA 1
ATOM 6636 C C . VAL B 1 391 ? -14.219 -22.969 -19.141 1 97.94 391 VAL B C 1
ATOM 6638 O O . VAL B 1 391 ? -14.039 -23.594 -20.188 1 97.94 391 VAL B O 1
ATOM 6641 N N . LEU B 1 392 ? -13.82 -21.719 -18.984 1 97.94 392 LEU B N 1
ATOM 6642 C CA . LEU B 1 392 ? -13.227 -20.953 -20.078 1 97.94 392 LEU B CA 1
ATOM 6643 C C . LEU B 1 392 ? -11.711 -21.156 -20.125 1 97.94 392 LEU B C 1
ATOM 6645 O O . LEU B 1 392 ? -11.078 -20.875 -21.156 1 97.94 392 LEU B O 1
ATOM 6649 N N . TYR B 1 393 ? -11.164 -21.5 -19.141 1 98.38 393 TYR B N 1
ATOM 6650 C CA . TYR B 1 393 ? -9.734 -21.75 -18.969 1 98.38 393 TYR B CA 1
ATOM 6651 C C . TYR B 1 393 ? -9.477 -22.734 -17.844 1 98.38 393 TYR B C 1
ATOM 6653 O O . TYR B 1 393 ? -10.148 -22.688 -16.797 1 98.38 393 TYR B O 1
ATOM 6661 N N . GLU B 1 394 ? -8.578 -23.562 -18.062 1 98.38 394 GLU B N 1
ATOM 6662 C CA . GLU B 1 394 ? -8.164 -24.516 -17.031 1 98.38 394 GLU B CA 1
ATOM 6663 C C . GLU B 1 394 ? -6.734 -24.984 -17.25 1 98.38 394 GLU B C 1
ATOM 6665 O O . GLU B 1 394 ? -6.359 -25.344 -18.375 1 98.38 394 GLU B O 1
ATOM 6670 N N . ALA B 1 395 ? -5.945 -24.969 -16.234 1 98.69 395 ALA B N 1
ATOM 6671 C CA . ALA B 1 395 ? -4.605 -25.547 -16.219 1 98.69 395 ALA B CA 1
ATOM 6672 C C . ALA B 1 395 ? -4.102 -25.719 -14.789 1 98.69 395 ALA B C 1
ATOM 6674 O O . ALA B 1 395 ? -4.582 -25.031 -13.875 1 98.69 395 ALA B O 1
ATOM 6675 N N . VAL B 1 396 ? -3.254 -26.625 -14.609 1 98.69 396 VAL B N 1
ATOM 6676 C CA . VAL B 1 396 ? -2.58 -26.797 -13.32 1 98.69 396 VAL B CA 1
ATOM 6677 C C . VAL B 1 396 ? -1.24 -26.062 -13.344 1 98.69 396 VAL B C 1
ATOM 6679 O O . VAL B 1 396 ? -0.422 -26.281 -14.242 1 98.69 396 VAL B O 1
ATOM 6682 N N . HIS B 1 397 ? -1.065 -25.172 -12.414 1 98.62 397 HIS B N 1
ATOM 6683 C CA . HIS B 1 397 ? 0.177 -24.406 -12.312 1 98.62 397 HIS B CA 1
ATOM 6684 C C . HIS B 1 397 ? 0.842 -24.609 -10.961 1 98.62 397 HIS B C 1
ATOM 6686 O O . HIS B 1 397 ? 0.161 -24.672 -9.93 1 98.62 397 HIS B O 1
ATOM 6692 N N . SER B 1 398 ? 2.168 -24.734 -10.984 1 97.94 398 SER B N 1
ATOM 6693 C CA . SER B 1 398 ? 2.949 -24.75 -9.75 1 97.94 398 SER B CA 1
ATOM 6694 C C . SER B 1 398 ? 3.027 -23.375 -9.125 1 97.94 398 SER B C 1
ATOM 6696 O O . SER B 1 398 ? 3.078 -22.359 -9.836 1 97.94 398 SER B O 1
ATOM 6698 N N . GLU B 1 399 ? 3.012 -23.344 -7.84 1 97.75 399 GLU B N 1
ATOM 6699 C CA . GLU B 1 399 ? 3.395 -22.125 -7.137 1 97.75 399 GLU B CA 1
ATOM 6700 C C . GLU B 1 399 ? 4.914 -21.969 -7.074 1 97.75 399 GLU B C 1
ATOM 6702 O O . GLU B 1 399 ? 5.637 -22.609 -7.836 1 97.75 399 GLU B O 1
ATOM 6707 N N . GLU B 1 400 ? 5.465 -21.062 -6.316 1 94.81 400 GLU B N 1
ATOM 6708 C CA . GLU B 1 400 ? 6.898 -20.781 -6.289 1 94.81 400 GLU B CA 1
ATOM 6709 C C . GLU B 1 400 ? 7.695 -22 -5.824 1 94.81 400 GLU B C 1
ATOM 6711 O O . GLU B 1 400 ? 7.613 -22.391 -4.66 1 94.81 400 GLU B O 1
ATOM 6716 N N . GLY B 1 401 ? 8.531 -22.578 -6.672 1 95.81 401 GLY B N 1
ATOM 6717 C CA . GLY B 1 401 ? 9.18 -23.844 -6.398 1 95.81 401 GLY B CA 1
ATOM 6718 C C . GLY B 1 401 ? 10.422 -23.719 -5.535 1 95.81 401 GLY B C 1
ATOM 6719 O O . GLY B 1 401 ? 10.992 -24.703 -5.098 1 95.81 401 GLY B O 1
ATOM 6720 N N . GLY B 1 402 ? 10.844 -22.438 -5.316 1 94.88 402 GLY B N 1
ATOM 6721 C CA . GLY B 1 402 ? 12.008 -22.219 -4.48 1 94.88 402 GLY B CA 1
ATOM 6722 C C . GLY B 1 402 ? 11.742 -22.453 -3.006 1 94.88 402 GLY B C 1
ATOM 6723 O O . GLY B 1 402 ? 12.648 -22.812 -2.256 1 94.88 402 GLY B O 1
ATOM 6724 N N . ARG B 1 403 ? 10.5 -22.281 -2.604 1 97.56 403 ARG B N 1
ATOM 6725 C CA . ARG B 1 403 ? 10.156 -22.391 -1.188 1 97.56 403 ARG B CA 1
ATOM 6726 C C . ARG B 1 403 ? 9.023 -23.375 -0.972 1 97.56 403 ARG B C 1
ATOM 6728 O O . ARG B 1 403 ? 8.758 -23.797 0.159 1 97.56 403 ARG B O 1
ATOM 6735 N N . PHE B 1 404 ? 8.383 -23.797 -2.035 1 98.38 404 PHE B N 1
ATOM 6736 C CA . PHE B 1 404 ? 7.254 -24.719 -1.917 1 98.38 404 PHE B CA 1
ATOM 6737 C C . PHE B 1 404 ? 7.512 -26 -2.713 1 98.38 404 PHE B C 1
ATOM 6739 O O . PHE B 1 404 ? 7.961 -25.938 -3.859 1 98.38 404 PHE B O 1
ATOM 6746 N N . ARG B 1 405 ? 7.203 -27.094 -2.156 1 98.06 405 ARG B N 1
ATOM 6747 C CA . ARG B 1 405 ? 7.336 -28.375 -2.838 1 98.06 405 ARG B CA 1
ATOM 6748 C C . ARG B 1 405 ? 5.984 -28.859 -3.346 1 98.06 405 ARG B C 1
ATOM 6750 O O . ARG B 1 405 ? 5.039 -29.016 -2.566 1 98.06 405 ARG B O 1
ATOM 6757 N N . HIS B 1 406 ? 5.926 -29.078 -4.59 1 97.62 406 HIS B N 1
ATOM 6758 C CA . HIS B 1 406 ? 4.75 -29.641 -5.242 1 97.62 406 HIS B CA 1
ATOM 6759 C C . HIS B 1 406 ? 3.492 -28.859 -4.891 1 97.62 406 HIS B C 1
ATOM 6761 O O . HIS B 1 406 ? 2.43 -29.438 -4.676 1 97.62 406 HIS B O 1
ATOM 6767 N N . ALA B 1 407 ? 3.658 -27.578 -4.645 1 98.25 407 ALA B N 1
ATOM 6768 C CA . ALA B 1 407 ? 2.498 -26.703 -4.488 1 98.25 407 ALA B CA 1
ATOM 6769 C C . ALA B 1 407 ? 1.853 -26.406 -5.836 1 98.25 407 ALA B C 1
ATOM 6771 O O . ALA B 1 407 ? 2.455 -25.734 -6.684 1 98.25 407 ALA B O 1
ATOM 6772 N N . GLU B 1 408 ? 0.727 -26.938 -6.043 1 98.31 408 GLU B N 1
ATOM 6773 C CA . GLU B 1 408 ? 0.027 -26.797 -7.316 1 98.31 408 GLU B CA 1
ATOM 6774 C C . GLU B 1 408 ? -1.43 -26.391 -7.102 1 98.31 408 GLU B C 1
ATOM 6776 O O . GLU B 1 408 ? -2.021 -26.719 -6.07 1 98.31 408 GLU B O 1
ATOM 6781 N N . SER B 1 409 ? -1.921 -25.688 -7.992 1 98.25 409 SER B N 1
ATOM 6782 C CA . SER B 1 409 ? -3.34 -25.344 -8.008 1 98.25 409 SER B CA 1
ATOM 6783 C C . SER B 1 409 ? -3.934 -25.5 -9.406 1 98.25 409 SER B C 1
ATOM 6785 O O . SER B 1 409 ? -3.264 -25.234 -10.406 1 98.25 409 SER B O 1
ATOM 6787 N N . ARG B 1 410 ? -5.109 -26.062 -9.422 1 98.38 410 ARG B N 1
ATOM 6788 C CA . ARG B 1 410 ? -5.938 -25.984 -10.617 1 98.38 410 ARG B CA 1
ATOM 6789 C C . ARG B 1 410 ? -6.504 -24.578 -10.789 1 98.38 410 ARG B C 1
ATOM 6791 O O . ARG B 1 410 ? -7.309 -24.125 -9.977 1 98.38 410 ARG B O 1
ATOM 6798 N N . TYR B 1 411 ? -6.07 -23.875 -11.828 1 98.81 411 TYR B N 1
ATOM 6799 C CA . TYR B 1 411 ? -6.527 -22.516 -12.117 1 98.81 411 TYR B CA 1
ATOM 6800 C C . TYR B 1 411 ? -7.645 -22.516 -13.148 1 98.81 411 TYR B C 1
ATOM 6802 O O . TYR B 1 411 ? -7.539 -23.188 -14.18 1 98.81 411 TYR B O 1
ATOM 6810 N N . LEU B 1 412 ? -8.734 -21.719 -12.883 1 98.62 412 LEU B N 1
ATOM 6811 C CA . LEU B 1 412 ? -9.906 -21.766 -13.75 1 98.62 412 LEU B CA 1
ATOM 6812 C C . LEU B 1 412 ? -10.523 -20.391 -13.93 1 98.62 412 LEU B C 1
ATOM 6814 O O . LEU B 1 412 ? -10.398 -19.531 -13.047 1 98.62 412 LEU B O 1
ATOM 6818 N N . PHE B 1 413 ? -11.047 -20.125 -15.07 1 98.75 413 PHE B N 1
ATOM 6819 C CA . PHE B 1 413 ? -12.141 -19.172 -15.258 1 98.75 413 PHE B CA 1
ATOM 6820 C C . PHE B 1 413 ? -13.461 -19.906 -15.469 1 98.75 413 PHE B C 1
ATOM 6822 O O . PHE B 1 413 ? -13.562 -20.766 -16.344 1 98.75 413 PHE B O 1
ATOM 6829 N N . VAL B 1 414 ? -14.438 -19.625 -14.633 1 98.62 414 VAL B N 1
ATOM 6830 C CA . VAL B 1 414 ? -15.719 -20.312 -14.719 1 98.62 414 VAL B CA 1
ATOM 6831 C C . VAL B 1 414 ? -16.844 -19.312 -14.984 1 98.62 414 VAL B C 1
ATOM 6833 O O . VAL B 1 414 ? -17.016 -18.359 -14.234 1 98.62 414 VAL B O 1
ATOM 6836 N N . GLU B 1 415 ? -17.578 -19.5 -16.031 1 97.94 415 GLU B N 1
ATOM 6837 C CA . GLU B 1 415 ? -18.734 -18.672 -16.344 1 97.94 415 GLU B CA 1
ATOM 6838 C C . GLU B 1 415 ? -19.922 -19 -15.438 1 97.94 415 GLU B C 1
ATOM 6840 O O . GLU B 1 415 ? -20.172 -20.172 -15.141 1 97.94 415 GLU B O 1
ATOM 6845 N N . ALA B 1 416 ? -20.578 -18.016 -15 1 97 416 ALA B N 1
ATOM 6846 C CA . ALA B 1 416 ? -21.734 -18.188 -14.141 1 97 416 ALA B CA 1
ATOM 6847 C C . ALA B 1 416 ? -22.922 -17.344 -14.625 1 97 416 ALA B C 1
ATOM 6849 O O . ALA B 1 416 ? -22.75 -16.469 -15.469 1 97 416 ALA B O 1
ATOM 6850 N N . ASP B 1 417 ? -24.109 -17.719 -14.156 1 94.69 417 ASP B N 1
ATOM 6851 C CA . ASP B 1 417 ? -25.297 -16.906 -14.406 1 94.69 417 ASP B CA 1
ATOM 6852 C C . ASP B 1 417 ? -25.797 -16.25 -13.117 1 94.69 417 ASP B C 1
ATOM 6854 O O . ASP B 1 417 ? -25.125 -16.312 -12.086 1 94.69 417 ASP B O 1
ATOM 6858 N N . GLU B 1 418 ? -26.875 -15.586 -13.211 1 94.88 418 GLU B N 1
ATOM 6859 C CA . GLU B 1 418 ? -27.406 -14.805 -12.102 1 94.88 418 GLU B CA 1
ATOM 6860 C C . GLU B 1 418 ? -27.75 -15.695 -10.906 1 94.88 418 GLU B C 1
ATOM 6862 O O . GLU B 1 418 ? -27.594 -15.289 -9.758 1 94.88 418 GLU B O 1
ATOM 6867 N N . ALA B 1 419 ? -28.141 -16.906 -11.172 1 93.75 419 ALA B N 1
ATOM 6868 C CA . ALA B 1 419 ? -28.531 -17.828 -10.102 1 93.75 419 ALA B CA 1
ATOM 6869 C C . ALA B 1 419 ? -27.297 -18.312 -9.336 1 93.75 419 ALA B C 1
ATOM 6871 O O . ALA B 1 419 ? -27.359 -18.516 -8.117 1 93.75 419 ALA B O 1
ATOM 6872 N N . ASP B 1 420 ? -26.172 -18.484 -10.031 1 94.12 420 ASP B N 1
ATOM 6873 C CA . ASP B 1 420 ? -24.938 -18.984 -9.453 1 94.12 420 ASP B CA 1
ATOM 6874 C C . ASP B 1 420 ? -24.203 -17.875 -8.695 1 94.12 420 ASP B C 1
ATOM 6876 O O . ASP B 1 420 ? -23.672 -18.109 -7.605 1 94.12 420 ASP B O 1
ATOM 6880 N N . ALA B 1 421 ? -24.031 -16.766 -9.344 1 96.56 421 ALA B N 1
ATOM 6881 C CA . ALA B 1 421 ? -23.297 -15.594 -8.852 1 96.56 421 ALA B CA 1
ATOM 6882 C C . ALA B 1 421 ? -24.062 -14.305 -9.141 1 96.56 421 ALA B C 1
ATOM 6884 O O . ALA B 1 421 ? -23.922 -13.719 -10.211 1 96.56 421 ALA B O 1
ATOM 6885 N N . PRO B 1 422 ? -24.828 -13.859 -8.195 1 96.25 422 PRO B N 1
ATOM 6886 C CA . PRO B 1 422 ? -25.719 -12.719 -8.414 1 96.25 422 PRO B CA 1
ATOM 6887 C C . PRO B 1 422 ? -24.969 -11.414 -8.672 1 96.25 422 PRO B C 1
ATOM 6889 O O . PRO B 1 422 ? -23.812 -11.289 -8.289 1 96.25 422 PRO B O 1
ATOM 6892 N N . ALA B 1 423 ? -25.672 -10.484 -9.281 1 96 423 ALA B N 1
ATOM 6893 C CA . ALA B 1 423 ? -25.125 -9.164 -9.578 1 96 423 ALA B CA 1
ATOM 6894 C C . ALA B 1 423 ? -24.703 -8.438 -8.297 1 96 423 ALA B C 1
ATOM 6896 O O . ALA B 1 423 ? -23.703 -7.719 -8.273 1 96 423 ALA B O 1
ATOM 6897 N N . ARG B 1 424 ? -25.516 -8.562 -7.289 1 95 424 ARG B N 1
ATOM 6898 C CA . ARG B 1 424 ? -25.109 -8.133 -5.953 1 95 424 ARG B CA 1
ATOM 6899 C C . ARG B 1 424 ? -24.422 -9.266 -5.199 1 95 424 ARG B C 1
ATOM 6901 O O . ARG B 1 424 ? -25.078 -10.164 -4.672 1 95 424 ARG B O 1
ATOM 6908 N N . PRO B 1 425 ? -23.156 -9.242 -5.184 1 96.38 425 PRO B N 1
ATOM 6909 C CA . PRO B 1 425 ? -22.453 -10.367 -4.57 1 96.38 425 PRO B CA 1
ATOM 6910 C C . PRO B 1 425 ? -22.547 -10.367 -3.047 1 96.38 425 PRO B C 1
ATOM 6912 O O . PRO B 1 425 ? -22.969 -9.367 -2.453 1 96.38 425 PRO B O 1
ATOM 6915 N N . PRO B 1 426 ? -22.25 -11.508 -2.426 1 95.25 426 PRO B N 1
ATOM 6916 C CA . PRO B 1 426 ? -22.219 -11.539 -0.962 1 95.25 426 PRO B CA 1
ATOM 6917 C C . PRO B 1 426 ? -21.109 -10.648 -0.386 1 95.25 426 PRO B C 1
ATOM 6919 O O . PRO B 1 426 ? -20.266 -10.141 -1.129 1 95.25 426 PRO B O 1
ATOM 6922 N N . ALA B 1 427 ? -21.188 -10.391 0.976 1 93.81 427 ALA B N 1
ATOM 6923 C CA . ALA B 1 427 ? -20.188 -9.578 1.661 1 93.81 427 ALA B CA 1
ATOM 6924 C C . ALA B 1 427 ? -18.766 -10.086 1.379 1 93.81 427 ALA B C 1
ATOM 6926 O O . ALA B 1 427 ? -18.531 -11.297 1.354 1 93.81 427 ALA B O 1
ATOM 6927 N N . GLY B 1 428 ? -17.844 -9.164 1.101 1 96.25 428 GLY B N 1
ATOM 6928 C CA . GLY B 1 428 ? -16.453 -9.516 0.879 1 96.25 428 GLY B CA 1
ATOM 6929 C C . GLY B 1 428 ? -16.125 -9.781 -0.579 1 96.25 428 GLY B C 1
ATOM 6930 O O . GLY B 1 428 ? -14.977 -10.031 -0.929 1 96.25 428 GLY B O 1
ATOM 6931 N N . TYR B 1 429 ? -17.172 -9.742 -1.451 1 98.31 429 TYR B N 1
ATOM 6932 C CA . TYR B 1 429 ? -16.953 -9.969 -2.875 1 98.31 429 TYR B CA 1
ATOM 6933 C C . TYR B 1 429 ? -17.391 -8.758 -3.695 1 98.31 429 TYR B C 1
ATOM 6935 O O . TYR B 1 429 ? -18.266 -8 -3.277 1 98.31 429 TYR B O 1
ATOM 6943 N N . ALA B 1 430 ? -16.781 -8.562 -4.887 1 98.62 430 ALA B N 1
ATOM 6944 C CA . ALA B 1 430 ? -17.172 -7.488 -5.801 1 98.62 430 ALA B CA 1
ATOM 6945 C C . ALA B 1 430 ? -16.875 -7.875 -7.25 1 98.62 430 ALA B C 1
ATOM 6947 O O . ALA B 1 430 ? -15.914 -8.609 -7.523 1 98.62 430 ALA B O 1
ATOM 6948 N N . TRP B 1 431 ? -17.703 -7.469 -8.148 1 98.56 431 TRP B N 1
ATOM 6949 C CA . TRP B 1 431 ? -17.453 -7.621 -9.578 1 98.56 431 TRP B CA 1
ATOM 6950 C C . TRP B 1 431 ? -16.484 -6.559 -10.086 1 98.56 431 TRP B C 1
ATOM 6952 O O . TRP B 1 431 ? -16.719 -5.363 -9.898 1 98.56 431 TRP B O 1
ATOM 6962 N N . VAL B 1 432 ? -15.422 -6.984 -10.719 1 98.06 432 VAL B N 1
ATOM 6963 C CA . VAL B 1 432 ? -14.367 -6.09 -11.195 1 98.06 432 VAL B CA 1
ATOM 6964 C C . VAL B 1 432 ? -13.984 -6.457 -12.625 1 98.06 432 VAL B C 1
ATOM 6966 O O . VAL B 1 432 ? -13.984 -7.633 -12.992 1 98.06 432 VAL B O 1
ATOM 6969 N N . THR B 1 433 ? -13.703 -5.477 -13.469 1 97.25 433 THR B N 1
ATOM 6970 C CA . THR B 1 433 ? -13.289 -5.762 -14.836 1 97.25 433 THR B CA 1
ATOM 6971 C C . THR B 1 433 ? -11.805 -6.102 -14.891 1 97.25 433 THR B C 1
ATOM 6973 O O . THR B 1 433 ? -11.031 -5.699 -14.023 1 97.25 433 THR B O 1
ATOM 6976 N N . PRO B 1 434 ? -11.328 -6.816 -15.945 1 96.44 434 PRO B N 1
ATOM 6977 C CA . PRO B 1 434 ? -9.891 -7.008 -16.156 1 96.44 434 PRO B CA 1
ATOM 6978 C C . PRO B 1 434 ? -9.125 -5.688 -16.234 1 96.44 434 PRO B C 1
ATOM 6980 O O . PRO B 1 434 ? -8 -5.594 -15.75 1 96.44 434 PRO B O 1
ATOM 6983 N N . GLY B 1 435 ? -9.797 -4.699 -16.844 1 95.94 435 GLY B N 1
ATOM 6984 C CA . GLY B 1 435 ? -9.18 -3.385 -16.906 1 95.94 435 GLY B CA 1
ATOM 6985 C C . GLY B 1 435 ? -8.898 -2.793 -15.539 1 95.94 435 GLY B C 1
ATOM 6986 O O . GLY B 1 435 ? -7.848 -2.184 -15.328 1 95.94 435 GLY B O 1
ATOM 6987 N N . GLN B 1 436 ? -9.82 -2.932 -14.625 1 97.12 436 GLN B N 1
ATOM 6988 C CA . GLN B 1 436 ? -9.641 -2.436 -13.266 1 97.12 436 GLN B CA 1
ATOM 6989 C C . GLN B 1 436 ? -8.539 -3.203 -12.539 1 97.12 436 GLN B C 1
ATOM 6991 O O . GLN B 1 436 ? -7.742 -2.611 -11.805 1 97.12 436 GLN B O 1
ATOM 6996 N N . LEU B 1 437 ? -8.469 -4.523 -12.75 1 97.69 437 LEU B N 1
ATOM 6997 C CA . LEU B 1 437 ? -7.387 -5.305 -12.164 1 97.69 437 LEU B CA 1
ATOM 6998 C C . LEU B 1 437 ? -6.031 -4.844 -12.695 1 97.69 437 LEU B C 1
ATOM 7000 O O . LEU B 1 437 ? -5.066 -4.73 -11.938 1 97.69 437 LEU B O 1
ATOM 7004 N N . ASN B 1 438 ? -5.992 -4.59 -14 1 96.69 438 ASN B N 1
ATOM 7005 C CA . ASN B 1 438 ? -4.762 -4.125 -14.625 1 96.69 438 ASN B CA 1
ATOM 7006 C C . ASN B 1 438 ? -4.328 -2.768 -14.078 1 96.69 438 ASN B C 1
ATOM 7008 O O . ASN B 1 438 ? -3.133 -2.488 -13.977 1 96.69 438 ASN B O 1
ATOM 7012 N N . ALA B 1 439 ? -5.297 -1.958 -13.734 1 95.44 439 ALA B N 1
ATOM 7013 C CA . ALA B 1 439 ? -4.977 -0.667 -13.125 1 95.44 439 ALA B CA 1
ATOM 7014 C C . ALA B 1 439 ? -4.465 -0.843 -11.703 1 95.44 439 ALA B C 1
ATOM 7016 O O . ALA B 1 439 ? -3.477 -0.22 -11.305 1 95.44 439 ALA B O 1
ATOM 7017 N N . LEU B 1 440 ? -5.082 -1.726 -10.961 1 97.25 440 LEU B N 1
ATOM 7018 C CA . LEU B 1 440 ? -4.777 -1.895 -9.547 1 97.25 440 LEU B CA 1
ATOM 7019 C C . LEU B 1 440 ? -3.447 -2.611 -9.352 1 97.25 440 LEU B C 1
ATOM 7021 O O . LEU B 1 440 ? -2.721 -2.338 -8.398 1 97.25 440 LEU B O 1
ATOM 7025 N N . VAL B 1 441 ? -3.049 -3.514 -10.289 1 97.56 441 VAL B N 1
ATOM 7026 C CA . VAL B 1 441 ? -1.833 -4.309 -10.133 1 97.56 441 VAL B CA 1
ATOM 7027 C C . VAL B 1 441 ? -0.607 -3.418 -10.336 1 97.56 441 VAL B C 1
ATOM 7029 O O . VAL B 1 441 ? 0.512 -3.811 -9.992 1 97.56 441 VAL B O 1
ATOM 7032 N N . ARG B 1 442 ? -0.793 -2.207 -10.844 1 96.12 442 ARG B N 1
ATOM 7033 C CA . ARG B 1 442 ? 0.301 -1.255 -11 1 96.12 442 ARG B CA 1
ATOM 7034 C C . ARG B 1 442 ? 0.727 -0.679 -9.656 1 96.12 442 ARG B C 1
ATOM 7036 O O . ARG B 1 442 ? 1.749 0.004 -9.562 1 96.12 442 ARG B O 1
ATOM 7043 N N . HIS B 1 443 ? -0.047 -0.982 -8.656 1 97 443 HIS B N 1
ATOM 7044 C CA . HIS B 1 443 ? 0.241 -0.566 -7.289 1 97 443 HIS B CA 1
ATOM 7045 C C . HIS B 1 443 ? 0.389 -1.771 -6.367 1 97 443 HIS B C 1
ATOM 7047 O O . HIS B 1 443 ? -0.194 -2.828 -6.617 1 97 443 HIS B O 1
ATOM 7053 N N . SER B 1 444 ? 1.155 -1.572 -5.332 1 97 444 SER B N 1
ATOM 7054 C CA . SER B 1 444 ? 1.401 -2.654 -4.387 1 97 444 SER B CA 1
ATOM 7055 C C . SER B 1 444 ? 0.182 -2.906 -3.506 1 97 444 SER B C 1
ATOM 7057 O O . SER B 1 444 ? -0.621 -2.002 -3.273 1 97 444 SER B O 1
ATOM 7059 N N . HIS B 1 445 ? -0.023 -4.168 -3.084 1 96.31 445 HIS B N 1
ATOM 7060 C CA . HIS B 1 445 ? -0.91 -4.586 -2.004 1 96.31 445 HIS B CA 1
ATOM 7061 C C . HIS B 1 445 ? -2.369 -4.559 -2.449 1 96.31 445 HIS B C 1
ATOM 7063 O O . HIS B 1 445 ? -3.266 -4.328 -1.636 1 96.31 445 HIS B O 1
ATOM 7069 N N . TYR B 1 446 ? -2.625 -4.672 -3.746 1 98.44 446 TYR B N 1
ATOM 7070 C CA . TYR B 1 446 ? -4.012 -4.699 -4.199 1 98.44 446 TYR B CA 1
ATOM 7071 C C . TYR B 1 446 ? -4.406 -6.102 -4.652 1 98.44 446 TYR B C 1
ATOM 7073 O O . TYR B 1 446 ? -5.488 -6.59 -4.312 1 98.44 446 TYR B O 1
ATOM 7081 N N . VAL B 1 447 ? -3.578 -6.742 -5.438 1 98.81 447 VAL B N 1
ATOM 7082 C CA . VAL B 1 447 ? -3.932 -8 -6.086 1 98.81 447 VAL B CA 1
ATOM 7083 C C . VAL B 1 447 ? -2.99 -9.109 -5.621 1 98.81 447 VAL B C 1
ATOM 7085 O O . VAL B 1 447 ? -1.77 -8.984 -5.746 1 98.81 447 VAL B O 1
ATOM 7088 N N . ASN B 1 448 ? -3.533 -10.164 -5.07 1 98.69 448 ASN B N 1
ATOM 7089 C CA . ASN B 1 448 ? -2.65 -11.195 -4.531 1 98.69 448 ASN B CA 1
ATOM 7090 C C . ASN B 1 448 ? -2.068 -12.07 -5.637 1 98.69 448 ASN B C 1
ATOM 7092 O O . ASN B 1 448 ? -2.396 -11.891 -6.812 1 98.69 448 ASN B O 1
ATOM 7096 N N . VAL B 1 449 ? -1.185 -12.961 -5.316 1 98.69 449 VAL B N 1
ATOM 7097 C CA . VAL B 1 449 ? -0.367 -13.664 -6.301 1 98.69 449 VAL B CA 1
ATOM 7098 C C . VAL B 1 449 ? -1.236 -14.641 -7.09 1 98.69 449 VAL B C 1
ATOM 7100 O O . VAL B 1 449 ? -1.012 -14.852 -8.281 1 98.69 449 VAL B O 1
ATOM 7103 N N . GLN B 1 450 ? -2.291 -15.258 -6.484 1 98.75 450 GLN B N 1
ATOM 7104 C CA . GLN B 1 450 ? -3.189 -16.156 -7.199 1 98.75 450 GLN B CA 1
ATOM 7105 C C . GLN B 1 450 ? -4.004 -15.406 -8.25 1 98.75 450 GLN B C 1
ATOM 7107 O O . GLN B 1 450 ? -4.137 -15.867 -9.383 1 98.75 450 GLN B O 1
ATOM 7112 N N . ALA B 1 451 ? -4.477 -14.266 -7.84 1 98.88 451 ALA B N 1
ATOM 7113 C CA . ALA B 1 451 ? -5.227 -13.453 -8.789 1 98.88 451 ALA B CA 1
ATOM 7114 C C . ALA B 1 451 ? -4.32 -12.945 -9.914 1 98.88 451 ALA B C 1
ATOM 7116 O O . ALA B 1 451 ? -4.754 -12.828 -11.062 1 98.88 451 ALA B O 1
ATOM 7117 N N . ARG B 1 452 ? -3.082 -12.641 -9.617 1 98.88 452 ARG B N 1
ATOM 7118 C CA . ARG B 1 452 ? -2.141 -12.195 -10.641 1 98.88 452 ARG B CA 1
ATOM 7119 C C . ARG B 1 452 ? -1.863 -13.305 -11.648 1 98.88 452 ARG B C 1
ATOM 7121 O O . ARG B 1 452 ? -1.664 -13.039 -12.836 1 98.88 452 ARG B O 1
ATOM 7128 N N . THR B 1 453 ? -1.832 -14.547 -11.203 1 98.81 453 THR B N 1
ATOM 7129 C CA . THR B 1 453 ? -1.704 -15.656 -12.141 1 98.81 453 THR B CA 1
ATOM 7130 C C . THR B 1 453 ? -2.844 -15.641 -13.156 1 98.81 453 THR B C 1
ATOM 7132 O O . THR B 1 453 ? -2.609 -15.75 -14.367 1 98.81 453 THR B O 1
ATOM 7135 N N . LEU B 1 454 ? -4.047 -15.492 -12.672 1 98.88 454 LEU B N 1
ATOM 7136 C CA . LEU B 1 454 ? -5.199 -15.469 -13.562 1 98.88 454 LEU B CA 1
ATOM 7137 C C . LEU B 1 454 ? -5.188 -14.211 -14.43 1 98.88 454 LEU B C 1
ATOM 7139 O O . LEU B 1 454 ? -5.594 -14.258 -15.594 1 98.88 454 LEU B O 1
ATOM 7143 N N . LEU B 1 455 ? -4.73 -13.109 -13.891 1 98.44 455 LEU B N 1
ATOM 7144 C CA . LEU B 1 455 ? -4.602 -11.883 -14.672 1 98.44 455 LEU B CA 1
ATOM 7145 C C . LEU B 1 455 ? -3.572 -12.055 -15.789 1 98.44 455 LEU B C 1
ATOM 7147 O O . LEU B 1 455 ? -3.758 -11.547 -16.891 1 98.44 455 LEU B O 1
ATOM 7151 N N . ALA B 1 456 ? -2.48 -12.766 -15.508 1 98.75 456 ALA B N 1
ATOM 7152 C CA . ALA B 1 456 ? -1.482 -13.062 -16.531 1 98.75 456 ALA B CA 1
ATOM 7153 C C . ALA B 1 456 ? -2.107 -13.828 -17.688 1 98.75 456 ALA B C 1
ATOM 7155 O O . ALA B 1 456 ? -1.769 -13.578 -18.859 1 98.75 456 ALA B O 1
ATOM 7156 N N . CYS B 1 457 ? -3.02 -14.75 -17.391 1 98.5 457 CYS B N 1
ATOM 7157 C CA . CYS B 1 457 ? -3.703 -15.508 -18.422 1 98.5 457 CYS B CA 1
ATOM 7158 C C . CYS B 1 457 ? -4.531 -14.594 -19.328 1 98.5 457 CYS B C 1
ATOM 7160 O O . CYS B 1 457 ? -4.629 -14.82 -20.531 1 98.5 457 CYS B O 1
ATOM 7162 N N . LEU B 1 458 ? -5.098 -13.594 -18.734 1 97.56 458 LEU B N 1
ATOM 7163 C CA . LEU B 1 458 ? -5.848 -12.625 -19.531 1 97.56 458 LEU B CA 1
ATOM 7164 C C . LEU B 1 458 ? -4.902 -11.742 -20.344 1 97.56 458 LEU B C 1
ATOM 7166 O O . LEU B 1 458 ? -5.129 -11.516 -21.531 1 97.56 458 LEU B O 1
ATOM 7170 N N . ASN B 1 459 ? -3.826 -11.25 -19.75 1 97.44 459 ASN B N 1
ATOM 7171 C CA . ASN B 1 459 ? -2.896 -10.32 -20.359 1 97.44 459 ASN B CA 1
ATOM 7172 C C . ASN B 1 459 ? -2.17 -10.953 -21.547 1 97.44 459 ASN B C 1
ATOM 7174 O O . ASN B 1 459 ? -1.764 -10.258 -22.484 1 97.44 459 ASN B O 1
ATOM 7178 N N . THR B 1 460 ? -2.008 -12.281 -21.531 1 97.94 460 THR B N 1
ATOM 7179 C CA . THR B 1 460 ? -1.31 -13 -22.594 1 97.94 460 THR B CA 1
ATOM 7180 C C . THR B 1 460 ? -2.303 -13.602 -23.578 1 97.94 460 THR B C 1
ATOM 7182 O O . THR B 1 460 ? -1.912 -14.344 -24.484 1 97.94 460 THR B O 1
ATOM 7185 N N . ALA B 1 461 ? -3.574 -13.477 -23.312 1 96.06 461 ALA B N 1
ATOM 7186 C CA . ALA B 1 461 ? -4.676 -13.977 -24.141 1 96.06 461 ALA B CA 1
ATOM 7187 C C . ALA B 1 461 ? -4.77 -15.5 -24.047 1 96.06 461 ALA B C 1
ATOM 7189 O O . ALA B 1 461 ? -5.344 -16.141 -24.938 1 96.06 461 ALA B O 1
ATOM 7190 N N . ALA B 1 462 ? -4.125 -16.047 -23.031 1 97.75 462 ALA B N 1
ATOM 7191 C CA . ALA B 1 462 ? -4.336 -17.469 -22.766 1 97.75 462 ALA B CA 1
ATOM 7192 C C . ALA B 1 462 ? -5.805 -17.766 -22.484 1 97.75 462 ALA B C 1
ATOM 7194 O O . ALA B 1 462 ? -6.312 -18.828 -22.828 1 97.75 462 ALA B O 1
ATOM 7195 N N . ALA B 1 463 ? -6.43 -16.828 -21.75 1 97 463 ALA B N 1
ATOM 7196 C CA . ALA B 1 463 ? -7.855 -16.875 -21.438 1 97 463 ALA B CA 1
ATOM 7197 C C . ALA B 1 463 ? -8.578 -15.656 -22 1 97 463 ALA B C 1
ATOM 7199 O O . ALA B 1 463 ? -8.031 -14.555 -22 1 97 463 ALA B O 1
ATOM 7200 N N . THR B 1 464 ? -9.758 -15.852 -22.484 1 94.81 464 THR B N 1
ATOM 7201 C CA . THR B 1 464 ? -10.664 -14.789 -22.891 1 94.81 464 THR B CA 1
ATOM 7202 C C . THR B 1 464 ? -12.016 -14.93 -22.203 1 94.81 464 THR B C 1
ATOM 7204 O O . THR B 1 464 ? -12.516 -16.047 -22.016 1 94.81 464 THR B O 1
ATOM 7207 N N . LEU B 1 465 ? -12.555 -13.867 -21.766 1 94.44 465 LEU B N 1
ATOM 7208 C CA . LEU B 1 465 ? -13.797 -13.906 -21.016 1 94.44 465 LEU B CA 1
ATOM 7209 C C . LEU B 1 465 ? -15 -13.734 -21.938 1 94.44 465 LEU B C 1
ATOM 7211 O O . LEU B 1 465 ? -16.141 -13.852 -21.5 1 94.44 465 LEU B O 1
ATOM 7215 N N . THR B 1 466 ? -14.828 -13.336 -23.156 1 82 466 THR B N 1
ATOM 7216 C CA . THR B 1 466 ? -15.914 -13.219 -24.109 1 82 466 THR B CA 1
ATOM 7217 C C . THR B 1 466 ? -15.844 -14.344 -25.156 1 82 466 THR B C 1
ATOM 7219 O O . THR B 1 466 ? -14.75 -14.727 -25.578 1 82 466 THR B O 1
ATOM 7222 N N . ARG B 1 467 ? -16.984 -15.125 -25.344 1 62.66 467 ARG B N 1
ATOM 7223 C CA . ARG B 1 467 ? -17.031 -16.172 -26.359 1 62.66 467 ARG B CA 1
ATOM 7224 C C . ARG B 1 467 ? -17.094 -15.562 -27.75 1 62.66 467 ARG B C 1
ATOM 7226 O O . ARG B 1 467 ? -17.656 -14.484 -27.953 1 62.66 467 ARG B O 1
#

Sequence (934 aa):
MTGPAAAGRPLPRPRDGDGVAERLALSARTLRGRGLRTEDVTGWLAGRAAANRFRVDPIPFAAMDGWSFQGTTGNLVHRSGRFFSVEGVHVTIGDGPLQEWQQPIIDQPEIGVLGILAKEFDGVLHFLMQAKMEPGNRNLLQLSPTVQATRSNYTKVHRGAEVKYLGHFLGDGRGRVLADVLQSEHGAWFLRKSNRNMIVETTEDVPAGDDFCWLTLGQIGELLRRDNVVNMDARTVLACAPVGSGGSEALLPDTELISWITEERSLHDVRARRIPLDTVEEWKRGPSSIDHAEERYFRVMAVAVQAESREVTSWTQPLIEPVGLGVTAFVTRSFGGVPHVLVHARREGGFLDRVELAPTVQHTPGNYRHLTGADRPPFLDLVAGAAPGRVLYEAVHSEEGGRFRHAESRYLFVEADEADAPARPPAGYAWVTPGQLNALVRHSHYVNVQARTLLACLNTAAATLTRMTGPAAAGRPLPRPRDGDGVAERLALSARTLRGRGLRTEDVTGWLAGRAAANRFRVDPIPFAAMDGWSFQGTTGNLVHRSGRFFSVEGVHVTIGDGPLQEWQQPIIDQPEIGVLGILAKEFDGVLHFLMQAKMEPGNRNLLQLSPTVQATRSNYTKVHRGAEVKYLGHFLGDGRGRVLADVLQSEHGAWFLRKSNRNMIVETTEDVPAGDDFCWLTLGQIGELLRRDNVVNMDARTVLACAPVGSGGSEALLPDTELISWITEERSLHDVRARRIPLDTVEEWKRGPSSIDHAEERYFRVMAVAVQAESREVTSWTQPLIEPVGLGVTAFVTRSFGGVPHVLVHARREGGFLDRVELAPTVQHTPGNYRHLTGADRPPFLDLVAGAAPGRVLYEAVHSEEGGRFRHAESRYLFVEADEADAPARPPAGYAWVTPGQLNALVRHSHYVNVQARTLLACLNTAAATLTR

pLDDT: mean 92.74, std 11.39, range [23.83, 98.88]

Solvent-accessible surface area (backbone atoms only — not comparable to full-atom values): 47964 Å² total; per-residue (Å²): 133,82,66,81,77,78,78,71,84,77,56,49,37,57,26,80,62,88,60,58,24,58,45,42,44,51,11,18,71,32,62,75,56,92,45,62,57,61,86,46,45,65,57,50,50,50,49,56,52,67,74,37,60,73,47,70,40,80,37,44,52,86,71,40,60,62,45,47,63,39,90,89,36,42,26,40,34,37,76,84,71,52,85,49,33,42,33,13,34,40,30,40,36,46,91,63,88,56,50,69,53,50,38,72,30,32,44,36,80,65,50,25,41,32,28,32,44,29,34,68,56,98,88,32,44,27,34,35,32,18,63,40,75,25,80,14,30,82,75,35,53,23,36,28,32,47,29,78,42,40,48,64,63,67,64,52,77,51,96,60,77,80,64,68,74,46,53,44,70,45,76,91,60,34,44,51,68,67,29,41,31,47,37,50,48,58,26,81,47,26,50,52,29,38,31,37,29,27,32,25,36,45,87,68,89,72,86,70,52,93,52,37,47,42,34,18,37,14,28,50,10,58,42,54,57,38,61,49,38,51,30,37,65,29,27,45,32,45,28,42,51,56,45,45,55,66,68,67,54,22,74,48,25,52,61,55,44,45,31,51,52,37,48,60,50,68,69,41,54,66,44,60,40,81,42,44,32,72,68,31,58,68,50,44,79,56,69,46,36,34,34,32,75,80,71,41,64,40,30,40,34,28,32,38,38,35,31,68,84,44,92,64,42,62,52,44,48,68,30,38,28,46,54,65,64,24,39,34,25,32,40,28,45,66,37,85,82,44,56,28,31,32,32,20,63,39,72,38,60,11,41,81,67,43,38,27,36,26,32,45,29,75,44,40,60,76,68,46,65,88,44,58,77,89,67,35,67,70,64,46,66,58,64,74,64,52,53,72,92,34,48,60,33,63,30,42,36,37,47,57,19,79,52,22,32,56,31,36,28,43,37,35,35,33,58,51,50,64,88,78,54,42,91,74,54,62,92,60,41,47,65,42,30,66,18,55,50,47,56,42,45,65,42,62,67,36,53,30,46,70,31,24,39,56,41,16,31,46,55,16,56,47,32,64,86,70,134,133,82,68,79,78,78,77,71,82,77,58,50,35,55,26,85,62,89,62,59,25,58,44,41,42,51,10,19,71,33,63,74,55,91,46,65,57,60,85,46,45,65,56,51,50,50,50,55,53,67,74,38,59,73,46,70,40,78,38,43,53,86,70,40,61,63,44,47,63,40,90,89,36,42,27,40,35,36,76,84,71,51,86,48,32,42,32,14,32,40,31,39,36,46,90,62,89,56,50,70,54,49,39,71,30,32,44,38,81,65,50,24,43,34,28,32,44,29,34,69,56,97,88,32,43,26,34,36,31,18,63,40,75,25,79,15,31,82,75,34,53,23,36,27,32,46,29,77,41,40,48,68,62,69,63,45,80,54,96,60,78,79,64,68,73,47,52,44,71,43,75,89,59,34,44,50,70,68,29,42,31,48,38,48,46,60,25,82,48,26,49,52,29,40,31,37,29,28,32,26,35,44,89,67,91,71,86,71,52,94,54,37,48,42,32,17,38,13,28,51,10,58,42,54,56,38,63,49,37,51,30,36,66,27,28,45,30,45,28,43,51,56,45,44,57,64,68,65,52,21,73,48,25,51,63,55,45,45,32,52,52,38,48,59,50,66,70,39,55,66,44,60,41,80,42,43,32,71,65,32,59,67,50,43,80,57,67,46,35,34,35,32,76,81,71,40,64,40,32,40,34,30,32,38,39,34,29,67,83,44,92,62,44,64,51,44,47,68,30,38,29,46,53,63,63,26,39,34,25,33,40,30,45,67,36,84,83,44,54,28,32,34,31,19,63,40,72,36,61,12,42,80,68,43,38,26,36,27,33,44,29,75,44,42,62,76,68,45,66,90,45,57,78,88,67,37,69,71,64,46,66,57,64,74,63,52,53,73,91,36,49,59,34,63,30,41,36,37,46,55,20,79,50,22,33,55,31,37,29,44,37,35,35,34,59,52,48,61,89,78,54,42,91,75,53,60,91,59,42,47,65,41,31,67,18,56,51,45,57,42,44,67,41,62,67,36,52,30,46,70,29,24,39,56,42,17,30,46,53,17,55,48,31,63,85,71,134

InterPro domains:
  IPR005212 dTDP-4-dehydro-6-deoxy-alpha-D-glucopyranose 2,3-dehydratase [PF03559] (39-240)
  IPR005212 dTDP-4-dehydro-6-deoxy-alpha-D-glucopyranose 2,3-dehydratase [PF03559] (255-458)
  IPR038153 dTDP-4-dehydro-6-deoxy-alpha-D-glucopyranose 2,3-dehydratase superfamily [G3DSA:3.90.79.40] (90-248)
  IPR038153 dTDP-4-dehydro-6-deoxy-alpha-D-glucopyranose 2,3-dehydratase superfamily [G3DSA:3.90.79.40] (301-466)

Nearest PDB structures (foldseek):
  4j7h-assembly1_A  TM=9.591E-01  e=7.092E-67  Amycolatopsis orientalis
  4j7h-assembly2_B  TM=9.579E-01  e=1.360E-66  Amycolatopsis orientalis
  4j7g-assembly1_A  TM=9.587E-01  e=1.516E-66  Amycolatopsis orientalis
  4j7g-assembly2_B  TM=9.565E-01  e=1.069E-65  Amycolatopsis orientalis
  5t3p-assembly1_A  TM=5.066E-01  e=9.668E-01  Homo sapiens

Foldseek 3Di:
DPPDDPPPDDDDDDPVDPCLLVLLLVLLVDQDDPWDRLVCLVVLLVVVPVVWDKDKFFDFPVPADQWDQDPPQRKIAGVVNAAKIWFKKWKWKFPPPIDIAMDIAIEGAWAWAFEWEWEDDPSHIWTKWFFAAFNQAPVRTATGHLDTGTPCGQVCPDPFDHGPPVLCPDDPNHAAWQAWAWEDADLQHHAADTYIQTYGYDHDDDDHDSRIIIGGLNSVLQQLQEAAHHALSRLLNLLLGCNDLADPDDPADLVRVVVLLVCLLVRMDMDMDTGRRVPGPQWDDDRAWIAGVVRAFWIKGKMWIAIPPDRDRIRMDIAIEHDAAWAFEWEWDDDPNAIWTKWFQDAGNRHPRGTATGHQDTGGVVRCVVPDDPRDRACPCVRVVADPVQWQGWYKHAHRSNHHHNHIYIYTYGYDDCVSANCDGDPRMHIDGLSSSNVPSSYYPYHHSSRSSVSSSVSSVSGDRDD/DPPDDPPPDDDDDDPVDPCQLVLLLVLLVDQDDPWDRLVCQVVLLVVVPVVWDKDKFFDFPVPADQWDQDPPQRKIAGVVNAAKIWFKKWKWKFPPPIDIAMDIAIEGAWAWAFEWEWEDDPSHIKTKWFFAAFNQAPVRTATGHLDTGTPCGQVPPDPFDHGPPVLCPDDPNHAAWQAWAWEDADLQHHAADTYIQTYGYDHDDDDHDSRIIIGGLNSVLQQLQEAAHHALSRLLNLLLGCNDLADPDDPADLVRVVVLLVCLLVRMDMDMDTGRRVPGPQWDDDRAWIAGVVRAFWIKGKMWIAIPPDRDRIRMDIAIEHDAAWAFEWEWDDDPNAIWTKWFQDAGNRHPRGTATGHQGTGGVVRCVVPDDPRDRACPCVRVVADPVQWQGWYKHAHDSNHHHNHIYIYTYGYDDCVSANCDGDPRMHIDGLSSSNVPSSYYPYHHSSRSSVSSSVSSVSGDRDD

Secondary structure (DSSP, 8-state):
---------PPPEETT-SSHHHHHHHHHH----SSS-HHHHHHHHHHHHHHS-EEEEEE-GGG-SSEEE-TTT--EEETTS-S-EEEEEEEEE-SSS-EEEEEEEEE--PPEEEEEEEEEETTEEEEEEEEEE-TTSTTSEEEE-SEEEEHHHHTT-SS----TTGGGTSGGG--EEEEEEEEE--TTTBSS-EEEEEEEE--S-----TTEEEEEHHHHHHHHTSTTSB-HHHHHHHHT-------SEESS-HHHHHHHHHHHHHHS-EEEEEE-GGG-TTEEE-SSEEEETTS-SEEEEEEEEEETTSSSSEEEEEEEEESS-EEEEEEEEEETTEEEEEEEEEE-TT-SSSEEEE-SEEE-GGGGTT--GGGSPTTHHHHHT--GGGEEEEEEEE--TTTBSS-EEEEEEEE--TTTS-SSPPTTEEEE-HHHHHHHTTSTTSB-HHHHHHHHHHHTTSS-S--/---------PPPEETT-SSHHHHHHHHHH----SSS-HHHHHHHHHHHHHHS-EEEEEE-GGG-SSEEE-TTT--EEETTS-S-EEEEEEEEE-SSS-EEEEEEEEE--PPEEEEEEEEEETTEEEEEEEEEE-TTSTTSEEEE-SEEEEHHHHTT-SS----TTGGGTSGGG--EEEEEEEEE--TTTBSS-EEEEEEEE--S-----TTEEEEEHHHHHHHTTSTTSB-HHHHHHHHT-------SEESS-HHHHHHHHHHHHHHS-EEEEEE-GGG-TTEEE-SSEEEETTS-SEEEEEEEEEETTSSSSEEEEEEEEESS-EEEEEEEEEETTEEEEEEEEEE-TT-SSSEEEE-SEEE-GGGGTT--GGGSPTTHHHHHT--GGGEEEEEEEE--TTTBSS-EEEEEEEE--TTTS-SSPPTTEEEE-HHHHHHHTTSTTSB-HHHHHHHHHHHTTSS-S--

Organism: Streptomyces microflavus (NCBI:txid1919)